Protein AF-A0A939V4V2-F1 (afdb_monomer_lite)

Secondary structure (DSSP, 8-state):
--SSSSSSSSSSSSS-----------SS-EEEETTEEEEEETTEEEEEEE-SS-B-S--SSTTEEEEEEEEE-SEEEEEEEEEEEPTT---EEEEEEEETTTTEEEEEEEEE--S--S-EEES-TTSS-EEESSSEEEEEEEE-TTGGGEEEEEEEEEEESSSSPPB--S-TT---EEEEEEE---TTSPPSS-EEEEEEEEE--GGG--TTEEEEEEEETTEEEEEEEEEEETTTEEEEEEEEEEE-SS-TTT-TT--TTTS-EEEEE-TTSEEEEE-SSS-EEEEEEEEETTSS-TTSPEEEEEEEEEEEEEEEEE-TTS-EEEEEEEEEEEEEEEE-TT-SS-EEEEEEEETT--PPB--EEEEEEE-STTGGGSEEEEEEEEEEEEETTT--EEE--EEE----S--TTT---EEEEE-SSSTTEEEEEEETTS---B--SB-------HHHHT--HHHHHHHHHHHHHHHHHHHHHHHHHTTEEEPPGGGEEEEE-S-B--SSSB-GGGGGS--TT--EEBPS-SPEEEEEEEEEEEEEEEEEEEESS-GGG-EEEEEEEEESSSSS-EEEEEEEE--SSSEEEEEEEEEEEEEEEEEEEEEESSSS--EEEEEEEEEEEPHHHHHHHHHHHHHTTTSTTS--GGGGHHHHHHHGGGT---HHHHHHHHHHHHHH-----EEE--SGGG--TTSEEEEEETTSS-EEEE-TTS-EEEES--TT--HHHHTTS--TT-GGG-EEEEEETTTTEEEEEETTTTEEE-TTSGGGEESS---BEEEEETTEEEEEETTEEEEE-TT-TT-SEEEESS-GGG-EEEEEEGGGPPPHHHHHHHHHHHHHHHHHHHHHHHHHHHHHSPTTSBTSBSSHHHHHHHHHHHTTTTT-HHHHHHHHHT--BBPP-SSS-EEEEEES-GGGTT--EEEE-TTSBEEEE-TTSS----EEEEEETTEEEEEETTEEEPPP-SSS----BEES-GGG---EEEEEEETTEEEEEETT-TTEE--SSS-S-EE--S-SSS-EEEEEE--EEEEE--TTSEEEE--SSEEEPPTT-EEEEEEEE-TTSEEEEEEE-SEEPTT--EEEE-STT-EEEEEEE---HHHHHHHHHH-----EEESS-B--PPTTSEEEEEEETTEEEEE--SSS-B-TTEEEEE--TTS---SEEEEESS----SS-------------PPEE-TTS-EESS--TT-EEEETTEEEE--

Foldseek 3Di:
DDDPPPPVVPPPPDDDPPPPPPQQWDPDKDKAFCQAWWKAAPNHGDGGRHDGWKFQDFDPAQRIKTKFKKQDAAFKKWKKWKFFWDAPDKWKKWKWKADLQVRDTQATDMDIDPDRDGMDIGTRPRVDITRHHHRFIMMMMIGISCRVRTRITGIMIMIGNDPDHIGGFPFLLWAKFKWADLAFPPPLDDFFLFFQKWKKWKAWAQQQDDAQKWWWFWAFPFWTWGKHFHADDPDRFGFMKTKIKGAFLDFCVVVVPPPPLRAKFFLDFDPQWFWFFDHDVGTITMIMNGGHRPPADHPFIKMKMKGKDKFKDWDWDQDPVRDTDIDIFIWIWIWIWMDTPPDPDTHTGTIMTHHRDGGHGRITMIMMDRNDSNNAQGKTKMKMAPTWTQGQQERDIWHSFFTDRDGDGDDCVSPQAWEWAADPVDARMIMIMIHNRYHYYYDHRGHDTDPDCVVPVPDPVVVVVVVVVVSQLSSQLVVLLQLQLVLFDWDQLVQKDWDDFDFFDPDPAAPPNLQRPPDLVGKHWGFFDDWGKTKIFGPDKFKFWWKKFAFNDGQQQAFFWKWKWADPPSPDTDTPDTGFGWDRDNMTITGDLAIDIHRMMMIITGDGSHRGHHMTRYMITTGDGDQVSLLVVLCVLQQQALFEPHHHNVLCVLLCVQCVVVPHDDSRSNSNSSSCSSNPGGGFTKHWDQDPSNAYLQFKKWWAQPQRQATWFADPVGAIAGPPGDPDDDPVVRSRPDNPLDQRRIWGWRAQSVQQWIWIARRNSRFTQAQPDDRRTHNQTATWHWDRDDRWIWTDRVQWTWFADPVDPVGGIHIDRDDSRRTITIMTTPSDGDDPVVSVVVCVNCNLLSVLVVCLVACVLQLVDDAQFALHAVDPVLSVQLVVLSVCCNPCSPSNNVSVVPRRGHHDDQAWFKWWKFFPDCVVQQWTTWDAALQQFIATHGPPDDDRWIWGWDDDDPATFIDTLCWTFFADDDADDDGGGTHNDPVRTAGWHWDDPTRQKTWIHHPPDPQFTDFHDGDDTHRDPPDDHGRIITTRTDFKDKWWAAQLQKTKFAAQFKWADDPQKWKWAWADADQVQETEIAIDHTMDGHRHIIMMGHDHRDIDITGTGGDDPVRNVVVPVVDHHQKHAGQAKDQQADQQFKFFWDDDPSATKTFRDPGSIDHHRHIMGTRDDPHHSDRIGGYDPPDHPDPDDDDDDDDDDDDDDWFKAAPVGHTDPDDDAQHWIDTPRDTDHHD

Structure (mmCIF, N/CA/C/O backbone):
data_AF-A0A939V4V2-F1
#
_entry.id   AF-A0A939V4V2-F1
#
loop_
_atom_site.group_PDB
_atom_site.id
_atom_site.type_symbol
_atom_site.label_atom_id
_atom_site.label_alt_id
_atom_site.label_comp_id
_atom_site.label_asym_id
_atom_site.label_entity_id
_atom_site.label_seq_id
_atom_site.pdbx_PDB_ins_code
_atom_site.Cartn_x
_atom_site.Cartn_y
_atom_site.Cartn_z
_atom_site.occupancy
_atom_site.B_iso_or_equiv
_atom_site.auth_seq_id
_atom_site.auth_comp_id
_atom_site.auth_asym_id
_atom_site.auth_atom_id
_atom_site.pdbx_PDB_model_num
ATOM 1 N N . MET A 1 1 ? 98.650 40.574 -12.206 1.00 37.34 1 MET A N 1
ATOM 2 C CA . MET A 1 1 ? 98.434 42.041 -12.269 1.00 37.34 1 MET A CA 1
ATOM 3 C C . MET A 1 1 ? 97.197 42.287 -13.120 1.00 37.34 1 MET A C 1
ATOM 5 O O . MET A 1 1 ? 97.212 41.979 -14.296 1.00 37.34 1 MET A O 1
ATOM 9 N N . LYS A 1 2 ? 96.027 42.507 -12.513 1.00 49.09 2 LYS A N 1
ATOM 10 C CA . LYS A 1 2 ? 95.490 43.836 -12.151 1.00 49.09 2 LYS A CA 1
ATOM 11 C C . LYS A 1 2 ? 95.428 44.807 -13.343 1.00 49.09 2 LYS A C 1
ATOM 13 O O . LYS A 1 2 ? 96.290 45.669 -13.444 1.00 49.09 2 LYS A O 1
ATOM 18 N N . LYS A 1 3 ? 94.398 44.639 -14.191 1.00 42.41 3 LYS A N 1
ATOM 19 C CA . LYS A 1 3 ? 93.563 45.698 -14.828 1.00 42.41 3 LYS A CA 1
ATOM 20 C C . LYS A 1 3 ? 92.650 45.210 -15.982 1.00 42.41 3 LYS A C 1
ATOM 22 O O . LYS A 1 3 ? 92.195 46.026 -16.766 1.00 42.41 3 LYS A O 1
ATOM 27 N N . PHE A 1 4 ? 92.299 43.919 -16.048 1.00 40.72 4 PHE A N 1
ATOM 28 C CA . PHE A 1 4 ? 91.312 43.398 -17.021 1.00 40.72 4 PHE A CA 1
ATOM 29 C C . PHE A 1 4 ? 90.171 42.564 -16.402 1.00 40.72 4 PHE A C 1
ATOM 31 O O . PHE A 1 4 ? 89.470 41.847 -17.098 1.00 40.72 4 PHE A O 1
ATOM 38 N N . LEU A 1 5 ? 89.959 42.683 -15.085 1.00 42.94 5 LEU A N 1
ATOM 39 C CA . LEU A 1 5 ? 88.916 41.956 -14.338 1.00 42.94 5 LEU A CA 1
ATOM 40 C C . LEU A 1 5 ? 87.770 42.858 -13.840 1.00 42.94 5 LEU A C 1
ATOM 42 O O . LEU A 1 5 ? 86.945 42.414 -13.055 1.00 42.94 5 LEU A O 1
ATOM 46 N N . LEU A 1 6 ? 87.702 44.116 -14.299 1.00 43.75 6 LEU A N 1
ATOM 47 C CA . LEU A 1 6 ? 86.669 45.076 -13.875 1.00 43.75 6 LEU A CA 1
ATOM 48 C C . LEU A 1 6 ? 85.718 45.524 -15.004 1.00 43.75 6 LEU A C 1
ATOM 50 O O . LEU A 1 6 ? 84.778 46.256 -14.732 1.00 43.75 6 LEU A O 1
ATOM 54 N N . PHE A 1 7 ? 85.909 45.060 -16.247 1.00 37.81 7 PHE A N 1
ATOM 55 C CA . PHE A 1 7 ? 85.010 45.374 -17.376 1.00 37.81 7 PHE A CA 1
ATOM 56 C C . PHE A 1 7 ? 84.154 44.188 -17.858 1.00 37.81 7 PHE A C 1
ATOM 58 O O . PHE A 1 7 ? 83.265 44.375 -18.680 1.00 37.81 7 PHE A O 1
ATOM 65 N N . SER A 1 8 ? 84.339 42.991 -17.287 1.00 40.78 8 SER A N 1
ATOM 66 C CA . SER A 1 8 ? 83.485 41.814 -17.541 1.00 40.78 8 SER A CA 1
ATOM 67 C C . SER A 1 8 ? 82.499 41.509 -16.403 1.00 40.78 8 SER A C 1
ATOM 69 O O . SER A 1 8 ? 81.762 40.535 -16.492 1.00 40.78 8 SER A O 1
ATOM 71 N N . LEU A 1 9 ? 82.441 42.345 -15.355 1.00 38.34 9 LEU A N 1
ATOM 72 C CA . LEU A 1 9 ? 81.507 42.187 -14.227 1.00 38.34 9 LEU A CA 1
ATOM 73 C C . LEU A 1 9 ? 80.277 43.122 -14.307 1.00 38.34 9 LEU A C 1
ATOM 75 O O . LEU A 1 9 ? 79.452 43.122 -13.404 1.00 38.34 9 LEU A O 1
ATOM 79 N N . ILE A 1 10 ? 80.136 43.914 -15.381 1.00 43.56 10 ILE A N 1
ATOM 80 C CA . ILE A 1 10 ? 79.037 44.894 -15.557 1.00 43.56 10 ILE A CA 1
ATOM 81 C C . ILE A 1 10 ? 78.095 44.535 -16.735 1.00 43.56 10 ILE A C 1
ATOM 83 O O . ILE A 1 10 ? 77.090 45.199 -16.952 1.00 43.56 10 ILE A O 1
ATOM 87 N N . LEU A 1 11 ? 78.328 43.421 -17.445 1.00 36.06 11 LEU A N 1
ATOM 88 C CA . LEU A 1 11 ? 77.464 42.943 -18.547 1.00 36.06 11 LEU A CA 1
ATOM 89 C C . LEU A 1 11 ? 76.731 41.612 -18.268 1.00 36.06 11 LEU A C 1
ATOM 91 O O . LEU A 1 11 ? 76.158 41.028 -19.179 1.00 36.06 11 LEU A O 1
ATOM 95 N N . MET A 1 12 ? 76.681 41.157 -17.009 1.00 36.94 12 MET A N 1
ATOM 96 C CA . MET A 1 12 ? 75.802 40.054 -16.558 1.00 36.94 12 MET A CA 1
ATOM 97 C C . MET A 1 12 ? 74.786 40.503 -15.493 1.00 36.94 12 MET A C 1
ATOM 99 O O . MET A 1 12 ? 74.320 39.711 -14.682 1.00 36.94 12 MET A O 1
ATOM 103 N N . VAL A 1 13 ? 74.428 41.788 -15.496 1.00 44.66 13 VAL A N 1
ATOM 104 C CA . VAL A 1 13 ? 73.327 42.341 -14.698 1.00 44.66 13 VAL A CA 1
ATOM 105 C C . VAL A 1 13 ? 72.321 42.930 -15.676 1.00 44.66 13 VAL A C 1
ATOM 107 O O . VAL A 1 13 ? 72.342 44.125 -15.923 1.00 44.66 13 VAL A O 1
ATOM 110 N N . ASN A 1 14 ? 71.543 42.065 -16.328 1.00 41.44 14 ASN A N 1
ATOM 111 C CA . ASN A 1 14 ? 70.258 42.366 -16.974 1.00 41.44 14 ASN A CA 1
ATOM 112 C C . ASN A 1 14 ? 69.748 41.081 -17.631 1.00 41.44 14 ASN A C 1
ATOM 114 O O . ASN A 1 14 ? 70.070 40.793 -18.781 1.00 41.44 14 ASN A O 1
ATOM 118 N N . GLY A 1 15 ? 68.986 40.280 -16.885 1.00 40.31 15 GLY A N 1
ATOM 119 C CA . GLY A 1 15 ? 68.392 39.082 -17.471 1.00 40.31 15 GLY A CA 1
ATOM 120 C C . GLY A 1 15 ? 67.808 38.037 -16.532 1.00 40.31 15 GLY A C 1
ATOM 121 O O . GLY A 1 15 ? 67.658 36.919 -16.988 1.00 40.31 15 GLY A O 1
ATOM 122 N N . GLN A 1 16 ? 67.477 38.343 -15.274 1.00 35.09 16 GLN A N 1
ATOM 123 C CA . GLN A 1 16 ? 66.569 37.513 -14.466 1.00 35.09 16 GLN A CA 1
ATOM 124 C C . GLN A 1 16 ? 65.809 38.393 -13.463 1.00 35.09 16 GLN A C 1
ATOM 126 O O . GLN A 1 16 ? 66.052 38.356 -12.263 1.00 35.09 16 GLN A O 1
ATOM 131 N N . TRP A 1 17 ? 64.866 39.193 -13.961 1.00 34.00 17 TRP A N 1
ATOM 132 C CA . TRP A 1 17 ? 63.638 39.398 -13.197 1.00 34.00 17 TRP A CA 1
ATOM 133 C C . TRP A 1 17 ? 62.757 38.196 -13.527 1.00 34.00 17 TRP A C 1
ATOM 135 O O . TRP A 1 17 ? 61.998 38.225 -14.494 1.00 34.00 17 TRP A O 1
ATOM 145 N N . SER A 1 18 ? 62.889 37.103 -12.773 1.00 32.84 18 SER A N 1
ATOM 146 C CA . SER A 1 18 ? 61.736 36.225 -12.626 1.00 32.84 18 SER A CA 1
ATOM 147 C C . SER A 1 18 ? 60.675 37.085 -11.950 1.00 32.84 18 SER A C 1
ATOM 149 O O . SER A 1 18 ? 60.799 37.453 -10.783 1.00 32.84 18 SER A O 1
ATOM 151 N N . MET A 1 19 ? 59.661 37.486 -12.716 1.00 34.41 19 MET A N 1
ATOM 152 C CA . MET A 1 19 ? 58.392 37.874 -12.124 1.00 34.41 19 MET A CA 1
ATOM 153 C C . MET A 1 19 ? 58.007 36.711 -11.212 1.00 34.41 19 MET A C 1
ATOM 155 O O . MET A 1 19 ? 57.672 35.625 -11.683 1.00 34.41 19 MET A O 1
ATOM 159 N N . VAL A 1 20 ? 58.136 36.909 -9.900 1.00 36.84 20 VAL A N 1
ATOM 160 C CA . VAL A 1 20 ? 57.359 36.140 -8.940 1.00 36.84 20 VAL A CA 1
ATOM 161 C C . VAL A 1 20 ? 55.931 36.414 -9.378 1.00 36.84 20 VAL A C 1
ATOM 163 O O . VAL A 1 20 ? 55.464 37.541 -9.230 1.00 36.84 20 VAL A O 1
ATOM 166 N N . ASN A 1 21 ? 55.290 35.449 -10.042 1.00 37.72 21 ASN A N 1
ATOM 167 C CA . ASN A 1 21 ? 53.859 35.525 -10.289 1.00 37.72 21 ASN A CA 1
ATOM 168 C C . ASN A 1 21 ? 53.242 35.770 -8.914 1.00 37.72 21 ASN A C 1
ATOM 170 O O . ASN A 1 21 ? 53.286 34.882 -8.060 1.00 37.72 21 ASN A O 1
ATOM 174 N N . ALA A 1 22 ? 52.769 36.993 -8.667 1.00 46.62 22 ALA A N 1
ATOM 175 C CA . ALA A 1 22 ? 51.966 37.275 -7.498 1.00 46.62 22 ALA A CA 1
ATOM 176 C C . ALA A 1 22 ? 50.816 36.270 -7.561 1.00 46.62 22 ALA A C 1
ATOM 178 O O . ALA A 1 22 ? 50.081 36.235 -8.548 1.00 46.62 22 ALA A O 1
ATOM 179 N N . GLN A 1 23 ? 50.743 35.367 -6.584 1.00 63.03 23 GLN A N 1
ATOM 180 C CA . GLN A 1 23 ? 49.605 34.465 -6.487 1.00 63.03 23 GLN A CA 1
ATOM 181 C C . GLN A 1 23 ? 48.361 35.348 -6.381 1.00 63.03 23 GLN A C 1
ATOM 183 O O . GLN A 1 23 ? 48.278 36.202 -5.494 1.00 63.03 23 GLN A O 1
ATOM 188 N N . ASN A 1 24 ? 47.442 35.193 -7.333 1.00 79.12 24 ASN A N 1
ATOM 189 C CA . ASN A 1 24 ? 46.227 35.994 -7.430 1.00 79.12 24 ASN A CA 1
ATOM 190 C C . ASN A 1 24 ? 45.207 35.472 -6.410 1.00 79.12 24 ASN A C 1
ATOM 192 O O . ASN A 1 24 ? 44.216 34.840 -6.766 1.00 79.12 24 ASN A O 1
ATOM 196 N N . TRP A 1 25 ? 45.489 35.693 -5.128 1.00 89.50 25 TRP A N 1
ATOM 197 C CA . TRP A 1 25 ? 44.573 35.380 -4.040 1.00 89.50 25 TRP A CA 1
ATOM 198 C C . TRP A 1 25 ? 43.373 36.330 -4.057 1.00 89.50 25 TRP A C 1
ATOM 200 O O . TRP A 1 25 ? 43.517 37.525 -4.326 1.00 89.50 25 TRP A O 1
ATOM 210 N N . GLN A 1 26 ? 42.197 35.821 -3.696 1.00 91.69 26 GLN A N 1
ATOM 211 C CA . GLN A 1 26 ? 41.045 36.672 -3.407 1.00 91.69 26 GLN A CA 1
ATOM 212 C C . GLN A 1 26 ? 41.346 37.614 -2.229 1.00 91.69 26 GLN A C 1
ATOM 214 O O . GLN A 1 26 ? 42.053 37.256 -1.286 1.00 91.69 26 GLN A O 1
ATOM 219 N N . SER A 1 27 ? 40.779 38.825 -2.256 1.00 84.25 27 SER A N 1
ATOM 220 C CA . SER A 1 27 ? 40.998 39.836 -1.207 1.00 84.25 27 SER A CA 1
ATOM 221 C C . SER A 1 27 ? 40.433 39.436 0.160 1.00 84.25 27 SER A C 1
ATOM 223 O O . SER A 1 27 ? 40.864 39.962 1.186 1.00 84.25 27 SER A O 1
ATOM 225 N N . THR A 1 28 ? 39.453 38.530 0.175 1.00 86.75 28 THR A N 1
ATOM 226 C CA . THR A 1 28 ? 38.764 38.062 1.380 1.00 86.75 28 THR A CA 1
ATOM 227 C C . THR A 1 28 ? 39.228 36.651 1.720 1.00 86.75 28 THR A C 1
ATOM 229 O O . THR A 1 28 ? 39.234 35.778 0.856 1.00 86.75 28 THR A O 1
ATOM 232 N N . THR A 1 29 ? 39.596 36.426 2.983 1.00 91.00 29 THR A N 1
ATOM 233 C CA . THR A 1 29 ? 39.914 35.094 3.510 1.00 91.00 29 THR A CA 1
ATOM 234 C C . THR A 1 29 ? 38.679 34.433 4.105 1.00 91.00 29 THR A C 1
ATOM 236 O O . THR A 1 29 ? 37.921 35.071 4.840 1.00 91.00 29 THR A O 1
ATOM 239 N N . ASP A 1 30 ? 38.498 33.142 3.833 1.00 94.75 30 ASP A N 1
ATOM 240 C CA . ASP A 1 30 ? 37.413 32.365 4.438 1.00 94.75 30 ASP A CA 1
ATOM 241 C C . ASP A 1 30 ? 37.868 31.826 5.801 1.00 94.75 30 ASP A C 1
ATOM 243 O O . ASP A 1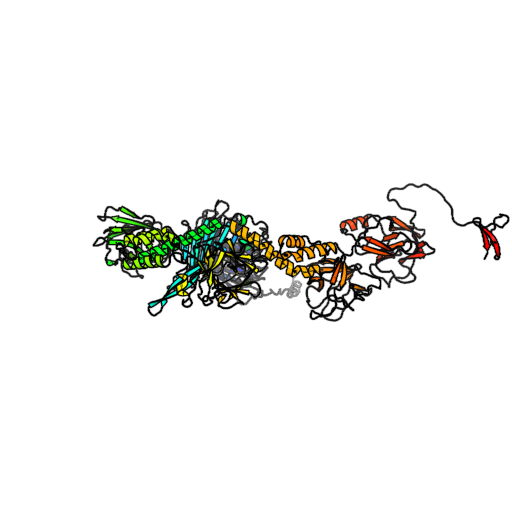 30 ? 39.041 31.487 5.981 1.00 94.75 30 ASP A O 1
ATOM 247 N N . LYS A 1 31 ? 36.962 31.752 6.783 1.00 93.00 31 LYS A N 1
ATOM 248 C CA . LYS A 1 31 ? 37.278 31.314 8.154 1.00 93.00 31 LYS A CA 1
ATOM 249 C C . LYS A 1 31 ? 36.416 30.135 8.583 1.00 93.00 31 LYS A C 1
ATOM 251 O O . LYS A 1 31 ? 35.196 30.221 8.487 1.00 93.00 31 LYS A O 1
ATOM 256 N N . MET A 1 32 ? 37.048 29.103 9.147 1.00 92.75 32 MET A N 1
ATOM 257 C CA . MET A 1 32 ? 36.379 27.918 9.704 1.00 92.75 32 MET A CA 1
ATOM 258 C C . MET A 1 32 ? 36.703 27.731 11.181 1.00 92.75 32 MET A C 1
ATOM 260 O O . MET A 1 32 ? 37.809 28.018 11.624 1.00 92.75 32 MET A O 1
ATOM 264 N N . TRP A 1 33 ? 35.742 27.257 11.964 1.00 91.88 33 TRP A N 1
ATOM 265 C CA . TRP A 1 33 ? 35.838 27.226 13.423 1.00 91.88 33 TRP A CA 1
ATOM 266 C C . TRP A 1 33 ? 36.448 25.927 13.958 1.00 91.88 33 TRP A C 1
ATOM 268 O O . TRP A 1 33 ? 36.181 24.849 13.433 1.00 91.88 33 TRP A O 1
ATOM 278 N N . GLY A 1 34 ? 37.227 26.018 15.042 1.00 89.94 34 GLY A N 1
ATOM 279 C CA . GLY A 1 34 ? 37.822 24.839 15.685 1.00 89.94 34 GLY A CA 1
ATOM 280 C C . GLY A 1 34 ? 36.798 23.905 16.344 1.00 89.94 34 GLY A C 1
ATOM 281 O O . GLY A 1 34 ? 37.015 22.701 16.401 1.00 89.94 34 GLY A O 1
ATOM 282 N N . ASN A 1 35 ? 35.667 24.430 16.826 1.00 90.94 35 ASN A N 1
ATOM 283 C CA . ASN A 1 35 ? 34.636 23.651 17.526 1.00 90.94 35 ASN A CA 1
ATOM 284 C C . ASN A 1 35 ? 33.553 23.075 16.590 1.00 90.94 35 ASN A C 1
ATOM 286 O O . ASN A 1 35 ? 32.413 22.887 17.015 1.00 90.94 35 ASN A O 1
ATOM 290 N N . TYR A 1 36 ? 33.911 22.841 15.321 1.00 89.62 36 TYR A N 1
ATOM 291 C CA . TYR A 1 36 ? 33.035 22.326 14.266 1.00 89.62 36 TYR A CA 1
ATOM 292 C C . TYR A 1 36 ? 33.671 21.094 13.586 1.00 89.62 36 TYR A C 1
ATOM 294 O O . TYR A 1 36 ? 34.188 21.182 12.471 1.00 89.62 36 TYR A O 1
ATOM 302 N N . CYS A 1 37 ? 33.732 19.966 14.304 1.00 90.88 37 CYS A N 1
ATOM 303 C CA . CYS A 1 37 ? 34.422 18.737 13.882 1.00 90.88 37 CYS A CA 1
ATOM 304 C C . CYS A 1 37 ? 33.837 17.460 14.503 1.00 90.88 37 CYS A C 1
ATOM 306 O O . CYS A 1 37 ? 33.144 17.498 15.519 1.00 90.88 37 CYS A O 1
ATOM 308 N N . TYR A 1 38 ? 34.181 16.314 13.919 1.00 88.94 38 TYR A N 1
ATOM 309 C CA . TYR A 1 38 ? 33.970 14.992 14.509 1.00 88.94 38 TYR A CA 1
ATOM 310 C C . TYR A 1 38 ? 35.139 14.609 15.415 1.00 88.94 38 TYR A C 1
ATOM 312 O O . TYR A 1 38 ? 36.293 14.913 15.102 1.00 88.94 38 TYR A O 1
ATOM 320 N N . ARG A 1 39 ? 34.862 13.890 16.507 1.00 88.12 39 ARG A N 1
ATOM 321 C CA . ARG A 1 39 ? 35.893 13.264 17.341 1.00 88.12 39 ARG A CA 1
ATOM 322 C C . ARG A 1 39 ? 35.875 11.759 17.148 1.00 88.12 39 ARG A C 1
ATOM 324 O O . ARG A 1 39 ? 34.837 11.113 17.270 1.00 88.12 39 ARG A O 1
ATOM 331 N N . GLU A 1 40 ? 37.045 11.198 16.885 1.00 87.06 40 GLU A N 1
ATOM 332 C CA . GLU A 1 40 ? 37.242 9.768 16.658 1.00 87.06 40 GLU A CA 1
ATOM 333 C C . GLU A 1 40 ? 38.296 9.222 17.626 1.00 87.06 40 GLU A C 1
ATOM 335 O O . GLU A 1 40 ? 39.331 9.848 17.845 1.00 87.06 40 GLU A O 1
ATOM 340 N N . LYS A 1 41 ? 38.064 8.041 18.201 1.00 84.38 41 LYS A N 1
ATOM 341 C CA . LYS A 1 41 ? 38.998 7.323 19.072 1.00 84.38 41 LYS A CA 1
ATOM 342 C C . LYS A 1 41 ? 39.353 5.984 18.433 1.00 84.38 41 LYS A C 1
ATOM 344 O O . LYS A 1 41 ? 38.473 5.168 18.184 1.00 84.38 41 LYS A O 1
ATOM 349 N N . ASN A 1 42 ? 40.643 5.738 18.191 1.00 78.25 42 ASN A N 1
ATOM 350 C CA . ASN A 1 42 ? 41.134 4.517 17.525 1.00 78.25 42 ASN A CA 1
ATOM 351 C C . ASN A 1 42 ? 40.431 4.227 16.176 1.00 78.25 42 ASN A C 1
ATOM 353 O O . ASN A 1 42 ? 40.091 3.083 15.885 1.00 78.25 42 ASN A O 1
ATOM 357 N N . GLY A 1 43 ? 40.148 5.267 15.382 1.00 69.50 43 GLY A N 1
ATOM 358 C CA . GLY A 1 43 ? 39.435 5.140 14.101 1.00 69.50 43 GLY A CA 1
ATOM 359 C C . GLY A 1 43 ? 37.934 4.841 14.222 1.00 69.50 43 GLY A C 1
ATOM 360 O O . GLY A 1 43 ? 37.266 4.640 13.213 1.00 69.50 43 GLY A O 1
ATOM 361 N N . ARG A 1 44 ? 37.382 4.812 15.442 1.00 70.50 44 ARG A N 1
ATOM 362 C CA . ARG A 1 44 ? 35.941 4.712 15.696 1.00 70.50 44 ARG A CA 1
ATOM 363 C C . ARG A 1 44 ? 35.391 6.067 16.108 1.00 70.50 44 ARG A C 1
ATOM 365 O O . ARG A 1 44 ? 36.062 6.834 16.789 1.00 70.50 44 ARG A O 1
ATOM 372 N N . TRP A 1 45 ? 34.159 6.350 15.717 1.00 75.88 45 TRP A N 1
ATOM 373 C CA . TRP A 1 45 ? 33.469 7.574 16.105 1.00 75.88 45 TRP A CA 1
ATOM 374 C C . TRP A 1 45 ? 33.251 7.647 17.629 1.00 75.88 45 TRP A C 1
ATOM 376 O O . TRP A 1 45 ? 33.020 6.621 18.271 1.00 75.88 45 TRP A O 1
ATOM 386 N N . LEU A 1 46 ? 33.343 8.857 18.191 1.00 78.25 46 LEU A N 1
ATOM 387 C CA . LEU A 1 46 ? 33.061 9.154 19.596 1.00 78.25 46 LEU A CA 1
ATOM 388 C C . LEU A 1 46 ? 31.869 10.111 19.741 1.00 78.25 46 LEU A C 1
ATOM 390 O O . LEU A 1 46 ? 30.917 9.774 20.434 1.00 78.25 46 LEU A O 1
ATOM 394 N N . ASP A 1 47 ? 31.947 11.298 19.128 1.00 80.00 47 ASP A N 1
ATOM 395 C CA . ASP A 1 47 ? 30.890 12.323 19.085 1.00 80.00 47 ASP A CA 1
ATOM 396 C C . ASP A 1 47 ? 31.196 13.416 18.030 1.00 80.00 47 ASP A C 1
ATOM 398 O O . ASP A 1 47 ? 32.140 13.289 17.242 1.00 80.00 47 ASP A O 1
ATOM 402 N N . ALA A 1 48 ? 30.380 14.476 17.979 1.00 85.25 48 ALA A N 1
ATOM 403 C CA . ALA A 1 48 ? 30.585 15.643 17.121 1.00 85.25 48 ALA A CA 1
ATOM 404 C C . ALA A 1 48 ? 30.424 16.959 17.899 1.00 85.25 48 ALA A C 1
ATOM 406 O O . ALA A 1 48 ? 29.607 17.073 18.814 1.00 85.25 48 ALA A O 1
ATOM 407 N N . LEU A 1 49 ? 31.194 17.969 17.500 1.00 87.50 49 LEU A N 1
ATOM 408 C CA . LEU A 1 49 ? 31.131 19.344 17.985 1.00 87.50 49 LEU A CA 1
ATOM 409 C C . LEU A 1 49 ? 30.562 20.202 16.851 1.00 87.50 49 LEU A C 1
ATOM 411 O O . LEU A 1 49 ? 31.130 20.216 15.764 1.00 87.50 49 LEU A O 1
ATOM 415 N N . THR A 1 50 ? 29.436 20.882 17.082 1.00 85.00 50 THR A N 1
ATOM 416 C CA . THR A 1 50 ? 28.647 21.544 16.018 1.00 85.00 50 THR A CA 1
ATOM 417 C C . THR A 1 50 ? 28.452 23.046 16.231 1.00 85.00 50 THR A C 1
ATOM 419 O O . THR A 1 50 ? 27.683 23.694 15.524 1.00 85.00 50 THR A O 1
ATOM 422 N N . THR A 1 51 ? 29.148 23.647 17.194 1.00 85.31 51 THR A N 1
ATOM 423 C CA . THR A 1 51 ? 29.023 25.085 17.476 1.00 85.31 51 THR A CA 1
ATOM 424 C C . THR A 1 51 ? 30.063 25.890 16.707 1.00 85.31 51 THR A C 1
ATOM 426 O O . THR A 1 51 ? 31.252 25.577 16.742 1.00 85.31 51 THR A O 1
ATOM 429 N N . GLN A 1 52 ? 29.644 26.984 16.080 1.00 83.88 52 GLN A N 1
ATOM 430 C CA . GLN A 1 52 ? 30.552 27.912 15.408 1.00 83.88 52 GLN A CA 1
ATOM 431 C C . GLN A 1 52 ? 31.338 28.743 16.436 1.00 83.88 52 GLN A C 1
ATOM 433 O O . GLN A 1 52 ? 30.873 29.774 16.916 1.00 83.88 52 GLN A O 1
ATOM 438 N N . GLY A 1 53 ? 32.528 28.271 16.809 1.00 89.06 53 GLY A N 1
ATOM 439 C CA . GLY A 1 53 ? 33.425 28.960 17.734 1.00 89.06 53 GLY A CA 1
ATOM 440 C C . GLY A 1 53 ? 34.767 28.251 17.914 1.00 89.06 53 GLY A C 1
ATOM 441 O O . GLY A 1 53 ? 35.000 27.168 17.380 1.00 89.06 53 GLY A O 1
ATOM 442 N N . GLY A 1 54 ? 35.672 28.863 18.675 1.00 90.12 54 GLY A N 1
ATOM 443 C CA . GLY A 1 54 ? 36.929 28.214 19.044 1.00 90.12 54 GLY A CA 1
ATOM 444 C C . GLY A 1 54 ? 36.694 27.026 19.974 1.00 90.12 54 GLY A C 1
ATOM 445 O O . GLY A 1 54 ? 35.913 27.116 20.920 1.00 90.12 54 GLY A O 1
ATOM 446 N N . MET A 1 55 ? 37.391 25.920 19.736 1.00 92.06 55 MET A N 1
ATOM 447 C CA . MET A 1 55 ? 37.371 24.769 20.632 1.00 92.06 55 MET A CA 1
ATOM 448 C C . MET A 1 55 ? 38.241 25.092 21.849 1.00 92.06 55 MET A C 1
ATOM 450 O O . MET A 1 55 ? 39.443 25.301 21.709 1.00 92.06 55 MET A O 1
ATOM 454 N N . THR A 1 56 ? 37.645 25.152 23.039 1.00 88.50 56 THR A N 1
ATOM 455 C CA . THR A 1 56 ? 38.330 25.495 24.305 1.00 88.50 56 THR A CA 1
ATOM 456 C C . THR A 1 56 ? 38.490 24.307 25.253 1.00 88.50 56 THR A C 1
ATOM 458 O O . THR A 1 56 ? 39.210 24.405 26.244 1.00 88.50 56 THR A O 1
ATOM 461 N N . SER A 1 57 ? 37.847 23.178 24.943 1.00 87.19 57 SER A N 1
ATOM 462 C CA . SER A 1 57 ? 37.978 21.914 25.668 1.00 87.19 57 SER A CA 1
ATOM 463 C C . SER A 1 57 ? 38.663 20.892 24.763 1.00 87.19 57 SER A C 1
ATOM 465 O O . SER A 1 57 ? 38.039 20.328 23.865 1.00 87.19 57 SER A O 1
ATOM 467 N N . MET A 1 58 ? 39.972 20.711 24.949 1.00 90.69 58 MET A N 1
ATOM 468 C CA . MET A 1 58 ? 40.741 19.738 24.168 1.00 90.69 58 MET A CA 1
ATOM 469 C C . MET A 1 58 ? 40.410 18.298 24.586 1.00 90.69 58 MET A C 1
ATOM 471 O O . MET A 1 58 ? 40.012 18.070 25.732 1.00 90.69 58 MET A O 1
ATOM 475 N N . PRO A 1 59 ? 40.612 17.307 23.699 1.00 89.25 59 PRO A N 1
ATOM 476 C CA . PRO A 1 59 ? 40.436 15.902 24.048 1.00 89.25 59 PRO A CA 1
ATOM 477 C C . PRO A 1 59 ? 41.248 15.477 25.285 1.00 89.25 59 PRO A C 1
ATOM 479 O O . PRO A 1 59 ? 42.415 15.830 25.433 1.00 89.25 59 PRO A O 1
ATOM 482 N N . ALA A 1 60 ? 40.641 14.676 26.165 1.00 76.81 60 ALA A N 1
ATOM 483 C CA . ALA A 1 60 ? 41.269 14.242 27.419 1.00 76.81 60 ALA A CA 1
ATOM 484 C C . ALA A 1 60 ? 42.298 13.104 27.250 1.00 76.81 60 ALA A C 1
ATOM 486 O O . ALA A 1 60 ? 43.085 12.847 28.158 1.00 76.81 60 ALA A O 1
ATOM 487 N N . THR A 1 61 ? 42.290 12.406 26.109 1.00 77.00 61 THR A N 1
ATOM 488 C CA . THR A 1 61 ? 43.147 11.239 25.838 1.00 77.00 61 THR A CA 1
ATOM 489 C C . THR A 1 61 ? 43.897 11.392 24.521 1.00 77.00 61 THR A C 1
ATOM 491 O O . THR A 1 61 ? 43.324 11.878 23.548 1.00 77.00 61 THR A O 1
ATOM 494 N N . GLU A 1 62 ? 45.138 10.906 24.466 1.00 75.75 62 GLU A N 1
ATOM 495 C CA . GLU A 1 62 ? 46.069 11.078 23.334 1.00 75.75 62 GLU A CA 1
ATOM 496 C C . GLU A 1 62 ? 45.611 10.378 22.035 1.00 75.75 62 GLU A C 1
ATOM 498 O O . GLU A 1 62 ? 45.958 10.813 20.944 1.00 75.75 62 GLU A O 1
ATOM 503 N N . ASN A 1 63 ? 44.742 9.363 22.121 1.00 83.12 63 ASN A N 1
ATOM 504 C CA . ASN A 1 63 ? 44.272 8.596 20.955 1.00 83.12 63 ASN A CA 1
ATOM 505 C C . ASN A 1 63 ? 43.024 9.183 20.265 1.00 83.12 63 ASN A C 1
ATOM 507 O O . ASN A 1 63 ? 42.356 8.474 19.505 1.00 83.12 63 ASN A O 1
ATOM 511 N N . ILE A 1 64 ? 42.664 10.436 20.563 1.00 90.44 64 ILE A N 1
ATOM 512 C CA . ILE A 1 64 ? 41.547 11.121 19.900 1.00 90.44 64 ILE A CA 1
ATOM 513 C C . ILE A 1 64 ? 42.059 11.912 18.694 1.00 90.44 64 ILE A C 1
ATOM 515 O O . ILE A 1 64 ? 43.052 12.635 18.779 1.00 90.44 64 ILE A O 1
ATOM 519 N N . ARG A 1 65 ? 41.339 11.793 17.583 1.00 92.38 65 ARG A N 1
ATOM 520 C CA . ARG A 1 65 ? 41.523 12.528 16.335 1.00 92.38 65 ARG A CA 1
ATOM 521 C C . ARG A 1 65 ? 40.329 13.455 16.117 1.00 92.38 65 ARG A C 1
ATOM 523 O O . ARG A 1 65 ? 39.196 13.071 16.393 1.00 92.38 65 ARG A O 1
ATOM 530 N N . LEU A 1 66 ? 40.594 14.663 15.633 1.00 94.06 66 LEU A N 1
ATOM 531 C CA . LEU A 1 66 ? 39.578 15.617 15.196 1.00 94.06 66 LEU A CA 1
ATOM 532 C C . LEU A 1 66 ? 39.483 15.548 13.673 1.00 94.06 66 LEU A C 1
ATOM 534 O O . LEU A 1 66 ? 40.502 15.728 13.011 1.00 94.06 66 LEU A O 1
ATOM 538 N N . ALA A 1 67 ? 38.301 15.294 13.123 1.00 92.56 67 ALA A N 1
ATOM 539 C CA . ALA A 1 67 ? 38.073 15.247 11.682 1.00 92.56 67 ALA A CA 1
ATOM 540 C C . ALA A 1 67 ? 37.149 16.394 11.253 1.00 92.56 67 ALA A C 1
ATOM 542 O O . ALA A 1 67 ? 36.015 16.508 11.720 1.00 92.56 67 ALA A O 1
ATOM 543 N N . TYR A 1 68 ? 37.649 17.245 10.364 1.00 93.00 68 TYR A N 1
ATOM 544 C CA . TYR A 1 68 ? 36.926 18.368 9.775 1.00 93.00 68 TYR A CA 1
ATOM 545 C C . TYR A 1 68 ? 36.572 18.040 8.326 1.00 93.00 68 TYR A C 1
ATOM 547 O O . TYR A 1 68 ? 37.400 17.479 7.610 1.00 93.00 68 TYR A O 1
ATOM 555 N N . TYR A 1 69 ? 35.372 18.430 7.900 1.00 91.81 69 TYR A N 1
ATOM 556 C CA . TYR A 1 69 ? 34.947 18.372 6.503 1.00 91.81 69 TYR A CA 1
ATOM 557 C C . TYR A 1 69 ? 34.648 19.783 6.016 1.00 91.81 69 TYR A C 1
ATOM 559 O O . TYR A 1 69 ? 33.805 20.478 6.589 1.00 91.81 69 TYR A O 1
ATOM 567 N N . TRP A 1 70 ? 35.349 20.202 4.968 1.00 92.19 70 TRP A N 1
ATOM 568 C CA . TRP A 1 70 ? 35.181 21.515 4.349 1.00 92.19 70 TRP A CA 1
ATOM 569 C C . TRP A 1 70 ? 35.035 21.350 2.849 1.00 92.19 70 TRP A C 1
ATOM 571 O O . TRP A 1 70 ? 35.837 20.646 2.240 1.00 92.19 70 TRP A O 1
ATOM 581 N N . ARG A 1 71 ? 34.036 22.011 2.261 1.00 91.69 71 ARG A N 1
ATOM 582 C CA . ARG A 1 71 ? 33.924 22.122 0.811 1.00 91.69 71 ARG A CA 1
ATOM 583 C C . ARG A 1 71 ? 34.918 23.168 0.337 1.00 91.69 71 ARG A C 1
ATOM 585 O O . ARG A 1 71 ? 34.794 24.333 0.712 1.00 91.69 71 ARG A O 1
ATOM 592 N N . ILE A 1 72 ? 35.925 22.743 -0.411 1.00 93.81 72 ILE A N 1
ATOM 593 C CA . ILE A 1 72 ? 37.005 23.587 -0.917 1.00 93.81 72 ILE A CA 1
ATOM 594 C C . ILE A 1 72 ? 36.869 23.628 -2.442 1.00 93.81 72 ILE A C 1
ATOM 596 O O . ILE A 1 72 ? 36.817 22.566 -3.059 1.00 93.81 72 ILE A O 1
ATOM 600 N N . PRO A 1 73 ? 36.818 24.820 -3.062 1.00 93.62 73 PRO A N 1
ATOM 601 C CA . PRO A 1 73 ? 36.681 24.946 -4.506 1.00 93.62 73 PRO A CA 1
ATOM 602 C C . PRO A 1 73 ? 37.921 24.418 -5.234 1.00 93.62 73 PRO A C 1
ATOM 604 O O . PRO A 1 73 ? 39.036 24.457 -4.707 1.00 93.62 73 PRO A O 1
ATOM 607 N N . LYS A 1 74 ? 37.741 24.022 -6.496 1.00 94.94 74 LYS A N 1
ATOM 608 C CA . LYS A 1 74 ? 38.849 23.661 -7.385 1.00 94.94 74 LYS A CA 1
ATOM 609 C C . LYS A 1 74 ? 39.877 24.796 -7.494 1.00 94.94 74 LYS A C 1
ATOM 611 O O . LYS A 1 74 ? 39.511 25.960 -7.675 1.00 94.94 74 LYS A O 1
ATOM 616 N N . GLY A 1 75 ? 41.158 24.436 -7.495 1.00 94.06 75 GLY A N 1
ATOM 617 C CA . GLY A 1 75 ? 42.284 25.348 -7.690 1.00 94.06 75 GLY A CA 1
ATOM 618 C C . GLY A 1 75 ? 43.161 25.502 -6.450 1.00 94.06 75 GLY A C 1
ATOM 619 O O . GLY A 1 75 ? 43.024 24.784 -5.458 1.00 94.06 75 GLY A O 1
ATOM 620 N N . LYS A 1 76 ? 44.099 26.453 -6.499 1.00 94.50 76 LYS A N 1
ATOM 621 C CA . LYS A 1 76 ? 45.091 26.617 -5.433 1.00 94.50 76 LYS A CA 1
ATOM 622 C C . LYS A 1 76 ? 44.497 27.261 -4.192 1.00 94.50 76 LYS A C 1
ATOM 624 O O . LYS A 1 76 ? 43.880 28.328 -4.262 1.00 94.50 76 LYS A O 1
ATOM 629 N N . VAL A 1 77 ? 44.761 26.639 -3.046 1.00 94.94 77 VAL A N 1
ATOM 630 C CA . VAL A 1 77 ? 44.349 27.109 -1.725 1.00 94.94 77 VAL A CA 1
ATOM 631 C C . VAL A 1 77 ? 45.484 26.925 -0.715 1.00 94.94 77 VAL A C 1
ATOM 633 O O . VAL A 1 77 ? 46.163 25.894 -0.667 1.00 94.94 77 VAL A O 1
ATOM 636 N N . ARG A 1 78 ? 45.680 27.946 0.118 1.00 93.62 78 ARG A N 1
ATOM 637 C CA . ARG A 1 78 ? 46.533 27.935 1.307 1.00 93.62 78 ARG A CA 1
ATOM 638 C C . ARG A 1 78 ? 45.648 27.977 2.546 1.00 93.62 78 ARG A C 1
ATOM 640 O O . ARG A 1 78 ? 44.738 28.801 2.615 1.00 93.62 78 ARG A O 1
ATOM 647 N N . ALA A 1 79 ? 45.922 27.113 3.516 1.00 95.19 79 ALA A N 1
ATOM 648 C CA . ALA A 1 79 ? 45.214 27.080 4.791 1.00 95.19 79 ALA A CA 1
ATOM 649 C C . ALA A 1 79 ? 46.179 27.388 5.936 1.00 95.19 79 ALA A C 1
ATOM 651 O O . ALA A 1 79 ? 47.268 26.826 5.974 1.00 95.19 79 ALA A O 1
ATOM 652 N N . ASP A 1 80 ? 45.749 28.209 6.887 1.00 94.00 80 ASP A N 1
ATOM 653 C CA . ASP A 1 80 ? 46.479 28.529 8.116 1.00 94.00 80 ASP A CA 1
ATOM 654 C C . ASP A 1 80 ? 45.623 28.156 9.337 1.00 94.00 80 ASP A C 1
ATOM 656 O O . ASP A 1 80 ? 44.392 28.110 9.253 1.00 94.00 80 ASP A O 1
ATOM 660 N N . ILE A 1 81 ? 46.254 27.933 10.492 1.00 93.19 81 ILE A N 1
ATOM 661 C CA . ILE A 1 81 ? 45.574 27.633 11.764 1.00 93.19 81 ILE A CA 1
ATOM 662 C C . ILE A 1 81 ? 45.967 28.633 12.855 1.00 93.19 81 ILE A C 1
ATOM 664 O O . ILE A 1 81 ? 47.134 28.998 13.003 1.00 93.19 81 ILE A O 1
ATOM 668 N N . VAL A 1 82 ? 44.990 29.048 13.664 1.00 91.75 82 VAL A N 1
ATOM 669 C CA . VAL A 1 82 ? 45.202 29.871 14.861 1.00 91.75 82 VAL A CA 1
ATOM 670 C C . VAL A 1 82 ? 44.846 29.066 16.104 1.00 91.75 82 VAL A C 1
ATOM 672 O O . VAL A 1 82 ? 43.695 28.674 16.308 1.00 91.75 82 VAL A O 1
ATOM 675 N N . TRP A 1 83 ? 45.838 28.833 16.958 1.00 89.75 83 TRP A N 1
ATOM 676 C CA . TRP A 1 83 ? 45.722 27.974 18.133 1.00 89.75 83 TRP A CA 1
ATOM 677 C C . TRP A 1 83 ? 46.585 28.493 19.288 1.00 89.75 83 TRP A C 1
ATOM 679 O O . TRP A 1 83 ? 47.529 29.259 19.092 1.00 89.75 83 TRP A O 1
ATOM 689 N N . THR A 1 84 ? 46.238 28.119 20.517 1.00 86.62 84 THR A N 1
ATOM 690 C CA . THR A 1 84 ? 46.956 28.543 21.726 1.00 86.62 84 THR A CA 1
ATOM 691 C C . THR A 1 84 ? 47.502 27.335 22.466 1.00 86.62 84 THR A C 1
ATOM 693 O O . THR A 1 84 ? 46.754 26.418 22.803 1.00 86.62 84 THR A O 1
ATOM 696 N N . ASN A 1 85 ? 48.782 27.391 22.823 1.00 80.69 85 ASN A N 1
ATOM 697 C CA . ASN A 1 85 ? 49.415 26.411 23.698 1.00 80.69 85 ASN A CA 1
ATOM 698 C C . ASN A 1 85 ? 49.098 26.674 25.173 1.00 80.69 85 ASN A C 1
ATOM 700 O O . ASN A 1 85 ? 48.880 27.812 25.603 1.00 80.69 85 ASN A O 1
ATOM 704 N N . ALA A 1 86 ? 49.106 25.614 25.974 1.00 78.75 86 ALA A N 1
ATOM 705 C CA . ALA A 1 86 ? 49.163 25.738 27.421 1.00 78.75 86 ALA A CA 1
ATOM 706 C C . ALA A 1 86 ? 50.481 26.426 27.825 1.00 78.75 86 ALA A C 1
ATOM 708 O O . ALA A 1 86 ? 51.524 26.234 27.197 1.00 78.75 86 ALA A O 1
ATOM 709 N N . PHE A 1 87 ? 50.434 27.252 28.872 1.00 74.75 87 PHE A N 1
ATOM 710 C CA . PHE A 1 87 ? 51.577 28.064 29.296 1.00 74.75 87 PHE A CA 1
ATOM 711 C C . PHE A 1 87 ? 52.835 27.203 29.528 1.00 74.75 87 PHE A C 1
ATOM 713 O O . PHE A 1 87 ? 52.772 26.191 30.226 1.00 74.75 87 PHE A O 1
ATOM 720 N N . ALA A 1 88 ? 53.969 27.621 28.946 1.00 73.00 88 ALA A N 1
ATOM 721 C CA . ALA A 1 88 ? 55.271 26.945 29.035 1.00 73.00 88 ALA A CA 1
ATOM 722 C C . ALA A 1 88 ? 55.305 25.482 28.529 1.00 73.00 88 ALA A C 1
ATOM 724 O O . ALA A 1 88 ? 56.091 24.671 29.022 1.00 73.00 88 ALA A O 1
ATOM 725 N N . ARG A 1 89 ? 54.473 25.125 27.540 1.00 78.25 89 ARG A N 1
ATOM 726 C CA . ARG A 1 89 ? 54.481 23.805 26.886 1.00 78.25 89 ARG A CA 1
ATOM 727 C C . ARG A 1 89 ? 54.729 23.924 25.376 1.00 78.25 89 ARG A C 1
ATOM 729 O O . ARG A 1 89 ? 54.273 24.871 24.739 1.00 78.25 89 ARG A O 1
ATOM 736 N N . PHE A 1 90 ? 55.426 22.935 24.817 1.00 80.31 90 PHE A N 1
ATOM 737 C CA . PHE A 1 90 ? 55.562 22.735 23.372 1.00 80.31 90 PHE A CA 1
ATOM 738 C C . PHE A 1 90 ? 54.606 21.630 22.936 1.00 80.31 90 PHE A C 1
ATOM 740 O O . PHE A 1 90 ? 54.688 20.517 23.459 1.00 80.31 90 PHE A O 1
ATOM 747 N N . ALA A 1 91 ? 53.697 21.938 22.023 1.00 83.56 91 ALA A N 1
ATOM 748 C CA . ALA A 1 91 ? 52.735 21.004 21.469 1.00 83.56 91 ALA A CA 1
ATOM 749 C C . ALA A 1 91 ? 53.001 20.801 19.977 1.00 83.56 91 ALA A C 1
ATOM 751 O O . ALA A 1 91 ? 53.566 21.658 19.297 1.00 83.56 91 ALA A O 1
ATOM 752 N N . SER A 1 92 ? 52.562 19.655 19.472 1.00 88.44 92 SER A N 1
ATOM 753 C CA . SER A 1 92 ? 52.540 19.375 18.045 1.00 88.44 92 SER A CA 1
ATOM 754 C C . SER A 1 92 ? 51.155 18.926 17.608 1.00 88.44 92 SER A C 1
ATOM 756 O O . SER A 1 92 ? 50.411 18.296 18.371 1.00 88.44 92 SER A O 1
ATOM 758 N N . LEU A 1 93 ? 50.823 19.266 16.370 1.00 91.19 93 LEU A N 1
ATOM 759 C CA . LEU A 1 93 ? 49.645 18.804 15.658 1.00 91.19 93 LEU A CA 1
ATOM 760 C C . LEU A 1 93 ? 50.109 18.024 14.432 1.00 91.19 93 LEU A C 1
ATOM 762 O O . LEU A 1 93 ? 50.913 18.521 13.649 1.00 91.19 93 LEU A O 1
ATOM 766 N N . ASN A 1 94 ? 49.584 16.819 14.256 1.00 94.44 94 ASN A N 1
ATOM 767 C CA . ASN A 1 94 ? 49.743 16.031 13.041 1.00 94.44 94 ASN A CA 1
ATOM 768 C C . ASN A 1 94 ? 48.498 16.220 12.182 1.00 94.44 94 ASN A C 1
ATOM 770 O O . ASN A 1 94 ? 47.387 16.052 12.690 1.00 94.44 94 ASN A O 1
ATOM 774 N N . ILE A 1 95 ? 48.702 16.542 10.908 1.00 96.56 95 ILE A N 1
ATOM 775 C CA . ILE A 1 95 ? 47.660 16.856 9.937 1.00 96.56 95 ILE A CA 1
ATOM 776 C C . ILE A 1 95 ? 47.694 15.842 8.802 1.00 96.56 95 ILE A C 1
ATOM 778 O O . ILE A 1 95 ? 48.753 15.591 8.225 1.00 96.56 95 ILE A O 1
ATOM 782 N N . VAL A 1 96 ? 46.525 15.312 8.452 1.00 97.25 96 VAL A N 1
ATOM 783 C CA . VAL A 1 96 ? 46.313 14.519 7.238 1.00 97.25 96 VAL A CA 1
ATOM 784 C C . VAL A 1 96 ? 45.150 15.133 6.463 1.00 97.25 96 VAL A C 1
ATOM 786 O O . VAL A 1 96 ? 44.059 15.291 7.005 1.00 97.25 96 VAL A O 1
ATOM 789 N N . LEU A 1 97 ? 45.387 15.502 5.205 1.00 97.38 97 LEU A N 1
ATOM 790 C CA . LEU A 1 97 ? 44.367 15.978 4.270 1.00 97.38 97 LEU A CA 1
ATOM 791 C C . LEU A 1 97 ? 44.084 14.870 3.256 1.00 97.38 97 LEU A C 1
ATOM 793 O O . LEU A 1 97 ? 44.983 14.471 2.513 1.00 97.38 97 LEU A O 1
ATOM 797 N N . THR A 1 98 ? 42.835 14.419 3.207 1.00 96.88 98 THR A N 1
ATOM 798 C CA . THR A 1 98 ? 42.362 13.373 2.290 1.00 96.88 98 THR A CA 1
ATOM 799 C C . THR A 1 98 ? 41.232 13.911 1.422 1.00 96.88 98 THR A C 1
ATOM 801 O O . THR A 1 98 ? 40.416 14.704 1.898 1.00 96.88 98 THR A O 1
ATOM 804 N N . TYR A 1 99 ? 41.170 13.467 0.169 1.00 95.88 99 TYR A N 1
ATOM 805 C CA . TYR A 1 99 ? 40.016 13.644 -0.705 1.00 95.88 99 TYR A CA 1
ATOM 806 C C . TYR A 1 99 ? 39.105 12.407 -0.597 1.00 95.88 99 TYR A C 1
ATOM 808 O O . TYR A 1 99 ? 39.484 11.352 -1.101 1.00 95.88 99 TYR A O 1
ATOM 816 N N . PRO A 1 100 ? 37.951 12.480 0.098 1.00 92.50 100 PRO A N 1
ATOM 817 C CA . PRO A 1 100 ? 37.083 11.325 0.341 1.00 92.50 100 PRO A CA 1
ATOM 818 C C . PRO A 1 100 ? 36.597 10.630 -0.933 1.00 92.50 100 PRO A C 1
ATOM 820 O O . PRO A 1 100 ? 36.499 9.409 -0.936 1.00 92.50 100 PRO A O 1
ATOM 823 N N . GLU A 1 101 ? 36.353 11.392 -2.002 1.00 91.69 101 GLU A N 1
ATOM 824 C CA . GLU A 1 101 ? 35.864 10.882 -3.291 1.00 91.69 101 GLU A CA 1
ATOM 825 C C . GLU A 1 101 ? 36.787 9.806 -3.888 1.00 91.69 101 GLU A C 1
ATOM 827 O O . GLU A 1 101 ? 36.319 8.787 -4.385 1.00 91.69 101 GLU A O 1
ATOM 832 N N . THR A 1 102 ? 38.108 10.009 -3.818 1.00 93.50 102 THR A N 1
ATOM 833 C CA . THR A 1 102 ? 39.103 9.080 -4.386 1.00 93.50 102 THR A CA 1
ATOM 834 C C . THR A 1 102 ? 39.862 8.279 -3.329 1.00 93.50 102 THR A C 1
ATOM 836 O O . THR A 1 102 ? 40.509 7.285 -3.649 1.00 93.50 102 THR A O 1
ATOM 839 N N . GLY A 1 103 ? 39.810 8.710 -2.066 1.00 92.44 103 GLY A N 1
ATOM 840 C CA . GLY A 1 103 ? 40.643 8.195 -0.980 1.00 92.44 103 GLY A CA 1
ATOM 841 C C . GLY A 1 103 ? 42.081 8.733 -0.982 1.00 92.44 103 GLY A C 1
ATOM 842 O O . GLY A 1 103 ? 42.884 8.326 -0.140 1.00 92.44 103 GLY A O 1
ATOM 843 N N . ASP A 1 104 ? 42.427 9.653 -1.889 1.00 95.88 104 ASP A N 1
ATOM 844 C CA . ASP A 1 104 ? 43.795 10.153 -2.027 1.00 95.88 104 ASP A CA 1
ATOM 845 C C . ASP A 1 104 ? 44.215 11.028 -0.845 1.00 95.88 104 ASP A C 1
ATOM 847 O O . ASP A 1 104 ? 43.535 11.982 -0.458 1.00 95.88 104 ASP A O 1
ATOM 851 N N . THR A 1 105 ? 45.407 10.764 -0.309 1.00 96.94 105 THR A N 1
ATOM 852 C CA . THR A 1 105 ? 46.050 11.656 0.661 1.00 96.94 105 THR A CA 1
ATOM 853 C C . THR A 1 105 ? 46.773 12.783 -0.075 1.00 96.94 105 THR A C 1
ATOM 855 O O . THR A 1 105 ? 47.821 12.571 -0.685 1.00 96.94 105 THR A O 1
ATOM 858 N N . LEU A 1 106 ? 46.240 14.003 0.005 1.00 96.50 106 LEU A N 1
ATOM 859 C CA . LEU A 1 106 ? 46.788 15.177 -0.687 1.00 96.50 106 LEU A CA 1
ATOM 860 C C . LEU A 1 106 ? 47.953 15.824 0.079 1.00 96.50 106 LEU A C 1
ATOM 862 O O . LEU A 1 106 ? 48.868 16.401 -0.523 1.00 96.50 106 LEU A O 1
ATOM 866 N N . ALA A 1 107 ? 47.929 15.736 1.413 1.00 96.38 107 ALA A N 1
ATOM 867 C CA . ALA A 1 107 ? 49.000 16.233 2.267 1.00 96.38 107 ALA A CA 1
ATOM 868 C C . ALA A 1 107 ? 49.074 15.492 3.605 1.00 96.38 107 ALA A C 1
ATOM 870 O O . ALA A 1 107 ? 48.058 15.158 4.212 1.00 96.38 107 ALA A O 1
ATOM 871 N N . VAL A 1 108 ? 50.301 15.319 4.093 1.00 96.94 108 VAL A N 1
ATOM 872 C CA . VAL A 1 108 ? 50.606 14.932 5.472 1.00 96.94 108 VAL A CA 1
ATOM 873 C C . VAL A 1 108 ? 51.602 15.950 5.996 1.00 96.94 108 VAL A C 1
ATOM 875 O O . VAL A 1 108 ? 52.619 16.199 5.349 1.00 96.94 108 VAL A O 1
ATOM 878 N N . ASN A 1 109 ? 51.308 16.551 7.142 1.00 95.88 109 ASN A N 1
ATOM 879 C CA . ASN A 1 109 ? 52.172 17.552 7.750 1.00 95.88 109 ASN A CA 1
ATOM 880 C C . ASN A 1 109 ? 52.201 17.400 9.274 1.00 95.88 109 ASN A C 1
ATOM 882 O O . ASN A 1 109 ? 51.295 16.822 9.875 1.00 95.88 109 ASN A O 1
ATOM 886 N N . SER A 1 110 ? 53.233 17.938 9.911 1.00 92.50 110 SER A N 1
ATOM 887 C CA . SER A 1 110 ? 53.294 18.074 11.362 1.00 92.50 110 SER A CA 1
ATOM 888 C C . SER A 1 110 ? 53.758 19.480 11.694 1.00 92.50 110 SER A C 1
ATOM 890 O O . SER A 1 110 ? 54.768 19.942 11.167 1.00 92.50 110 SER A O 1
ATOM 892 N N . VAL A 1 111 ? 53.005 20.169 12.545 1.00 88.19 111 VAL A N 1
ATOM 893 C CA . VAL A 1 111 ? 53.325 21.531 12.969 1.00 88.19 111 VAL A CA 1
ATOM 894 C C . VAL A 1 111 ? 53.592 21.554 14.464 1.00 88.19 111 VAL A C 1
ATOM 896 O O . VAL A 1 111 ? 52.837 20.985 15.254 1.00 88.19 111 VAL A O 1
ATOM 899 N N . SER A 1 112 ? 54.673 22.219 14.853 1.00 84.50 112 SER A N 1
ATOM 900 C CA . SER A 1 112 ? 55.043 22.485 16.241 1.00 84.50 112 SER A CA 1
ATOM 901 C C . SER A 1 112 ? 55.072 23.984 16.495 1.00 84.50 112 SER A C 1
ATOM 903 O O . SER A 1 112 ? 55.233 24.787 15.577 1.00 84.50 112 SER A O 1
ATOM 905 N N . ASN A 1 113 ? 54.908 24.380 17.753 1.00 73.94 113 ASN A N 1
ATOM 906 C CA . ASN A 1 113 ? 55.237 25.736 18.163 1.00 73.94 113 ASN A CA 1
ATOM 907 C C . ASN A 1 113 ? 56.710 25.820 18.579 1.00 73.94 113 ASN A C 1
ATOM 909 O O . ASN A 1 113 ? 57.172 25.015 19.380 1.00 73.94 113 ASN A O 1
ATOM 913 N N . ASP A 1 114 ? 57.402 26.862 18.124 1.00 65.81 114 ASP A N 1
ATOM 914 C CA . ASP A 1 114 ? 58.808 27.104 18.484 1.00 65.81 114 ASP A CA 1
ATOM 915 C C . ASP A 1 114 ? 58.956 28.243 19.513 1.00 65.81 114 ASP A C 1
ATOM 917 O O . ASP A 1 114 ? 60.059 28.611 19.916 1.00 65.81 114 ASP A O 1
ATOM 921 N N . VAL A 1 115 ? 57.830 28.816 19.964 1.00 62.97 115 VAL A N 1
ATOM 922 C CA . VAL A 1 115 ? 57.786 29.987 20.850 1.00 62.97 115 VAL A CA 1
ATOM 923 C C . VAL A 1 115 ? 56.806 29.764 22.008 1.00 62.97 115 VAL A C 1
ATOM 925 O O . VAL A 1 115 ? 55.686 29.281 21.825 1.00 62.97 115 VAL A O 1
ATOM 928 N N . ILE A 1 116 ? 57.219 30.163 23.216 1.00 61.75 116 ILE A N 1
ATOM 929 C CA . ILE A 1 116 ? 56.421 30.144 24.453 1.00 61.75 116 ILE A CA 1
ATOM 930 C C . ILE A 1 116 ? 55.491 31.378 24.474 1.00 61.75 116 ILE A C 1
ATOM 932 O O . ILE A 1 116 ? 55.651 32.281 25.291 1.00 61.75 116 ILE A O 1
ATOM 936 N N . GLN A 1 117 ? 54.558 31.482 23.524 1.00 55.53 117 GLN A N 1
ATOM 937 C CA . GLN A 1 117 ? 53.569 32.574 23.457 1.00 55.53 117 GLN A CA 1
ATOM 938 C C . GLN A 1 117 ? 52.122 32.067 23.562 1.00 55.53 117 GLN A C 1
ATOM 940 O O . GLN A 1 117 ? 51.838 30.883 23.394 1.00 55.53 117 GLN A O 1
ATOM 945 N N . SER A 1 118 ? 51.204 32.988 23.882 1.00 61.47 118 SER A N 1
ATOM 946 C CA . SER A 1 118 ? 49.795 32.732 24.214 1.00 61.47 118 SER A CA 1
ATOM 947 C C . SER A 1 118 ? 48.847 32.604 23.013 1.00 61.47 118 SER A C 1
ATOM 949 O O . SER A 1 118 ? 47.703 32.208 23.206 1.00 61.47 118 SER A O 1
ATOM 951 N N . VAL A 1 119 ? 49.269 32.910 21.786 1.00 68.75 119 VAL A N 1
ATOM 952 C CA . VAL A 1 119 ? 48.534 32.613 20.541 1.00 68.75 119 VAL A CA 1
ATOM 953 C C . VAL A 1 119 ? 49.568 32.390 19.441 1.00 68.75 119 VAL A C 1
ATOM 955 O O . VAL A 1 119 ? 50.453 33.221 19.256 1.00 68.75 119 VAL A O 1
ATOM 958 N N . THR A 1 120 ? 49.461 31.283 18.714 1.00 71.62 120 THR A N 1
ATOM 959 C CA . THR A 1 120 ? 50.318 30.947 17.577 1.00 71.62 120 THR A CA 1
ATOM 960 C C . THR A 1 120 ? 49.452 30.895 16.322 1.00 71.62 120 THR A C 1
ATOM 962 O O . THR A 1 120 ? 48.462 30.163 16.271 1.00 71.62 120 THR A O 1
ATOM 965 N N . ARG A 1 121 ? 49.812 31.689 15.308 1.00 82.94 121 ARG A N 1
ATOM 966 C CA . ARG A 1 121 ? 49.345 31.477 13.936 1.00 82.94 121 ARG A CA 1
ATOM 967 C C . ARG A 1 121 ? 50.389 30.618 13.243 1.00 82.94 121 ARG A C 1
ATOM 969 O O . ARG A 1 121 ? 51.548 31.017 13.170 1.00 82.94 121 ARG A O 1
ATOM 976 N N . THR A 1 122 ? 49.974 29.449 12.784 1.00 83.12 122 THR A N 1
ATOM 977 C CA . THR A 1 122 ? 50.803 28.591 11.948 1.00 83.12 122 THR A CA 1
ATOM 978 C C . THR A 1 122 ? 50.314 28.730 10.521 1.00 83.12 122 THR A C 1
ATOM 980 O O . THR A 1 122 ? 49.188 28.351 10.193 1.00 83.12 122 THR A O 1
ATOM 983 N N . ASP A 1 123 ? 51.182 29.312 9.714 1.00 85.31 123 ASP A N 1
ATOM 984 C CA . ASP A 1 123 ? 51.019 29.470 8.282 1.00 85.31 123 ASP A CA 1
ATOM 985 C C . ASP A 1 123 ? 51.297 28.136 7.566 1.00 85.31 123 ASP A C 1
ATOM 987 O O . ASP A 1 123 ? 52.117 27.348 8.038 1.00 85.31 123 ASP A O 1
ATOM 991 N N . ASP A 1 124 ? 50.623 27.881 6.441 1.00 88.19 124 ASP A N 1
ATOM 992 C CA . ASP A 1 124 ? 50.782 26.651 5.643 1.00 88.19 124 ASP A CA 1
ATOM 993 C C . ASP A 1 124 ? 50.500 25.361 6.438 1.00 88.19 124 ASP A C 1
ATOM 995 O O . ASP A 1 124 ? 51.335 24.464 6.557 1.00 88.19 124 ASP A O 1
ATOM 999 N N . LEU A 1 125 ? 49.276 25.225 6.951 1.00 92.56 125 LEU A N 1
ATOM 1000 C CA . LEU A 1 125 ? 48.787 24.060 7.698 1.00 92.56 125 LEU A CA 1
ATOM 1001 C C . LEU A 1 125 ? 49.116 22.723 7.012 1.00 92.56 125 LEU A C 1
ATOM 1003 O O . LEU A 1 125 ? 49.500 21.759 7.673 1.00 92.56 125 LEU A O 1
ATOM 1007 N N . PHE A 1 126 ? 49.004 22.670 5.684 1.00 93.44 126 PHE A N 1
ATOM 1008 C CA . PHE A 1 126 ? 49.281 21.476 4.877 1.00 93.44 126 PHE A CA 1
ATOM 1009 C C . PHE A 1 126 ? 50.756 21.339 4.449 1.00 93.44 126 PHE A C 1
ATOM 1011 O O . PHE A 1 126 ? 51.092 20.438 3.684 1.00 93.44 126 PHE A O 1
ATOM 1018 N N . GLY A 1 127 ? 51.637 22.233 4.909 1.00 90.69 127 GLY A N 1
ATOM 1019 C CA . GLY A 1 127 ? 53.072 22.284 4.594 1.00 90.69 127 GLY A CA 1
ATOM 1020 C C . GLY A 1 127 ? 53.396 22.882 3.222 1.00 90.69 127 GLY A C 1
ATOM 1021 O O . GLY A 1 127 ? 54.562 23.090 2.893 1.00 90.69 127 GLY A O 1
ATOM 1022 N N . LYS A 1 128 ? 52.369 23.141 2.408 1.00 91.19 128 LYS A N 1
ATOM 1023 C CA . LYS A 1 128 ? 52.442 23.729 1.068 1.00 91.19 128 LYS A CA 1
ATOM 1024 C C . LYS A 1 128 ? 51.070 24.266 0.654 1.00 91.19 128 LYS A C 1
ATOM 1026 O O . LYS A 1 128 ? 50.047 23.879 1.221 1.00 91.19 128 LYS A O 1
ATOM 1031 N N . VAL A 1 129 ? 51.052 25.087 -0.394 1.00 93.00 129 VAL A N 1
ATOM 1032 C CA . VAL A 1 129 ? 49.827 25.385 -1.153 1.00 93.00 129 VAL A CA 1
ATOM 1033 C C . VAL A 1 129 ? 49.352 24.104 -1.843 1.00 93.00 129 VAL A C 1
ATOM 1035 O O . VAL A 1 129 ? 50.152 23.414 -2.479 1.00 93.00 129 VAL A O 1
ATOM 1038 N N . ILE A 1 130 ? 48.063 23.792 -1.719 1.00 95.75 130 ILE A N 1
ATOM 1039 C CA . ILE A 1 130 ? 47.437 22.622 -2.344 1.00 95.75 130 ILE A CA 1
ATOM 1040 C C . ILE A 1 130 ? 46.646 23.085 -3.560 1.00 95.75 130 ILE A C 1
ATOM 1042 O O . ILE A 1 130 ? 45.923 24.073 -3.480 1.00 95.75 130 ILE A O 1
ATOM 1046 N N . ASP A 1 131 ? 46.801 22.382 -4.678 1.00 94.81 131 ASP A N 1
ATOM 1047 C CA . ASP A 1 131 ? 45.947 22.540 -5.854 1.00 94.81 131 ASP A CA 1
ATOM 1048 C C . ASP A 1 131 ? 44.823 21.504 -5.762 1.00 94.81 131 ASP A C 1
ATOM 1050 O O . ASP A 1 131 ? 45.061 20.306 -5.934 1.00 94.81 131 ASP A O 1
ATOM 1054 N N . PHE A 1 132 ? 43.632 21.950 -5.369 1.00 95.81 132 PHE A N 1
ATOM 1055 C CA . PHE A 1 132 ? 42.489 21.076 -5.136 1.00 95.81 132 PHE A CA 1
ATOM 1056 C C . PHE A 1 132 ? 41.865 20.657 -6.478 1.00 95.81 132 PHE A C 1
ATOM 1058 O O . PHE A 1 132 ? 41.549 21.527 -7.297 1.00 95.81 132 PHE A O 1
ATOM 1065 N N . PRO A 1 133 ? 41.691 19.347 -6.739 1.00 94.56 133 PRO A N 1
ATOM 1066 C CA . PRO A 1 133 ? 41.330 18.842 -8.068 1.00 94.56 133 PRO A CA 1
ATOM 1067 C C . PRO A 1 133 ? 39.891 19.176 -8.495 1.00 94.56 133 PRO A C 1
ATOM 1069 O O . PRO A 1 133 ? 39.627 19.319 -9.695 1.00 94.56 133 PRO A O 1
ATOM 1072 N N . ALA A 1 134 ? 38.982 19.336 -7.530 1.00 93.81 134 ALA A N 1
ATOM 1073 C CA . ALA A 1 134 ? 37.558 19.594 -7.729 1.00 93.81 134 ALA A CA 1
ATOM 1074 C C . ALA A 1 134 ? 36.988 20.504 -6.624 1.00 93.81 134 ALA A C 1
ATOM 1076 O O . ALA A 1 134 ? 37.607 20.662 -5.570 1.00 93.81 134 ALA A O 1
ATOM 1077 N N . ASP A 1 135 ? 35.829 21.118 -6.881 1.00 91.88 135 ASP A N 1
ATOM 1078 C CA . ASP A 1 135 ? 35.042 21.795 -5.844 1.00 91.88 135 ASP A CA 1
ATOM 1079 C C . ASP A 1 135 ? 34.274 20.745 -5.045 1.00 91.88 135 ASP A C 1
ATOM 1081 O O . ASP A 1 135 ? 33.247 20.259 -5.508 1.00 91.88 135 ASP A O 1
ATOM 1085 N N . ASP A 1 136 ? 34.820 20.374 -3.888 1.00 92.25 136 ASP A N 1
ATOM 1086 C CA . ASP A 1 136 ? 34.376 19.202 -3.141 1.00 92.25 136 ASP A CA 1
ATOM 1087 C C . ASP A 1 136 ? 34.660 19.266 -1.643 1.00 92.25 136 ASP A C 1
ATOM 1089 O O . ASP A 1 136 ? 35.442 20.095 -1.181 1.00 92.25 136 ASP A O 1
ATOM 1093 N N . PHE A 1 137 ? 34.042 18.374 -0.867 1.00 91.88 137 PHE A N 1
ATOM 1094 C CA . PHE A 1 137 ? 34.379 18.145 0.528 1.00 91.88 137 PHE A CA 1
ATOM 1095 C C . PHE A 1 137 ? 35.720 17.428 0.656 1.00 91.88 137 PHE A C 1
ATOM 1097 O O . PHE A 1 137 ? 35.948 16.367 0.084 1.00 91.88 137 PHE A O 1
ATOM 1104 N N . TYR A 1 138 ? 36.592 17.983 1.491 1.00 94.38 138 TYR A N 1
ATOM 1105 C CA . TYR A 1 138 ? 37.865 17.380 1.861 1.00 94.38 138 TYR A CA 1
ATOM 1106 C C . TYR A 1 138 ? 37.912 17.126 3.361 1.00 94.38 138 TYR A C 1
ATOM 1108 O O . TYR A 1 138 ? 37.407 17.922 4.159 1.00 94.38 138 TYR A O 1
ATOM 1116 N N . ARG A 1 139 ? 38.549 16.017 3.741 1.00 94.38 139 ARG A N 1
ATOM 1117 C CA . ARG A 1 139 ? 38.678 15.583 5.131 1.00 94.38 139 ARG A CA 1
ATOM 1118 C C . ARG A 1 139 ? 40.032 16.006 5.683 1.00 94.38 139 ARG A C 1
ATOM 1120 O O . ARG A 1 139 ? 41.068 15.555 5.195 1.00 94.38 139 ARG A O 1
ATOM 1127 N N . VAL A 1 140 ? 40.022 16.844 6.716 1.00 95.81 140 VAL A N 1
ATOM 1128 C CA . VAL A 1 140 ? 41.220 17.277 7.445 1.00 95.81 140 VAL A CA 1
ATOM 1129 C C . VAL A 1 140 ? 41.224 16.643 8.821 1.00 95.81 140 VAL A C 1
ATOM 1131 O O . VAL A 1 140 ? 40.391 16.944 9.673 1.00 95.81 140 VAL A O 1
ATOM 1134 N N . GLU A 1 141 ? 42.183 15.762 9.045 1.00 95.44 141 GLU A N 1
ATOM 1135 C CA . GLU A 1 141 ? 42.379 15.078 10.310 1.00 95.44 141 GLU A CA 1
ATOM 1136 C C . GLU A 1 141 ? 43.485 15.751 11.109 1.00 95.44 141 GLU A C 1
ATOM 1138 O O . GLU A 1 141 ? 44.591 15.937 10.607 1.00 95.44 141 GLU A O 1
ATOM 1143 N N . ILE A 1 142 ? 43.205 16.069 12.370 1.00 94.50 142 ILE A N 1
ATOM 1144 C CA . ILE A 1 142 ? 44.168 16.639 13.308 1.00 94.50 142 ILE A CA 1
ATOM 1145 C C . ILE A 1 142 ? 44.284 15.719 14.519 1.00 94.50 142 ILE A C 1
ATOM 1147 O O . ILE A 1 142 ? 43.296 15.409 15.184 1.00 94.50 142 ILE A O 1
ATOM 1151 N N . SER A 1 143 ? 45.505 15.297 14.833 1.00 93.81 143 SER A N 1
ATOM 1152 C CA . SER A 1 143 ? 45.817 14.565 16.065 1.00 93.81 143 SER A CA 1
ATOM 1153 C C . SER A 1 143 ? 46.970 15.220 16.810 1.00 93.81 143 SER A C 1
ATOM 1155 O O . SER A 1 143 ? 47.828 15.854 16.200 1.00 93.81 143 SER A O 1
ATOM 1157 N N . SER A 1 144 ? 47.009 15.067 18.130 1.00 91.00 144 SER A N 1
ATOM 1158 C CA . SER A 1 144 ? 48.134 15.519 18.942 1.00 91.00 144 SER A CA 1
ATOM 1159 C C . SER A 1 144 ? 48.563 14.407 19.885 1.00 91.00 144 SER A C 1
ATOM 1161 O O . SER A 1 144 ? 47.704 13.832 20.556 1.00 91.00 144 SER A O 1
ATOM 1163 N N . PRO A 1 145 ? 49.874 14.139 20.021 1.00 87.94 145 PRO A N 1
ATOM 1164 C CA . PRO A 1 145 ? 50.351 13.222 21.044 1.00 87.94 145 PRO A CA 1
ATOM 1165 C C . PRO A 1 145 ? 50.096 13.760 22.458 1.00 87.94 145 PRO A C 1
ATOM 1167 O O . PRO A 1 145 ? 50.152 12.988 23.399 1.00 87.94 145 PRO A O 1
ATOM 1170 N N . LYS A 1 146 ? 49.846 15.069 22.640 1.00 88.25 146 LYS A N 1
ATOM 1171 C CA . LYS A 1 146 ? 49.605 15.690 23.954 1.00 88.25 146 LYS A CA 1
ATOM 1172 C C . LYS A 1 146 ? 48.550 16.787 23.870 1.00 88.25 146 LYS A C 1
ATOM 1174 O O . LYS A 1 146 ? 48.856 17.969 24.017 1.00 88.25 146 LYS A O 1
ATOM 1179 N N . TRP A 1 147 ? 47.287 16.398 23.705 1.00 90.38 147 TRP A N 1
ATOM 1180 C CA . TRP A 1 147 ? 46.155 17.335 23.703 1.00 90.38 147 TRP A CA 1
ATOM 1181 C C . TRP A 1 147 ? 46.107 18.255 24.932 1.00 90.38 147 TRP A C 1
ATOM 1183 O O . TRP A 1 147 ? 45.725 19.416 24.813 1.00 90.38 147 TRP A O 1
ATOM 1193 N N . SER A 1 148 ? 46.575 17.783 26.093 1.00 87.00 148 SER A N 1
ATOM 1194 C CA . SER A 1 148 ? 46.672 18.571 27.332 1.00 87.00 148 SER A CA 1
ATOM 1195 C C . SER A 1 148 ? 47.624 19.772 27.247 1.00 87.00 148 SER A C 1
ATOM 1197 O O . SER A 1 148 ? 47.582 20.652 28.107 1.00 87.00 148 SER A O 1
ATOM 1199 N N . TYR A 1 149 ? 48.499 19.825 26.240 1.00 88.69 149 TYR A N 1
ATOM 1200 C CA . TYR A 1 149 ? 49.426 20.939 26.021 1.00 88.69 149 TYR A CA 1
ATOM 1201 C C . TYR A 1 149 ? 48.835 22.018 25.111 1.00 88.69 149 TYR A C 1
ATOM 1203 O O . TYR A 1 149 ? 49.465 23.053 24.898 1.00 88.69 149 TYR A O 1
ATOM 1211 N N . ILE A 1 150 ? 47.616 21.810 24.619 1.00 88.81 150 ILE A N 1
ATOM 1212 C CA . ILE A 1 150 ? 46.877 22.742 23.779 1.00 88.81 150 ILE A CA 1
ATOM 1213 C C . ILE A 1 150 ? 45.752 23.334 24.627 1.00 88.81 150 ILE A C 1
ATOM 1215 O O . ILE A 1 150 ? 45.034 22.625 25.325 1.00 88.81 150 ILE A O 1
ATOM 1219 N N . LYS A 1 151 ? 45.614 24.659 24.615 1.00 88.25 151 LYS A N 1
ATOM 1220 C CA . LYS A 1 151 ? 44.550 25.366 25.337 1.00 88.25 151 LYS A CA 1
ATOM 1221 C C . LYS A 1 151 ? 43.311 25.534 24.466 1.00 88.25 151 LYS A C 1
ATOM 1223 O O . LYS A 1 151 ? 42.198 25.395 24.960 1.00 88.25 151 LYS A O 1
ATOM 1228 N N . ASN A 1 152 ? 43.498 25.897 23.198 1.00 90.50 152 ASN A N 1
ATOM 1229 C CA . ASN A 1 152 ? 42.405 26.024 22.242 1.00 90.50 152 ASN A CA 1
ATOM 1230 C C . ASN A 1 152 ? 42.872 25.884 20.789 1.00 90.50 152 ASN A C 1
ATOM 1232 O O . ASN A 1 152 ? 44.038 26.126 20.474 1.00 90.50 152 ASN A O 1
ATOM 1236 N N . ILE A 1 153 ? 41.920 25.552 19.918 1.00 92.62 153 ILE A N 1
ATOM 1237 C CA . ILE A 1 153 ? 42.001 25.754 18.467 1.00 92.62 153 ILE A CA 1
ATOM 1238 C C . ILE A 1 153 ? 40.919 26.777 18.126 1.00 92.62 153 ILE A C 1
ATOM 1240 O O . ILE A 1 153 ? 39.734 26.500 18.303 1.00 92.62 153 ILE A O 1
ATOM 1244 N N . GLN A 1 154 ? 41.309 27.981 17.708 1.00 91.50 154 GLN A N 1
ATOM 1245 C CA . GLN A 1 154 ? 40.368 29.089 17.529 1.00 91.50 154 GLN A CA 1
ATOM 1246 C C . GLN A 1 154 ? 39.652 28.980 16.182 1.00 91.50 154 GLN A C 1
ATOM 1248 O O . GLN A 1 154 ? 38.434 28.813 16.135 1.00 91.50 154 GLN A O 1
ATOM 1253 N N . TYR A 1 155 ? 40.411 29.063 15.093 1.00 93.94 155 TYR A N 1
ATOM 1254 C CA . TYR A 1 155 ? 39.889 28.988 13.734 1.00 93.94 155 TYR A CA 1
ATOM 1255 C C . TYR A 1 155 ? 40.996 28.638 12.736 1.00 93.94 155 TYR A C 1
ATOM 1257 O O . TYR A 1 155 ? 42.189 28.754 13.025 1.00 93.94 155 TYR A O 1
ATOM 1265 N N . PHE A 1 156 ? 40.562 28.251 11.547 1.00 95.38 156 PHE A N 1
ATOM 1266 C CA . PHE A 1 156 ? 41.352 28.067 10.342 1.00 95.38 156 PHE A CA 1
ATOM 1267 C C . PHE A 1 156 ? 41.045 29.212 9.380 1.00 95.38 156 PHE A C 1
ATOM 1269 O O . PHE A 1 156 ? 39.912 29.701 9.357 1.00 95.38 156 PHE A O 1
ATOM 1276 N N . SER A 1 157 ? 42.025 29.650 8.595 1.00 94.88 157 SER A N 1
ATOM 1277 C CA . SER A 1 157 ? 41.816 30.654 7.548 1.00 94.88 157 SER A CA 1
ATOM 1278 C C . SER A 1 157 ? 42.319 30.174 6.198 1.00 94.88 157 SER A C 1
ATOM 1280 O O . SER A 1 157 ? 43.424 29.646 6.123 1.00 94.88 157 SER A O 1
ATOM 1282 N N . PHE A 1 158 ? 41.541 30.414 5.145 1.00 95.88 158 PHE A N 1
ATOM 1283 C CA . PHE A 1 158 ? 41.835 29.974 3.785 1.00 95.88 158 PHE A CA 1
ATOM 1284 C C . PHE A 1 158 ? 42.061 31.167 2.858 1.00 95.88 158 PHE A C 1
ATOM 1286 O O . PHE A 1 158 ? 41.265 32.108 2.824 1.00 95.88 158 PHE A O 1
ATOM 1293 N N . GLN A 1 159 ? 43.150 31.110 2.098 1.00 94.69 159 GLN A N 1
ATOM 1294 C CA . GLN A 1 159 ? 43.421 31.959 0.939 1.00 94.69 159 GLN A CA 1
ATOM 1295 C C . GLN A 1 159 ? 43.250 31.099 -0.311 1.00 94.69 159 GLN A C 1
ATOM 1297 O O . GLN A 1 159 ? 43.789 29.998 -0.368 1.00 94.69 159 GLN A O 1
ATOM 1302 N N . ARG A 1 160 ? 42.501 31.582 -1.301 1.00 94.00 160 ARG A N 1
ATOM 1303 C CA . ARG A 1 160 ? 42.125 30.822 -2.504 1.00 94.00 160 ARG A CA 1
ATOM 1304 C C . ARG A 1 160 ? 42.258 31.664 -3.763 1.00 94.00 160 ARG A C 1
ATOM 1306 O O . ARG A 1 160 ? 42.094 32.883 -3.701 1.00 94.00 160 ARG A O 1
ATOM 1313 N N . GLU A 1 161 ? 42.561 31.018 -4.884 1.00 93.44 161 GLU A N 1
ATOM 1314 C CA . GLU A 1 161 ? 42.510 31.660 -6.206 1.00 93.44 161 GLU A CA 1
ATOM 1315 C C . GLU A 1 161 ? 41.067 31.714 -6.745 1.00 93.44 161 GLU A C 1
ATOM 1317 O O . GLU A 1 161 ? 40.671 32.716 -7.340 1.00 93.44 161 GLU A O 1
ATOM 1322 N N . SER A 1 162 ? 40.258 30.675 -6.484 1.00 91.75 162 SER A N 1
ATOM 1323 C CA . SER A 1 162 ? 38.850 30.607 -6.912 1.00 91.75 162 SER A CA 1
ATOM 1324 C C . SER A 1 162 ? 38.009 31.739 -6.319 1.00 91.75 162 SER A C 1
ATOM 1326 O O . SER A 1 162 ? 38.233 32.144 -5.179 1.00 91.75 162 SER A O 1
ATOM 1328 N N . THR A 1 163 ? 37.013 32.218 -7.070 1.00 91.56 163 THR A N 1
ATOM 1329 C CA . THR A 1 163 ? 35.987 33.172 -6.613 1.00 91.56 163 THR A CA 1
ATOM 1330 C C . THR A 1 163 ? 34.956 32.546 -5.672 1.00 91.56 163 THR A C 1
ATOM 1332 O O . THR A 1 163 ? 34.372 33.275 -4.866 1.00 91.56 163 THR A O 1
ATOM 1335 N N . ASP A 1 164 ? 34.805 31.221 -5.682 1.00 91.25 164 ASP A N 1
ATOM 1336 C CA . ASP A 1 164 ? 33.893 30.486 -4.797 1.00 91.25 164 ASP A CA 1
ATOM 1337 C C . ASP A 1 164 ? 34.509 30.285 -3.404 1.00 91.25 164 ASP A C 1
ATOM 1339 O O . ASP A 1 164 ? 35.709 30.037 -3.313 1.00 91.25 164 ASP A O 1
ATOM 1343 N N . PRO A 1 165 ? 33.749 30.432 -2.305 1.00 92.50 165 PRO A N 1
ATOM 1344 C CA . PRO A 1 165 ? 34.273 30.313 -0.947 1.00 92.50 165 PRO A CA 1
ATOM 1345 C C . PRO A 1 165 ? 34.533 28.871 -0.519 1.00 92.50 165 PRO A C 1
ATOM 1347 O O . PRO A 1 165 ? 33.851 27.945 -0.948 1.00 92.50 165 PRO A O 1
ATOM 1350 N N . VAL A 1 166 ? 35.464 28.697 0.421 1.00 92.81 166 VAL A N 1
ATOM 1351 C CA . VAL A 1 166 ? 35.496 27.496 1.261 1.00 92.81 166 VAL A CA 1
ATOM 1352 C C . VAL A 1 166 ? 34.264 27.516 2.165 1.00 92.81 166 VAL A C 1
ATOM 1354 O O . VAL A 1 166 ? 33.949 28.548 2.763 1.00 92.81 166 VAL A O 1
ATOM 1357 N N . MET A 1 167 ? 33.563 26.390 2.289 1.00 89.12 167 MET A N 1
ATOM 1358 C CA . MET A 1 167 ? 32.316 26.278 3.053 1.00 89.12 167 MET A CA 1
ATOM 1359 C C . MET A 1 167 ? 32.351 25.117 4.052 1.00 89.12 167 MET A C 1
ATOM 1361 O O . MET A 1 167 ? 33.041 24.118 3.859 1.00 89.12 167 MET A O 1
ATOM 1365 N N . ILE A 1 168 ? 31.576 25.240 5.130 1.00 84.19 168 ILE A N 1
ATOM 1366 C CA . ILE A 1 168 ? 31.245 24.122 6.026 1.00 84.19 168 ILE A CA 1
ATOM 1367 C C . ILE A 1 168 ? 29.943 23.454 5.571 1.00 84.19 168 ILE A C 1
ATOM 1369 O O . ILE A 1 168 ? 29.094 24.133 4.982 1.00 84.19 168 ILE A O 1
ATOM 1373 N N . PRO A 1 169 ? 29.744 22.158 5.865 1.00 78.19 169 PRO A N 1
ATOM 1374 C CA . PRO A 1 169 ? 28.451 21.523 5.640 1.00 78.19 169 PRO A CA 1
ATOM 1375 C C . PRO A 1 169 ? 27.371 22.224 6.474 1.00 78.19 169 PRO A C 1
ATOM 1377 O O . PRO A 1 169 ? 27.596 22.534 7.644 1.00 78.19 169 PRO A O 1
ATOM 1380 N N . ARG A 1 170 ? 26.199 22.499 5.880 1.00 70.88 170 ARG A N 1
ATOM 1381 C CA . ARG A 1 170 ? 25.073 23.117 6.610 1.00 70.88 170 ARG A CA 1
ATOM 1382 C C . ARG A 1 170 ? 24.426 22.137 7.582 1.00 70.88 170 ARG A C 1
ATOM 1384 O O . ARG A 1 170 ? 24.025 22.560 8.664 1.00 70.88 170 ARG A O 1
ATOM 1391 N N . ASN A 1 171 ? 24.346 20.858 7.207 1.00 75.69 171 ASN A N 1
ATOM 1392 C CA . ASN A 1 171 ? 23.878 19.793 8.079 1.00 75.69 171 ASN A CA 1
ATOM 1393 C C . ASN A 1 171 ? 25.011 18.799 8.361 1.00 75.69 171 ASN A C 1
ATOM 1395 O O . ASN A 1 171 ? 25.472 18.076 7.480 1.00 75.69 171 ASN A O 1
ATOM 1399 N N . PHE A 1 172 ? 25.458 18.760 9.614 1.00 77.56 172 PHE A N 1
ATOM 1400 C CA . PHE A 1 172 ? 26.496 17.832 10.063 1.00 77.56 172 PHE A CA 1
ATOM 1401 C C . PHE A 1 172 ? 25.970 16.385 10.145 1.00 77.56 172 PHE A C 1
ATOM 1403 O O . PHE A 1 172 ? 26.730 15.446 9.971 1.00 77.56 172 PHE A O 1
ATOM 1410 N N . GLY A 1 173 ? 24.660 16.179 10.324 1.00 75.75 173 GLY A N 1
ATOM 1411 C CA . GLY A 1 173 ? 24.057 14.841 10.352 1.00 75.75 173 GLY A CA 1
ATOM 1412 C C . GLY A 1 173 ? 24.020 14.129 8.995 1.00 75.75 173 GLY A C 1
ATOM 1413 O O . GLY A 1 173 ? 23.864 12.915 8.968 1.00 75.75 173 GLY A O 1
ATOM 1414 N N . GLY A 1 174 ? 24.219 14.849 7.886 1.00 78.38 174 GLY A N 1
ATOM 1415 C CA . GLY A 1 174 ? 23.939 14.359 6.532 1.00 78.38 174 GLY A CA 1
ATOM 1416 C C . GLY A 1 174 ? 22.520 14.717 6.078 1.00 78.38 174 GLY A C 1
ATOM 1417 O O . GLY A 1 174 ? 21.721 15.226 6.859 1.00 78.38 174 GLY A O 1
ATOM 1418 N N . THR A 1 175 ? 22.212 14.503 4.801 1.00 82.94 175 THR A N 1
ATOM 1419 C CA . THR A 1 175 ? 20.892 14.818 4.225 1.00 82.94 175 THR A CA 1
ATOM 1420 C C . THR A 1 175 ? 20.074 13.545 4.053 1.00 82.94 175 THR A C 1
ATOM 1422 O O . THR A 1 175 ? 20.577 12.584 3.475 1.00 82.94 175 THR A O 1
ATOM 1425 N N . SER A 1 176 ? 18.824 13.550 4.524 1.00 87.81 176 SER A N 1
ATOM 1426 C CA . SER A 1 176 ? 17.887 12.445 4.309 1.00 87.81 176 SER A CA 1
ATOM 1427 C C . SER A 1 176 ? 17.684 12.188 2.814 1.00 87.81 176 SER A C 1
ATOM 1429 O O . SER A 1 176 ? 17.617 13.124 2.012 1.00 87.81 176 SER A O 1
ATOM 1431 N N . ALA A 1 177 ? 17.571 10.919 2.430 1.00 90.00 177 ALA A N 1
ATOM 1432 C CA . ALA A 1 177 ? 17.304 10.522 1.052 1.00 90.00 177 ALA A CA 1
ATOM 1433 C C . ALA A 1 177 ? 15.950 9.820 0.962 1.00 90.00 177 ALA A C 1
ATOM 1435 O O . ALA A 1 177 ? 15.658 8.926 1.753 1.00 90.00 177 ALA A O 1
ATOM 1436 N N . HIS A 1 178 ? 15.145 10.206 -0.028 1.00 91.31 178 HIS A N 1
ATOM 1437 C CA . HIS A 1 178 ? 13.752 9.781 -0.149 1.00 91.31 178 HIS A CA 1
ATOM 1438 C C . HIS A 1 178 ? 13.461 9.112 -1.493 1.00 91.31 178 HIS A C 1
ATOM 1440 O O . HIS A 1 178 ? 13.911 9.581 -2.542 1.00 91.31 178 HIS A O 1
ATOM 1446 N N . MET A 1 179 ? 12.640 8.063 -1.459 1.00 92.94 179 MET A N 1
ATOM 1447 C CA . MET A 1 179 ? 11.921 7.530 -2.615 1.00 92.94 179 MET A CA 1
ATOM 1448 C C . MET A 1 179 ? 10.428 7.672 -2.360 1.00 92.94 179 MET A C 1
ATOM 1450 O O . MET A 1 179 ? 9.875 7.026 -1.469 1.00 92.94 179 MET A O 1
ATOM 1454 N N . PHE A 1 180 ? 9.771 8.504 -3.158 1.00 91.25 180 PHE A N 1
ATOM 1455 C CA . PHE A 1 180 ? 8.328 8.697 -3.088 1.00 91.25 180 PHE A CA 1
ATOM 1456 C C . PHE A 1 180 ? 7.618 7.807 -4.106 1.00 91.25 180 PHE A C 1
ATOM 1458 O O . PHE A 1 180 ? 8.241 7.229 -4.993 1.00 91.25 180 PHE A O 1
ATOM 1465 N N . GLY A 1 181 ? 6.292 7.718 -4.017 1.00 87.75 181 GLY A N 1
ATOM 1466 C CA . GLY A 1 181 ? 5.495 7.289 -5.163 1.00 87.75 181 GLY A CA 1
ATOM 1467 C C . GLY A 1 181 ? 5.735 5.847 -5.624 1.00 87.75 181 GLY A C 1
ATOM 1468 O O . GLY A 1 181 ? 5.785 5.629 -6.833 1.00 87.75 181 GLY A O 1
ATOM 1469 N N . PHE A 1 182 ? 5.872 4.879 -4.705 1.00 92.94 182 PHE A N 1
ATOM 1470 C CA . PHE A 1 182 ? 5.854 3.445 -5.028 1.00 92.94 182 PHE A CA 1
ATOM 1471 C C . PHE A 1 182 ? 4.606 3.057 -5.842 1.00 92.94 182 PHE A C 1
ATOM 1473 O O . PHE A 1 182 ? 3.511 2.865 -5.304 1.00 92.94 182 PHE A O 1
ATOM 1480 N N . ARG A 1 183 ? 4.784 2.911 -7.158 1.00 92.50 183 ARG A N 1
ATOM 1481 C CA . ARG A 1 183 ? 3.780 2.639 -8.200 1.00 92.50 183 ARG A CA 1
ATOM 1482 C C . ARG A 1 183 ? 4.089 1.347 -8.943 1.00 92.50 183 ARG A C 1
ATOM 1484 O O . ARG A 1 183 ? 5.200 0.833 -8.875 1.00 92.50 183 ARG A O 1
ATOM 1491 N N . SER A 1 184 ? 3.103 0.851 -9.681 1.00 93.81 184 SER A N 1
ATOM 1492 C CA . SER A 1 184 ? 3.286 -0.272 -10.595 1.00 93.81 184 SER A CA 1
ATOM 1493 C C . SER A 1 184 ? 3.476 0.201 -12.033 1.00 93.81 184 SER A C 1
ATOM 1495 O O . SER A 1 184 ? 2.890 1.204 -12.439 1.00 93.81 184 SER A O 1
ATOM 1497 N N . THR A 1 185 ? 4.285 -0.533 -12.789 1.00 93.88 185 THR A N 1
ATOM 1498 C CA . THR A 1 185 ? 4.310 -0.489 -14.263 1.00 93.88 185 THR A CA 1
ATOM 1499 C C . THR A 1 185 ? 3.486 -1.616 -14.891 1.00 93.88 185 THR A C 1
ATOM 1501 O O . THR A 1 185 ? 3.379 -1.670 -16.112 1.00 93.88 185 THR A O 1
ATOM 1504 N N . ASP A 1 186 ? 2.907 -2.500 -14.071 1.00 91.19 186 ASP A N 1
ATOM 1505 C CA . ASP A 1 186 ? 1.958 -3.516 -14.519 1.00 91.19 186 ASP A CA 1
ATOM 1506 C C . ASP A 1 186 ? 0.694 -2.812 -15.050 1.00 91.19 186 ASP A C 1
ATOM 1508 O O . ASP A 1 186 ? 0.075 -2.049 -14.297 1.00 91.19 186 ASP A O 1
ATOM 1512 N N . PRO A 1 187 ? 0.313 -3.016 -16.325 1.00 82.69 187 PRO A N 1
ATOM 1513 C CA . PRO A 1 187 ? -0.858 -2.367 -16.909 1.00 82.69 187 PRO A CA 1
ATOM 1514 C C . PRO A 1 187 ? -2.177 -2.782 -16.241 1.00 82.69 187 PRO A C 1
ATOM 1516 O O . PRO A 1 187 ? -3.150 -2.038 -16.344 1.00 82.69 187 PRO A O 1
ATOM 1519 N N . ASP A 1 188 ? -2.216 -3.924 -15.545 1.00 81.56 188 ASP A N 1
ATOM 1520 C CA . ASP A 1 188 ? -3.410 -4.405 -14.845 1.00 81.56 188 ASP A CA 1
ATOM 1521 C C . ASP A 1 188 ? -3.512 -3.868 -13.399 1.00 81.56 188 ASP A C 1
ATOM 1523 O O . ASP A 1 188 ? -4.535 -4.055 -12.737 1.00 81.56 188 ASP A O 1
ATOM 1527 N N . ALA A 1 189 ? -2.484 -3.182 -12.881 1.00 87.25 189 ALA A N 1
ATOM 1528 C CA . ALA A 1 189 ? -2.496 -2.667 -11.513 1.00 87.25 189 ALA A CA 1
ATOM 1529 C C . ALA A 1 189 ? -3.395 -1.419 -11.359 1.00 87.25 189 ALA A C 1
ATOM 1531 O O . ALA A 1 189 ? -3.240 -0.441 -12.099 1.00 87.25 189 ALA A O 1
ATOM 1532 N N . PRO A 1 190 ? -4.281 -1.361 -10.343 1.00 84.38 190 PRO A N 1
ATOM 1533 C CA . PRO A 1 190 ? -5.155 -0.209 -10.148 1.00 84.38 190 PRO A CA 1
ATOM 1534 C C . PRO A 1 190 ? -4.391 1.052 -9.712 1.00 84.38 190 PRO A C 1
ATOM 1536 O O . PRO A 1 190 ? -3.362 1.004 -9.029 1.00 84.38 190 PRO A O 1
ATOM 1539 N N . SER A 1 191 ? -4.925 2.216 -10.074 1.00 83.44 191 SER A N 1
ATOM 1540 C CA . SER A 1 191 ? -4.381 3.525 -9.685 1.00 83.44 191 SER A CA 1
ATOM 1541 C C . SER A 1 191 ? -5.105 4.130 -8.470 1.00 83.44 191 SER A C 1
ATOM 1543 O O . SER A 1 191 ? -6.249 3.781 -8.175 1.00 83.44 191 SER A O 1
ATOM 1545 N N . GLY A 1 192 ? -4.462 5.080 -7.780 1.00 85.19 192 GLY A N 1
ATOM 1546 C CA . GLY A 1 192 ? -5.066 5.797 -6.647 1.00 85.19 192 GLY A CA 1
ATOM 1547 C C . GLY A 1 192 ? -5.270 4.925 -5.404 1.00 85.19 192 GLY A C 1
ATOM 1548 O O . GLY A 1 192 ? -4.668 3.861 -5.298 1.00 85.19 192 GLY A O 1
ATOM 1549 N N . GLY A 1 193 ? -6.078 5.401 -4.446 1.00 86.69 193 GLY A N 1
ATOM 1550 C CA . GLY A 1 193 ? -6.358 4.732 -3.165 1.00 86.69 193 GLY A CA 1
ATOM 1551 C C . GLY A 1 193 ? -7.201 3.469 -3.329 1.00 86.69 193 GLY A C 1
ATOM 1552 O O . GLY A 1 193 ? -8.399 3.486 -3.058 1.00 86.69 193 GLY A O 1
ATOM 1553 N N . ALA A 1 194 ? -6.593 2.406 -3.846 1.00 87.69 194 ALA A N 1
ATOM 1554 C CA . ALA A 1 194 ? -7.251 1.152 -4.205 1.00 87.69 194 ALA A CA 1
ATOM 1555 C C . ALA A 1 194 ? -6.680 -0.063 -3.456 1.00 87.69 194 ALA A C 1
ATOM 1557 O O . ALA A 1 194 ? -7.158 -1.177 -3.659 1.00 87.69 194 ALA A O 1
ATOM 1558 N N . TYR A 1 195 ? -5.664 0.129 -2.610 1.00 91.56 195 TYR A N 1
ATOM 1559 C CA . TYR A 1 195 ? -4.932 -0.962 -1.977 1.00 91.56 195 TYR A CA 1
ATOM 1560 C C . TYR A 1 195 ? -5.267 -1.073 -0.487 1.00 91.56 195 TYR A C 1
ATOM 1562 O O . TYR A 1 195 ? -5.097 -0.118 0.265 1.00 91.56 195 TYR A O 1
ATOM 1570 N N . ASP A 1 196 ? -5.739 -2.237 -0.042 1.00 90.75 196 ASP A N 1
ATOM 1571 C CA . ASP A 1 196 ? -6.044 -2.495 1.372 1.00 90.75 196 ASP A CA 1
ATOM 1572 C C . ASP A 1 196 ? -4.839 -3.047 2.145 1.00 90.75 196 ASP A C 1
ATOM 1574 O O . ASP A 1 196 ? -4.789 -2.917 3.369 1.00 90.75 196 ASP A O 1
ATOM 1578 N N . TRP A 1 197 ? -3.836 -3.584 1.443 1.00 94.69 197 TRP A N 1
ATOM 1579 C CA . TRP A 1 197 ? -2.559 -3.993 2.026 1.00 94.69 197 TRP A CA 1
ATOM 1580 C C . TRP A 1 197 ? -1.360 -3.447 1.254 1.00 94.69 197 TRP A C 1
ATOM 1582 O O . TRP A 1 197 ? -1.382 -3.357 0.026 1.00 94.69 197 TRP A O 1
ATOM 1592 N N . GLY A 1 198 ? -0.285 -3.151 1.981 1.00 96.06 198 GLY A N 1
ATOM 1593 C CA . GLY A 1 198 ? 1.037 -2.868 1.433 1.00 96.06 198 GLY A CA 1
ATOM 1594 C C . GLY A 1 198 ? 2.091 -3.747 2.099 1.00 96.06 198 GLY A C 1
ATOM 1595 O O . GLY A 1 198 ? 2.012 -4.009 3.298 1.00 96.06 198 GLY A O 1
ATOM 1596 N N . TYR A 1 199 ? 3.065 -4.192 1.317 1.00 97.50 199 TYR A N 1
ATOM 1597 C CA . TYR A 1 199 ? 4.155 -5.059 1.745 1.00 97.50 199 TYR A CA 1
ATOM 1598 C C . TYR A 1 199 ? 5.475 -4.581 1.137 1.00 97.50 199 TYR A C 1
ATOM 1600 O O . TYR A 1 199 ? 5.506 -4.165 -0.024 1.00 97.50 199 TYR A O 1
ATOM 1608 N N . VAL A 1 200 ? 6.562 -4.652 1.906 1.00 96.81 200 VAL A N 1
ATOM 1609 C CA . VAL A 1 200 ? 7.926 -4.403 1.419 1.00 96.81 200 VAL A CA 1
ATOM 1610 C C . VAL A 1 200 ? 8.948 -5.134 2.287 1.00 96.81 200 VAL A C 1
ATOM 1612 O O . VAL A 1 200 ? 8.754 -5.305 3.493 1.00 96.81 200 VAL A O 1
ATOM 1615 N N . GLU A 1 201 ? 10.061 -5.537 1.683 1.00 96.62 201 GLU A N 1
ATOM 1616 C CA . GLU A 1 201 ? 11.228 -6.043 2.401 1.00 96.62 201 GLU A CA 1
ATOM 1617 C C . GLU A 1 201 ? 12.320 -4.977 2.456 1.00 96.62 201 GLU A C 1
ATOM 1619 O O . GLU A 1 201 ? 12.598 -4.329 1.447 1.00 96.62 201 GLU A O 1
ATOM 1624 N N . CYS A 1 202 ? 12.963 -4.826 3.612 1.00 97.00 202 CYS A N 1
ATOM 1625 C CA . CYS A 1 202 ? 14.033 -3.862 3.841 1.00 97.00 202 CYS A CA 1
ATOM 1626 C C . CYS A 1 202 ? 15.266 -4.541 4.450 1.00 97.00 202 CYS A C 1
ATOM 1628 O O . CYS A 1 202 ? 15.127 -5.342 5.374 1.00 97.00 202 CYS A O 1
ATOM 1630 N N . MET A 1 203 ? 16.465 -4.212 3.968 1.00 96.81 203 MET A N 1
ATOM 1631 C CA . MET A 1 203 ? 17.731 -4.714 4.510 1.00 96.81 203 MET A CA 1
ATOM 1632 C C . MET A 1 203 ? 18.736 -3.573 4.680 1.00 96.81 203 MET A C 1
ATOM 1634 O O . MET A 1 203 ? 19.020 -2.841 3.732 1.00 96.81 203 MET A O 1
ATOM 1638 N N . ALA A 1 204 ? 19.315 -3.468 5.877 1.00 95.00 204 ALA A N 1
ATOM 1639 C CA . ALA A 1 204 ? 20.421 -2.561 6.177 1.00 95.00 204 ALA A CA 1
ATOM 1640 C C . ALA A 1 204 ? 21.725 -3.370 6.364 1.00 95.00 204 ALA A C 1
ATOM 1642 O O . ALA A 1 204 ? 21.781 -4.200 7.284 1.00 95.00 204 ALA A O 1
ATOM 1643 N N . PRO A 1 205 ? 22.752 -3.176 5.512 1.00 93.56 205 PRO A N 1
ATOM 1644 C CA . PRO A 1 205 ? 24.025 -3.883 5.636 1.00 93.56 205 PRO A CA 1
ATOM 1645 C C . PRO A 1 205 ? 24.843 -3.396 6.833 1.00 93.56 205 PRO A C 1
ATOM 1647 O O . PRO A 1 205 ? 24.930 -2.194 7.089 1.00 93.56 205 PRO A O 1
ATOM 1650 N N . SER A 1 206 ? 25.489 -4.319 7.539 1.00 89.94 206 SER A N 1
ATOM 1651 C CA . SER A 1 206 ? 26.258 -4.039 8.758 1.00 89.94 206 SER A CA 1
ATOM 1652 C C . SER A 1 206 ? 27.408 -3.051 8.567 1.00 89.94 206 SER A C 1
ATOM 1654 O O . SER A 1 206 ? 27.681 -2.248 9.459 1.00 89.94 206 SER A O 1
ATOM 1656 N N . GLU A 1 207 ? 28.052 -3.069 7.403 1.00 87.88 207 GLU A N 1
ATOM 1657 C CA . GLU A 1 207 ? 29.166 -2.182 7.047 1.00 87.88 207 GLU A CA 1
ATOM 1658 C C . GLU A 1 207 ? 28.779 -0.698 6.931 1.00 87.88 207 GLU A C 1
ATOM 1660 O O . GLU A 1 207 ? 29.627 0.169 7.149 1.00 87.88 207 GLU A O 1
ATOM 1665 N N . TYR A 1 208 ? 27.499 -0.407 6.676 1.00 88.88 208 TYR A N 1
ATOM 1666 C CA . TYR A 1 208 ? 26.959 0.951 6.551 1.00 88.88 208 TYR A CA 1
ATOM 1667 C C . TYR A 1 208 ? 26.132 1.387 7.767 1.00 88.88 208 TYR A C 1
ATOM 1669 O O . TYR A 1 208 ? 25.558 2.477 7.776 1.00 88.88 208 TYR A O 1
ATOM 1677 N N . LEU A 1 209 ? 26.051 0.558 8.814 1.00 85.06 209 LEU A N 1
ATOM 1678 C CA . LEU A 1 209 ? 25.291 0.907 10.007 1.00 85.06 209 LEU A CA 1
ATOM 1679 C C . LEU A 1 209 ? 26.006 1.944 10.867 1.00 85.06 209 LEU A C 1
ATOM 1681 O O . LEU A 1 209 ? 27.168 1.798 11.261 1.00 85.06 209 LEU A O 1
ATOM 1685 N N . CYS A 1 210 ? 25.240 2.960 11.247 1.00 80.44 210 CYS A N 1
ATOM 1686 C CA . CYS A 1 210 ? 25.668 4.019 12.143 1.00 80.44 210 CYS A CA 1
ATOM 1687 C C . CYS A 1 210 ? 24.608 4.280 13.219 1.00 80.44 210 CYS A C 1
ATOM 1689 O O . CYS A 1 210 ? 23.413 4.107 12.963 1.00 80.44 210 CYS A O 1
ATOM 1691 N N . PRO A 1 211 ? 25.013 4.732 14.417 1.00 80.06 211 PRO A N 1
ATOM 1692 C CA . PRO A 1 211 ? 24.068 5.166 15.432 1.00 80.06 211 PRO A CA 1
ATOM 1693 C C . PRO A 1 211 ? 23.330 6.425 14.961 1.00 80.06 211 PRO A C 1
ATOM 1695 O O . PRO A 1 211 ? 23.931 7.303 14.344 1.00 80.06 211 PRO A O 1
ATOM 1698 N N . GLY A 1 212 ? 22.044 6.532 15.282 1.00 85.94 212 GLY A N 1
ATOM 1699 C CA . GLY A 1 212 ? 21.236 7.696 14.934 1.00 85.94 212 GLY A CA 1
ATOM 1700 C C . GLY A 1 212 ? 20.609 7.666 13.543 1.00 85.94 212 GLY A C 1
ATOM 1701 O O . GLY A 1 212 ? 20.400 8.736 12.978 1.00 85.94 212 GLY A O 1
ATOM 1702 N N . THR A 1 213 ? 20.342 6.481 12.989 1.00 90.69 213 THR A N 1
ATOM 1703 C CA . THR A 1 213 ? 19.854 6.328 11.609 1.00 90.69 213 THR A CA 1
ATOM 1704 C C . THR A 1 213 ? 18.473 5.697 11.592 1.00 90.69 213 THR A C 1
ATOM 1706 O O . THR A 1 213 ? 18.243 4.670 12.242 1.00 90.69 213 THR A O 1
ATOM 1709 N N . TYR A 1 214 ? 17.546 6.303 10.854 1.00 94.44 214 TYR A N 1
ATOM 1710 C CA . TYR A 1 214 ? 16.219 5.761 10.614 1.00 94.44 214 TYR A CA 1
ATOM 1711 C C . TYR A 1 214 ? 16.103 5.232 9.184 1.00 94.44 214 TYR A C 1
ATOM 1713 O O . TYR A 1 214 ? 16.264 5.975 8.222 1.00 94.44 214 TYR A O 1
ATOM 1721 N N . PHE A 1 215 ? 15.804 3.941 9.060 1.00 96.12 215 PHE A N 1
ATOM 1722 C CA . PHE A 1 215 ? 15.494 3.253 7.813 1.00 96.12 215 PHE A CA 1
ATOM 1723 C C . PHE A 1 215 ? 13.970 3.101 7.712 1.00 96.12 215 PHE A C 1
ATOM 1725 O O . PHE A 1 215 ? 13.391 2.118 8.194 1.00 96.12 215 PHE A O 1
ATOM 1732 N N . MET A 1 216 ? 13.305 4.114 7.158 1.00 95.94 216 MET A N 1
ATOM 1733 C CA . MET A 1 216 ? 11.852 4.148 7.035 1.00 95.94 216 MET A CA 1
ATOM 1734 C C . MET A 1 216 ? 11.406 3.331 5.823 1.00 95.94 216 MET A C 1
ATOM 1736 O O . MET A 1 216 ? 11.802 3.599 4.689 1.00 95.94 216 MET A O 1
ATOM 1740 N N . THR A 1 217 ? 10.578 2.320 6.074 1.00 94.44 217 THR A N 1
ATOM 1741 C CA . THR A 1 217 ? 10.218 1.293 5.093 1.00 94.44 217 THR A CA 1
ATOM 1742 C C . THR A 1 217 ? 8.867 1.521 4.447 1.00 94.44 217 THR A C 1
ATOM 1744 O O . THR A 1 217 ? 8.695 1.183 3.280 1.00 94.44 217 THR A O 1
ATOM 1747 N N . MET A 1 218 ? 7.900 2.072 5.177 1.00 92.69 218 MET A N 1
ATOM 1748 C CA . MET A 1 218 ? 6.569 2.349 4.650 1.00 92.69 218 MET A CA 1
ATOM 1749 C C . MET A 1 218 ? 5.977 3.606 5.278 1.00 92.69 218 MET A C 1
ATOM 1751 O O . MET A 1 218 ? 5.578 3.596 6.441 1.00 92.69 218 MET A O 1
ATOM 1755 N N . GLY A 1 219 ? 5.858 4.666 4.482 1.00 87.69 219 GLY A N 1
ATOM 1756 C CA . GLY A 1 219 ? 5.124 5.880 4.827 1.00 87.69 219 GLY A CA 1
ATOM 1757 C C . GLY A 1 219 ? 3.778 5.956 4.109 1.00 87.69 219 GLY A C 1
ATOM 1758 O O . GLY A 1 219 ? 3.730 6.439 2.974 1.00 87.69 219 GLY A O 1
ATOM 1759 N N . PRO A 1 220 ? 2.679 5.436 4.682 1.00 77.50 220 PRO A N 1
ATOM 1760 C CA . PRO A 1 220 ? 1.344 5.634 4.123 1.00 77.50 220 PRO A CA 1
ATOM 1761 C C . PRO A 1 220 ? 0.834 7.046 4.444 1.00 77.50 220 PRO A C 1
ATOM 1763 O O . PRO A 1 220 ? 0.945 7.450 5.588 1.00 77.50 220 PRO A O 1
ATOM 1766 N N . LEU A 1 221 ? 0.247 7.754 3.465 1.00 66.19 221 LEU A N 1
ATOM 1767 C CA . LEU A 1 221 ? -0.521 9.025 3.541 1.00 66.19 221 LEU A CA 1
ATOM 1768 C C . LEU A 1 221 ? -0.148 10.045 4.653 1.00 66.19 221 LEU A C 1
ATOM 1770 O O . LEU A 1 221 ? 0.301 11.138 4.326 1.00 66.19 221 LEU A O 1
ATOM 1774 N N . ASN A 1 222 ? -0.358 9.718 5.934 1.00 83.44 222 ASN A N 1
ATOM 1775 C CA . ASN A 1 222 ? -0.099 10.540 7.121 1.00 83.44 222 ASN A CA 1
ATOM 1776 C C . ASN A 1 222 ? 0.634 9.803 8.270 1.00 83.44 222 ASN A C 1
ATOM 1778 O O . ASN A 1 222 ? 0.408 10.094 9.443 1.00 83.44 222 ASN A O 1
ATOM 1782 N N . GLY A 1 223 ? 1.489 8.830 7.966 1.00 90.06 223 GLY A N 1
ATOM 1783 C CA . GLY A 1 223 ? 2.249 8.080 8.962 1.00 90.06 223 GLY A CA 1
ATOM 1784 C C . GLY A 1 223 ? 3.521 7.458 8.398 1.00 90.06 223 GLY A C 1
ATOM 1785 O O . GLY A 1 223 ? 3.838 7.606 7.220 1.00 90.06 223 GLY A O 1
ATOM 1786 N N . TYR A 1 224 ? 4.255 6.747 9.251 1.00 93.44 224 TYR A N 1
ATOM 1787 C CA . TYR A 1 224 ? 5.509 6.084 8.898 1.00 93.44 224 TYR A CA 1
ATOM 1788 C C . TYR A 1 224 ? 5.762 4.844 9.750 1.00 93.44 224 TYR A C 1
ATOM 1790 O O . TYR A 1 224 ? 5.440 4.797 10.936 1.00 93.44 224 TYR A O 1
ATOM 1798 N N . MET A 1 225 ? 6.384 3.844 9.133 1.00 95.62 225 MET A N 1
ATOM 1799 C CA . MET A 1 225 ? 6.838 2.608 9.755 1.00 95.62 225 MET A CA 1
ATOM 1800 C C . MET A 1 225 ? 8.262 2.300 9.298 1.00 95.62 225 MET A C 1
ATOM 1802 O O . MET A 1 225 ? 8.597 2.481 8.127 1.00 95.62 225 MET A O 1
ATOM 1806 N N . GLY A 1 226 ? 9.098 1.799 10.201 1.00 96.44 226 GLY A N 1
ATOM 1807 C CA . GLY A 1 226 ? 10.443 1.376 9.838 1.00 96.44 226 GLY A CA 1
ATOM 1808 C C . GLY A 1 226 ? 11.275 0.906 11.016 1.00 96.44 226 GLY A C 1
ATOM 1809 O O . GLY A 1 226 ? 10.755 0.595 12.090 1.00 96.44 226 GLY A O 1
ATOM 1810 N N . MET A 1 227 ? 12.588 0.872 10.809 1.00 96.38 227 MET A N 1
ATOM 1811 C CA . MET A 1 227 ? 13.551 0.397 11.797 1.00 96.38 227 MET A CA 1
ATOM 1812 C C . MET A 1 227 ? 14.702 1.378 12.007 1.00 96.38 227 MET A C 1
ATOM 1814 O O . MET A 1 227 ? 15.137 2.048 11.079 1.00 96.38 227 MET A O 1
ATOM 1818 N N . GLN A 1 228 ? 15.194 1.470 13.239 1.00 94.81 228 GLN A N 1
ATOM 1819 C CA . GLN A 1 228 ? 16.202 2.450 13.650 1.00 94.81 228 GLN A CA 1
ATOM 1820 C C . GLN A 1 228 ? 17.409 1.776 14.293 1.00 94.81 228 GLN A C 1
ATOM 1822 O O . GLN A 1 228 ? 17.263 0.756 14.976 1.00 94.81 228 GLN A O 1
ATOM 1827 N N . THR A 1 229 ? 18.570 2.409 14.146 1.00 91.44 229 THR A N 1
ATOM 1828 C CA . THR A 1 229 ? 19.745 2.239 15.008 1.00 91.44 229 THR A CA 1
ATOM 1829 C C . THR A 1 229 ? 19.900 3.479 15.885 1.00 91.44 229 THR A C 1
ATOM 1831 O O . THR A 1 229 ? 20.005 4.592 15.379 1.00 91.44 229 THR A O 1
ATOM 1834 N N . SER A 1 230 ? 19.921 3.318 17.210 1.00 83.12 230 SER A N 1
ATOM 1835 C CA . SER A 1 230 ? 20.038 4.439 18.153 1.00 83.12 230 SER A CA 1
ATOM 1836 C C . SER A 1 230 ? 21.469 4.600 18.670 1.00 83.12 230 SER A C 1
ATOM 1838 O O . SER A 1 230 ? 22.252 5.325 18.069 1.00 83.12 230 SER A O 1
ATOM 1840 N N . SER A 1 231 ? 21.842 3.938 19.764 1.00 76.94 231 SER A N 1
ATOM 1841 C CA . SER A 1 231 ? 23.172 4.034 20.390 1.00 76.94 231 SER A CA 1
ATOM 1842 C C . SER A 1 231 ? 24.009 2.765 20.209 1.00 76.94 231 SER A C 1
ATOM 1844 O O . SER A 1 231 ? 23.480 1.703 19.896 1.00 76.94 231 SER A O 1
ATOM 1846 N N . VAL A 1 232 ? 25.328 2.865 20.403 1.00 74.94 232 VAL A N 1
ATOM 1847 C CA . VAL A 1 232 ? 26.246 1.711 20.345 1.00 74.94 232 VAL A CA 1
ATOM 1848 C C . VAL A 1 232 ? 25.906 0.705 21.454 1.00 74.94 232 VAL A C 1
ATOM 1850 O O . VAL A 1 232 ? 25.752 1.082 22.616 1.00 74.94 232 VAL A O 1
ATOM 1853 N N . TYR A 1 233 ? 25.817 -0.576 21.097 1.00 73.62 233 TYR A N 1
ATOM 1854 C CA . TYR A 1 233 ? 25.608 -1.703 22.001 1.00 73.62 233 TYR A CA 1
ATOM 1855 C C . TYR A 1 233 ? 26.797 -2.671 21.919 1.00 73.62 233 TYR A C 1
ATOM 1857 O O . TYR A 1 233 ? 27.012 -3.346 20.912 1.00 73.62 233 TYR A O 1
ATOM 1865 N N . GLY A 1 234 ? 27.574 -2.759 23.002 1.00 72.38 234 GLY A N 1
ATOM 1866 C CA . GLY A 1 234 ? 28.805 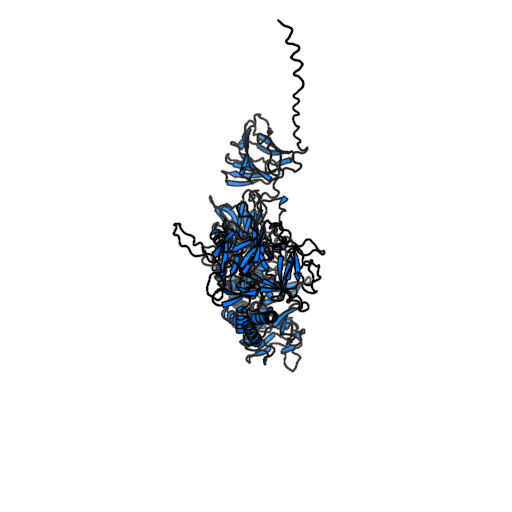-3.555 23.022 1.00 72.38 234 GLY A CA 1
ATOM 1867 C C . GLY A 1 234 ? 29.860 -3.032 22.041 1.00 72.38 234 GLY A C 1
ATOM 1868 O O . GLY A 1 234 ? 29.886 -1.846 21.721 1.00 72.38 234 GLY A O 1
ATOM 1869 N N . ASP A 1 235 ? 30.747 -3.914 21.576 1.00 65.31 235 ASP A N 1
ATOM 1870 C CA . ASP A 1 235 ? 31.878 -3.502 20.739 1.00 65.31 235 ASP A CA 1
ATOM 1871 C C . ASP A 1 235 ? 31.536 -3.367 19.246 1.00 65.31 235 ASP A C 1
ATOM 1873 O O . ASP A 1 235 ? 32.256 -2.647 18.555 1.00 65.31 235 ASP A O 1
ATOM 1877 N N . ASN A 1 236 ? 30.483 -4.025 18.735 1.00 66.44 236 ASN A N 1
ATOM 1878 C CA . ASN A 1 236 ? 30.208 -4.139 17.289 1.00 66.44 236 ASN A CA 1
ATOM 1879 C C . ASN A 1 236 ? 28.701 -4.173 16.914 1.00 66.44 236 ASN A C 1
ATOM 1881 O O . ASN A 1 236 ? 28.362 -4.708 15.861 1.00 66.44 236 ASN A O 1
ATOM 1885 N N . ASP A 1 237 ? 27.786 -3.667 17.748 1.00 76.81 237 ASP A N 1
ATOM 1886 C CA . ASP A 1 237 ? 26.343 -3.640 17.433 1.00 76.81 237 ASP A CA 1
ATOM 1887 C C . ASP A 1 237 ? 25.687 -2.331 17.914 1.00 76.81 237 ASP A C 1
ATOM 1889 O O . ASP A 1 237 ? 26.338 -1.465 18.507 1.00 76.81 237 ASP A O 1
ATOM 1893 N N . PHE A 1 238 ? 24.390 -2.176 17.655 1.00 84.75 238 PHE A N 1
ATOM 1894 C CA . PHE A 1 238 ? 23.591 -1.016 18.030 1.00 84.75 238 PHE A CA 1
ATOM 1895 C C . PHE A 1 238 ? 22.322 -1.430 18.772 1.00 84.75 238 PHE A C 1
ATOM 1897 O O . PHE A 1 238 ? 21.741 -2.492 18.536 1.00 84.75 238 PHE A O 1
ATOM 1904 N N . ASN A 1 239 ? 21.848 -0.549 19.647 1.00 89.12 239 ASN A N 1
ATOM 1905 C CA . ASN A 1 239 ? 20.466 -0.588 20.086 1.00 89.12 239 ASN A CA 1
ATOM 1906 C C . 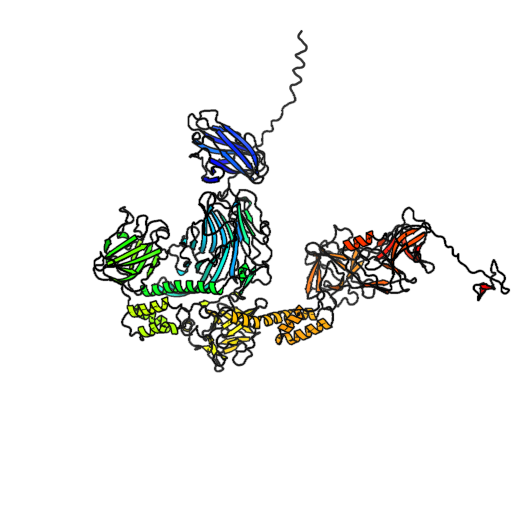ASN A 1 239 ? 19.570 -0.338 18.874 1.00 89.12 239 ASN A C 1
ATOM 1908 O O . ASN A 1 239 ? 19.800 0.577 18.080 1.00 89.12 239 ASN A O 1
ATOM 1912 N N . LYS A 1 240 ? 18.568 -1.197 18.729 1.00 92.00 240 LYS A N 1
ATOM 1913 C CA . LYS A 1 240 ? 17.686 -1.243 17.574 1.00 92.00 240 LYS A CA 1
ATOM 1914 C C . LYS A 1 240 ? 16.267 -0.956 18.019 1.00 92.00 240 LYS A C 1
ATOM 1916 O O . LYS A 1 240 ? 15.883 -1.348 19.123 1.00 92.00 240 LYS A O 1
ATOM 1921 N N . SER A 1 241 ? 15.505 -0.301 17.151 1.00 93.94 241 SER A N 1
ATOM 1922 C CA . SER A 1 241 ? 14.080 -0.054 17.362 1.00 93.94 241 SER A CA 1
ATOM 1923 C C . SER A 1 241 ? 13.267 -0.353 16.108 1.00 93.94 241 SER A C 1
ATOM 1925 O O . SER A 1 241 ? 13.795 -0.293 14.999 1.00 93.94 241 SER A O 1
ATOM 1927 N N . VAL A 1 242 ? 11.984 -0.665 16.289 1.00 95.81 242 VAL A N 1
ATOM 1928 C CA . VAL A 1 242 ? 10.982 -0.721 15.211 1.00 95.81 242 VAL A CA 1
ATOM 1929 C C . VAL A 1 242 ? 9.848 0.220 15.597 1.00 95.81 242 VAL A C 1
ATOM 1931 O O . VAL A 1 242 ? 9.286 0.077 16.686 1.00 95.81 242 VAL A O 1
ATOM 1934 N N . LEU A 1 243 ? 9.554 1.190 14.736 1.00 94.75 243 LEU A N 1
ATOM 1935 C CA . LEU A 1 243 ? 8.658 2.318 14.994 1.00 94.75 243 LEU A CA 1
ATOM 1936 C C . LEU A 1 243 ? 7.480 2.287 14.024 1.00 94.75 243 LEU A C 1
ATOM 1938 O O . LEU A 1 243 ? 7.656 1.968 12.850 1.00 94.75 243 LEU A O 1
ATOM 1942 N N . PHE A 1 244 ? 6.298 2.635 14.522 1.00 95.50 244 PHE A N 1
ATOM 1943 C CA . PHE A 1 244 ? 5.128 2.958 13.718 1.00 95.50 244 PHE A CA 1
ATOM 1944 C C . PHE A 1 244 ? 4.400 4.166 14.319 1.00 95.50 244 PHE A C 1
ATOM 1946 O O . PHE A 1 244 ? 4.106 4.170 15.516 1.00 95.50 244 PHE A O 1
ATOM 1953 N N . SER A 1 245 ? 4.101 5.162 13.491 1.00 93.94 245 SER A N 1
ATOM 1954 C CA . SER A 1 245 ? 3.503 6.433 13.904 1.00 93.94 245 SER A CA 1
ATOM 1955 C C . SER A 1 245 ? 2.499 6.938 12.873 1.00 93.94 245 SER A C 1
ATOM 1957 O O . SER A 1 245 ? 2.679 6.722 11.675 1.00 93.94 245 SER A O 1
ATOM 1959 N N . VAL A 1 246 ? 1.460 7.631 13.339 1.00 93.75 246 VAL A N 1
ATOM 1960 C CA . VAL A 1 246 ? 0.421 8.251 12.503 1.00 93.75 246 VAL A CA 1
ATOM 1961 C C . VAL A 1 246 ? 0.076 9.631 13.058 1.00 93.75 246 VAL A C 1
ATOM 1963 O O . VAL A 1 246 ?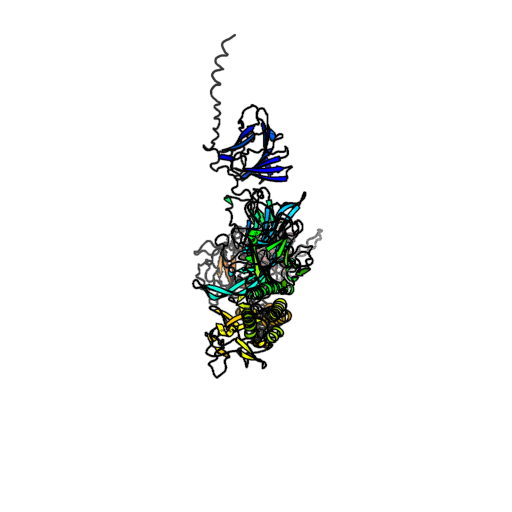 -0.264 9.749 14.238 1.00 93.75 246 VAL A O 1
ATOM 1966 N N . TRP A 1 247 ? 0.151 10.655 12.207 1.00 92.94 247 TRP A N 1
ATOM 1967 C CA . TRP A 1 247 ? -0.138 12.046 12.554 1.00 92.94 247 TRP A CA 1
ATOM 1968 C C . TRP A 1 247 ? -1.615 12.278 12.885 1.00 92.94 247 TRP A C 1
ATOM 1970 O O . TRP A 1 247 ? -2.506 11.588 12.381 1.00 92.94 247 TRP A O 1
ATOM 1980 N N . ASP A 1 248 ? -1.870 13.275 13.724 1.00 91.69 248 ASP A N 1
ATOM 1981 C CA . ASP A 1 248 ? -3.206 13.785 14.020 1.00 91.69 248 ASP A CA 1
ATOM 1982 C C . ASP A 1 248 ? -3.795 14.552 12.820 1.00 91.69 248 ASP A C 1
ATOM 1984 O O . ASP A 1 248 ? -3.079 15.044 11.947 1.00 91.69 248 ASP A O 1
ATOM 1988 N N . ASN A 1 249 ? -5.122 14.701 12.784 1.00 92.75 249 ASN A N 1
ATOM 1989 C CA . ASN A 1 249 ? -5.802 15.639 11.888 1.00 92.75 249 ASN A CA 1
ATOM 1990 C C . ASN A 1 249 ? -5.821 17.044 12.513 1.00 92.75 249 ASN A C 1
ATOM 1992 O O . ASN A 1 249 ? -6.865 17.578 12.890 1.00 92.75 249 ASN A O 1
ATOM 1996 N N . GLY A 1 250 ? -4.629 17.601 12.694 1.00 89.12 250 GLY A N 1
ATOM 1997 C CA . GLY A 1 250 ? -4.369 18.817 13.452 1.00 89.12 250 GLY A CA 1
ATOM 1998 C C . GLY A 1 250 ? -2.964 18.767 14.044 1.00 89.12 250 GLY A C 1
ATOM 1999 O O . GLY A 1 250 ? -2.150 17.940 13.643 1.00 89.12 250 GLY A O 1
ATOM 2000 N N . ASN A 1 251 ? -2.675 19.652 14.995 1.00 86.94 251 ASN A N 1
ATOM 2001 C CA . ASN A 1 251 ? -1.380 19.683 15.664 1.00 86.94 251 ASN A CA 1
ATOM 2002 C C . ASN A 1 251 ? -1.548 20.083 17.135 1.00 86.94 251 ASN A C 1
ATOM 2004 O O . ASN A 1 251 ? -1.874 21.235 17.417 1.00 86.94 251 ASN A O 1
ATOM 2008 N N . THR A 1 252 ? -1.303 19.163 18.073 1.00 79.94 252 THR A N 1
ATOM 2009 C CA . THR A 1 252 ? -1.381 19.459 19.513 1.00 79.94 252 THR A CA 1
ATOM 2010 C C . THR A 1 252 ? -0.225 20.319 20.018 1.00 79.94 252 THR A C 1
ATOM 2012 O O . THR A 1 252 ? -0.332 20.889 21.101 1.00 79.94 252 THR A O 1
ATOM 2015 N N . ASP A 1 253 ? 0.873 20.437 19.260 1.00 78.25 253 ASP A N 1
ATOM 2016 C CA . ASP A 1 253 ? 1.944 21.387 19.585 1.00 78.25 253 ASP A CA 1
ATOM 2017 C C . ASP A 1 253 ? 1.469 22.840 19.393 1.00 78.25 253 ASP A C 1
ATOM 2019 O O . ASP A 1 253 ? 1.900 23.736 20.119 1.00 78.25 253 ASP A O 1
ATOM 2023 N N . GLU A 1 254 ? 0.570 23.072 18.428 1.00 85.38 254 GLU A N 1
ATOM 2024 C CA . GLU A 1 254 ? -0.026 24.383 18.133 1.00 85.38 254 GLU A CA 1
ATOM 2025 C C . GLU A 1 254 ? -1.342 24.617 18.887 1.00 85.38 254 GLU A C 1
ATOM 2027 O O . GLU A 1 254 ? -1.576 25.719 19.388 1.00 85.38 254 GLU A O 1
ATOM 2032 N N . ASP A 1 255 ? -2.188 23.588 18.995 1.00 81.62 255 ASP A N 1
ATOM 2033 C CA . ASP A 1 255 ? -3.443 23.596 19.749 1.00 81.62 255 ASP A CA 1
ATOM 2034 C C . ASP A 1 255 ? -3.459 22.481 20.809 1.00 81.62 255 ASP A C 1
ATOM 2036 O O . ASP A 1 255 ? -3.937 21.372 20.547 1.00 81.62 255 ASP A O 1
ATOM 2040 N N . PRO A 1 256 ? -3.010 22.766 22.045 1.00 77.06 256 PRO A N 1
ATOM 2041 C CA . PRO A 1 256 ? -3.049 21.797 23.141 1.00 77.06 256 PRO A CA 1
ATOM 2042 C C . PRO A 1 256 ? -4.457 21.280 23.481 1.00 77.06 256 PRO A C 1
ATOM 2044 O O . PRO A 1 256 ? -4.582 20.272 24.171 1.00 77.06 256 PRO A O 1
ATOM 2047 N N . ASN A 1 257 ? -5.518 21.956 23.020 1.00 76.62 257 ASN A N 1
ATOM 2048 C CA . ASN A 1 257 ? -6.914 21.580 23.248 1.00 76.62 257 ASN A CA 1
ATOM 2049 C C . ASN A 1 257 ? -7.565 20.942 22.010 1.00 76.62 257 ASN A C 1
ATOM 2051 O O . ASN A 1 257 ? -8.799 20.877 21.938 1.00 76.62 257 ASN A O 1
ATOM 2055 N N . LEU A 1 258 ? -6.762 20.465 21.048 1.00 82.38 258 LEU A N 1
ATOM 2056 C CA . LEU A 1 258 ? -7.249 19.797 19.846 1.00 82.38 258 LEU A CA 1
ATOM 2057 C C . LEU A 1 258 ? -8.280 18.729 20.225 1.00 82.38 258 LEU A C 1
ATOM 2059 O O . LEU A 1 258 ? -8.030 17.862 21.064 1.00 82.38 258 LEU A O 1
ATOM 2063 N N . SER A 1 259 ? -9.458 18.784 19.607 1.00 84.06 259 SER A N 1
ATOM 2064 C CA . SER A 1 259 ? -10.551 17.873 19.951 1.00 84.06 259 SER A CA 1
ATOM 2065 C C . SER A 1 259 ? -10.141 16.408 19.767 1.00 84.06 259 SER A C 1
ATOM 2067 O O . SER A 1 259 ? -9.554 16.054 18.751 1.00 84.06 259 SER A O 1
ATOM 2069 N N . LEU A 1 260 ? -10.523 15.528 20.700 1.00 81.12 260 LEU A N 1
ATOM 2070 C CA . LEU A 1 260 ? -10.099 14.117 20.703 1.00 81.12 260 LEU A CA 1
ATOM 2071 C C . LEU A 1 260 ? -10.425 13.348 19.412 1.00 81.12 260 LEU A C 1
ATOM 2073 O O . LEU A 1 260 ? -9.708 12.418 19.072 1.00 81.12 260 LEU A O 1
ATOM 2077 N N . TYR A 1 261 ? -11.488 13.713 18.685 1.00 85.94 261 TYR A N 1
ATOM 2078 C CA . TYR A 1 261 ? -11.824 13.059 17.412 1.00 85.94 261 TYR A CA 1
ATOM 2079 C C . TYR A 1 261 ? -10.874 13.449 16.267 1.00 85.94 261 TYR A C 1
ATOM 2081 O O . TYR A 1 261 ? -10.807 12.725 15.278 1.00 85.94 261 TYR A O 1
ATOM 2089 N N . LEU A 1 262 ? -10.136 14.559 16.398 1.00 90.75 262 LEU A N 1
ATOM 2090 C CA . LEU A 1 262 ? -9.086 15.007 15.477 1.00 90.75 262 LEU A CA 1
ATOM 2091 C C . LEU A 1 262 ? -7.720 14.388 15.812 1.00 90.75 262 LEU A C 1
ATOM 2093 O O . LEU A 1 262 ? -6.832 14.381 14.969 1.00 90.75 262 LEU A O 1
ATOM 2097 N N . GLN A 1 263 ? -7.553 13.840 17.015 1.00 89.06 263 GLN A N 1
ATOM 2098 C CA . GLN A 1 263 ? -6.330 13.152 17.418 1.00 89.06 263 GLN A CA 1
ATOM 2099 C C . GLN A 1 263 ? -6.343 11.704 16.910 1.00 89.06 263 GLN A C 1
ATOM 2101 O O . GLN A 1 263 ? -7.325 10.973 17.077 1.00 89.06 263 GLN A O 1
ATOM 2106 N N . SER A 1 264 ? -5.248 11.275 16.292 1.00 91.12 264 SER A N 1
ATOM 2107 C CA . SER A 1 264 ? -5.010 9.871 15.979 1.00 91.12 264 SER A CA 1
ATOM 2108 C C . SER A 1 264 ? -4.762 9.100 17.278 1.00 91.12 264 SER A C 1
ATOM 2110 O O . SER A 1 264 ? -4.227 9.632 18.249 1.00 91.12 264 SER A O 1
ATOM 2112 N N . ARG A 1 265 ? -5.180 7.830 17.333 1.00 85.31 265 ARG A N 1
ATOM 2113 C CA . ARG A 1 265 ? -5.179 7.054 18.589 1.00 85.31 265 ARG A CA 1
ATOM 2114 C C . ARG A 1 265 ? -4.716 5.621 18.391 1.00 85.31 265 ARG A C 1
ATOM 2116 O O . ARG A 1 265 ? -5.231 4.910 17.528 1.00 85.31 265 ARG A O 1
ATOM 2123 N N . VAL A 1 266 ? -3.814 5.152 19.256 1.00 86.81 266 VAL A N 1
ATOM 2124 C CA . VAL A 1 266 ? -3.477 3.723 19.354 1.00 86.81 266 VAL A CA 1
ATOM 2125 C C . VAL A 1 266 ? -4.662 2.970 19.964 1.00 86.81 266 VAL A C 1
ATOM 2127 O O . VAL A 1 266 ? -4.905 3.055 21.168 1.00 86.81 266 VAL A O 1
ATOM 2130 N N . MET A 1 267 ? -5.401 2.231 19.137 1.00 85.75 267 MET A N 1
ATOM 2131 C CA . MET A 1 267 ? -6.560 1.446 19.579 1.00 85.75 267 MET A CA 1
ATOM 2132 C C . MET A 1 267 ? -6.128 0.219 20.381 1.00 85.75 267 MET A C 1
ATOM 2134 O O . MET A 1 267 ? -6.696 -0.103 21.422 1.00 85.75 267 MET A O 1
ATOM 2138 N N . ASP A 1 268 ? -5.093 -0.461 19.894 1.00 87.56 268 ASP A N 1
ATOM 2139 C CA . ASP A 1 268 ? -4.503 -1.636 20.520 1.00 87.56 268 ASP A CA 1
ATOM 2140 C C . ASP A 1 268 ? -3.074 -1.811 19.998 1.00 87.56 268 ASP A C 1
ATOM 2142 O O . ASP A 1 268 ? -2.786 -1.517 18.837 1.00 87.56 268 ASP A O 1
ATOM 2146 N N . GLY A 1 269 ? -2.177 -2.304 20.846 1.00 87.50 269 GLY A N 1
ATOM 2147 C CA . GLY A 1 269 ? -0.763 -2.444 20.515 1.00 87.50 269 GLY A CA 1
ATOM 2148 C C . GLY A 1 269 ? -0.103 -3.592 21.261 1.00 87.50 269 GLY A C 1
ATOM 2149 O O . GLY A 1 269 ? -0.668 -4.173 22.191 1.00 87.50 269 GLY A O 1
ATOM 2150 N N . ASN A 1 270 ? 1.081 -3.969 20.800 1.00 88.44 270 ASN A N 1
ATOM 2151 C CA . ASN A 1 270 ? 1.854 -5.055 21.375 1.00 88.44 270 ASN A CA 1
ATOM 2152 C C . ASN A 1 270 ? 2.313 -4.713 22.800 1.00 88.44 270 ASN A C 1
ATOM 2154 O O . ASN A 1 270 ? 2.828 -3.628 23.060 1.00 88.44 270 ASN A O 1
ATOM 2158 N N . SER A 1 271 ? 2.183 -5.665 23.724 1.00 79.06 271 SER A N 1
ATOM 2159 C CA . SER A 1 271 ? 2.562 -5.478 25.126 1.00 79.06 271 SER A CA 1
ATOM 2160 C C . SER A 1 271 ? 4.056 -5.237 25.348 1.00 79.06 271 SER A C 1
ATOM 2162 O O . SER A 1 271 ? 4.408 -4.667 26.381 1.00 79.06 271 SER A O 1
ATOM 2164 N N . ASP A 1 272 ? 4.918 -5.644 24.418 1.00 83.25 272 ASP A N 1
ATOM 2165 C CA . ASP A 1 272 ? 6.371 -5.453 24.511 1.00 83.25 272 ASP A CA 1
ATOM 2166 C C . ASP A 1 272 ? 6.827 -4.086 23.974 1.00 83.25 272 ASP A C 1
ATOM 2168 O O . ASP A 1 272 ? 7.995 -3.720 24.116 1.00 83.25 272 ASP A O 1
ATOM 2172 N N . ALA A 1 273 ? 5.920 -3.333 23.348 1.00 84.06 273 ALA A N 1
ATOM 2173 C CA . ALA A 1 273 ? 6.197 -2.020 22.795 1.00 84.06 273 ALA A CA 1
ATOM 2174 C C . ALA A 1 273 ? 5.733 -0.892 23.732 1.00 84.06 273 ALA A C 1
ATOM 2176 O O . ALA A 1 273 ? 4.897 -1.069 24.625 1.00 84.06 273 ALA A O 1
ATOM 2177 N N . VAL A 1 274 ? 6.302 0.291 23.519 1.00 78.62 274 VAL A N 1
ATOM 2178 C CA . VAL A 1 274 ? 5.948 1.529 24.218 1.00 78.62 274 VAL A CA 1
ATOM 2179 C C . VAL A 1 274 ? 5.001 2.328 23.332 1.00 78.62 274 VAL A C 1
ATOM 2181 O O . VAL A 1 274 ? 5.275 2.494 22.146 1.00 78.62 274 VAL A O 1
ATOM 2184 N N . HIS A 1 275 ? 3.890 2.801 23.898 1.00 75.94 275 HIS A N 1
ATOM 2185 C CA . HIS A 1 275 ? 2.912 3.644 23.207 1.00 75.94 275 HIS A CA 1
ATOM 2186 C C . HIS A 1 275 ? 3.107 5.089 23.660 1.00 75.94 275 HIS A C 1
ATOM 2188 O O . HIS A 1 275 ? 3.250 5.333 24.859 1.00 75.94 275 HIS A O 1
ATOM 2194 N N . THR A 1 276 ? 3.087 6.041 22.735 1.00 71.50 276 THR A N 1
ATOM 2195 C CA . THR A 1 276 ? 3.251 7.464 23.050 1.00 71.50 276 THR A CA 1
ATOM 2196 C C . THR A 1 276 ? 2.370 8.325 22.162 1.00 71.50 276 THR A C 1
ATOM 2198 O O . THR A 1 276 ? 2.170 7.983 20.997 1.00 71.50 276 THR A O 1
ATOM 2201 N N . HIS A 1 277 ? 1.936 9.475 22.679 1.00 73.88 277 HIS A N 1
ATOM 2202 C CA . HIS A 1 277 ? 1.564 10.607 21.832 1.00 73.88 277 HIS A CA 1
ATOM 2203 C C . HIS A 1 277 ? 2.826 11.448 21.596 1.00 73.88 277 HIS A C 1
ATOM 2205 O O . HIS A 1 277 ? 3.366 12.012 22.551 1.00 73.88 277 HIS A O 1
ATOM 2211 N N . ALA A 1 278 ? 3.392 11.410 20.388 1.00 67.12 278 ALA A N 1
ATOM 2212 C CA . ALA A 1 278 ? 4.618 12.148 20.064 1.00 67.12 278 ALA A CA 1
ATOM 2213 C C . ALA A 1 278 ? 4.290 13.594 19.655 1.00 67.12 278 ALA A C 1
ATOM 2215 O O . ALA A 1 278 ? 3.186 13.847 19.188 1.00 67.12 278 ALA A O 1
ATOM 2216 N N . GLY A 1 279 ? 5.249 14.506 19.839 1.00 67.44 279 GLY A N 1
ATOM 2217 C CA . GLY A 1 279 ? 5.158 15.943 19.543 1.00 67.44 279 GLY A CA 1
ATOM 2218 C C . GLY A 1 279 ? 6.541 16.522 19.208 1.00 67.44 279 GLY A C 1
ATOM 2219 O O . GLY A 1 279 ? 7.553 15.848 19.433 1.00 67.44 279 GLY A O 1
ATOM 2220 N N . GLY A 1 280 ? 6.605 17.765 18.734 1.00 69.94 280 GLY A N 1
ATOM 2221 C CA . GLY A 1 280 ? 7.824 18.504 18.370 1.00 69.94 280 GLY A CA 1
ATOM 2222 C C . GLY A 1 280 ? 8.015 18.731 16.865 1.00 69.94 280 GLY A C 1
ATOM 2223 O O . GLY A 1 280 ? 8.776 19.619 16.487 1.00 69.94 280 GLY A O 1
ATOM 2224 N N . GLU A 1 281 ? 7.308 17.972 16.029 1.00 75.81 281 GLU A N 1
ATOM 2225 C CA . GLU A 1 281 ? 7.294 18.071 14.557 1.00 75.81 281 GLU A CA 1
ATOM 2226 C C . GLU A 1 281 ? 5.847 17.989 14.027 1.00 75.81 281 GLU A C 1
ATOM 2228 O O . GLU A 1 281 ? 5.597 17.574 12.897 1.00 75.81 281 GLU A O 1
ATOM 2233 N N . GLY A 1 282 ? 4.878 18.357 14.873 1.00 80.19 282 GLY A N 1
ATOM 2234 C CA . GLY A 1 282 ? 3.497 17.897 14.774 1.00 80.19 282 GLY A CA 1
ATOM 2235 C C . GLY A 1 282 ? 3.215 16.789 15.790 1.00 80.19 282 GLY A C 1
ATOM 2236 O O . GLY A 1 282 ? 4.132 16.270 16.434 1.00 80.19 282 GLY A O 1
ATOM 2237 N N . SER A 1 283 ? 1.942 16.416 15.934 1.00 83.38 283 SER A N 1
ATOM 2238 C CA . SER A 1 283 ? 1.483 15.474 16.958 1.00 83.38 283 SER A CA 1
ATOM 2239 C C . SER A 1 283 ? 0.994 14.139 16.393 1.00 83.38 283 SER A C 1
ATOM 2241 O O . SER A 1 283 ? 0.376 14.097 15.327 1.00 83.38 283 SER A O 1
ATOM 2243 N N . SER A 1 284 ? 1.297 13.025 17.077 1.00 87.06 284 SER A N 1
ATOM 2244 C CA . SER A 1 284 ? 0.996 11.666 16.584 1.00 87.06 284 SER A CA 1
ATOM 2245 C C . SER A 1 284 ? 0.667 10.650 17.647 1.00 87.06 284 SER A C 1
ATOM 2247 O O . SER A 1 284 ? 1.274 10.646 18.714 1.00 87.06 284 SER A O 1
ATOM 2249 N N . ALA A 1 285 ? -0.113 9.647 17.258 1.00 88.88 285 ALA A N 1
ATOM 2250 C CA . ALA A 1 285 ? -0.103 8.354 17.921 1.00 88.88 285 ALA A CA 1
ATOM 2251 C C . ALA A 1 285 ? 1.075 7.508 17.420 1.00 88.88 285 ALA A C 1
ATOM 2253 O O . ALA A 1 285 ? 1.231 7.287 16.219 1.00 88.88 285 ALA A O 1
ATOM 2254 N N . SER A 1 286 ? 1.883 6.990 18.344 1.00 89.25 286 SER A N 1
ATOM 2255 C CA . SER A 1 286 ? 3.093 6.223 18.037 1.00 89.25 286 SER A CA 1
ATOM 2256 C C . SER A 1 286 ? 3.227 4.962 18.890 1.00 89.25 286 SER A C 1
ATOM 2258 O O . SER A 1 286 ? 2.854 4.936 20.065 1.00 89.25 286 SER A O 1
ATOM 2260 N N . ILE A 1 287 ? 3.831 3.926 18.308 1.00 90.12 287 ILE A N 1
ATOM 2261 C CA . ILE A 1 287 ? 4.255 2.706 18.994 1.00 90.12 287 ILE A CA 1
ATOM 2262 C C . ILE A 1 287 ? 5.686 2.322 18.605 1.00 90.12 287 ILE A C 1
ATOM 2264 O O . ILE A 1 287 ? 6.057 2.360 17.433 1.00 90.12 287 ILE A O 1
ATOM 2268 N N . MET A 1 288 ? 6.493 1.911 19.586 1.00 89.75 288 MET A N 1
ATOM 2269 C CA . MET A 1 288 ? 7.893 1.554 19.358 1.00 89.75 288 MET A CA 1
ATOM 2270 C C . MET A 1 288 ? 8.327 0.323 20.161 1.00 89.75 288 MET A C 1
ATOM 2272 O O . MET A 1 288 ? 8.221 0.297 21.389 1.00 89.75 288 MET A O 1
ATOM 2276 N N . PHE A 1 289 ? 8.909 -0.670 19.485 1.00 91.25 289 PHE A N 1
ATOM 2277 C CA . PHE A 1 289 ? 9.792 -1.643 20.136 1.00 91.25 289 PHE A CA 1
ATOM 2278 C C . PHE A 1 289 ? 11.138 -0.963 20.328 1.00 91.25 289 PHE A C 1
ATOM 2280 O O . PHE A 1 289 ? 11.855 -0.759 19.355 1.00 91.25 289 PHE A O 1
ATOM 2287 N N . LYS A 1 290 ? 11.439 -0.533 21.552 1.00 86.62 290 LYS A N 1
ATOM 2288 C CA . LYS A 1 290 ? 12.480 0.468 21.806 1.00 86.62 290 LYS A CA 1
ATOM 2289 C C . LYS A 1 290 ? 13.789 -0.144 22.310 1.00 86.62 290 LYS A C 1
ATOM 2291 O O . LYS A 1 290 ? 13.767 -0.978 23.214 1.00 86.62 290 LYS A O 1
ATOM 2296 N N . ASP A 1 291 ? 14.906 0.314 21.746 1.00 82.38 291 ASP A N 1
ATOM 2297 C CA . ASP A 1 291 ? 16.282 0.221 22.258 1.00 82.38 291 ASP A CA 1
ATOM 2298 C C . ASP A 1 291 ? 16.701 -1.163 22.790 1.00 82.38 291 ASP A C 1
ATOM 2300 O O . ASP A 1 291 ? 17.200 -1.300 23.913 1.00 82.38 291 ASP A O 1
ATOM 2304 N N . LYS A 1 292 ? 16.508 -2.213 21.980 1.00 84.00 292 LYS A N 1
ATOM 2305 C CA . LYS A 1 292 ? 17.079 -3.547 22.242 1.00 84.00 292 LYS A CA 1
ATOM 2306 C C . LYS A 1 292 ? 17.811 -4.066 21.007 1.00 84.00 292 LYS A C 1
ATOM 2308 O O . LYS A 1 292 ? 17.304 -3.901 19.905 1.00 84.00 292 LYS A O 1
ATOM 2313 N N . PRO A 1 293 ? 18.940 -4.778 21.153 1.00 83.38 293 PRO A N 1
ATOM 2314 C CA . PRO A 1 293 ? 19.744 -5.238 20.012 1.00 83.38 293 PRO A CA 1
ATOM 2315 C C . PRO A 1 293 ? 19.073 -6.339 19.169 1.00 83.38 293 PRO A C 1
ATOM 2317 O O . PRO A 1 293 ? 19.551 -6.658 18.085 1.00 83.38 293 PRO A O 1
ATOM 2320 N N . HIS A 1 294 ? 17.984 -6.946 19.657 1.00 86.25 294 HIS A N 1
ATOM 2321 C CA . HIS A 1 294 ? 17.380 -8.150 19.074 1.00 86.25 294 HIS A CA 1
ATOM 2322 C C . HIS A 1 294 ? 16.069 -7.910 18.309 1.00 86.25 294 HIS A C 1
ATOM 2324 O O . HIS A 1 294 ? 15.485 -8.881 17.830 1.00 86.25 294 HIS A O 1
ATOM 2330 N N . TRP A 1 295 ? 15.579 -6.666 18.206 1.00 91.50 295 TRP A N 1
ATOM 2331 C CA . TRP A 1 295 ? 14.313 -6.400 17.507 1.00 91.50 295 TRP A CA 1
ATOM 2332 C C . TRP A 1 295 ? 14.398 -6.661 16.002 1.00 91.50 295 TRP A C 1
ATOM 2334 O O . TRP A 1 295 ? 13.449 -7.182 15.422 1.00 91.50 295 TRP A O 1
ATOM 2344 N N . TRP A 1 296 ? 15.545 -6.379 15.387 1.00 92.56 296 TRP A N 1
ATOM 2345 C CA . TRP A 1 296 ? 15.835 -6.717 13.995 1.00 92.56 296 TRP A CA 1
ATOM 2346 C C . TRP A 1 296 ? 17.328 -7.019 13.807 1.00 92.56 296 TRP A C 1
ATOM 2348 O O . TRP A 1 296 ? 18.132 -6.824 14.724 1.00 92.56 296 TRP A O 1
ATOM 2358 N N . ARG A 1 297 ? 17.703 -7.560 12.642 1.00 88.31 297 ARG A N 1
ATOM 2359 C CA . ARG A 1 297 ? 19.078 -7.978 12.333 1.00 88.31 297 ARG A CA 1
ATOM 2360 C C . ARG A 1 297 ? 19.570 -7.302 11.060 1.00 88.31 297 ARG A C 1
ATOM 2362 O O . ARG A 1 297 ? 18.856 -7.275 10.067 1.00 88.31 297 ARG A O 1
ATOM 2369 N N . GLN A 1 298 ? 20.786 -6.776 11.122 1.00 90.56 298 GLN A N 1
ATOM 2370 C CA . GLN A 1 298 ? 21.543 -6.323 9.956 1.00 90.56 298 GLN A CA 1
ATOM 2371 C C . GLN A 1 298 ? 21.835 -7.491 9.012 1.00 90.56 298 GLN A C 1
ATOM 2373 O O . GLN A 1 298 ? 21.827 -8.634 9.465 1.00 90.56 298 GLN A O 1
ATOM 2378 N N . ASP A 1 299 ? 22.087 -7.209 7.735 1.00 92.75 299 ASP A N 1
ATOM 2379 C CA . ASP A 1 299 ? 22.380 -8.216 6.696 1.00 92.75 299 ASP A CA 1
ATOM 2380 C C . ASP A 1 299 ? 21.243 -9.234 6.441 1.00 92.75 299 ASP A C 1
ATOM 2382 O O . ASP A 1 299 ? 21.432 -10.242 5.762 1.00 92.75 299 ASP A O 1
ATOM 2386 N N . HIS A 1 300 ? 20.044 -8.972 6.970 1.00 93.62 300 HIS A N 1
ATOM 2387 C CA . HIS A 1 300 ? 18.844 -9.786 6.784 1.00 93.62 300 HIS A CA 1
ATOM 2388 C C . HIS A 1 300 ? 17.704 -8.948 6.207 1.00 93.62 300 HIS A C 1
ATOM 2390 O O . HIS A 1 300 ? 17.533 -7.779 6.561 1.00 93.62 300 HIS A O 1
ATOM 2396 N N . TRP A 1 301 ? 16.893 -9.566 5.349 1.00 95.06 301 TRP A N 1
ATOM 2397 C CA . TRP A 1 301 ? 15.684 -8.943 4.822 1.00 95.06 301 TRP A CA 1
ATOM 2398 C C . TRP A 1 301 ? 14.583 -8.986 5.873 1.00 95.06 301 TRP A C 1
ATOM 2400 O O . TRP A 1 301 ? 14.161 -10.043 6.331 1.00 95.06 301 TRP A O 1
ATOM 2410 N N . ILE A 1 302 ? 14.117 -7.810 6.265 1.00 96.31 302 ILE A N 1
ATOM 2411 C CA . ILE A 1 302 ? 13.053 -7.638 7.242 1.00 96.31 302 ILE A CA 1
ATOM 2412 C C . ILE A 1 302 ? 11.774 -7.305 6.488 1.00 96.31 302 ILE A C 1
ATOM 2414 O O . ILE A 1 302 ? 11.749 -6.389 5.669 1.00 96.31 302 ILE A O 1
ATOM 2418 N N . GLN A 1 303 ? 10.711 -8.051 6.760 1.00 96.56 303 GLN A N 1
ATOM 2419 C CA . GLN A 1 303 ? 9.436 -7.917 6.067 1.00 96.56 303 GLN A CA 1
ATOM 2420 C C . GLN A 1 303 ? 8.518 -6.975 6.845 1.00 96.56 303 GLN A C 1
ATOM 2422 O O . GLN A 1 303 ? 8.336 -7.147 8.053 1.00 96.56 303 GLN A O 1
ATOM 2427 N N . PHE A 1 304 ? 7.915 -6.012 6.155 1.00 97.38 304 PHE A N 1
ATOM 2428 C CA . PHE A 1 304 ? 6.974 -5.042 6.709 1.00 97.38 304 PHE A CA 1
ATOM 2429 C C . PHE A 1 304 ? 5.627 -5.185 6.007 1.00 97.38 304 PHE A C 1
ATOM 2431 O O . PHE A 1 304 ? 5.567 -5.350 4.789 1.00 97.38 304 PHE A O 1
ATOM 2438 N N . LEU A 1 305 ? 4.550 -5.144 6.789 1.00 97.50 305 LEU A N 1
ATOM 2439 C CA . LEU A 1 305 ? 3.189 -5.325 6.308 1.00 97.50 305 LEU A CA 1
ATOM 2440 C C . LEU A 1 305 ? 2.265 -4.300 6.961 1.00 97.50 305 LEU A C 1
ATOM 2442 O O . LEU A 1 305 ? 2.225 -4.173 8.187 1.00 97.50 305 LEU A O 1
ATOM 2446 N N . LEU A 1 306 ? 1.489 -3.616 6.129 1.00 96.19 306 LEU A N 1
ATOM 2447 C CA . LEU A 1 306 ? 0.484 -2.637 6.520 1.00 96.19 306 LEU A CA 1
ATOM 2448 C C . LEU A 1 306 ? -0.877 -3.062 5.973 1.00 96.19 306 LEU A C 1
ATOM 2450 O O . LEU A 1 306 ? -0.996 -3.375 4.790 1.00 96.19 306 LEU A O 1
ATOM 2454 N N . ASN A 1 307 ? -1.904 -2.993 6.812 1.00 94.81 307 ASN A N 1
ATOM 2455 C CA . ASN A 1 307 ? -3.304 -3.014 6.410 1.00 94.81 307 ASN A CA 1
ATOM 2456 C C . ASN A 1 307 ? -3.931 -1.633 6.607 1.00 94.81 307 ASN A C 1
ATOM 2458 O O . ASN A 1 307 ? -3.639 -0.950 7.590 1.00 94.81 307 ASN A O 1
ATOM 2462 N N . THR A 1 308 ? -4.831 -1.262 5.697 1.00 91.50 308 THR A N 1
ATOM 2463 C CA . THR A 1 308 ? -5.700 -0.095 5.838 1.00 91.50 308 THR A CA 1
ATOM 2464 C C . THR A 1 308 ? -7.171 -0.512 5.770 1.00 91.50 308 THR A C 1
ATOM 2466 O O . THR A 1 308 ? -7.594 -1.206 4.841 1.00 91.50 308 THR A O 1
ATOM 2469 N N . ARG A 1 309 ? -7.967 -0.097 6.763 1.00 87.94 309 ARG A N 1
ATOM 2470 C CA . ARG A 1 309 ? -9.406 -0.393 6.856 1.00 87.94 309 ARG A CA 1
ATOM 2471 C C . ARG A 1 309 ? -10.200 0.881 7.163 1.00 87.94 309 ARG A C 1
ATOM 2473 O O . ARG A 1 309 ? -10.036 1.423 8.252 1.00 87.94 309 ARG A O 1
ATOM 2480 N N . PRO A 1 310 ? -11.076 1.350 6.261 1.00 86.62 310 PRO A N 1
ATOM 2481 C CA . PRO A 1 310 ? -11.941 2.498 6.523 1.00 86.62 310 PRO A CA 1
ATOM 2482 C C . PRO A 1 310 ? -12.862 2.270 7.729 1.00 86.62 310 PRO A C 1
ATOM 2484 O O . PRO A 1 310 ? -13.341 1.160 7.961 1.00 86.62 310 PRO A O 1
ATOM 2487 N N . GLU A 1 311 ? -13.158 3.318 8.483 1.00 86.06 311 GLU A N 1
ATOM 2488 C CA . GLU A 1 311 ? -14.059 3.283 9.634 1.00 86.06 311 GLU A CA 1
ATOM 2489 C C . GLU A 1 311 ? -14.891 4.565 9.658 1.00 86.06 311 GLU A C 1
ATOM 2491 O O . GLU A 1 311 ? -14.363 5.651 9.444 1.00 86.06 311 GLU A O 1
ATOM 2496 N N . THR A 1 312 ? -16.186 4.451 9.942 1.00 83.56 312 THR A N 1
ATOM 2497 C CA . THR A 1 312 ? -17.031 5.617 10.219 1.00 83.56 312 THR A CA 1
ATOM 2498 C C . THR A 1 312 ? -17.466 5.566 11.678 1.00 83.56 312 THR A C 1
ATOM 2500 O O . THR A 1 312 ? -18.032 4.569 12.127 1.00 83.56 312 THR A O 1
ATOM 2503 N N . VAL A 1 313 ? -17.227 6.648 12.419 1.00 79.62 313 VAL A N 1
ATOM 2504 C CA . VAL A 1 313 ? -17.659 6.795 13.814 1.00 79.62 313 VAL A CA 1
ATOM 2505 C C . VAL A 1 313 ? -18.658 7.936 13.958 1.00 79.62 313 VAL A C 1
ATOM 2507 O O . VAL A 1 313 ? -18.682 8.881 13.170 1.00 79.62 313 VAL A O 1
ATOM 2510 N N . THR A 1 314 ? -19.487 7.858 14.991 1.00 79.69 314 THR A N 1
ATOM 2511 C CA . THR A 1 314 ? -20.395 8.941 15.372 1.00 79.69 314 THR A CA 1
ATOM 2512 C C . THR A 1 314 ? -19.703 9.827 16.402 1.00 79.69 314 THR A C 1
ATOM 2514 O O . THR A 1 314 ? -19.316 9.350 17.467 1.00 79.69 314 THR A O 1
ATOM 2517 N N . VAL A 1 315 ? -19.559 11.115 16.095 1.00 81.31 315 VAL A N 1
ATOM 2518 C CA . VAL A 1 315 ? -18.954 12.116 16.979 1.00 81.31 315 VAL A CA 1
ATOM 2519 C C . VAL A 1 315 ? -20.042 13.050 17.486 1.00 81.31 315 VAL A C 1
ATOM 2521 O O . VAL A 1 315 ? -20.829 13.570 16.698 1.00 81.31 315 VAL A O 1
ATOM 2524 N N . THR A 1 316 ? -20.057 13.290 18.796 1.00 78.88 316 THR A N 1
ATOM 2525 C CA . THR A 1 316 ? -20.910 14.301 19.429 1.00 78.88 316 THR A CA 1
ATOM 2526 C C . THR A 1 316 ? -20.028 15.387 20.026 1.00 78.88 316 THR A C 1
ATOM 2528 O O . THR A 1 316 ? -19.177 15.105 20.870 1.00 78.88 316 THR A O 1
ATOM 2531 N N . VAL A 1 317 ? -20.236 16.627 19.593 1.00 79.50 317 VAL A N 1
ATOM 2532 C CA . VAL A 1 317 ? -19.551 17.818 20.111 1.00 79.50 317 VAL A CA 1
ATOM 2533 C C . VAL A 1 317 ? -20.563 18.772 20.725 1.00 79.50 317 VAL A C 1
ATOM 2535 O O . VAL A 1 317 ? -21.703 18.842 20.272 1.00 79.50 317 VAL A O 1
ATOM 2538 N N . LYS A 1 318 ? -20.148 19.531 21.741 1.00 77.00 318 LYS A N 1
ATOM 2539 C CA . LYS A 1 318 ? -20.949 20.642 22.260 1.00 77.00 318 LYS A CA 1
ATOM 2540 C C . LYS A 1 318 ? -20.694 21.891 21.428 1.00 77.00 318 LYS A C 1
ATOM 2542 O O . LYS A 1 318 ? -19.542 22.247 21.196 1.00 77.00 318 LYS A O 1
ATOM 2547 N N . ASP A 1 319 ? -21.756 22.552 20.987 1.00 74.38 319 ASP A N 1
ATOM 2548 C CA . ASP A 1 319 ? -21.653 23.860 20.348 1.00 74.38 319 ASP A CA 1
ATOM 2549 C C . ASP A 1 319 ? -21.317 24.964 21.373 1.00 74.38 319 ASP A C 1
ATOM 2551 O O . ASP A 1 319 ? -21.267 24.741 22.586 1.00 74.38 319 ASP A O 1
ATOM 2555 N N . SER A 1 320 ? -21.117 26.195 20.896 1.00 69.88 320 SER A N 1
ATOM 2556 C CA . SER A 1 320 ? -20.819 27.359 21.746 1.00 69.88 320 SER A CA 1
ATOM 2557 C C . SER A 1 320 ? -21.942 27.741 22.726 1.00 69.88 320 SER A C 1
ATOM 2559 O O . SER A 1 320 ? -21.749 28.624 23.560 1.00 69.88 320 SER A O 1
ATOM 2561 N N . LYS A 1 321 ? -23.108 27.087 22.649 1.00 73.25 321 LYS A N 1
ATOM 2562 C CA . LYS A 1 321 ? -24.256 27.242 23.555 1.00 73.25 321 LYS A CA 1
ATOM 2563 C C . LYS A 1 321 ? -24.439 26.026 24.475 1.00 73.25 321 LYS A C 1
ATOM 2565 O O . LYS A 1 321 ? -25.411 25.985 25.228 1.00 73.25 321 LYS A O 1
ATOM 2570 N N . GLY A 1 322 ? -23.528 25.051 24.426 1.00 73.44 322 GLY A N 1
ATOM 2571 C CA . GLY A 1 322 ? -23.558 23.829 25.227 1.00 73.44 322 GLY A CA 1
ATOM 2572 C C . GLY A 1 322 ? -24.507 22.739 24.714 1.00 73.44 322 GLY A C 1
ATOM 2573 O O . GLY A 1 322 ? -24.704 21.749 25.427 1.00 73.44 322 GLY A O 1
ATOM 2574 N N . GLN A 1 323 ? -25.087 22.899 23.518 1.00 77.25 323 GLN A N 1
ATOM 2575 C CA . GLN A 1 323 ? -25.966 21.905 22.896 1.00 77.25 323 GLN A CA 1
ATOM 2576 C C . GLN A 1 323 ? -25.159 20.840 22.158 1.00 77.25 323 GLN A C 1
ATOM 2578 O O . GLN A 1 323 ? -24.173 21.142 21.490 1.00 77.25 323 GLN A O 1
ATOM 2583 N N . ASP A 1 324 ? -25.606 19.592 22.254 1.00 77.00 324 ASP A N 1
ATOM 2584 C CA . ASP A 1 324 ? -24.964 18.469 21.580 1.00 77.00 324 ASP A CA 1
ATOM 2585 C C . ASP A 1 324 ? -25.299 18.489 20.080 1.00 77.00 324 ASP A C 1
ATOM 2587 O O . ASP A 1 324 ? -26.460 18.556 19.678 1.00 77.00 324 ASP A O 1
ATOM 2591 N N . SER A 1 325 ? -24.266 18.423 19.245 1.00 77.25 325 SER A N 1
ATOM 2592 C CA . SER A 1 325 ? -24.352 18.243 17.798 1.00 77.25 325 SER A CA 1
ATOM 2593 C C . SER A 1 325 ? -23.655 16.944 17.418 1.00 77.25 325 SER A C 1
ATOM 2595 O O . SER A 1 325 ? -22.481 16.755 17.736 1.00 77.25 325 SER A O 1
ATOM 2597 N N . THR A 1 326 ? -24.370 16.057 16.725 1.00 77.12 326 THR A N 1
ATOM 2598 C CA . THR A 1 326 ? -23.868 14.735 16.332 1.00 77.12 326 THR A CA 1
ATOM 2599 C C . THR A 1 326 ? -23.663 14.654 14.822 1.00 77.12 326 THR A C 1
ATOM 2601 O O . THR A 1 326 ? -24.550 15.021 14.051 1.00 77.12 326 THR A O 1
ATOM 2604 N N . PHE A 1 327 ? -22.509 14.150 14.386 1.00 77.69 327 PHE A N 1
ATOM 2605 C CA . PHE A 1 327 ? -22.185 13.940 12.974 1.00 77.69 327 PHE A CA 1
ATOM 2606 C C . PHE A 1 327 ? -21.342 12.673 12.768 1.00 77.69 327 PHE A C 1
ATOM 2608 O O . PHE A 1 327 ? -20.748 12.144 13.706 1.00 77.69 327 PHE A O 1
ATOM 2615 N N . PHE A 1 328 ? -21.305 12.170 11.532 1.00 79.00 328 PHE A N 1
ATOM 2616 C CA . PHE A 1 328 ? -20.433 11.058 11.146 1.00 79.00 328 PHE A CA 1
ATOM 2617 C C . PHE A 1 328 ? -19.045 11.574 10.787 1.00 79.00 328 PHE A C 1
ATOM 2619 O O . PHE A 1 328 ? -18.927 12.558 10.053 1.00 79.00 328 PHE A O 1
ATOM 2626 N N . TYR A 1 329 ? -18.019 10.891 11.275 1.00 85.19 329 TYR A N 1
ATOM 2627 C CA . TYR A 1 329 ? -16.624 11.218 11.036 1.00 85.19 329 TYR A CA 1
ATOM 2628 C C . TYR A 1 329 ? -15.897 9.984 10.505 1.00 85.19 329 TYR A C 1
ATOM 2630 O O . TYR A 1 329 ? -15.983 8.904 11.095 1.00 85.19 329 TYR A O 1
ATOM 2638 N N . ASP A 1 330 ? -15.229 10.146 9.368 1.00 86.44 330 ASP A N 1
ATOM 2639 C CA . ASP A 1 330 ? -14.547 9.059 8.675 1.00 86.44 330 ASP A CA 1
ATOM 2640 C C . ASP A 1 330 ? -13.069 9.015 9.081 1.00 86.44 330 ASP A C 1
ATOM 2642 O O . ASP A 1 330 ? -12.389 10.041 9.139 1.00 86.44 330 ASP A O 1
ATOM 2646 N N . ASN A 1 331 ? -12.596 7.807 9.364 1.00 89.75 331 ASN A N 1
ATOM 2647 C CA . ASN A 1 331 ? -11.231 7.480 9.751 1.00 89.75 331 ASN A CA 1
ATOM 2648 C C . ASN A 1 331 ? -10.708 6.322 8.896 1.00 89.75 331 ASN A C 1
ATOM 2650 O O . ASN A 1 331 ? -11.473 5.586 8.262 1.00 89.75 331 ASN A O 1
ATOM 2654 N N . ILE A 1 332 ? -9.398 6.091 8.963 1.00 90.19 332 ILE A N 1
ATOM 2655 C CA . ILE A 1 332 ? -8.806 4.841 8.496 1.00 90.19 332 ILE A CA 1
ATOM 2656 C C . ILE A 1 332 ? -8.040 4.171 9.628 1.00 90.19 332 ILE A C 1
ATOM 2658 O O . ILE A 1 332 ? -7.258 4.795 10.340 1.00 90.19 332 ILE A O 1
ATOM 2662 N N . LEU A 1 333 ? -8.279 2.884 9.829 1.00 92.38 333 LEU A N 1
ATOM 2663 C CA . LEU A 1 333 ? -7.496 2.074 10.745 1.00 92.38 333 LEU A CA 1
ATOM 2664 C C . LEU A 1 333 ? -6.256 1.588 10.008 1.00 92.38 333 LEU A C 1
ATOM 2666 O O . LEU A 1 333 ? -6.365 1.012 8.926 1.00 92.38 333 LEU A O 1
ATOM 2670 N N . MET A 1 334 ? -5.091 1.821 10.600 1.00 94.56 334 MET A N 1
ATOM 2671 C CA . MET A 1 334 ? -3.805 1.367 10.093 1.00 94.56 334 MET A CA 1
ATOM 2672 C C . MET A 1 334 ? -3.245 0.311 11.037 1.00 94.56 334 MET A C 1
ATOM 2674 O O . MET A 1 334 ? -2.893 0.617 12.179 1.00 94.56 334 MET A O 1
ATOM 2678 N N . SER A 1 335 ? -3.170 -0.930 10.562 1.00 95.69 335 SER A N 1
ATOM 2679 C CA . SER A 1 335 ? -2.635 -2.053 11.332 1.00 95.69 335 SER A CA 1
ATOM 2680 C C . SER A 1 335 ? -1.315 -2.520 10.742 1.00 95.69 335 SER A C 1
ATOM 2682 O O . SER A 1 335 ? -1.217 -2.713 9.531 1.00 95.69 335 SER A O 1
ATOM 2684 N N . THR A 1 336 ? -0.299 -2.701 11.584 1.00 96.44 336 THR A N 1
ATOM 2685 C CA . THR A 1 336 ? 1.063 -3.000 11.128 1.00 96.44 336 THR A CA 1
ATOM 2686 C C . THR A 1 336 ? 1.653 -4.245 11.771 1.00 96.44 336 THR A C 1
ATOM 2688 O O . THR A 1 336 ? 1.447 -4.544 12.953 1.00 96.44 336 THR A O 1
ATOM 2691 N N . TRP A 1 337 ? 2.433 -4.968 10.971 1.00 97.25 337 TRP A N 1
ATOM 2692 C CA . TRP A 1 337 ? 3.211 -6.125 11.384 1.00 97.25 337 TRP A CA 1
ATOM 2693 C C . TRP A 1 337 ? 4.602 -6.060 10.774 1.00 97.25 337 TRP A C 1
ATOM 2695 O O . TRP A 1 337 ? 4.792 -5.537 9.677 1.00 97.25 337 TRP A O 1
ATOM 2705 N N . TYR A 1 338 ? 5.564 -6.669 11.457 1.00 96.12 338 TYR A N 1
ATOM 2706 C CA . TYR A 1 338 ? 6.855 -6.971 10.857 1.00 96.12 338 TYR A CA 1
ATOM 2707 C C . TYR A 1 338 ? 7.259 -8.413 11.140 1.00 96.12 338 TYR A C 1
ATOM 2709 O O . TYR A 1 338 ? 6.758 -9.056 12.071 1.00 96.12 338 TYR A O 1
ATOM 2717 N N . LYS A 1 339 ? 8.163 -8.931 10.317 1.00 94.31 339 LYS A N 1
ATOM 2718 C CA . LYS A 1 339 ? 8.719 -10.270 10.467 1.00 94.31 339 LYS A CA 1
ATOM 2719 C C . LYS A 1 339 ? 10.203 -10.247 10.132 1.00 94.31 339 LYS A C 1
ATOM 2721 O O . LYS A 1 339 ? 10.624 -9.637 9.156 1.00 94.31 339 LYS A O 1
ATOM 2726 N N . VAL A 1 340 ? 10.984 -10.919 10.966 1.00 90.50 340 VAL A N 1
ATOM 2727 C CA . VAL A 1 340 ? 12.399 -11.218 10.710 1.00 90.50 340 VAL A CA 1
ATOM 2728 C C . VAL A 1 340 ? 12.517 -12.725 10.483 1.00 90.50 340 VAL A C 1
ATOM 2730 O O . VAL A 1 340 ? 11.714 -13.471 11.045 1.00 90.50 340 VAL A O 1
ATOM 2733 N N . ASP A 1 341 ? 13.510 -13.190 9.726 1.00 78.56 341 ASP A N 1
ATOM 2734 C CA . ASP A 1 341 ? 13.641 -14.600 9.302 1.00 78.56 341 ASP A CA 1
ATOM 2735 C C . ASP A 1 341 ? 13.526 -15.633 10.439 1.00 78.56 341 ASP A C 1
ATOM 2737 O O . ASP A 1 341 ? 13.060 -16.751 10.241 1.00 78.56 341 ASP A O 1
ATOM 2741 N N . THR A 1 342 ? 13.923 -15.268 11.661 1.00 73.44 342 THR A N 1
ATOM 2742 C CA . THR A 1 342 ? 13.848 -16.157 12.830 1.00 73.44 342 THR A CA 1
ATOM 2743 C C . THR A 1 342 ? 12.468 -16.236 13.486 1.00 73.44 342 THR A C 1
ATOM 2745 O O . THR A 1 342 ? 12.308 -16.966 14.463 1.00 73.44 342 THR A O 1
ATOM 2748 N N . MET A 1 343 ? 11.484 -15.458 13.033 1.00 84.56 343 MET A N 1
ATOM 2749 C CA . MET A 1 343 ? 10.133 -15.465 13.593 1.00 84.56 343 MET A CA 1
ATOM 2750 C C . MET A 1 343 ? 9.234 -16.440 12.819 1.00 84.56 343 MET A C 1
ATOM 2752 O O . MET A 1 343 ? 9.092 -16.301 11.604 1.00 84.56 343 MET A O 1
ATOM 2756 N N . PRO A 1 344 ? 8.566 -17.393 13.498 1.00 82.75 344 PRO A N 1
ATOM 2757 C CA . PRO A 1 344 ? 7.641 -18.312 12.832 1.00 82.75 344 PRO A CA 1
ATOM 2758 C C . PRO A 1 344 ? 6.366 -17.604 12.350 1.00 82.75 344 PRO A C 1
ATOM 2760 O O . PRO A 1 344 ? 5.742 -18.039 11.387 1.00 82.75 344 PRO A O 1
ATOM 2763 N N . GLU A 1 345 ? 5.998 -16.487 12.982 1.00 89.81 345 GLU A N 1
ATOM 2764 C CA . GLU A 1 345 ? 4.759 -15.754 12.723 1.00 89.81 345 GLU A CA 1
ATOM 2765 C C . GLU A 1 345 ? 5.009 -14.245 12.605 1.00 89.81 345 GLU A C 1
ATOM 2767 O O . GLU A 1 345 ? 6.007 -13.724 13.105 1.00 89.81 345 GLU A O 1
ATOM 2772 N N . TRP A 1 346 ? 4.080 -13.542 11.954 1.00 95.56 346 TRP A N 1
ATOM 2773 C CA . TRP A 1 346 ? 4.063 -12.081 11.899 1.00 95.56 346 TRP A CA 1
ATOM 2774 C C . TRP A 1 346 ? 3.926 -11.481 13.298 1.00 95.56 346 TRP A C 1
ATOM 2776 O O . TRP A 1 346 ? 2.997 -11.811 14.040 1.00 95.56 346 TRP A O 1
ATOM 2786 N N . ARG A 1 347 ? 4.808 -10.544 13.653 1.00 94.75 347 ARG A N 1
ATOM 2787 C CA . ARG A 1 347 ? 4.706 -9.811 14.913 1.00 94.75 347 ARG A CA 1
ATOM 2788 C C . ARG A 1 347 ? 3.832 -8.580 14.718 1.00 94.75 347 ARG A C 1
ATOM 2790 O O . ARG A 1 347 ? 4.223 -7.638 14.038 1.00 94.75 347 ARG A O 1
ATOM 2797 N N . TYR A 1 348 ? 2.662 -8.585 15.349 1.00 96.12 348 TYR A N 1
ATOM 2798 C CA . TYR A 1 348 ? 1.782 -7.418 15.419 1.00 96.12 348 TYR A CA 1
ATOM 2799 C C . TYR A 1 348 ? 2.463 -6.273 16.167 1.00 96.12 348 TYR A C 1
ATOM 2801 O O . TYR A 1 348 ? 2.997 -6.496 17.259 1.00 96.12 348 TYR A O 1
ATOM 2809 N N . MET A 1 349 ? 2.420 -5.069 15.596 1.00 95.00 349 MET A N 1
ATOM 2810 C CA . MET A 1 349 ? 2.827 -3.840 16.270 1.00 95.00 349 MET A CA 1
ATOM 2811 C C . MET A 1 349 ? 1.608 -3.176 16.904 1.00 95.00 349 MET A C 1
ATOM 2813 O O . MET A 1 349 ? 1.446 -3.259 18.118 1.00 95.00 349 MET A O 1
ATOM 2817 N N . ALA A 1 350 ? 0.738 -2.563 16.100 1.00 93.75 350 ALA A N 1
ATOM 2818 C CA . ALA A 1 350 ? -0.466 -1.889 16.569 1.00 93.75 350 ALA A CA 1
ATOM 2819 C C . ALA A 1 350 ? -1.532 -1.776 15.487 1.00 93.75 350 ALA A C 1
ATOM 2821 O O . ALA A 1 350 ? -1.271 -1.996 14.307 1.00 93.75 350 ALA A O 1
ATOM 2822 N N . THR A 1 351 ? -2.716 -1.368 15.932 1.00 94.75 351 THR A N 1
ATOM 2823 C CA . THR A 1 351 ? -3.778 -0.779 15.127 1.00 94.75 351 THR A CA 1
ATOM 2824 C C . THR A 1 351 ? -3.961 0.645 15.624 1.00 94.75 351 THR A C 1
ATOM 2826 O O . THR A 1 351 ? -4.291 0.862 16.794 1.00 94.75 351 THR A O 1
ATOM 2829 N N . ILE A 1 352 ? -3.711 1.613 14.748 1.00 93.50 352 ILE A N 1
ATOM 2830 C CA . ILE A 1 352 ? -3.863 3.039 15.031 1.00 93.50 352 ILE A CA 1
ATOM 2831 C C . ILE A 1 352 ? -5.027 3.570 14.198 1.00 93.50 352 ILE A C 1
ATOM 2833 O O . ILE A 1 352 ? -5.083 3.352 12.989 1.00 93.50 352 ILE A O 1
ATOM 2837 N N . ARG A 1 353 ? -5.963 4.262 14.848 1.00 92.19 353 ARG A N 1
ATOM 2838 C CA . ARG A 1 353 ? -7.013 5.028 14.177 1.00 92.19 353 ARG A CA 1
ATOM 2839 C C . ARG A 1 353 ? -6.397 6.331 13.683 1.00 92.19 353 ARG A C 1
ATOM 2841 O O . ARG A 1 353 ? -6.050 7.181 14.499 1.00 92.19 353 ARG A O 1
ATOM 2848 N N . SER A 1 354 ? -6.259 6.449 12.369 1.00 93.06 354 SER A N 1
ATOM 2849 C CA . SER A 1 354 ? -5.832 7.655 11.667 1.00 93.06 354 SER A CA 1
ATOM 2850 C C . SER A 1 354 ? -7.040 8.571 11.474 1.00 93.06 354 SER A C 1
ATOM 2852 O O . SER A 1 354 ? -7.994 8.211 10.774 1.00 93.06 354 SER A O 1
ATOM 2854 N N . SER A 1 355 ? -7.031 9.716 12.157 1.00 91.12 355 SER A N 1
ATOM 2855 C CA . SER A 1 355 ? -8.172 10.634 12.191 1.00 91.12 355 SER A CA 1
ATOM 2856 C C . SER A 1 355 ? -8.400 11.334 10.845 1.00 91.12 355 SER A C 1
ATOM 2858 O O . SER A 1 355 ? -7.457 11.811 10.218 1.00 91.12 355 SER A O 1
ATOM 2860 N N . GLY A 1 356 ? -9.663 11.440 10.412 1.00 88.38 356 GLY A N 1
ATOM 2861 C CA . GLY A 1 356 ? -10.075 12.325 9.310 1.00 88.38 356 GLY A CA 1
ATOM 2862 C C . GLY A 1 356 ? -9.653 11.878 7.910 1.00 88.38 356 GLY A C 1
ATOM 2863 O O . GLY A 1 356 ? -9.676 12.674 6.972 1.00 88.38 356 GLY A O 1
ATOM 2864 N N . GLN A 1 357 ? -9.258 10.616 7.762 1.00 81.56 357 GLN A N 1
ATOM 2865 C CA . GLN A 1 357 ? -8.835 10.010 6.503 1.00 81.56 357 GLN A CA 1
ATOM 2866 C C . GLN A 1 357 ? -9.861 8.975 6.048 1.00 81.56 357 GLN A C 1
ATOM 2868 O O . GLN A 1 357 ? -10.404 8.242 6.863 1.00 81.56 357 GLN A O 1
ATOM 2873 N N . SER A 1 358 ? -10.116 8.877 4.743 1.00 76.44 358 SER A N 1
ATOM 2874 C CA . SER A 1 358 ? -11.075 7.898 4.197 1.00 76.44 358 SER A CA 1
ATOM 2875 C C . SER A 1 358 ? -10.558 7.114 2.991 1.00 76.44 358 SER A C 1
ATOM 2877 O O . SER A 1 358 ? -11.229 6.187 2.536 1.00 76.44 358 SER A O 1
ATOM 2879 N N . ASP A 1 359 ? -9.371 7.453 2.482 1.00 80.81 359 ASP A N 1
ATOM 2880 C CA . ASP A 1 359 ? -8.775 6.814 1.312 1.00 80.81 359 ASP A CA 1
ATOM 2881 C C . ASP A 1 359 ? -7.888 5.629 1.701 1.00 80.81 359 ASP A C 1
ATOM 2883 O O . ASP A 1 359 ? -7.047 5.727 2.594 1.00 80.81 359 ASP A O 1
ATOM 2887 N N . LEU A 1 360 ? -8.050 4.516 0.980 1.00 88.25 360 LEU A N 1
ATOM 2888 C CA . LEU A 1 360 ? -7.132 3.377 1.044 1.00 88.25 360 LEU A CA 1
ATOM 2889 C C . LEU A 1 360 ? -5.723 3.757 0.552 1.00 88.25 360 LEU A C 1
ATOM 2891 O O . LEU A 1 360 ? -5.503 4.819 -0.040 1.00 88.25 360 LEU A O 1
ATOM 2895 N N . LEU A 1 361 ? -4.762 2.848 0.731 1.00 90.88 361 LEU A N 1
ATOM 2896 C CA . LEU A 1 361 ? -3.393 3.041 0.261 1.00 90.88 361 LEU A CA 1
ATOM 2897 C C . LEU A 1 361 ? -3.375 3.259 -1.260 1.00 90.88 361 LEU A C 1
ATOM 2899 O O . LEU A 1 361 ? -3.965 2.497 -2.025 1.00 90.88 361 LEU A O 1
ATOM 2903 N N . SER A 1 362 ? -2.690 4.314 -1.702 1.00 88.81 362 SER A N 1
ATOM 2904 C CA . SER A 1 362 ? -2.469 4.606 -3.125 1.00 88.81 362 SER A CA 1
ATOM 2905 C C . SER A 1 362 ? -1.036 4.345 -3.567 1.00 88.81 362 SER A C 1
ATOM 2907 O O . SER A 1 362 ? -0.769 3.889 -4.681 1.00 88.81 362 SER A O 1
ATOM 2909 N N . SER A 1 363 ? -0.125 4.651 -2.657 1.00 90.81 363 SER A N 1
ATOM 2910 C CA . SER A 1 363 ? 1.318 4.547 -2.728 1.00 90.81 363 SER A CA 1
ATOM 2911 C C . SER A 1 363 ? 1.847 4.756 -1.308 1.00 90.81 363 SER A C 1
ATOM 2913 O O . SER A 1 363 ? 1.118 5.218 -0.430 1.00 90.81 363 SER A O 1
ATOM 2915 N N . TRP A 1 364 ? 3.126 4.482 -1.100 1.00 93.00 364 TRP A N 1
ATOM 2916 C CA . TRP A 1 364 ? 3.874 4.920 0.074 1.00 93.00 364 TRP A CA 1
ATOM 2917 C C . TRP A 1 364 ? 5.195 5.552 -0.361 1.00 93.00 364 TRP A C 1
ATOM 2919 O O . TRP A 1 364 ? 5.511 5.593 -1.558 1.00 93.00 364 TRP A O 1
ATOM 2929 N N . TYR A 1 365 ? 5.933 6.069 0.612 1.00 92.88 365 TYR A N 1
ATOM 2930 C CA . TYR A 1 365 ? 7.310 6.519 0.459 1.00 92.88 365 TYR A CA 1
ATOM 2931 C C . TYR A 1 365 ? 8.233 5.743 1.404 1.00 92.88 365 TYR A C 1
ATOM 2933 O O . TYR A 1 365 ? 7.762 5.121 2.358 1.00 92.88 365 TYR A O 1
ATOM 2941 N N . CYS A 1 366 ? 9.529 5.775 1.113 1.00 94.25 366 CYS A N 1
ATOM 2942 C CA . CYS A 1 366 ? 10.604 5.266 1.962 1.00 94.25 366 CYS A CA 1
ATOM 2943 C C . CYS A 1 366 ? 11.665 6.354 2.107 1.00 94.25 366 CYS A C 1
ATOM 2945 O O . CYS A 1 366 ? 11.862 7.149 1.180 1.00 94.25 366 CYS A O 1
ATOM 2947 N N . PHE A 1 367 ? 12.387 6.355 3.223 1.00 93.88 367 PHE A N 1
ATOM 2948 C CA . PHE A 1 367 ? 13.542 7.230 3.387 1.00 93.88 367 PHE A CA 1
ATOM 2949 C C . PHE A 1 367 ? 14.620 6.624 4.275 1.00 93.88 367 PHE A C 1
ATOM 2951 O O . PHE A 1 367 ? 14.370 5.714 5.065 1.00 93.88 367 PHE A O 1
ATOM 2958 N N . ILE A 1 368 ? 15.828 7.155 4.134 1.00 93.44 368 ILE A N 1
ATOM 2959 C CA . ILE A 1 368 ? 16.909 7.000 5.098 1.00 93.44 368 ILE A CA 1
ATOM 2960 C C . ILE A 1 368 ? 17.217 8.378 5.672 1.00 93.44 368 ILE A C 1
ATOM 2962 O O . ILE A 1 368 ? 17.363 9.339 4.918 1.00 93.44 368 ILE A O 1
ATOM 2966 N N . GLU A 1 369 ? 17.257 8.481 6.995 1.00 90.69 369 GLU A N 1
ATOM 2967 C CA . GLU A 1 369 ? 17.401 9.760 7.685 1.00 90.69 369 GLU A CA 1
ATOM 2968 C C . GLU A 1 369 ? 18.377 9.667 8.858 1.00 90.69 369 GLU A C 1
ATOM 2970 O O . GLU A 1 369 ? 18.288 8.735 9.667 1.00 90.69 369 GLU A O 1
ATOM 2975 N N . PRO A 1 370 ? 19.258 10.666 9.018 1.00 87.50 370 PRO A N 1
ATOM 2976 C CA . PRO A 1 370 ? 19.985 10.863 10.253 1.00 87.50 370 PRO A CA 1
ATOM 2977 C C . PRO A 1 370 ? 19.132 11.660 11.248 1.00 87.50 370 PRO A C 1
ATOM 2979 O O . PRO A 1 370 ? 18.878 12.844 11.049 1.00 87.50 370 PRO A O 1
ATOM 2982 N N . PHE A 1 371 ? 18.773 11.064 12.384 1.00 86.75 371 PHE A N 1
ATOM 2983 C CA . PHE A 1 371 ? 18.126 11.798 13.486 1.00 86.75 371 PHE A CA 1
ATOM 2984 C C . PHE A 1 371 ? 19.136 12.311 14.524 1.00 86.75 371 PHE A C 1
ATOM 2986 O O . PHE A 1 371 ? 18.786 12.689 15.645 1.00 86.75 371 PHE A O 1
ATOM 2993 N N . THR A 1 372 ? 20.424 12.308 14.173 1.00 79.00 372 THR A N 1
ATOM 2994 C CA . THR A 1 372 ? 21.507 12.816 15.013 1.00 79.00 372 THR A CA 1
ATOM 2995 C C . THR A 1 372 ? 22.466 13.680 14.207 1.00 79.00 372 THR A C 1
ATOM 2997 O O . THR A 1 372 ? 22.677 13.492 13.011 1.00 79.00 372 THR A O 1
ATOM 3000 N N . SER A 1 373 ? 23.113 14.627 14.883 1.00 72.38 373 SER A N 1
ATOM 3001 C CA . SER A 1 373 ? 24.053 15.567 14.263 1.00 72.38 373 SER A CA 1
ATOM 3002 C C . SER A 1 373 ? 25.390 14.948 13.840 1.00 72.38 373 SER A C 1
ATOM 3004 O O . SER A 1 373 ? 26.291 15.677 13.438 1.00 72.38 373 SER A O 1
ATOM 3006 N N . TYR A 1 374 ? 25.563 13.633 13.971 1.00 73.44 374 TYR A N 1
ATOM 3007 C CA . TYR A 1 374 ? 26.860 12.978 13.819 1.00 73.44 374 TYR A CA 1
ATOM 3008 C C . TYR A 1 374 ? 26.880 11.819 12.823 1.00 73.44 374 TYR A C 1
ATOM 3010 O O . TYR A 1 374 ? 27.934 11.223 12.621 1.00 73.44 374 TYR A O 1
ATOM 3018 N N . ALA A 1 375 ? 25.750 11.502 12.199 1.00 77.31 375 ALA A N 1
ATOM 3019 C CA . ALA A 1 375 ? 25.663 10.445 11.204 1.00 77.31 375 ALA A CA 1
ATOM 3020 C C . ALA A 1 375 ? 26.417 10.786 9.898 1.00 77.31 375 ALA A C 1
ATOM 3022 O O . ALA A 1 375 ? 26.877 9.881 9.212 1.00 77.31 375 ALA A O 1
ATOM 3023 N N . GLY A 1 376 ? 26.638 12.061 9.562 1.00 82.12 376 GLY A N 1
ATOM 3024 C CA . GLY A 1 376 ? 27.085 12.461 8.221 1.00 82.12 376 GLY A CA 1
ATOM 3025 C C . GLY A 1 376 ? 28.490 12.003 7.807 1.00 82.12 376 GLY A C 1
ATOM 3026 O O . GLY A 1 376 ? 28.782 11.943 6.617 1.00 82.12 376 GLY A O 1
ATOM 3027 N N . ASN A 1 377 ? 29.375 11.641 8.744 1.00 81.75 377 ASN A N 1
ATOM 3028 C CA . ASN A 1 377 ? 30.769 11.290 8.429 1.00 81.75 377 ASN A CA 1
ATOM 3029 C C . ASN A 1 377 ? 30.969 9.908 7.790 1.00 81.75 377 ASN A C 1
ATOM 3031 O O . ASN A 1 377 ? 32.108 9.567 7.462 1.00 81.75 377 ASN A O 1
ATOM 3035 N N . LYS A 1 378 ? 29.910 9.110 7.652 1.00 85.00 378 LYS A N 1
ATOM 3036 C CA . LYS A 1 378 ? 29.937 7.765 7.072 1.00 85.00 378 LYS A CA 1
ATOM 3037 C C . LYS A 1 378 ? 28.834 7.606 6.041 1.00 85.00 378 LYS A C 1
ATOM 3039 O O . LYS A 1 378 ? 27.835 8.312 6.105 1.00 85.00 378 LYS A O 1
ATOM 3044 N N . LEU A 1 379 ? 29.035 6.667 5.121 1.00 88.69 379 LEU A N 1
ATOM 3045 C CA . LEU A 1 379 ? 28.015 6.269 4.166 1.00 88.69 379 LEU A CA 1
ATOM 3046 C C . LEU A 1 379 ? 27.028 5.357 4.888 1.00 88.69 379 LEU A C 1
ATOM 3048 O O . LEU A 1 379 ? 27.433 4.393 5.540 1.00 88.69 379 LEU A O 1
ATOM 3052 N N . HIS A 1 380 ? 25.749 5.666 4.746 1.00 91.31 380 HIS A N 1
ATOM 3053 C CA . HIS A 1 380 ? 24.642 4.834 5.186 1.00 91.31 380 HIS A CA 1
ATOM 3054 C C . HIS A 1 380 ? 23.931 4.332 3.954 1.00 91.31 380 HIS A C 1
ATOM 3056 O O . HIS A 1 380 ? 23.772 5.087 2.996 1.00 91.31 380 HIS A O 1
ATOM 3062 N N . ARG A 1 381 ? 23.480 3.084 4.007 1.00 93.81 381 ARG A N 1
ATOM 3063 C CA . ARG A 1 381 ? 22.828 2.425 2.886 1.00 93.81 381 ARG A CA 1
ATOM 3064 C C . ARG A 1 381 ? 21.742 1.491 3.369 1.00 93.81 381 ARG A C 1
ATOM 3066 O O . ARG A 1 381 ? 21.890 0.810 4.385 1.00 93.81 381 ARG A O 1
ATOM 3073 N N . VAL A 1 382 ? 20.663 1.437 2.607 1.00 97.31 382 VAL A N 1
ATOM 3074 C CA . VAL A 1 382 ? 19.553 0.515 2.827 1.00 97.31 382 VAL A CA 1
ATOM 3075 C C . VAL A 1 382 ? 18.949 0.095 1.499 1.00 97.31 382 VAL A C 1
ATOM 3077 O O . VAL A 1 382 ? 18.903 0.881 0.552 1.00 97.31 382 VAL A O 1
ATOM 3080 N N . PHE A 1 383 ? 18.466 -1.143 1.438 1.00 98.25 383 PHE A N 1
ATOM 3081 C CA . PHE A 1 383 ? 17.843 -1.711 0.252 1.00 98.25 383 PHE A CA 1
ATOM 3082 C C . PHE A 1 383 ? 16.389 -2.089 0.491 1.00 98.25 383 PHE A C 1
ATOM 3084 O O . PHE A 1 383 ? 16.034 -2.552 1.574 1.00 98.25 383 PHE A O 1
ATOM 3091 N N . TYR A 1 384 ? 15.576 -1.958 -0.557 1.00 97.88 384 TYR A N 1
ATOM 3092 C CA . TYR A 1 384 ? 14.154 -2.291 -0.556 1.00 97.88 384 TYR A CA 1
ATOM 3093 C C . TYR A 1 384 ? 13.820 -3.203 -1.727 1.00 97.88 384 TYR A C 1
ATOM 3095 O O . TYR A 1 384 ? 14.148 -2.878 -2.865 1.00 97.88 384 TYR A O 1
ATOM 3103 N N . ARG A 1 385 ? 13.125 -4.313 -1.493 1.00 96.06 385 ARG A N 1
ATOM 3104 C CA . ARG A 1 385 ? 12.671 -5.205 -2.572 1.00 96.06 385 ARG A CA 1
ATOM 3105 C C . ARG A 1 385 ? 11.268 -5.718 -2.312 1.00 96.06 385 ARG A C 1
ATOM 3107 O O . ARG A 1 385 ? 10.708 -5.501 -1.239 1.00 96.06 385 ARG A O 1
ATOM 3114 N N . ASN A 1 386 ? 10.719 -6.412 -3.307 1.00 95.75 386 ASN A N 1
ATOM 3115 C CA . ASN A 1 386 ? 9.412 -7.057 -3.214 1.00 95.75 386 ASN A CA 1
ATOM 3116 C C . ASN A 1 386 ? 8.318 -6.100 -2.721 1.00 95.75 386 ASN A C 1
ATOM 3118 O O . ASN A 1 386 ? 7.451 -6.490 -1.953 1.00 95.75 386 ASN A O 1
ATOM 3122 N N . ALA A 1 387 ? 8.359 -4.833 -3.138 1.00 96.31 387 ALA A N 1
ATOM 3123 C CA . ALA A 1 387 ? 7.296 -3.892 -2.830 1.00 96.31 387 ALA A CA 1
ATOM 3124 C C . ALA A 1 387 ? 6.010 -4.350 -3.541 1.00 96.31 387 ALA A C 1
ATOM 3126 O O . ALA A 1 387 ? 5.990 -4.462 -4.768 1.00 96.31 387 ALA A O 1
ATOM 3127 N N . MET A 1 388 ? 4.950 -4.641 -2.785 1.00 96.69 388 MET A N 1
ATOM 3128 C CA . MET A 1 388 ? 3.695 -5.211 -3.289 1.00 96.69 388 MET A CA 1
ATOM 3129 C C . MET A 1 388 ? 2.493 -4.509 -2.650 1.00 96.69 388 MET A C 1
ATOM 3131 O O . MET A 1 388 ? 2.497 -4.223 -1.456 1.00 96.69 388 MET A O 1
ATOM 3135 N N . GLY A 1 389 ? 1.447 -4.240 -3.430 1.00 95.38 389 GLY A N 1
ATOM 3136 C CA . GLY A 1 389 ? 0.163 -3.738 -2.932 1.00 95.38 389 GLY A CA 1
ATOM 3137 C C . GLY A 1 389 ? -0.963 -4.713 -3.256 1.00 95.38 389 GLY A C 1
ATOM 3138 O O . GLY A 1 389 ? -1.059 -5.158 -4.400 1.00 95.38 389 GLY A O 1
ATOM 3139 N N . ARG A 1 390 ? -1.830 -5.029 -2.287 1.00 93.25 390 ARG A N 1
ATOM 3140 C CA . ARG A 1 390 ? -3.036 -5.838 -2.526 1.00 93.25 390 ARG A CA 1
ATOM 3141 C C . ARG A 1 390 ? -4.200 -4.934 -2.889 1.00 93.25 390 ARG A C 1
ATOM 3143 O O . ARG A 1 390 ? -4.536 -4.045 -2.114 1.00 93.25 390 ARG A O 1
ATOM 3150 N N . ALA A 1 391 ? -4.782 -5.123 -4.065 1.00 88.88 391 ALA A N 1
ATOM 3151 C CA . ALA A 1 391 ? -5.949 -4.368 -4.494 1.00 88.88 391 ALA A CA 1
ATOM 3152 C C . ALA A 1 391 ? -7.185 -4.821 -3.705 1.00 88.88 391 ALA A C 1
ATOM 3154 O O . ALA A 1 391 ? -7.467 -6.017 -3.624 1.00 88.88 391 ALA A O 1
ATOM 3155 N N . ALA A 1 392 ? -7.933 -3.879 -3.131 1.00 85.25 392 ALA A N 1
ATOM 3156 C CA . ALA A 1 392 ? -9.077 -4.183 -2.271 1.00 85.25 392 ALA A CA 1
ATOM 3157 C C . ALA A 1 392 ? -10.219 -4.880 -3.032 1.00 85.25 392 ALA A C 1
ATOM 3159 O O . ALA A 1 392 ? -10.891 -5.766 -2.501 1.00 85.25 392 ALA A O 1
ATOM 3160 N N . ASN A 1 393 ? -10.413 -4.496 -4.288 1.00 77.81 393 ASN A N 1
ATOM 3161 C CA . ASN A 1 393 ? -11.487 -4.929 -5.178 1.00 77.81 393 ASN A CA 1
ATOM 3162 C C . ASN A 1 393 ? -11.284 -6.302 -5.819 1.00 77.81 393 ASN A C 1
ATOM 3164 O O . ASN A 1 393 ? -12.277 -6.979 -6.056 1.00 77.81 393 ASN A O 1
ATOM 3168 N N . SER A 1 394 ? -10.055 -6.758 -6.056 1.00 75.31 394 SER A N 1
ATOM 3169 C CA . SER A 1 394 ? -9.808 -8.136 -6.519 1.00 75.31 394 SER A CA 1
ATOM 3170 C C . SER A 1 394 ? -9.192 -9.042 -5.455 1.00 75.31 394 SER A C 1
ATOM 3172 O O . SER A 1 394 ? -9.279 -10.263 -5.553 1.00 75.31 394 SER A O 1
ATOM 3174 N N . GLY A 1 395 ? -8.554 -8.473 -4.432 1.00 80.94 395 GLY A N 1
ATOM 3175 C CA . GLY A 1 395 ? -7.709 -9.217 -3.500 1.00 80.94 395 GLY A CA 1
ATOM 3176 C C . GLY A 1 395 ? -6.366 -9.655 -4.098 1.00 80.94 395 GLY A C 1
ATOM 3177 O O . GLY A 1 395 ? -5.638 -10.390 -3.433 1.00 80.94 395 GLY A O 1
ATOM 3178 N N . ARG A 1 396 ? -6.021 -9.222 -5.322 1.00 85.44 396 ARG A N 1
ATOM 3179 C CA . ARG A 1 396 ? -4.760 -9.570 -5.999 1.00 85.44 396 ARG A CA 1
ATOM 3180 C C . ARG A 1 396 ? -3.609 -8.678 -5.546 1.00 85.44 396 ARG A C 1
ATOM 3182 O O . ARG A 1 396 ? -3.793 -7.485 -5.312 1.00 85.44 396 ARG A O 1
ATOM 3189 N N . TRP A 1 397 ? -2.409 -9.250 -5.479 1.00 93.31 397 TRP A N 1
ATOM 3190 C CA . TRP A 1 397 ? -1.172 -8.521 -5.197 1.00 93.31 397 TRP A CA 1
ATOM 3191 C C . TRP A 1 397 ? -0.469 -8.062 -6.480 1.00 93.31 397 TRP A C 1
ATOM 3193 O O . TRP A 1 397 ? -0.193 -8.870 -7.376 1.00 93.31 397 TRP A O 1
ATOM 3203 N N . TYR A 1 398 ? -0.113 -6.780 -6.519 1.00 93.94 398 TYR A N 1
ATOM 3204 C CA . TYR A 1 398 ? 0.578 -6.122 -7.625 1.00 93.94 398 TYR A CA 1
ATOM 3205 C C . TYR A 1 398 ? 1.935 -5.584 -7.196 1.00 93.94 398 TYR A C 1
ATOM 3207 O O . TYR A 1 398 ? 2.059 -4.957 -6.142 1.00 93.94 398 TYR A O 1
ATOM 3215 N N . SER A 1 399 ? 2.938 -5.776 -8.051 1.00 95.56 399 SER A N 1
ATOM 3216 C CA . SER A 1 399 ? 4.283 -5.248 -7.830 1.00 95.56 399 SER A CA 1
ATOM 3217 C C . SER A 1 399 ? 4.294 -3.723 -7.883 1.00 95.56 399 SER A C 1
ATOM 3219 O O . SER A 1 399 ? 3.646 -3.114 -8.731 1.00 95.56 399 SER A O 1
ATOM 3221 N N . ARG A 1 400 ? 5.038 -3.095 -6.974 1.00 95.44 400 ARG A N 1
ATOM 3222 C CA . ARG A 1 400 ? 5.234 -1.646 -6.875 1.00 95.44 400 ARG A CA 1
ATOM 3223 C C . ARG A 1 400 ? 6.675 -1.313 -7.256 1.00 95.44 400 ARG A C 1
ATOM 3225 O O . ARG A 1 400 ? 7.503 -0.976 -6.416 1.00 95.44 400 ARG A O 1
ATOM 3232 N N . ASN A 1 401 ? 6.976 -1.495 -8.538 1.00 96.19 401 ASN A N 1
ATOM 3233 C CA . ASN A 1 401 ? 8.323 -1.514 -9.104 1.00 96.19 401 ASN A CA 1
ATOM 3234 C C . ASN A 1 401 ? 8.809 -0.169 -9.674 1.00 96.19 401 ASN A C 1
ATOM 3236 O O . ASN A 1 401 ? 9.836 -0.136 -10.350 1.00 96.19 401 ASN A O 1
ATOM 3240 N N . ARG A 1 402 ? 8.085 0.930 -9.444 1.00 95.19 402 ARG A N 1
ATOM 3241 C CA . ARG A 1 402 ? 8.459 2.287 -9.868 1.00 95.19 402 ARG A CA 1
ATOM 3242 C C . ARG A 1 402 ? 8.399 3.245 -8.687 1.00 95.19 402 ARG A C 1
ATOM 3244 O O . ARG A 1 402 ? 7.439 3.198 -7.930 1.00 95.19 402 ARG A O 1
ATOM 3251 N N . VAL A 1 403 ? 9.365 4.148 -8.590 1.00 95.19 403 VAL A N 1
ATOM 3252 C CA . VAL A 1 403 ? 9.426 5.214 -7.577 1.00 95.19 403 VAL A CA 1
ATOM 3253 C C . VAL A 1 403 ? 9.593 6.584 -8.236 1.00 95.19 403 VAL A C 1
ATOM 3255 O O . VAL A 1 403 ? 9.909 6.686 -9.420 1.00 95.19 403 VAL A O 1
ATOM 3258 N N . ASP A 1 404 ? 9.384 7.644 -7.467 1.00 91.81 404 ASP A N 1
ATOM 3259 C CA . ASP A 1 404 ? 9.664 9.027 -7.832 1.00 91.81 404 ASP A CA 1
ATOM 3260 C C . ASP A 1 404 ? 10.894 9.500 -7.016 1.00 91.81 404 ASP A C 1
ATOM 3262 O O . ASP A 1 404 ? 10.897 9.466 -5.782 1.00 91.81 404 ASP A O 1
ATOM 3266 N N . LEU A 1 405 ? 11.966 9.916 -7.705 1.00 89.62 405 LEU A N 1
ATOM 3267 C CA . LEU A 1 405 ? 13.266 10.275 -7.106 1.00 89.62 405 LEU A CA 1
ATOM 3268 C C . LEU A 1 405 ? 13.346 11.776 -6.776 1.00 89.62 405 LEU A C 1
ATOM 3270 O O . LEU A 1 405 ? 14.139 12.525 -7.346 1.00 89.62 405 LEU A O 1
ATOM 3274 N N . VAL A 1 406 ? 12.493 12.237 -5.864 1.00 77.94 406 VAL A N 1
ATOM 3275 C CA . VAL A 1 406 ? 12.421 13.649 -5.443 1.00 77.94 406 VAL A CA 1
ATOM 3276 C C . VAL A 1 406 ? 13.095 13.817 -4.084 1.00 77.94 406 VAL A C 1
ATOM 3278 O O . VAL A 1 406 ? 12.911 12.977 -3.212 1.00 77.94 406 VAL A O 1
ATOM 3281 N N . ASN A 1 407 ? 13.936 14.845 -3.912 1.00 71.19 407 ASN A N 1
ATOM 3282 C CA . ASN A 1 407 ? 14.452 15.225 -2.591 1.00 71.19 407 ASN A CA 1
ATOM 3283 C C . ASN A 1 407 ? 13.775 16.521 -2.138 1.00 71.19 407 ASN A C 1
ATOM 3285 O O . ASN A 1 407 ? 13.752 17.486 -2.900 1.00 71.19 407 ASN A O 1
ATOM 3289 N N . ASP A 1 408 ? 13.232 16.536 -0.928 1.00 63.06 408 ASP A N 1
ATOM 3290 C CA . ASP A 1 408 ? 12.494 17.663 -0.349 1.00 63.06 408 ASP A CA 1
ATOM 3291 C C . ASP A 1 408 ? 13.318 18.463 0.674 1.00 63.06 408 ASP A C 1
ATOM 3293 O O . ASP A 1 408 ? 12.950 19.587 1.009 1.00 63.06 408 ASP A O 1
ATOM 3297 N N . THR A 1 409 ? 14.451 17.920 1.135 1.00 64.56 409 THR A N 1
ATOM 3298 C CA . THR A 1 409 ? 15.189 18.486 2.270 1.00 64.56 409 THR A CA 1
ATOM 3299 C C . THR A 1 409 ? 16.215 19.542 1.840 1.00 64.56 409 THR A C 1
ATOM 3301 O O . THR A 1 409 ? 16.178 20.674 2.322 1.00 64.56 409 THR A O 1
ATOM 3304 N N . TYR A 1 410 ? 17.119 19.215 0.905 1.00 65.75 410 TYR A N 1
ATOM 3305 C CA . TYR A 1 410 ? 18.125 20.152 0.385 1.00 65.75 410 TYR A CA 1
ATOM 3306 C C . TYR A 1 410 ? 18.413 19.922 -1.111 1.00 65.75 410 TYR A C 1
ATOM 3308 O O . TYR A 1 410 ? 18.488 18.771 -1.553 1.00 65.75 410 TYR A O 1
ATOM 3316 N N . PRO A 1 411 ? 18.627 20.993 -1.905 1.00 66.38 411 PRO A N 1
ATOM 3317 C CA . PRO A 1 411 ? 19.155 20.869 -3.261 1.00 66.38 411 PRO A CA 1
ATOM 3318 C C . PRO A 1 411 ? 20.509 20.151 -3.270 1.00 66.38 411 PRO A C 1
ATOM 3320 O O . PRO A 1 411 ? 21.325 20.346 -2.366 1.00 66.38 411 PRO A O 1
ATOM 3323 N N . ARG A 1 412 ? 20.773 19.385 -4.335 1.00 72.50 412 ARG A N 1
ATOM 3324 C CA . ARG A 1 412 ? 22.022 18.623 -4.535 1.00 72.50 412 ARG A CA 1
ATOM 3325 C C . ARG A 1 412 ? 23.285 19.498 -4.466 1.00 72.50 412 ARG A C 1
ATOM 3327 O O . ARG A 1 412 ? 24.346 19.017 -4.095 1.00 72.50 412 ARG A O 1
ATOM 3334 N N . ASP A 1 413 ? 23.146 20.795 -4.742 1.00 65.56 413 ASP A N 1
ATOM 3335 C CA . ASP A 1 413 ? 24.223 21.790 -4.661 1.00 65.56 413 ASP A CA 1
ATOM 3336 C C . ASP A 1 413 ? 24.711 22.061 -3.224 1.00 65.56 413 ASP A C 1
ATOM 3338 O O . ASP A 1 413 ? 25.800 22.608 -3.042 1.00 65.56 413 ASP A O 1
ATOM 3342 N N . PHE A 1 414 ? 23.921 21.707 -2.200 1.00 64.75 414 PHE A N 1
ATOM 3343 C CA . PHE A 1 414 ? 24.282 21.871 -0.784 1.00 64.75 414 PHE A CA 1
ATOM 3344 C C . PHE A 1 414 ? 24.857 20.599 -0.159 1.00 64.75 414 PHE A C 1
ATOM 3346 O O . PHE A 1 414 ? 25.715 20.696 0.716 1.00 64.75 414 PHE A O 1
ATOM 3353 N N . HIS A 1 415 ? 24.373 19.442 -0.603 1.00 71.81 415 HIS A N 1
ATOM 3354 C CA . HIS A 1 415 ? 24.778 18.106 -0.184 1.00 71.81 415 HIS A CA 1
ATOM 3355 C C . HIS A 1 415 ? 24.564 17.174 -1.381 1.00 71.81 415 HIS A C 1
ATOM 3357 O O . HIS A 1 415 ? 23.429 16.969 -1.804 1.00 71.81 415 HIS A O 1
ATOM 3363 N N . TYR A 1 416 ? 25.642 16.655 -1.963 1.00 81.94 416 TYR A N 1
ATOM 3364 C CA . TYR A 1 416 ? 25.599 15.708 -3.089 1.00 81.94 416 TYR A CA 1
ATOM 3365 C C . TYR A 1 416 ? 25.780 14.251 -2.643 1.00 81.94 416 TYR A C 1
ATOM 3367 O O . TYR A 1 416 ? 25.809 13.337 -3.469 1.00 81.94 416 TYR A O 1
ATOM 3375 N N . ASP A 1 417 ? 25.879 14.043 -1.335 1.00 86.12 417 ASP A N 1
ATOM 3376 C CA . ASP A 1 417 ? 26.176 12.790 -0.662 1.00 86.12 417 ASP A CA 1
ATOM 3377 C C . ASP A 1 417 ? 24.929 11.955 -0.379 1.00 86.12 417 ASP A C 1
ATOM 3379 O O . ASP A 1 417 ? 24.808 11.360 0.682 1.00 86.12 417 ASP A O 1
ATOM 3383 N N . PHE A 1 418 ? 23.998 11.904 -1.337 1.00 89.38 418 PHE A N 1
ATOM 3384 C CA . PHE A 1 418 ? 22.847 11.001 -1.309 1.00 89.38 418 PHE A CA 1
ATOM 3385 C C . PHE A 1 418 ? 22.547 10.384 -2.685 1.00 89.38 418 PHE A C 1
ATOM 3387 O O . PHE A 1 418 ? 22.707 11.022 -3.733 1.00 89.38 418 PHE A O 1
ATOM 3394 N N . GLY A 1 419 ? 22.124 9.120 -2.689 1.00 91.00 419 GLY A N 1
ATOM 3395 C CA . GLY A 1 419 ? 21.931 8.297 -3.892 1.00 91.00 419 GLY A CA 1
ATOM 3396 C C . GLY A 1 419 ? 20.718 7.393 -3.755 1.00 91.00 419 GLY A C 1
ATOM 3397 O O . GLY A 1 419 ? 20.315 7.063 -2.641 1.00 91.00 419 GLY A O 1
ATOM 3398 N N . ARG A 1 420 ? 20.043 7.098 -4.870 1.00 93.25 420 ARG A N 1
ATOM 3399 C CA . ARG A 1 420 ? 18.700 6.496 -4.849 1.00 93.25 420 ARG A CA 1
ATOM 3400 C C . ARG A 1 420 ? 18.393 5.724 -6.128 1.00 93.25 420 ARG A C 1
ATOM 3402 O O . ARG A 1 420 ? 18.974 5.989 -7.178 1.00 93.25 420 ARG A O 1
ATOM 3409 N N . GLY A 1 421 ? 17.397 4.847 -6.087 1.00 95.75 421 GLY A N 1
ATOM 3410 C CA . GLY A 1 421 ? 16.863 4.167 -7.275 1.00 95.75 421 GLY A CA 1
ATOM 3411 C C . GLY A 1 421 ? 17.267 2.697 -7.345 1.00 95.75 421 GLY A C 1
ATOM 3412 O O . GLY A 1 421 ? 17.475 2.072 -6.313 1.00 95.75 421 GLY A O 1
ATOM 3413 N N . ALA A 1 422 ? 17.274 2.106 -8.537 1.00 96.56 422 ALA A N 1
ATOM 3414 C CA . ALA A 1 422 ? 17.573 0.696 -8.761 1.00 96.56 422 ALA A CA 1
ATOM 3415 C C . ALA A 1 422 ? 18.992 0.302 -8.304 1.00 96.56 422 ALA A C 1
ATOM 3417 O O . ALA A 1 422 ? 19.995 0.873 -8.730 1.00 96.56 422 ALA A O 1
ATOM 3418 N N . SER A 1 423 ? 19.070 -0.727 -7.463 1.00 96.25 423 SER A N 1
ATOM 3419 C CA . SER A 1 423 ? 20.319 -1.271 -6.938 1.00 96.25 423 SER A CA 1
ATOM 3420 C C . SER A 1 423 ? 21.051 -2.115 -7.979 1.00 96.25 423 SER A C 1
ATOM 3422 O O . SER A 1 423 ? 20.449 -2.930 -8.680 1.00 96.25 423 SER A O 1
ATOM 3424 N N . GLN A 1 424 ? 22.374 -1.950 -8.039 1.00 90.12 424 GLN A N 1
ATOM 3425 C CA . GLN A 1 424 ? 23.272 -2.854 -8.766 1.00 90.12 424 GLN A CA 1
ATOM 3426 C C . GLN A 1 424 ? 23.753 -4.022 -7.888 1.00 90.12 424 GLN A C 1
ATOM 3428 O O . GLN A 1 424 ? 24.118 -5.070 -8.412 1.00 90.12 424 GLN A O 1
ATOM 3433 N N . GLU A 1 425 ? 23.731 -3.858 -6.563 1.00 93.31 425 GLU A N 1
ATOM 3434 C CA . GLU A 1 425 ? 24.187 -4.861 -5.587 1.00 93.31 425 GLU A CA 1
ATOM 3435 C C . GLU A 1 425 ? 23.141 -5.953 -5.349 1.00 93.31 425 GLU A C 1
ATOM 3437 O O . GLU A 1 425 ? 23.472 -7.121 -5.150 1.00 93.31 425 GLU A O 1
ATOM 3442 N N . HIS A 1 426 ? 21.861 -5.584 -5.426 1.00 93.38 426 HIS A N 1
ATOM 3443 C CA . HIS A 1 426 ? 20.738 -6.497 -5.271 1.00 93.38 426 HIS A CA 1
ATOM 3444 C C . HIS A 1 426 ? 19.784 -6.351 -6.457 1.00 93.38 426 HIS A C 1
ATOM 3446 O O . HIS A 1 426 ? 18.992 -5.411 -6.529 1.00 93.38 426 HIS A O 1
ATOM 3452 N N . ALA A 1 427 ? 19.853 -7.302 -7.393 1.00 90.50 427 ALA A N 1
ATOM 3453 C CA . ALA A 1 427 ? 18.970 -7.333 -8.554 1.00 90.50 427 ALA A CA 1
ATOM 3454 C C . ALA A 1 427 ? 17.491 -7.324 -8.124 1.00 90.50 427 ALA A C 1
ATOM 3456 O O . ALA A 1 427 ? 17.084 -8.092 -7.253 1.00 90.50 427 ALA A O 1
ATOM 3457 N N . GLY A 1 428 ? 16.689 -6.449 -8.739 1.00 93.38 428 GLY A N 1
ATOM 3458 C CA . GLY A 1 428 ? 15.275 -6.290 -8.385 1.00 93.38 428 GLY A CA 1
ATOM 3459 C C . GLY A 1 428 ? 15.029 -5.565 -7.055 1.00 93.38 428 GLY A C 1
ATOM 3460 O O . GLY A 1 428 ? 13.938 -5.679 -6.502 1.00 93.38 428 GLY A O 1
ATOM 3461 N N . ALA A 1 429 ? 16.014 -4.829 -6.533 1.00 97.69 429 ALA A N 1
ATOM 3462 C CA . ALA A 1 429 ? 15.859 -3.976 -5.359 1.00 97.69 429 ALA A CA 1
ATOM 3463 C C . ALA A 1 429 ? 16.097 -2.500 -5.699 1.00 97.69 429 ALA A C 1
ATOM 3465 O O . ALA A 1 429 ? 16.819 -2.165 -6.637 1.00 97.69 429 ALA A O 1
ATOM 3466 N N . PHE A 1 430 ? 15.522 -1.615 -4.897 1.00 98.31 430 PHE A N 1
ATOM 3467 C CA . PHE A 1 430 ? 15.904 -0.214 -4.799 1.00 98.31 430 PHE A CA 1
ATOM 3468 C C . PHE A 1 430 ? 16.929 -0.007 -3.676 1.00 98.31 430 PHE A C 1
ATOM 3470 O O . PHE A 1 430 ? 17.010 -0.828 -2.762 1.00 98.31 430 PHE A O 1
ATOM 3477 N N . PHE A 1 431 ? 17.669 1.099 -3.708 1.00 97.56 431 PHE A N 1
ATOM 3478 C CA . PHE A 1 431 ? 18.553 1.542 -2.631 1.00 97.56 431 PHE A CA 1
ATOM 3479 C C . PHE A 1 431 ? 18.310 3.008 -2.254 1.00 97.56 431 PHE A C 1
ATOM 3481 O O . PHE A 1 431 ? 17.775 3.791 -3.045 1.00 97.56 431 PHE A O 1
ATOM 3488 N N . LEU A 1 432 ? 18.724 3.359 -1.038 1.00 95.88 432 LEU A N 1
ATOM 3489 C CA . LEU A 1 432 ? 18.895 4.728 -0.567 1.00 95.88 432 LEU A CA 1
ATOM 3490 C C . LEU A 1 432 ? 20.243 4.852 0.138 1.00 95.88 432 LEU A C 1
ATOM 3492 O O . LEU A 1 432 ? 20.536 4.051 1.027 1.00 95.88 432 LEU A O 1
ATOM 3496 N N . ASP A 1 433 ? 20.979 5.898 -0.217 1.00 93.00 433 ASP A N 1
ATOM 3497 C CA . ASP A 1 433 ? 22.274 6.260 0.339 1.00 93.00 433 ASP A CA 1
ATOM 3498 C C . ASP A 1 433 ? 22.257 7.668 0.912 1.00 93.00 433 ASP A C 1
ATOM 3500 O O . ASP A 1 433 ? 21.618 8.562 0.350 1.00 93.00 433 ASP A O 1
ATOM 3504 N N . MET A 1 434 ? 23.030 7.876 1.975 1.00 89.75 434 MET A N 1
ATOM 3505 C CA . MET A 1 434 ? 23.347 9.204 2.499 1.00 89.75 434 MET A CA 1
ATOM 3506 C C . MET A 1 434 ? 24.718 9.240 3.194 1.00 89.75 434 MET A C 1
ATOM 3508 O O . MET A 1 434 ? 25.164 8.236 3.748 1.00 89.75 434 MET A O 1
ATOM 3512 N N . GLY A 1 435 ? 25.346 10.413 3.251 1.00 88.12 435 GLY A N 1
ATOM 3513 C CA . GLY A 1 435 ? 26.535 10.688 4.060 1.00 88.12 435 GLY A CA 1
ATOM 3514 C C . GLY A 1 435 ? 27.872 10.311 3.410 1.00 88.12 435 GLY A C 1
ATOM 3515 O O . GLY A 1 435 ? 27.968 10.042 2.216 1.00 88.12 435 GLY A O 1
ATOM 3516 N N . ALA A 1 436 ? 28.931 10.326 4.225 1.00 88.38 436 ALA A N 1
ATOM 3517 C CA . ALA A 1 436 ? 30.353 10.216 3.863 1.00 88.38 436 ALA A CA 1
ATOM 3518 C C . ALA A 1 436 ? 30.947 11.398 3.086 1.00 88.38 436 ALA A C 1
ATOM 3520 O O . ALA A 1 436 ? 32.160 11.402 2.870 1.00 88.38 436 ALA A O 1
ATOM 3521 N N . TYR A 1 437 ? 30.159 12.421 2.738 1.00 88.38 437 TYR A N 1
ATOM 3522 C CA . TYR A 1 437 ? 30.636 13.580 1.976 1.00 88.38 437 TYR A CA 1
ATOM 3523 C C . TYR A 1 437 ? 31.292 13.204 0.631 1.00 88.38 437 TYR A C 1
ATOM 3525 O O . TYR A 1 437 ? 32.235 13.860 0.192 1.00 88.38 437 TYR A O 1
ATOM 3533 N N . ILE A 1 438 ? 30.799 12.138 -0.003 1.00 89.12 438 ILE A N 1
ATOM 3534 C CA . ILE A 1 438 ? 31.204 11.659 -1.335 1.00 89.12 438 ILE A CA 1
ATOM 3535 C C . ILE A 1 438 ? 30.030 11.781 -2.295 1.00 89.12 438 ILE A C 1
ATOM 3537 O O . ILE A 1 438 ? 28.883 11.742 -1.854 1.00 89.12 438 ILE A O 1
ATOM 3541 N N . HIS A 1 439 ? 30.274 11.901 -3.595 1.00 88.50 439 HIS A N 1
ATOM 3542 C CA . HIS A 1 439 ? 29.186 11.931 -4.561 1.00 88.50 439 HIS A CA 1
ATOM 3543 C C . HIS A 1 439 ? 28.444 10.602 -4.604 1.00 88.50 439 HIS A C 1
ATOM 3545 O O . HIS A 1 439 ? 29.014 9.530 -4.785 1.00 88.50 439 HIS A O 1
ATOM 3551 N N . GLN A 1 440 ? 27.129 10.700 -4.478 1.00 88.50 440 GLN A N 1
ATOM 3552 C CA . GLN A 1 440 ? 26.218 9.591 -4.699 1.00 88.50 440 GLN A CA 1
ATOM 3553 C C . GLN A 1 440 ? 25.274 9.959 -5.831 1.00 88.50 440 GLN A C 1
ATOM 3555 O O . GLN A 1 440 ? 24.945 11.130 -6.014 1.00 88.50 440 GLN A O 1
ATOM 3560 N N . HIS A 1 441 ? 24.827 8.986 -6.616 1.00 86.38 441 HIS A N 1
ATOM 3561 C CA . HIS A 1 441 ? 24.024 9.257 -7.805 1.00 86.38 441 HIS A CA 1
ATOM 3562 C C . HIS A 1 441 ? 22.667 8.574 -7.739 1.00 86.38 441 HIS A C 1
ATOM 3564 O O . HIS A 1 441 ? 22.508 7.484 -7.190 1.00 86.38 441 HIS A O 1
ATOM 3570 N N . ASP A 1 442 ? 21.680 9.241 -8.328 1.00 91.62 442 ASP A N 1
ATOM 3571 C CA . ASP A 1 442 ? 20.406 8.608 -8.619 1.00 91.62 442 ASP A CA 1
ATOM 3572 C C . ASP A 1 442 ? 20.592 7.650 -9.808 1.00 91.62 442 ASP A C 1
ATOM 3574 O O . ASP A 1 442 ? 21.323 7.932 -10.759 1.00 91.62 442 ASP A O 1
ATOM 3578 N N . SER A 1 443 ? 19.922 6.510 -9.747 1.00 92.94 443 SER A N 1
ATOM 3579 C CA . SER A 1 443 ? 19.895 5.478 -10.783 1.00 92.94 443 SER A CA 1
ATOM 3580 C C . SER A 1 443 ? 18.482 5.360 -11.371 1.00 92.94 443 SER A C 1
ATOM 3582 O O . SER A 1 443 ? 17.665 6.276 -11.252 1.00 92.94 443 SER A O 1
ATOM 3584 N N . ALA A 1 444 ? 18.168 4.252 -12.049 1.00 93.75 444 ALA A N 1
ATOM 3585 C CA . ALA A 1 444 ? 16.851 4.067 -12.649 1.00 93.75 444 ALA A CA 1
ATOM 3586 C C . ALA A 1 444 ? 15.738 4.088 -11.586 1.00 93.75 444 ALA A C 1
ATOM 3588 O O . ALA A 1 444 ? 15.828 3.446 -10.544 1.00 93.75 444 ALA A O 1
ATOM 3589 N N . ALA A 1 445 ? 14.642 4.783 -11.885 1.00 95.44 445 ALA A N 1
ATOM 3590 C CA . ALA A 1 445 ? 13.472 4.869 -11.011 1.00 95.44 445 ALA A CA 1
ATOM 3591 C C . ALA A 1 445 ? 12.526 3.654 -11.126 1.00 95.44 445 ALA A C 1
ATOM 3593 O O . ALA A 1 445 ? 11.439 3.652 -10.551 1.00 95.44 445 ALA A O 1
ATOM 3594 N N . VAL A 1 446 ? 12.909 2.641 -11.909 1.00 96.12 446 VAL A N 1
ATOM 3595 C CA . VAL A 1 446 ? 12.116 1.441 -12.198 1.00 96.12 446 VAL A CA 1
ATOM 3596 C C . VAL A 1 446 ? 13.012 0.212 -12.073 1.00 96.12 446 VAL A C 1
ATOM 3598 O O . VAL A 1 446 ? 14.117 0.197 -12.614 1.00 96.12 446 VAL A O 1
ATOM 3601 N N . ILE A 1 447 ? 12.515 -0.817 -11.393 1.00 95.38 447 ILE A N 1
ATOM 3602 C CA . ILE A 1 447 ? 13.098 -2.168 -11.330 1.00 95.38 447 ILE A CA 1
ATOM 3603 C C . ILE A 1 447 ? 12.171 -3.161 -12.051 1.00 95.38 447 ILE A C 1
ATOM 3605 O O . ILE A 1 447 ? 11.023 -2.812 -12.319 1.00 95.38 447 ILE A O 1
ATOM 3609 N N . PRO A 1 448 ? 12.605 -4.387 -12.393 1.00 94.00 448 PRO A N 1
ATOM 3610 C CA . PRO A 1 448 ? 11.708 -5.391 -12.967 1.00 94.00 448 PRO A CA 1
ATOM 3611 C C . PRO A 1 448 ? 10.485 -5.674 -12.079 1.00 94.00 448 PRO A C 1
ATOM 3613 O O . PRO A 1 448 ? 10.557 -5.562 -10.855 1.00 94.00 448 PRO A O 1
ATOM 3616 N N . LEU A 1 449 ? 9.362 -6.049 -12.697 1.00 93.81 449 LEU A N 1
ATOM 3617 C CA . LEU A 1 449 ? 8.188 -6.524 -11.961 1.00 93.81 449 LEU A CA 1
ATOM 3618 C C . LEU A 1 449 ? 8.542 -7.782 -11.159 1.00 93.81 449 LEU A C 1
ATOM 3620 O O . LEU A 1 449 ? 9.245 -8.667 -11.646 1.00 93.81 449 LEU A O 1
ATOM 3624 N N . VAL A 1 450 ? 8.016 -7.870 -9.939 1.00 90.56 450 VAL A N 1
ATOM 3625 C CA . VAL A 1 450 ? 8.155 -9.056 -9.084 1.00 90.56 450 VAL A CA 1
ATOM 3626 C C . VAL A 1 450 ? 7.338 -10.199 -9.690 1.00 90.56 450 VAL A C 1
ATOM 3628 O O . VAL A 1 450 ? 6.105 -10.155 -9.691 1.00 90.56 450 VAL A O 1
ATOM 3631 N N . THR A 1 451 ? 8.025 -11.208 -10.224 1.00 84.25 451 THR A N 1
ATOM 3632 C CA . THR A 1 451 ? 7.406 -12.407 -10.813 1.00 84.25 451 THR A CA 1
ATOM 3633 C C . THR A 1 451 ? 7.194 -13.518 -9.787 1.00 84.25 451 THR A C 1
ATOM 3635 O O . THR A 1 451 ? 6.187 -14.219 -9.853 1.00 84.25 451 THR A O 1
ATOM 3638 N N . ASP A 1 452 ? 8.098 -13.652 -8.815 1.00 88.56 452 ASP A N 1
ATOM 3639 C CA . ASP A 1 452 ? 7.952 -14.550 -7.670 1.00 88.56 452 ASP A CA 1
ATOM 3640 C C . ASP A 1 452 ? 7.147 -13.863 -6.556 1.00 88.56 452 ASP A C 1
ATOM 3642 O O . ASP A 1 452 ? 7.640 -12.968 -5.870 1.00 88.56 452 ASP A O 1
ATOM 3646 N N . LYS A 1 453 ? 5.890 -14.284 -6.385 1.00 89.94 453 LYS A N 1
ATOM 3647 C CA . LYS A 1 453 ? 4.961 -13.732 -5.388 1.00 89.94 453 LYS A CA 1
ATOM 3648 C C . LYS A 1 453 ? 4.917 -14.533 -4.080 1.00 89.94 453 LYS A C 1
ATOM 3650 O O . LYS A 1 453 ? 4.108 -14.217 -3.209 1.00 89.94 453 LYS A O 1
ATOM 3655 N N . THR A 1 454 ? 5.815 -15.500 -3.869 1.00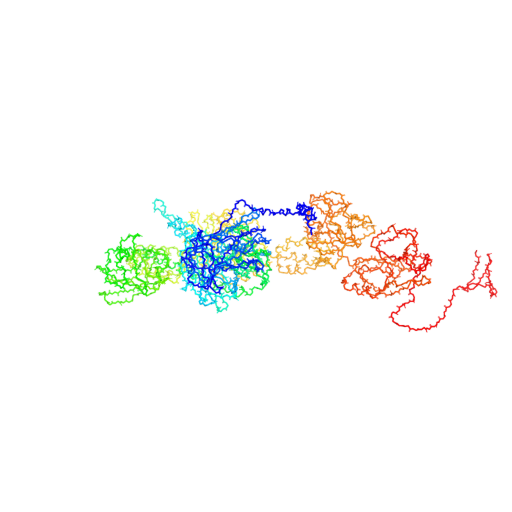 90.00 454 THR A N 1
ATOM 3656 C CA . THR A 1 454 ? 5.833 -16.350 -2.657 1.00 90.00 454 THR A CA 1
ATOM 3657 C C . THR A 1 454 ? 5.890 -15.558 -1.343 1.00 90.00 454 THR A C 1
ATOM 3659 O O . THR A 1 454 ? 5.327 -15.985 -0.328 1.00 90.00 454 THR A O 1
ATOM 3662 N N . CYS A 1 455 ? 6.510 -14.374 -1.360 1.00 88.56 455 CYS A N 1
ATOM 3663 C CA . CYS A 1 455 ? 6.595 -13.462 -0.218 1.00 88.56 455 CYS A CA 1
ATOM 3664 C C . CYS A 1 455 ? 5.227 -12.954 0.275 1.00 88.56 455 CYS A C 1
ATOM 3666 O O . CYS A 1 455 ? 5.074 -12.691 1.468 1.00 88.56 455 CYS A O 1
ATOM 3668 N N . VAL A 1 456 ? 4.231 -12.867 -0.614 1.00 93.88 456 VAL A N 1
ATOM 3669 C CA . VAL A 1 456 ? 2.863 -12.426 -0.300 1.00 93.88 456 VAL A CA 1
ATOM 3670 C C . VAL A 1 456 ? 1.833 -13.553 -0.374 1.00 93.88 456 VAL A C 1
ATOM 3672 O O . VAL A 1 456 ? 0.861 -13.522 0.377 1.00 93.88 456 VAL A O 1
ATOM 3675 N N . ASP A 1 457 ? 2.067 -14.589 -1.185 1.00 88.56 457 ASP A N 1
ATOM 3676 C CA . ASP A 1 457 ? 1.163 -15.745 -1.317 1.00 88.56 457 ASP A CA 1
ATOM 3677 C C . ASP A 1 457 ? 1.075 -16.580 -0.027 1.00 88.56 457 ASP A C 1
ATOM 3679 O O . ASP A 1 457 ? 0.101 -17.293 0.206 1.00 88.56 457 ASP A O 1
ATOM 3683 N N . THR A 1 458 ? 2.083 -16.477 0.843 1.00 86.69 458 THR A N 1
ATOM 3684 C CA . THR A 1 458 ? 2.124 -17.161 2.146 1.00 86.69 458 THR A CA 1
ATOM 3685 C C . THR A 1 458 ? 1.478 -16.362 3.283 1.00 86.69 458 THR A C 1
ATOM 3687 O O . THR A 1 458 ? 1.419 -16.838 4.421 1.00 86.69 458 THR A O 1
ATOM 3690 N N . ILE A 1 459 ? 0.990 -15.146 3.013 1.00 91.94 459 ILE A N 1
ATOM 3691 C CA . ILE A 1 459 ? 0.357 -14.296 4.024 1.00 91.94 459 ILE A CA 1
ATOM 3692 C C . ILE A 1 459 ? -1.108 -14.709 4.200 1.00 91.94 459 ILE A C 1
ATOM 3694 O O . ILE A 1 459 ? -1.951 -14.465 3.340 1.00 91.94 459 ILE A O 1
ATOM 3698 N N . ASP A 1 460 ? -1.436 -15.261 5.370 1.00 90.31 460 ASP A N 1
ATOM 3699 C CA . ASP A 1 460 ? -2.822 -15.505 5.791 1.00 90.31 460 ASP A CA 1
ATOM 3700 C C . ASP A 1 460 ? -3.501 -14.180 6.184 1.00 90.31 460 ASP A C 1
ATOM 3702 O O . ASP A 1 460 ? -3.548 -13.789 7.357 1.00 90.31 460 ASP A O 1
ATOM 3706 N N . THR A 1 461 ? -4.008 -13.454 5.185 1.00 87.81 461 THR A N 1
ATOM 3707 C CA . THR A 1 461 ? -4.667 -12.160 5.404 1.00 87.81 461 THR A CA 1
ATOM 3708 C C . THR A 1 461 ? -5.936 -12.278 6.241 1.00 87.81 461 THR A C 1
ATOM 3710 O O . THR A 1 461 ? -6.272 -11.330 6.943 1.00 87.81 461 THR A O 1
ATOM 3713 N N . ASP A 1 462 ? -6.614 -13.428 6.239 1.00 82.81 462 ASP A N 1
ATOM 3714 C CA . ASP A 1 462 ? -7.830 -13.629 7.033 1.00 82.81 462 ASP A CA 1
ATOM 3715 C C . ASP A 1 462 ? -7.498 -13.693 8.525 1.00 82.81 462 ASP A C 1
ATOM 3717 O O . ASP A 1 462 ? -8.177 -13.078 9.354 1.00 82.81 462 ASP A O 1
ATOM 3721 N N . ARG A 1 463 ? -6.423 -14.405 8.890 1.00 88.69 463 ARG A N 1
ATOM 3722 C CA . ARG A 1 463 ? -5.909 -14.415 10.266 1.00 88.69 463 ARG A CA 1
ATOM 3723 C C . ARG A 1 463 ? -5.494 -13.025 10.718 1.00 88.69 463 ARG A C 1
ATOM 3725 O O . ARG A 1 463 ? -5.802 -12.647 11.849 1.00 88.69 463 ARG A O 1
ATOM 3732 N N . LEU A 1 464 ? -4.815 -12.270 9.861 1.00 92.81 464 LEU A N 1
ATOM 3733 C CA . LEU A 1 464 ? -4.387 -10.919 10.208 1.00 92.81 464 LEU A CA 1
ATOM 3734 C C . LEU A 1 464 ? -5.576 -9.953 10.318 1.00 92.81 464 LEU A C 1
ATOM 3736 O O . LEU A 1 464 ? -5.617 -9.175 11.267 1.00 92.81 464 LEU A O 1
ATOM 3740 N N . MET A 1 465 ? -6.595 -10.062 9.459 1.00 87.44 465 MET A N 1
ATOM 3741 C CA . MET A 1 465 ? -7.836 -9.288 9.597 1.00 87.44 465 MET A CA 1
ATOM 3742 C C . MET A 1 465 ? -8.588 -9.613 10.890 1.00 87.44 465 MET A C 1
ATOM 3744 O O . MET A 1 465 ? -9.059 -8.693 11.555 1.00 87.44 465 MET A O 1
ATOM 3748 N N . ARG A 1 466 ? -8.646 -10.882 11.325 1.00 87.00 466 ARG A N 1
ATOM 3749 C CA . ARG A 1 466 ? -9.210 -11.224 12.648 1.00 87.00 466 ARG A CA 1
ATOM 3750 C C . ARG A 1 466 ? -8.489 -10.488 13.779 1.00 87.00 466 ARG A C 1
ATOM 3752 O O . ARG A 1 466 ? -9.138 -10.015 14.707 1.00 87.00 466 ARG A O 1
ATOM 3759 N N . ARG A 1 467 ? -7.168 -10.311 13.673 1.00 91.94 467 ARG A N 1
ATOM 3760 C CA . ARG A 1 467 ? -6.387 -9.539 14.649 1.00 91.94 467 ARG A CA 1
ATOM 3761 C C . ARG A 1 467 ? -6.724 -8.041 14.643 1.00 91.94 467 ARG A C 1
ATOM 3763 O O . ARG A 1 467 ? -6.655 -7.417 15.707 1.00 91.94 467 ARG A O 1
ATOM 3770 N N . VAL A 1 468 ? -7.093 -7.479 13.488 1.00 91.06 468 VAL A N 1
ATOM 3771 C CA . VAL A 1 468 ? -7.625 -6.106 13.373 1.00 91.06 468 VAL A CA 1
ATOM 3772 C C . VAL A 1 468 ? -8.989 -6.006 14.058 1.00 91.06 468 VAL A C 1
ATOM 3774 O O . VAL A 1 468 ? -9.202 -5.104 14.864 1.00 91.06 468 VAL A O 1
ATOM 3777 N N . GLU A 1 469 ? -9.893 -6.960 13.828 1.00 86.56 469 GLU A N 1
ATOM 3778 C CA . GLU A 1 469 ? -11.207 -6.958 14.490 1.00 86.56 469 GLU A CA 1
ATOM 3779 C C . GLU A 1 469 ? -11.096 -7.120 16.015 1.00 86.56 469 GLU A C 1
ATOM 3781 O O . GLU A 1 469 ? -11.812 -6.455 16.765 1.00 86.56 469 GLU A O 1
ATOM 3786 N N . GLU A 1 470 ? -10.138 -7.913 16.504 1.00 88.19 470 GLU A N 1
ATOM 3787 C CA . GLU A 1 470 ? -9.816 -7.984 17.935 1.00 88.19 470 GLU A CA 1
ATOM 3788 C C . GLU A 1 470 ? -9.369 -6.628 18.504 1.00 88.19 470 GLU A C 1
ATOM 3790 O O . GLU A 1 470 ? -9.770 -6.267 19.612 1.00 88.19 470 GLU A O 1
ATOM 3795 N N . ALA A 1 471 ? -8.558 -5.862 17.764 1.00 89.75 471 ALA A N 1
ATOM 3796 C CA . ALA A 1 471 ? -8.134 -4.522 18.175 1.00 89.75 471 ALA A CA 1
ATOM 3797 C C . ALA A 1 471 ? -9.331 -3.562 18.287 1.00 89.75 471 ALA A C 1
ATOM 3799 O O . ALA A 1 471 ? -9.475 -2.860 19.289 1.00 89.75 471 ALA A O 1
ATOM 3800 N N . VAL A 1 472 ? -10.231 -3.594 17.301 1.00 87.56 472 VAL A N 1
ATOM 3801 C CA . VAL A 1 472 ? -11.470 -2.800 17.287 1.00 87.56 472 VAL A CA 1
ATOM 3802 C C . VAL A 1 472 ? -12.379 -3.174 18.455 1.00 87.56 472 VAL A C 1
ATOM 3804 O O . VAL A 1 472 ? -12.904 -2.299 19.145 1.00 87.56 472 VAL A O 1
ATOM 3807 N N . MET A 1 473 ? -12.537 -4.472 18.720 1.00 85.38 473 MET A N 1
ATOM 3808 C CA . MET A 1 473 ? -13.322 -4.971 19.847 1.00 85.38 473 MET A CA 1
ATOM 3809 C C . MET A 1 473 ? -12.754 -4.492 21.189 1.00 85.38 473 MET A C 1
ATOM 3811 O O . MET A 1 473 ? -13.517 -4.049 22.048 1.00 85.38 473 MET A O 1
ATOM 3815 N N . ARG A 1 474 ? -11.428 -4.545 21.378 1.00 84.38 474 ARG A N 1
ATOM 3816 C CA . ARG A 1 474 ? -10.773 -4.090 22.616 1.00 84.38 474 ARG A CA 1
ATOM 3817 C C . ARG A 1 474 ? -10.956 -2.595 22.858 1.00 84.38 474 ARG A C 1
ATOM 3819 O O . ARG A 1 474 ? -11.290 -2.220 23.981 1.00 84.38 474 ARG A O 1
ATOM 3826 N N . ASP A 1 475 ? -10.787 -1.763 21.833 1.00 84.38 475 ASP A N 1
ATOM 3827 C CA . ASP A 1 475 ? -10.993 -0.315 21.961 1.00 84.38 475 ASP A CA 1
ATOM 3828 C C . ASP A 1 475 ? -12.463 0.009 22.268 1.00 84.38 475 ASP A C 1
ATOM 3830 O O . ASP A 1 475 ? -12.761 0.698 23.245 1.00 84.38 475 ASP A O 1
ATOM 3834 N N . SER A 1 476 ? -13.395 -0.605 21.527 1.00 83.81 476 SER A N 1
ATOM 3835 C CA . SER A 1 476 ? -14.837 -0.432 21.741 1.00 83.81 476 SER A CA 1
ATOM 3836 C C . SER A 1 476 ? -15.278 -0.850 23.147 1.00 83.81 476 SER A C 1
ATOM 3838 O O . SER A 1 476 ? -16.039 -0.137 23.808 1.00 83.81 476 SER A O 1
ATOM 3840 N N . LYS A 1 477 ? -14.758 -1.981 23.645 1.00 85.81 477 LYS A N 1
ATOM 3841 C CA . LYS A 1 477 ? -14.972 -2.448 25.018 1.00 85.81 477 LYS A CA 1
ATOM 3842 C C . LYS A 1 477 ? -14.554 -1.385 26.027 1.00 85.81 477 LYS A C 1
ATOM 3844 O O . LYS A 1 477 ? -15.290 -1.136 26.982 1.00 85.81 477 LYS A O 1
ATOM 3849 N N . LEU A 1 478 ? -13.368 -0.802 25.868 1.00 79.88 478 LEU A N 1
ATOM 3850 C CA . LEU A 1 478 ? -12.852 0.186 26.811 1.00 79.88 478 LEU A CA 1
ATOM 3851 C C . LEU A 1 478 ? -13.706 1.458 26.799 1.00 79.88 478 LEU A C 1
ATOM 3853 O O . LEU A 1 478 ? -14.100 1.924 27.866 1.00 79.88 478 LEU A O 1
ATOM 3857 N N . ASP A 1 479 ? -14.056 1.966 25.619 1.00 81.44 479 ASP A N 1
ATOM 3858 C CA . ASP A 1 479 ? -14.840 3.195 25.482 1.00 81.44 479 ASP A CA 1
ATOM 3859 C C . ASP A 1 479 ? -16.281 3.027 26.002 1.00 81.44 479 ASP A C 1
ATOM 3861 O O . ASP A 1 479 ? -16.786 3.890 26.724 1.00 81.44 479 ASP A O 1
ATOM 3865 N N . LYS A 1 480 ? -16.937 1.887 25.739 1.00 86.88 480 LYS A N 1
ATOM 3866 C CA . LYS A 1 480 ? -18.290 1.609 26.261 1.00 86.88 480 LYS A CA 1
ATOM 3867 C C . LYS A 1 480 ? -18.306 1.346 27.769 1.00 86.88 480 LYS A C 1
ATOM 3869 O O . LYS A 1 480 ? -19.199 1.834 28.463 1.00 86.88 480 LYS A O 1
ATOM 3874 N N . ASN A 1 481 ? -17.321 0.615 28.303 1.00 86.94 481 ASN A N 1
ATOM 3875 C CA . ASN A 1 481 ? -17.174 0.459 29.756 1.00 86.94 481 ASN A CA 1
ATOM 3876 C C . ASN A 1 481 ? -16.909 1.808 30.434 1.00 86.94 481 ASN A C 1
ATOM 3878 O O . ASN A 1 481 ? -17.425 2.062 31.519 1.00 86.94 481 ASN A O 1
ATOM 3882 N N . TRP A 1 482 ? -16.148 2.687 29.785 1.00 83.25 482 TRP A N 1
ATOM 3883 C CA . TRP A 1 482 ? -15.921 4.033 30.283 1.00 83.25 482 TRP A CA 1
ATOM 3884 C C . TRP A 1 482 ? -17.202 4.878 30.293 1.00 83.25 482 TRP A C 1
ATOM 3886 O O . TRP A 1 482 ? -17.526 5.478 31.316 1.00 83.25 482 TRP A O 1
ATOM 3896 N N . ALA A 1 483 ? -17.975 4.876 29.203 1.00 84.81 483 ALA A N 1
ATOM 3897 C CA . ALA A 1 483 ? -19.273 5.553 29.153 1.00 84.81 483 ALA A CA 1
ATOM 3898 C C . ALA A 1 483 ? -20.225 5.060 30.258 1.00 84.81 483 ALA A C 1
ATOM 3900 O O . ALA A 1 483 ? -20.949 5.851 30.860 1.00 84.81 483 ALA A O 1
ATOM 3901 N N . LEU A 1 484 ? -20.170 3.765 30.590 1.00 89.69 484 LEU A N 1
ATOM 3902 C CA . LEU A 1 484 ? -20.903 3.209 31.723 1.00 89.69 484 LEU A CA 1
ATOM 3903 C C . LEU A 1 484 ? -20.386 3.738 33.073 1.00 89.69 484 LEU A C 1
ATOM 3905 O O . LEU A 1 484 ? -21.199 4.069 33.932 1.00 89.69 484 LEU A O 1
ATOM 3909 N N . ASN A 1 485 ? -19.074 3.884 33.275 1.00 86.88 485 ASN A N 1
ATOM 3910 C CA . ASN A 1 485 ? -18.523 4.468 34.510 1.00 86.88 485 ASN A CA 1
ATOM 3911 C C . ASN A 1 485 ? -18.911 5.930 34.705 1.00 86.88 485 ASN A C 1
ATOM 3913 O O . ASN A 1 485 ? -19.086 6.360 35.838 1.00 86.88 485 ASN A O 1
ATOM 3917 N N . LEU A 1 486 ? -19.082 6.689 33.622 1.00 87.06 486 LEU A N 1
ATOM 3918 C CA . LEU A 1 486 ? -19.546 8.077 33.687 1.00 87.06 486 LEU A CA 1
ATOM 3919 C C . LEU A 1 486 ? -20.976 8.215 34.234 1.00 87.06 486 LEU A C 1
ATOM 3921 O O . LEU A 1 486 ? -21.405 9.320 34.568 1.00 87.06 486 LEU A O 1
ATOM 3925 N N . THR A 1 487 ? -21.719 7.111 34.361 1.00 91.88 487 THR A N 1
ATOM 3926 C CA . THR A 1 487 ? -22.995 7.111 35.089 1.00 91.88 487 THR A CA 1
ATOM 3927 C C . THR A 1 487 ? -22.813 7.218 36.605 1.00 91.88 487 THR A C 1
ATOM 3929 O O . THR A 1 487 ? -23.774 7.554 37.296 1.00 91.88 487 THR A O 1
ATOM 3932 N N . ALA A 1 488 ? -21.607 6.961 37.118 1.00 92.12 488 ALA A N 1
ATOM 3933 C CA . ALA A 1 488 ? -21.219 7.236 38.492 1.00 92.12 488 ALA A CA 1
ATOM 3934 C C . ALA A 1 488 ? -20.600 8.635 38.605 1.00 92.12 488 ALA A C 1
ATOM 3936 O O . ALA A 1 488 ? -19.711 9.021 37.831 1.00 92.12 488 ALA A O 1
ATOM 3937 N N . ASP A 1 489 ? -21.067 9.390 39.594 1.00 91.00 489 ASP A N 1
ATOM 3938 C CA . ASP A 1 489 ? -20.550 10.725 39.866 1.00 91.00 489 ASP A CA 1
ATOM 3939 C C . ASP A 1 489 ? -19.158 10.632 40.542 1.00 91.00 489 ASP A C 1
ATOM 3941 O O . ASP A 1 489 ? -18.879 9.653 41.252 1.00 91.00 489 ASP A O 1
ATOM 3945 N N . PRO A 1 490 ? -18.247 11.598 40.302 1.00 90.94 490 PRO A N 1
ATOM 3946 C CA . PRO A 1 490 ? -16.954 11.650 40.981 1.00 90.94 490 PRO A CA 1
ATOM 3947 C C . PRO A 1 490 ? -17.112 11.707 42.504 1.00 90.94 490 PRO A C 1
ATOM 3949 O O . PRO A 1 490 ? -17.963 12.432 43.019 1.00 90.94 490 PRO A O 1
ATOM 3952 N N . ILE A 1 491 ? -16.272 10.967 43.224 1.00 91.12 491 ILE A N 1
ATOM 3953 C CA . ILE A 1 491 ? -16.133 11.092 44.676 1.00 91.12 491 ILE A CA 1
ATOM 3954 C C . ILE A 1 491 ? -15.269 12.334 44.932 1.00 91.12 491 ILE A C 1
ATOM 3956 O O . ILE A 1 491 ? -14.163 12.392 44.388 1.00 91.12 491 ILE A O 1
ATOM 3960 N N . PRO A 1 492 ? -15.728 13.312 45.736 1.00 89.19 492 PRO A N 1
ATOM 3961 C CA . PRO A 1 492 ? -14.940 14.500 46.047 1.00 89.19 492 PRO A CA 1
ATOM 3962 C C . PRO A 1 492 ? -13.560 14.135 46.598 1.00 89.19 492 PRO A C 1
ATOM 3964 O O . PRO A 1 492 ? -13.456 13.287 47.486 1.00 89.19 492 PRO A O 1
ATOM 3967 N N . SER A 1 493 ? -12.521 14.805 46.103 1.00 82.88 493 SER A N 1
ATOM 3968 C CA . SER A 1 493 ? -11.123 14.664 46.533 1.00 82.88 493 SER A CA 1
ATOM 3969 C C . SER A 1 493 ? -10.971 14.763 48.060 1.00 82.88 493 SER A C 1
ATOM 3971 O O . SER A 1 493 ? -10.295 13.939 48.674 1.00 82.88 493 SER A O 1
ATOM 3973 N N . SER A 1 494 ? -11.728 15.669 48.688 1.00 85.31 494 SER A N 1
ATOM 3974 C CA . SER A 1 494 ? -11.822 15.860 50.144 1.00 85.31 494 SER A CA 1
ATOM 3975 C C . SER A 1 494 ? -12.313 14.648 50.947 1.00 85.31 494 SER A C 1
ATOM 3977 O O . SER A 1 494 ? -12.171 14.639 52.166 1.00 85.31 494 SER A O 1
ATOM 3979 N N . THR A 1 495 ? -12.875 13.627 50.294 1.00 89.75 495 THR A N 1
ATOM 3980 C CA . THR A 1 495 ? -13.326 12.385 50.949 1.00 89.75 495 THR A CA 1
ATOM 3981 C C . THR A 1 495 ? -12.150 11.507 51.374 1.00 89.75 495 THR A C 1
ATOM 3983 O O . THR A 1 495 ? -12.287 10.698 52.289 1.00 89.75 495 THR A O 1
ATOM 3986 N N . TRP A 1 496 ? -10.997 11.628 50.709 1.00 88.19 496 TRP A N 1
ATOM 3987 C CA . TRP A 1 496 ? -9.864 10.728 50.899 1.00 88.19 496 TRP A CA 1
ATOM 3988 C C . TRP A 1 496 ? -8.768 11.362 51.756 1.00 88.19 496 TRP A C 1
ATOM 3990 O O . TRP A 1 496 ? -8.215 12.406 51.430 1.00 88.19 496 TRP A O 1
ATOM 4000 N N . THR A 1 497 ? -8.388 10.667 52.827 1.00 88.81 497 THR A N 1
ATOM 4001 C CA . THR A 1 497 ? -7.188 10.950 53.619 1.00 88.81 497 THR A CA 1
ATOM 4002 C C . THR A 1 497 ? -6.111 9.919 53.308 1.00 88.81 497 THR A C 1
ATOM 4004 O O . THR A 1 497 ? -6.364 8.716 53.299 1.00 88.81 497 THR A O 1
ATOM 4007 N N . ILE A 1 498 ? -4.882 10.371 53.086 1.00 85.75 498 ILE A N 1
ATOM 4008 C CA . ILE A 1 498 ? -3.744 9.497 52.792 1.00 85.75 498 ILE A CA 1
ATOM 4009 C C . ILE A 1 498 ? -3.167 8.958 54.106 1.00 85.75 498 ILE A C 1
ATOM 4011 O O . ILE A 1 498 ? -2.849 9.740 55.000 1.00 85.75 498 ILE A O 1
ATOM 4015 N N . ILE A 1 499 ? -3.044 7.632 54.241 1.00 83.81 499 ILE A N 1
ATOM 4016 C CA . ILE A 1 499 ? -2.707 6.971 55.521 1.00 83.81 499 ILE A CA 1
ATOM 4017 C C . ILE A 1 499 ? -1.400 6.165 55.521 1.00 83.81 499 ILE A C 1
ATOM 4019 O O . ILE A 1 499 ? -0.916 5.818 56.597 1.00 83.81 499 ILE A O 1
ATOM 4023 N N . ALA A 1 500 ? -0.806 5.873 54.360 1.00 69.00 500 ALA A N 1
ATOM 4024 C CA . ALA A 1 500 ? 0.532 5.279 54.271 1.00 69.00 500 ALA A CA 1
ATOM 4025 C C . ALA A 1 500 ? 1.201 5.584 52.920 1.00 69.00 500 ALA A C 1
ATOM 4027 O O . ALA A 1 500 ? 0.540 5.562 51.880 1.00 69.00 500 ALA A O 1
ATOM 4028 N N . ASP A 1 501 ? 2.516 5.820 52.961 1.00 62.59 501 ASP A N 1
ATOM 4029 C CA . ASP A 1 501 ? 3.401 6.073 51.818 1.00 62.59 501 ASP A CA 1
ATOM 4030 C C . ASP A 1 501 ? 4.802 5.485 52.095 1.00 62.59 501 ASP A C 1
ATOM 4032 O O . ASP A 1 501 ? 5.242 5.439 53.244 1.00 62.59 501 ASP A O 1
ATOM 4036 N N . GLN A 1 502 ? 5.507 5.033 51.055 1.00 57.38 502 GLN A N 1
ATOM 4037 C CA . GLN A 1 502 ? 6.898 4.578 51.151 1.00 57.38 502 GLN A CA 1
ATOM 4038 C C . GLN A 1 502 ? 7.892 5.276 50.201 1.00 57.38 502 GLN A C 1
ATOM 4040 O O . GLN A 1 502 ? 9.016 4.790 50.094 1.00 57.38 502 GLN A O 1
ATOM 4045 N N . SER A 1 503 ? 7.572 6.390 49.519 1.00 55.50 503 SER A N 1
ATOM 4046 C CA . SER A 1 503 ? 8.495 6.868 48.462 1.00 55.50 503 SER A CA 1
ATOM 4047 C C . SER A 1 503 ? 8.346 8.311 47.927 1.00 55.50 503 SER A C 1
ATOM 4049 O O . SER A 1 503 ? 8.717 8.549 46.772 1.00 55.50 503 SER A O 1
ATOM 4051 N N . TYR A 1 504 ? 7.848 9.291 48.697 1.00 58.44 504 TYR A N 1
ATOM 4052 C CA . TYR A 1 504 ? 7.824 10.692 48.228 1.00 58.44 504 TYR A CA 1
ATOM 4053 C C . TYR A 1 504 ? 9.068 11.519 48.543 1.00 58.44 504 TYR A C 1
ATOM 4055 O O . TYR A 1 504 ? 9.637 11.470 49.636 1.00 58.44 504 TYR A O 1
ATOM 4063 N N . LYS A 1 505 ? 9.418 12.392 47.591 1.00 54.38 505 LYS A N 1
ATOM 4064 C CA . LYS A 1 505 ? 10.381 13.467 47.818 1.00 54.38 505 LYS A CA 1
ATOM 4065 C C . LYS A 1 505 ? 9.761 14.534 48.725 1.00 54.38 505 LYS A C 1
ATOM 4067 O O . LYS A 1 505 ? 8.656 15.010 48.495 1.00 54.38 505 LYS A O 1
ATOM 4072 N N . THR A 1 506 ? 10.495 14.938 49.757 1.00 52.38 506 THR A N 1
ATOM 4073 C CA . THR A 1 506 ? 10.089 15.947 50.756 1.00 52.38 506 THR A CA 1
ATOM 4074 C C . THR A 1 506 ? 10.373 17.394 50.324 1.00 52.38 506 THR A C 1
ATOM 4076 O O . THR A 1 506 ? 10.390 18.307 51.149 1.00 52.38 506 THR A O 1
ATOM 4079 N N . ASN A 1 507 ? 10.640 17.631 49.038 1.00 50.78 507 ASN A N 1
ATOM 4080 C CA . ASN A 1 507 ? 10.972 18.946 48.494 1.00 50.78 507 ASN A CA 1
ATOM 4081 C C . ASN A 1 507 ? 9.720 19.814 48.241 1.00 50.78 507 ASN A C 1
ATOM 4083 O O . ASN A 1 507 ? 8.584 19.357 48.263 1.00 50.78 507 ASN A O 1
ATOM 4087 N N . VAL A 1 508 ? 9.940 21.118 48.035 1.00 52.88 508 VAL A N 1
ATOM 4088 C CA . VAL A 1 508 ? 8.891 22.158 47.925 1.00 52.88 508 VAL A CA 1
ATOM 4089 C C . VAL A 1 508 ? 7.906 21.924 46.758 1.00 52.88 508 VAL A C 1
ATOM 4091 O O . VAL A 1 508 ? 6.810 22.476 46.791 1.00 52.88 508 VAL A O 1
ATOM 4094 N N . TYR A 1 509 ? 8.259 21.069 45.791 1.00 53.94 509 TYR A N 1
ATOM 4095 C CA . TYR A 1 509 ? 7.479 20.713 44.599 1.00 53.94 509 TYR A CA 1
ATOM 4096 C C . TYR A 1 509 ? 7.333 19.188 44.500 1.00 53.94 509 TYR A C 1
ATOM 4098 O O . TYR A 1 509 ? 8.335 18.498 44.700 1.00 53.94 509 TYR A O 1
ATOM 4106 N N . GLY A 1 510 ? 6.148 18.674 44.145 1.00 60.38 510 GLY A N 1
ATOM 4107 C CA . GLY A 1 510 ? 5.939 17.234 43.946 1.00 60.38 510 GLY A CA 1
ATOM 4108 C C . GLY A 1 510 ? 5.169 16.519 45.065 1.00 60.38 510 GLY A C 1
ATOM 4109 O O . GLY A 1 510 ? 5.431 15.332 45.274 1.00 60.38 510 GLY A O 1
ATOM 4110 N N . LYS A 1 511 ? 4.316 17.203 45.846 1.00 73.44 511 LYS A N 1
ATOM 4111 C CA . LYS A 1 511 ? 3.818 16.675 47.131 1.00 73.44 511 LYS A CA 1
ATOM 4112 C C . LYS A 1 511 ? 2.685 15.672 46.944 1.00 73.44 511 LYS A C 1
ATOM 4114 O O . LYS A 1 511 ? 1.910 15.725 45.999 1.00 73.44 511 LYS A O 1
ATOM 4119 N N . LEU A 1 512 ? 2.539 14.779 47.919 1.00 72.88 512 LEU A N 1
ATOM 4120 C CA . LEU A 1 512 ? 1.472 13.779 47.937 1.00 72.88 512 LEU A CA 1
ATOM 4121 C C . LEU A 1 512 ? 0.064 14.381 48.094 1.00 72.88 512 LEU A C 1
ATOM 4123 O O . LEU A 1 512 ? -0.904 13.839 47.572 1.00 72.88 512 LEU A O 1
ATOM 4127 N N . THR A 1 513 ? -0.043 15.537 48.748 1.00 75.12 513 THR A N 1
ATOM 4128 C CA . THR A 1 513 ? -1.297 16.297 48.866 1.00 75.12 513 THR A CA 1
ATOM 4129 C C . THR A 1 513 ? -1.769 16.899 47.548 1.00 75.12 513 THR A C 1
ATOM 4131 O O . THR A 1 513 ? -2.964 17.123 47.396 1.00 75.12 513 THR A O 1
ATOM 4134 N N . ASP A 1 514 ? -0.853 17.129 46.606 1.00 80.56 514 ASP A N 1
ATOM 4135 C CA . ASP A 1 514 ? -1.164 17.757 45.318 1.00 80.56 514 ASP A CA 1
ATOM 4136 C C . ASP A 1 514 ? -2.025 16.818 44.448 1.00 80.56 514 ASP A C 1
ATOM 4138 O O . ASP A 1 514 ? -2.729 17.260 43.561 1.00 80.56 514 ASP A O 1
ATOM 4142 N N . LEU A 1 515 ? -2.064 15.515 44.761 1.00 80.56 515 LEU A N 1
ATOM 4143 C CA . LEU A 1 515 ? -2.877 14.520 44.054 1.00 80.56 515 LEU A CA 1
ATOM 4144 C C . LEU A 1 515 ? -4.399 14.779 44.129 1.00 80.56 515 LEU A C 1
ATOM 4146 O O . LEU A 1 515 ? -5.158 14.284 43.291 1.00 80.56 515 LEU A O 1
ATOM 4150 N N . PHE A 1 516 ? -4.835 15.497 45.167 1.00 80.88 516 PHE A N 1
ATOM 4151 C CA . PHE A 1 516 ? -6.237 15.715 45.534 1.00 80.88 516 PHE A CA 1
ATOM 4152 C C . PHE A 1 516 ? -6.572 17.207 45.702 1.00 80.88 516 PHE A C 1
ATOM 4154 O O . PHE A 1 516 ? -7.543 17.540 46.377 1.00 80.88 516 PHE A O 1
ATOM 4161 N N . ASP A 1 517 ? -5.765 18.112 45.141 1.00 77.31 517 ASP A N 1
ATOM 4162 C CA . ASP A 1 517 ? -5.992 19.563 45.236 1.00 77.31 517 ASP A CA 1
ATOM 4163 C C . ASP A 1 517 ? -6.827 20.140 44.074 1.00 77.31 517 ASP A C 1
ATOM 4165 O O . ASP A 1 517 ? -7.122 21.337 44.065 1.00 77.31 517 ASP A O 1
ATOM 4169 N N . ASP A 1 518 ? -7.218 19.283 43.123 1.00 71.44 518 ASP A N 1
ATOM 4170 C CA . ASP A 1 518 ? -7.965 19.615 41.907 1.00 71.44 518 ASP A CA 1
ATOM 4171 C C . ASP A 1 518 ? -7.293 20.717 41.052 1.00 71.44 518 ASP A C 1
ATOM 4173 O O . ASP A 1 518 ? -7.971 21.487 40.364 1.00 71.44 518 ASP A O 1
ATOM 4177 N N . ASN A 1 519 ? -5.955 20.805 41.083 1.00 77.06 519 ASN A N 1
ATOM 4178 C CA . ASN A 1 519 ? -5.167 21.803 40.363 1.00 77.06 519 ASN A CA 1
ATOM 4179 C C . ASN A 1 519 ? -4.214 21.171 39.334 1.00 77.06 519 ASN A C 1
ATOM 4181 O O . ASN A 1 519 ? -3.170 20.616 39.654 1.00 77.06 519 ASN A O 1
ATOM 4185 N N . ASP A 1 520 ? -4.496 21.386 38.051 1.00 71.88 520 ASP A N 1
ATOM 4186 C CA . ASP A 1 520 ? -3.677 20.867 36.948 1.00 71.88 520 ASP A CA 1
ATOM 4187 C C . ASP A 1 520 ? -2.285 21.531 36.821 1.00 71.88 520 ASP A C 1
ATOM 4189 O O . ASP A 1 520 ? -1.490 21.156 35.959 1.00 71.88 520 ASP A O 1
ATOM 4193 N N . GLY A 1 521 ? -1.970 22.538 37.640 1.00 75.19 521 GLY A N 1
ATOM 4194 C CA . GLY A 1 521 ? -0.647 23.165 37.706 1.00 75.19 521 GLY A CA 1
ATOM 4195 C C . GLY A 1 521 ? 0.294 22.553 38.750 1.00 75.19 521 GLY A C 1
ATOM 4196 O O . GLY A 1 521 ? 1.491 22.859 38.745 1.00 75.19 521 GLY A O 1
ATOM 4197 N N . THR A 1 522 ? -0.222 21.722 39.655 1.00 83.38 522 THR A N 1
ATOM 4198 C CA . THR A 1 522 ? 0.544 21.022 40.694 1.00 83.38 522 THR A CA 1
ATOM 4199 C C . THR A 1 522 ? 0.682 19.549 40.327 1.00 83.38 522 THR A C 1
ATOM 4201 O O . THR A 1 522 ? 0.016 19.036 39.430 1.00 83.38 522 THR A O 1
ATOM 4204 N N . HIS A 1 523 ? 1.651 18.874 40.941 1.00 82.81 523 HIS A N 1
ATOM 4205 C CA . HIS A 1 523 ? 1.865 17.463 40.669 1.00 82.81 523 HIS A CA 1
ATOM 4206 C C . HIS A 1 523 ? 2.517 16.758 41.842 1.00 82.81 523 HIS A C 1
ATOM 4208 O O . HIS A 1 523 ? 3.209 17.344 42.669 1.00 82.81 523 HIS A O 1
ATOM 4214 N N . CYS A 1 524 ? 2.339 15.453 41.831 1.00 82.69 524 CYS A N 1
ATOM 4215 C CA . CYS A 1 524 ? 2.753 14.503 42.824 1.00 82.69 524 CYS A CA 1
ATOM 4216 C C . CYS A 1 524 ? 3.811 13.578 42.208 1.00 82.69 524 CYS A C 1
ATOM 4218 O O . CYS A 1 524 ? 3.496 12.891 41.240 1.00 82.69 524 CYS A O 1
ATOM 4220 N N . SER A 1 525 ? 5.046 13.537 42.731 1.00 81.50 525 SER A N 1
ATOM 4221 C CA . SER A 1 525 ? 6.154 12.762 42.127 1.00 81.50 525 SER A CA 1
ATOM 4222 C C . SER A 1 525 ? 6.837 11.779 43.085 1.00 81.50 525 SER A C 1
ATOM 4224 O O . SER A 1 525 ? 7.271 12.173 44.165 1.00 81.50 525 SER A O 1
ATOM 4226 N N . SER A 1 526 ? 7.029 10.525 42.664 1.00 77.94 526 SER A N 1
ATOM 4227 C CA . SER A 1 526 ? 7.767 9.510 43.436 1.00 77.94 526 SER A CA 1
ATOM 4228 C C . SER A 1 526 ? 9.279 9.513 43.153 1.00 77.94 526 SER A C 1
ATOM 4230 O O . SER A 1 526 ? 9.744 9.999 42.114 1.00 77.94 526 SER A O 1
ATOM 4232 N N . ASP A 1 527 ? 10.068 8.903 44.044 1.00 71.75 527 ASP A N 1
ATOM 4233 C CA . ASP A 1 527 ? 11.450 8.508 43.735 1.00 71.75 527 ASP A CA 1
ATOM 4234 C C . ASP A 1 527 ? 11.517 7.437 42.625 1.00 71.75 527 ASP A C 1
ATOM 4236 O O . ASP A 1 527 ? 10.512 6.818 42.260 1.00 71.75 527 ASP A O 1
ATOM 4240 N N . LYS A 1 528 ? 12.711 7.237 42.041 1.00 68.50 528 LYS A N 1
ATOM 4241 C CA . LYS A 1 528 ? 12.929 6.214 41.004 1.00 68.50 528 LYS A CA 1
ATOM 4242 C C . LYS A 1 528 ? 12.734 4.816 41.598 1.00 68.50 528 LYS A C 1
ATOM 4244 O O . LYS A 1 528 ? 13.478 4.427 42.494 1.00 68.50 528 LYS A O 1
ATOM 4249 N N . GLY A 1 529 ? 11.801 4.049 41.040 1.00 63.06 529 GLY A N 1
ATOM 4250 C CA . GLY A 1 529 ? 11.540 2.665 41.437 1.00 63.06 529 GLY A CA 1
ATOM 4251 C C . GLY A 1 529 ? 10.049 2.340 41.439 1.00 63.06 529 GLY A C 1
ATOM 4252 O O . GLY A 1 529 ? 9.250 3.028 42.058 1.00 63.06 529 GLY A O 1
ATOM 4253 N N . SER A 1 530 ? 9.680 1.276 40.732 1.00 64.19 530 SER A N 1
ATOM 4254 C CA . SER A 1 530 ? 8.344 0.675 40.745 1.00 64.19 530 SER A CA 1
ATOM 4255 C C . SER A 1 530 ? 8.382 -0.570 41.643 1.00 64.19 530 SER A C 1
ATOM 4257 O O . SER A 1 530 ? 9.375 -1.300 41.569 1.00 64.19 530 SER A O 1
ATOM 4259 N N . PRO A 1 531 ? 7.363 -0.866 42.475 1.00 76.69 531 PRO A N 1
ATOM 4260 C CA . PRO A 1 531 ? 5.999 -0.323 42.485 1.00 76.69 531 PRO A CA 1
ATOM 4261 C C . PRO A 1 531 ? 5.788 0.901 43.396 1.00 76.69 531 PRO A C 1
ATOM 4263 O O . PRO A 1 531 ? 6.360 0.976 44.478 1.00 76.69 531 PRO A O 1
ATOM 4266 N N . TYR A 1 532 ? 4.873 1.787 43.001 1.00 81.94 532 TYR A N 1
ATOM 4267 C CA . TYR A 1 532 ? 4.363 2.898 43.806 1.00 81.94 532 TYR A CA 1
ATOM 4268 C C . TYR A 1 532 ? 3.044 2.499 44.491 1.00 81.94 532 TYR A C 1
ATOM 4270 O O . TYR A 1 532 ? 2.195 1.859 43.873 1.00 81.94 532 TYR A O 1
ATOM 4278 N N . LYS A 1 533 ? 2.867 2.840 45.772 1.00 86.44 533 LYS A N 1
ATOM 4279 C CA . LYS A 1 533 ? 1.692 2.463 46.575 1.00 86.44 533 LYS A CA 1
ATOM 4280 C C . LYS A 1 533 ? 1.052 3.699 47.196 1.00 86.44 533 LYS A C 1
ATOM 4282 O O . LYS A 1 533 ? 1.719 4.416 47.933 1.00 86.44 533 LYS A O 1
ATOM 4287 N N . LEU A 1 534 ? -0.243 3.874 46.960 1.00 87.62 534 LEU A N 1
ATOM 4288 C CA . LEU A 1 534 ? -1.071 4.920 47.553 1.00 87.62 534 LEU A CA 1
ATOM 4289 C C . LEU A 1 534 ? -2.153 4.278 48.419 1.00 87.62 534 LEU A C 1
ATOM 4291 O O . LEU A 1 534 ? -3.033 3.616 47.875 1.00 87.62 534 LEU A O 1
ATOM 4295 N N . SER A 1 535 ? -2.098 4.471 49.739 1.00 89.56 535 SER A N 1
ATOM 4296 C CA . SER A 1 535 ? -3.117 3.979 50.676 1.00 89.56 535 SER A CA 1
ATOM 4297 C C . SER A 1 535 ? -3.982 5.122 51.202 1.00 89.56 535 SER A C 1
ATOM 4299 O O . SER A 1 535 ? -3.478 6.085 51.784 1.00 89.56 535 SER A O 1
ATOM 4301 N N . LEU A 1 536 ? -5.291 4.980 51.031 1.00 91.12 536 LEU A N 1
ATOM 4302 C CA . LEU A 1 536 ? -6.312 5.981 51.305 1.00 91.12 536 LEU A CA 1
ATOM 4303 C C . LEU A 1 536 ? -7.323 5.455 52.326 1.00 91.12 536 LEU A C 1
ATOM 4305 O O . LEU A 1 536 ? -7.662 4.269 52.331 1.00 91.12 536 LEU A O 1
ATOM 4309 N N . LYS A 1 537 ? -7.838 6.362 53.150 1.00 93.62 537 LYS A N 1
ATOM 4310 C CA . LYS A 1 537 ? -8.952 6.153 54.071 1.00 93.62 537 LYS A CA 1
ATOM 4311 C C . LYS A 1 537 ? -10.027 7.200 53.805 1.00 93.62 537 LYS A C 1
ATOM 4313 O O . LYS A 1 537 ? -9.709 8.384 53.753 1.00 93.62 537 LYS A O 1
ATOM 4318 N N . ALA A 1 538 ? -11.274 6.767 53.691 1.00 92.81 538 ALA A N 1
ATOM 4319 C CA . ALA A 1 538 ? -12.438 7.643 53.713 1.00 92.81 538 ALA A CA 1
ATOM 4320 C C . ALA A 1 538 ? -13.057 7.724 55.119 1.00 92.81 538 ALA A C 1
ATOM 4322 O O . ALA A 1 538 ? -12.851 6.833 55.950 1.00 92.81 538 ALA A O 1
ATOM 4323 N N . ASP A 1 539 ? -13.831 8.778 55.383 1.00 89.50 539 ASP A N 1
ATOM 4324 C CA . ASP A 1 539 ? -14.549 8.930 56.657 1.00 89.50 539 ASP A CA 1
ATOM 4325 C C . ASP A 1 539 ? -15.595 7.823 56.850 1.00 89.50 539 ASP A C 1
ATOM 4327 O O . ASP A 1 539 ? -15.644 7.206 57.913 1.00 89.50 539 ASP A O 1
ATOM 4331 N N . ASP A 1 540 ? -16.320 7.483 55.783 1.00 92.00 540 ASP A N 1
ATOM 4332 C CA . ASP A 1 540 ? -17.319 6.410 55.728 1.00 92.00 540 ASP A CA 1
ATOM 4333 C C . ASP A 1 540 ? -17.024 5.421 54.588 1.00 92.00 540 ASP A C 1
ATOM 4335 O O . ASP A 1 540 ? -16.267 5.729 53.663 1.00 92.00 540 ASP A O 1
ATOM 4339 N N . GLU A 1 541 ? -17.643 4.234 54.619 1.00 93.88 541 GLU A N 1
ATOM 4340 C CA . GLU A 1 541 ? -17.533 3.241 53.540 1.00 93.88 541 GLU A CA 1
ATOM 4341 C C . GLU A 1 541 ? -17.973 3.833 52.190 1.00 93.88 541 GLU A C 1
ATOM 4343 O O . GLU A 1 541 ? -19.105 4.290 52.029 1.00 93.88 541 GLU A O 1
ATOM 4348 N N . GLN A 1 542 ? -17.081 3.783 51.198 1.00 94.19 542 GLN A N 1
ATOM 4349 C CA . GLN A 1 542 ? -17.334 4.269 49.844 1.00 94.19 542 GLN A CA 1
ATOM 4350 C C . GLN A 1 542 ? -17.547 3.107 48.877 1.00 94.19 542 GLN A C 1
ATOM 4352 O O . GLN A 1 542 ? -16.890 2.070 48.967 1.00 94.19 542 GLN A O 1
ATOM 4357 N N . THR A 1 543 ? -18.432 3.299 47.895 1.00 93.81 543 THR A N 1
ATOM 4358 C CA . THR A 1 543 ? -18.489 2.437 46.705 1.00 93.81 543 THR A CA 1
ATOM 4359 C C . THR A 1 543 ? -17.615 3.048 45.623 1.00 93.81 543 THR A C 1
ATOM 4361 O O . THR A 1 543 ? -17.876 4.170 45.209 1.00 93.81 543 THR A O 1
ATOM 4364 N N . VAL A 1 544 ? -16.617 2.311 45.143 1.00 93.62 544 VAL A N 1
ATOM 4365 C CA . VAL A 1 544 ? -15.685 2.769 44.108 1.00 93.62 544 VAL A CA 1
ATOM 4366 C C . VAL A 1 544 ? -15.819 1.896 42.865 1.00 93.62 544 VAL A C 1
ATOM 4368 O O . VAL A 1 544 ? -15.783 0.666 42.951 1.00 93.62 544 VAL A O 1
ATOM 4371 N N . THR A 1 545 ? -15.988 2.525 41.704 1.00 92.25 545 THR A N 1
ATOM 4372 C CA . THR A 1 545 ? -16.239 1.839 40.421 1.00 92.25 545 THR A CA 1
ATOM 4373 C C . THR A 1 545 ? -15.135 2.034 39.384 1.00 92.25 545 THR A C 1
ATOM 4375 O O . THR A 1 545 ? -14.957 1.186 38.506 1.00 92.25 545 THR A O 1
ATOM 4378 N N . SER A 1 546 ? -14.385 3.130 39.471 1.00 92.81 546 SER A N 1
ATOM 4379 C CA . SER A 1 546 ? -13.276 3.459 38.572 1.00 92.81 546 SER A CA 1
ATOM 4380 C C . SER A 1 546 ? -12.434 4.597 39.146 1.00 92.81 546 SER A C 1
ATOM 4382 O O . SER A 1 546 ? -12.813 5.208 40.152 1.00 92.81 546 SER A O 1
ATOM 4384 N N . PHE A 1 547 ? -11.329 4.917 38.475 1.00 92.31 547 PHE A N 1
ATOM 4385 C CA . PHE A 1 547 ? -10.567 6.135 38.733 1.00 92.31 547 PHE A CA 1
ATOM 4386 C C . PHE A 1 547 ? -9.962 6.739 37.461 1.00 92.31 547 PHE A C 1
ATOM 4388 O O . PHE A 1 547 ? -9.726 6.035 36.475 1.00 92.31 547 PHE A O 1
ATOM 4395 N N . ASP A 1 548 ? -9.691 8.039 37.527 1.00 88.69 548 ASP A N 1
ATOM 4396 C CA . ASP A 1 548 ? -9.193 8.877 36.440 1.00 88.69 548 ASP A CA 1
ATOM 4397 C C . ASP A 1 548 ? -7.844 9.475 36.851 1.00 88.69 548 ASP A C 1
ATOM 4399 O O . ASP A 1 548 ? -7.686 9.885 38.000 1.00 88.69 548 ASP A O 1
ATOM 4403 N N . ILE A 1 549 ? -6.880 9.517 35.932 1.00 87.50 549 ILE A N 1
ATOM 4404 C CA . ILE A 1 549 ? -5.529 10.042 36.161 1.00 87.50 549 ILE A CA 1
ATOM 4405 C C . ILE A 1 549 ? -5.256 11.161 35.161 1.00 87.50 549 ILE A C 1
ATOM 4407 O O . ILE A 1 549 ? -5.383 10.945 33.954 1.00 87.50 549 ILE A O 1
ATOM 4411 N N . TYR A 1 550 ? -4.801 12.311 35.646 1.00 85.81 550 TYR A N 1
ATOM 4412 C CA . TYR A 1 550 ? -4.194 13.349 34.816 1.00 85.81 550 TYR A CA 1
ATOM 4413 C C . TYR A 1 550 ? -2.681 13.389 35.060 1.00 85.81 550 TYR A C 1
ATOM 4415 O O . TYR A 1 550 ? -2.237 13.435 36.208 1.00 85.81 550 TYR A O 1
ATOM 4423 N N . TRP A 1 551 ? -1.870 13.288 34.005 1.00 82.56 551 TRP A N 1
ATOM 4424 C CA . TRP A 1 551 ? -0.417 13.101 34.131 1.00 82.56 551 TRP A CA 1
ATOM 4425 C C . TRP A 1 551 ? 0.367 14.417 34.076 1.00 82.56 551 TRP A C 1
ATOM 4427 O O . TRP A 1 551 ? 0.123 15.251 33.212 1.00 82.56 551 TRP A O 1
ATOM 4437 N N . ALA A 1 552 ? 1.401 14.544 34.914 1.00 77.31 552 ALA A N 1
ATOM 4438 C CA . ALA A 1 552 ? 2.228 15.758 35.001 1.00 77.31 552 ALA A CA 1
ATOM 4439 C C . ALA A 1 552 ? 3.298 15.898 33.926 1.00 77.31 552 ALA A C 1
ATOM 4441 O O . ALA A 1 552 ? 3.752 16.991 33.579 1.00 77.31 552 ALA A O 1
ATOM 4442 N N . HIS A 1 553 ? 3.802 14.759 33.468 1.00 72.50 553 HIS A N 1
ATOM 4443 C CA . HIS A 1 553 ? 5.009 14.677 32.666 1.00 72.50 553 HIS A CA 1
ATOM 4444 C C . HIS A 1 553 ? 4.810 13.738 31.470 1.00 72.50 553 HIS A C 1
ATOM 4446 O O . HIS A 1 553 ? 3.823 12.998 31.359 1.00 72.50 553 HIS A O 1
ATOM 4452 N N . LYS A 1 554 ? 5.786 13.778 30.553 1.00 68.62 554 LYS A N 1
ATOM 4453 C CA . LYS A 1 554 ? 5.856 12.906 29.371 1.00 68.62 554 LYS A CA 1
ATOM 4454 C C . LYS A 1 554 ? 5.879 11.423 29.782 1.00 68.62 554 LYS A C 1
ATOM 4456 O O . LYS A 1 554 ? 6.143 11.099 30.939 1.00 68.62 554 LYS A O 1
ATOM 4461 N N . TYR A 1 555 ? 5.647 10.527 28.818 1.00 71.06 555 TYR A N 1
ATOM 4462 C CA . TYR A 1 555 ? 5.449 9.076 29.011 1.00 71.06 555 TYR A CA 1
ATOM 4463 C C . TYR A 1 555 ? 6.397 8.387 30.009 1.00 71.06 555 TYR A C 1
ATOM 4465 O O . TYR A 1 555 ? 6.008 7.422 30.663 1.00 71.06 555 TYR A O 1
ATOM 4473 N N . SER A 1 556 ? 7.635 8.870 30.146 1.00 73.56 556 SER A N 1
ATOM 4474 C CA . SER A 1 556 ? 8.658 8.236 30.971 1.00 73.56 556 SER A CA 1
ATOM 4475 C C . SER A 1 556 ? 8.346 8.244 32.472 1.00 73.56 556 SER A C 1
ATOM 4477 O O . SER A 1 556 ? 8.944 7.451 33.187 1.00 73.56 556 SER A O 1
ATOM 4479 N N . TRP A 1 557 ? 7.404 9.075 32.936 1.00 78.88 557 TRP A N 1
ATOM 4480 C CA . TRP A 1 557 ? 6.936 9.140 34.333 1.00 78.88 557 TRP A CA 1
ATOM 4481 C C . TRP A 1 557 ? 5.573 8.462 34.572 1.00 78.88 557 TRP A C 1
ATOM 4483 O O . TRP A 1 557 ? 4.938 8.670 35.609 1.00 78.88 557 TRP A O 1
ATOM 4493 N N . ARG A 1 558 ? 5.086 7.684 33.598 1.00 84.19 558 ARG A N 1
ATOM 4494 C CA . ARG A 1 558 ? 3.775 7.018 33.642 1.00 84.19 558 ARG A CA 1
ATOM 4495 C C . ARG A 1 558 ? 3.926 5.524 33.921 1.00 84.19 558 ARG A C 1
ATOM 4497 O O . ARG A 1 558 ? 4.973 4.925 33.668 1.00 84.19 558 ARG A O 1
ATOM 4504 N N . THR A 1 559 ? 2.856 4.901 34.406 1.00 83.38 559 THR A N 1
ATOM 4505 C CA . THR A 1 559 ? 2.817 3.471 34.761 1.00 83.38 559 THR A CA 1
ATOM 4506 C C . THR A 1 559 ? 1.850 2.692 33.880 1.00 83.38 559 THR A C 1
ATOM 4508 O O . THR A 1 559 ? 0.866 3.250 33.402 1.00 83.38 559 THR A O 1
ATOM 4511 N N . LYS A 1 560 ? 2.127 1.403 33.665 1.00 81.94 560 LYS A N 1
ATOM 4512 C CA . LYS A 1 560 ? 1.352 0.545 32.761 1.00 81.94 560 LYS A CA 1
ATOM 4513 C C . LYS A 1 560 ? 0.209 -0.181 33.454 1.00 81.94 560 LYS A C 1
ATOM 4515 O O . LYS A 1 560 ? -0.836 -0.381 32.838 1.00 81.94 560 LYS A O 1
ATOM 4520 N N . TYR A 1 561 ? 0.400 -0.562 34.714 1.00 88.25 561 TYR A N 1
ATOM 4521 C CA . TYR A 1 561 ? -0.594 -1.317 35.464 1.00 88.25 561 TYR A CA 1
ATOM 4522 C C . TYR A 1 561 ? -0.847 -0.733 36.848 1.00 88.25 561 TYR A C 1
ATOM 4524 O O . TYR A 1 561 ? 0.023 -0.084 37.442 1.00 88.25 561 TYR A O 1
ATOM 4532 N N . ALA A 1 562 ? -2.047 -1.002 37.357 1.00 92.50 562 ALA A N 1
ATOM 4533 C CA . ALA A 1 562 ? -2.395 -0.825 38.754 1.00 92.50 562 ALA A CA 1
ATOM 4534 C C . ALA A 1 562 ? -3.098 -2.062 39.320 1.00 92.50 562 ALA A C 1
ATOM 4536 O O . ALA A 1 562 ? -3.960 -2.654 38.672 1.00 92.50 562 ALA A O 1
ATOM 4537 N N . ASP A 1 563 ? -2.764 -2.390 40.563 1.00 95.56 563 ASP A N 1
ATOM 4538 C CA . ASP A 1 563 ? -3.528 -3.306 41.402 1.00 95.56 563 ASP A CA 1
ATOM 4539 C C . ASP A 1 563 ? -4.357 -2.497 42.404 1.00 95.56 563 ASP A C 1
ATOM 4541 O O . ASP A 1 563 ? -3.929 -1.442 42.886 1.00 95.56 563 ASP A O 1
ATOM 4545 N N . ILE A 1 564 ? -5.529 -3.018 42.753 1.00 96.62 564 ILE A N 1
ATOM 4546 C CA . ILE A 1 564 ? -6.443 -2.433 43.731 1.00 96.62 564 ILE A CA 1
ATOM 4547 C C . ILE A 1 564 ? -6.553 -3.369 44.919 1.00 96.62 564 ILE A C 1
ATOM 4549 O O . ILE A 1 564 ? -6.888 -4.542 44.763 1.00 96.62 564 ILE A O 1
ATOM 4553 N N . TYR A 1 565 ? -6.333 -2.827 46.109 1.00 95.75 565 TYR A N 1
ATOM 4554 C CA . TYR A 1 565 ? -6.485 -3.523 47.376 1.00 95.75 565 TYR A CA 1
ATOM 4555 C C . TYR A 1 565 ? -7.523 -2.819 48.248 1.00 95.75 565 TYR A C 1
ATOM 4557 O O . TYR A 1 565 ? -7.663 -1.595 48.216 1.00 95.75 565 TYR A O 1
ATOM 4565 N N . THR A 1 566 ? -8.230 -3.596 49.060 1.00 96.44 566 THR A N 1
ATOM 4566 C CA . THR A 1 566 ? -9.185 -3.104 50.060 1.00 96.44 566 THR A CA 1
ATOM 4567 C C . THR A 1 566 ? -8.812 -3.617 51.444 1.00 96.44 566 THR A C 1
ATOM 4569 O O . THR A 1 566 ? -8.204 -4.683 51.562 1.00 96.44 566 THR A O 1
ATOM 4572 N N . SER A 1 567 ? -9.197 -2.895 52.492 1.00 94.38 567 SER A N 1
ATOM 4573 C CA . SER A 1 567 ? -8.949 -3.293 53.879 1.00 94.38 567 SER A CA 1
ATOM 4574 C C . SER A 1 567 ? -10.128 -2.918 54.783 1.00 94.38 567 SER A C 1
ATOM 4576 O O . SER A 1 567 ? -10.898 -2.010 54.471 1.00 94.38 567 SER A O 1
ATOM 4578 N N . THR A 1 568 ? -10.272 -3.626 55.902 1.00 91.62 568 THR A N 1
ATOM 4579 C CA . THR A 1 568 ? -11.231 -3.291 56.967 1.00 91.62 568 THR A CA 1
ATOM 4580 C C . THR A 1 568 ? -10.606 -2.467 58.092 1.00 91.62 568 THR A C 1
ATOM 4582 O O . THR A 1 568 ? -11.338 -1.865 58.870 1.00 91.62 568 THR A O 1
ATOM 4585 N N . ASP A 1 569 ? -9.275 -2.446 58.203 1.00 90.19 569 ASP A N 1
ATOM 4586 C CA . ASP A 1 569 ? -8.539 -1.812 59.306 1.00 90.19 569 ASP A CA 1
ATOM 4587 C C . ASP A 1 569 ? -7.417 -0.858 58.846 1.00 90.19 569 ASP A C 1
ATOM 4589 O O . ASP A 1 569 ? -6.856 -0.117 59.656 1.00 90.19 569 ASP A O 1
ATOM 4593 N N . GLY A 1 570 ? -7.103 -0.845 57.548 1.00 87.94 570 GLY A N 1
ATOM 4594 C CA . GLY A 1 570 ? -6.013 -0.071 56.954 1.00 87.94 570 GLY A CA 1
ATOM 4595 C C . GLY A 1 570 ? -4.622 -0.681 57.154 1.00 87.94 570 GLY A C 1
ATOM 4596 O O . GLY A 1 570 ? -3.637 -0.057 56.758 1.00 87.94 570 GLY A O 1
ATOM 4597 N N . GLN A 1 571 ? -4.530 -1.875 57.746 1.00 86.88 571 GLN A N 1
ATOM 4598 C CA . GLN A 1 571 ? -3.286 -2.592 58.036 1.00 86.88 571 GLN A CA 1
ATOM 4599 C C . GLN A 1 571 ? -3.177 -3.863 57.187 1.00 86.88 571 GLN A C 1
ATOM 4601 O O . GLN A 1 571 ? -2.180 -4.050 56.490 1.00 86.88 571 GLN A O 1
ATOM 4606 N N . GLU A 1 572 ? -4.219 -4.697 57.187 1.00 91.75 572 GLU A N 1
ATOM 4607 C CA . GLU A 1 572 ? -4.282 -5.941 56.419 1.00 91.75 572 GLU A CA 1
ATOM 4608 C C . GLU A 1 572 ? -4.998 -5.704 55.085 1.00 91.75 572 GLU A C 1
ATOM 4610 O O . GLU A 1 572 ? -6.170 -5.319 55.039 1.00 91.75 572 GLU A O 1
ATOM 4615 N N . TRP A 1 573 ? -4.290 -5.919 53.975 1.00 93.69 573 TRP A N 1
ATOM 4616 C CA . TRP A 1 573 ? -4.757 -5.572 52.630 1.00 93.69 573 TRP A CA 1
ATOM 4617 C C . TRP A 1 573 ? -5.123 -6.816 51.821 1.00 93.69 573 TRP A C 1
ATOM 4619 O O . TRP A 1 573 ? -4.309 -7.717 51.630 1.00 93.69 573 TRP A O 1
ATOM 4629 N N . THR A 1 574 ? -6.341 -6.838 51.277 1.00 96.81 574 THR A N 1
ATOM 4630 C CA . THR A 1 574 ? -6.823 -7.893 50.373 1.00 96.81 574 THR A CA 1
ATOM 4631 C C . THR A 1 574 ? -6.824 -7.388 48.936 1.00 96.81 574 THR A C 1
ATOM 4633 O O . THR A 1 574 ? -7.388 -6.333 48.654 1.00 96.81 574 THR A O 1
ATOM 4636 N N . LEU A 1 575 ? -6.211 -8.141 48.019 1.00 97.12 575 LEU A N 1
ATOM 4637 C CA . LEU A 1 575 ? -6.228 -7.838 46.587 1.00 97.12 575 LEU A CA 1
ATOM 4638 C C . LEU A 1 575 ? -7.661 -7.954 46.049 1.00 97.12 575 LEU A C 1
ATOM 4640 O O . LEU A 1 575 ? -8.263 -9.026 46.098 1.00 97.12 575 LEU A O 1
ATOM 4644 N N . ALA A 1 576 ? -8.200 -6.854 45.530 1.00 95.50 576 ALA A N 1
ATOM 4645 C CA . ALA A 1 576 ? -9.502 -6.821 44.877 1.00 95.50 576 ALA A CA 1
ATOM 4646 C C . ALA A 1 576 ? -9.378 -7.089 43.373 1.00 95.50 576 ALA A C 1
ATOM 4648 O O . ALA A 1 576 ? -10.130 -7.909 42.843 1.00 95.50 576 ALA A O 1
ATOM 4649 N N . PHE A 1 577 ? -8.429 -6.416 42.713 1.00 93.81 577 PHE A N 1
ATOM 4650 C CA . PHE A 1 577 ? -8.136 -6.549 41.283 1.00 93.81 577 PHE A CA 1
ATOM 4651 C C . PHE A 1 577 ? -6.642 -6.408 41.041 1.00 93.81 577 PHE A C 1
ATOM 4653 O O . PHE A 1 577 ? -6.003 -5.574 41.680 1.00 93.81 577 PHE A O 1
ATOM 4660 N N . ASP A 1 578 ? -6.115 -7.152 40.081 1.00 94.38 578 ASP A N 1
ATOM 4661 C CA . ASP A 1 578 ? -4.752 -7.008 39.597 1.00 94.38 578 ASP A CA 1
ATOM 4662 C C . ASP A 1 578 ? -4.708 -6.571 38.131 1.00 94.38 578 ASP A C 1
ATOM 4664 O O . ASP A 1 578 ? -5.689 -6.677 37.390 1.00 94.38 578 ASP A O 1
ATOM 4668 N N . SER A 1 579 ? -3.546 -6.074 37.708 1.00 89.75 579 SER A N 1
ATOM 4669 C CA . SER A 1 579 ? -3.229 -5.831 36.294 1.00 89.75 579 SER A CA 1
ATOM 4670 C C . SER A 1 579 ? -4.236 -4.946 35.547 1.00 89.75 579 SER A C 1
ATOM 4672 O O . SER A 1 579 ? -4.473 -5.132 34.349 1.00 89.75 579 SER A O 1
ATOM 4674 N N . LEU A 1 580 ? -4.813 -3.944 36.220 1.00 88.81 580 LEU A N 1
ATOM 4675 C CA . LEU A 1 580 ? -5.651 -2.952 35.550 1.00 88.81 580 LEU A CA 1
ATOM 4676 C C . LEU A 1 580 ? -4.781 -2.128 34.601 1.00 88.81 580 LEU A C 1
ATOM 4678 O O . LEU A 1 580 ? -3.858 -1.442 35.036 1.00 88.81 580 LEU A O 1
ATOM 4682 N N . LEU A 1 581 ? -5.070 -2.210 33.303 1.00 83.00 581 LEU A N 1
ATOM 4683 C CA . LEU A 1 581 ? -4.311 -1.511 32.271 1.00 83.00 581 LEU A CA 1
ATOM 4684 C C . LEU A 1 581 ? -4.524 0.004 32.363 1.00 83.00 581 LEU A C 1
ATOM 4686 O O . LEU A 1 581 ? -5.653 0.494 32.332 1.00 83.00 581 LEU A O 1
ATOM 4690 N N . ILE A 1 582 ? -3.414 0.733 32.380 1.00 82.25 582 ILE A N 1
ATOM 4691 C CA . ILE A 1 582 ? -3.345 2.190 32.337 1.00 82.25 582 ILE A CA 1
ATOM 4692 C C . ILE A 1 582 ? -2.751 2.577 30.980 1.00 82.25 582 ILE A C 1
ATOM 4694 O O . ILE A 1 582 ? -1.573 2.321 30.706 1.00 82.25 582 ILE A O 1
ATOM 4698 N N . ARG A 1 583 ? -3.574 3.156 30.094 1.00 72.50 583 ARG A N 1
ATOM 4699 C CA . ARG A 1 583 ? -3.106 3.633 28.782 1.00 72.50 583 ARG A CA 1
ATOM 4700 C C . ARG A 1 583 ? -2.136 4.803 28.968 1.00 72.50 583 ARG A C 1
ATOM 4702 O O . ARG A 1 583 ? -2.290 5.599 29.884 1.00 72.50 583 ARG A O 1
ATOM 4709 N N . CYS A 1 584 ? -1.143 4.924 28.094 1.00 70.00 584 CYS A N 1
ATOM 4710 C CA . CYS A 1 584 ? -0.226 6.064 28.098 1.00 70.00 584 CYS A CA 1
ATOM 4711 C C . CYS A 1 584 ? -0.847 7.281 27.380 1.00 70.00 584 CYS A C 1
ATOM 4713 O O . CYS A 1 584 ? -0.302 7.771 26.397 1.00 70.00 584 CYS A O 1
ATOM 4715 N N . GLU A 1 585 ? -2.006 7.739 27.852 1.00 71.25 585 GLU A N 1
ATOM 4716 C CA . GLU A 1 585 ? -2.713 8.942 27.374 1.00 71.25 585 GLU A CA 1
ATOM 4717 C C . GLU A 1 585 ? -2.486 10.082 28.384 1.00 71.25 585 GLU A C 1
ATOM 4719 O O . GLU A 1 585 ? -2.160 9.798 29.535 1.00 71.25 585 GLU A O 1
ATOM 4724 N N . ASP A 1 586 ? -2.602 11.356 27.998 1.00 68.25 586 ASP A N 1
ATOM 4725 C CA . ASP A 1 586 ? -2.390 12.494 28.925 1.00 68.25 586 ASP A CA 1
ATOM 4726 C C . ASP A 1 586 ? -3.442 12.554 30.035 1.00 68.25 586 ASP A C 1
ATOM 4728 O O . ASP A 1 586 ? -3.139 12.867 31.187 1.00 68.25 586 ASP A O 1
ATOM 4732 N N . TYR A 1 587 ? -4.654 12.119 29.704 1.00 76.75 587 TYR A N 1
ATOM 4733 C CA . TYR A 1 587 ? -5.722 11.837 30.645 1.00 76.75 587 TYR A CA 1
ATOM 4734 C C . TYR A 1 587 ? -6.132 10.374 30.505 1.00 76.75 587 TYR A C 1
ATOM 4736 O O . TYR A 1 587 ? -6.624 9.952 29.460 1.00 76.75 587 TYR A O 1
ATOM 4744 N N . THR A 1 588 ? -5.905 9.578 31.547 1.00 78.62 588 THR A N 1
ATOM 4745 C CA . THR A 1 588 ? -6.137 8.131 31.523 1.00 78.62 588 THR A CA 1
ATOM 4746 C C . THR A 1 588 ? -7.314 7.737 32.396 1.00 78.62 588 THR A C 1
ATOM 4748 O O . THR A 1 588 ? -7.471 8.213 33.514 1.00 78.62 588 THR A O 1
ATOM 4751 N N . LYS A 1 589 ? -8.121 6.804 31.896 1.00 85.06 589 LYS A N 1
ATOM 4752 C CA . LYS A 1 589 ? -9.343 6.321 32.543 1.00 85.06 589 LYS A CA 1
ATOM 4753 C C . LYS A 1 589 ? -9.207 4.841 32.874 1.00 85.06 589 LYS A C 1
ATOM 4755 O O . LYS A 1 589 ? -8.954 4.040 31.972 1.00 85.06 589 LYS A O 1
ATOM 4760 N N . VAL A 1 590 ? -9.412 4.459 34.134 1.00 87.88 590 VAL A N 1
ATOM 4761 C CA . VAL A 1 590 ? -9.210 3.082 34.608 1.00 87.88 590 VAL A CA 1
ATOM 4762 C C . VAL A 1 590 ? -10.498 2.529 35.208 1.00 87.88 590 VAL A C 1
ATOM 4764 O O . VAL A 1 590 ? -10.973 2.975 36.247 1.00 87.88 590 VAL A O 1
ATOM 4767 N N . SER A 1 591 ? -11.075 1.527 34.544 1.00 86.69 591 SER A N 1
ATOM 4768 C CA . SER A 1 591 ? -12.331 0.888 34.963 1.00 86.69 591 SER A CA 1
ATOM 4769 C C . SER A 1 591 ? -12.082 -0.291 35.897 1.00 86.69 591 SER A C 1
ATOM 4771 O O . SER A 1 591 ? -11.244 -1.136 35.584 1.00 86.69 591 SER A O 1
ATOM 4773 N N . PHE A 1 592 ? -12.875 -0.438 36.962 1.00 88.81 592 PHE A N 1
ATOM 4774 C CA . PHE A 1 592 ? -12.874 -1.686 37.728 1.00 88.81 592 PHE A CA 1
ATOM 4775 C C . PHE A 1 592 ? -13.751 -2.752 37.057 1.00 88.81 592 PHE A C 1
ATOM 4777 O O . PHE A 1 592 ? -14.782 -2.420 36.462 1.00 88.81 592 PHE A O 1
ATOM 4784 N N . PRO A 1 593 ? -13.395 -4.047 37.171 1.00 82.69 593 PRO A N 1
ATOM 4785 C CA . PRO A 1 593 ? -14.243 -5.142 36.698 1.00 82.69 593 PRO A CA 1
ATOM 4786 C C . PRO A 1 593 ? -15.621 -5.173 37.376 1.00 82.69 593 PRO A C 1
ATOM 4788 O O . PRO A 1 593 ? -16.614 -5.546 36.752 1.00 82.69 593 PRO A O 1
ATOM 4791 N N . ARG A 1 594 ? -15.682 -4.773 38.651 1.00 84.88 594 ARG A N 1
ATOM 4792 C CA . ARG A 1 594 ? -16.902 -4.645 39.459 1.00 84.88 594 ARG A CA 1
ATOM 4793 C C . ARG A 1 594 ? -16.717 -3.556 40.528 1.00 84.88 594 ARG A C 1
ATOM 4795 O O . ARG A 1 594 ? -15.572 -3.277 40.879 1.00 84.88 594 ARG A O 1
ATOM 4802 N N . PRO A 1 595 ? -17.802 -2.974 41.072 1.00 89.62 595 PRO A N 1
ATOM 4803 C CA . PRO A 1 595 ? -17.699 -2.059 42.205 1.00 89.62 595 PRO A CA 1
ATOM 4804 C C . PRO A 1 595 ? -17.040 -2.731 43.418 1.00 89.62 595 PRO A C 1
ATOM 4806 O O . PRO A 1 595 ? -17.266 -3.919 43.681 1.00 89.62 595 PRO A O 1
ATOM 4809 N N . VAL A 1 596 ? -16.261 -1.961 44.174 1.00 92.81 596 VAL A N 1
ATOM 4810 C CA . VAL A 1 596 ? -15.758 -2.345 45.500 1.00 92.81 596 VAL A CA 1
ATOM 4811 C C . VAL A 1 596 ? -16.360 -1.426 46.549 1.00 92.81 596 VAL A C 1
ATOM 4813 O O . VAL A 1 596 ? -16.460 -0.224 46.327 1.00 92.81 596 VAL A O 1
ATOM 4816 N N . LYS A 1 597 ? -16.778 -1.991 47.682 1.00 93.62 597 LYS A N 1
ATOM 4817 C CA . LYS A 1 597 ? -17.214 -1.229 48.854 1.00 93.62 597 LYS A CA 1
ATOM 4818 C C . LYS A 1 597 ? -16.127 -1.311 49.903 1.00 93.62 597 LYS A C 1
ATOM 4820 O O . LYS A 1 597 ? -15.727 -2.417 50.259 1.00 93.62 597 LYS A O 1
ATOM 4825 N N . THR A 1 598 ? -15.592 -0.168 50.308 1.00 94.75 598 THR A N 1
ATOM 4826 C CA . THR A 1 598 ? -14.499 -0.122 51.275 1.00 94.75 598 THR A CA 1
ATOM 4827 C C . THR A 1 598 ? -14.371 1.258 51.908 1.00 94.75 598 THR A C 1
ATOM 4829 O O . THR A 1 598 ? -14.628 2.273 51.263 1.00 94.75 598 THR A O 1
ATOM 4832 N N . GLN A 1 599 ? -13.922 1.303 53.161 1.00 94.75 599 GLN A N 1
ATOM 4833 C CA . GLN A 1 599 ? -13.433 2.530 53.796 1.00 94.75 599 GLN A CA 1
ATOM 4834 C C . GLN A 1 599 ? -11.932 2.747 53.524 1.00 94.75 599 GLN A C 1
ATOM 4836 O O . GLN A 1 599 ? -11.463 3.884 53.508 1.00 94.75 599 GLN A O 1
ATOM 4841 N N . TYR A 1 600 ? -11.181 1.667 53.274 1.00 95.44 600 TYR A N 1
ATOM 4842 C CA . TYR A 1 600 ? -9.738 1.692 53.031 1.00 95.44 600 TYR A CA 1
ATOM 4843 C C . TYR A 1 600 ? -9.419 1.164 51.633 1.00 95.44 600 TYR A C 1
ATOM 4845 O O . TYR A 1 600 ? -9.719 0.010 51.307 1.00 95.44 600 TYR A O 1
ATOM 4853 N N . LEU A 1 601 ? -8.799 1.998 50.804 1.00 94.62 601 LEU A N 1
ATOM 4854 C CA . LEU A 1 601 ? -8.460 1.682 49.419 1.00 94.62 601 LEU A CA 1
ATOM 4855 C C . LEU A 1 601 ? -6.961 1.860 49.213 1.00 94.62 601 LEU A C 1
ATOM 4857 O O . LEU A 1 601 ? -6.399 2.873 49.617 1.00 94.62 601 LEU A O 1
ATOM 4861 N N . GLN A 1 602 ? -6.313 0.903 48.561 1.00 93.31 602 GLN A N 1
ATOM 4862 C CA . GLN A 1 602 ? -4.928 1.051 48.139 1.00 93.31 602 GLN A CA 1
ATOM 4863 C C . GLN A 1 602 ? -4.806 0.816 46.640 1.00 93.31 602 GLN A C 1
ATOM 4865 O O . GLN A 1 602 ? -5.274 -0.194 46.117 1.00 93.31 602 GLN A O 1
ATOM 4870 N N . VAL A 1 603 ? -4.138 1.750 45.965 1.00 92.38 603 VAL A N 1
ATOM 4871 C CA . VAL A 1 603 ? -3.769 1.635 44.556 1.00 92.38 603 VAL A CA 1
ATOM 4872 C C . VAL A 1 603 ? -2.271 1.395 44.481 1.00 92.38 603 VAL A C 1
ATOM 4874 O O . VAL A 1 603 ? -1.470 2.203 44.957 1.00 92.38 603 VAL A O 1
ATOM 4877 N N . ARG A 1 604 ? -1.878 0.266 43.898 1.00 91.25 604 ARG A N 1
ATOM 4878 C CA . ARG A 1 604 ? -0.477 -0.072 43.662 1.00 91.25 604 ARG A CA 1
ATOM 4879 C C . ARG A 1 604 ? -0.185 0.048 42.179 1.00 91.25 604 ARG A C 1
ATOM 4881 O O . ARG A 1 604 ? -0.557 -0.820 41.404 1.00 91.25 604 ARG A O 1
ATOM 4888 N N . PHE A 1 605 ? 0.531 1.089 41.802 1.00 88.81 605 PHE A N 1
ATOM 4889 C CA . PHE A 1 605 ? 0.982 1.315 40.442 1.00 88.81 605 PHE A CA 1
ATOM 4890 C C . PHE A 1 605 ? 2.302 0.590 40.203 1.00 88.81 605 PHE A C 1
ATOM 4892 O O . PHE A 1 605 ? 3.245 0.713 40.990 1.00 88.81 605 PHE A O 1
ATOM 4899 N N . TYR A 1 606 ? 2.394 -0.179 39.125 1.00 86.44 606 TYR A N 1
ATOM 4900 C CA . TYR A 1 606 ? 3.613 -0.908 38.818 1.00 86.44 606 TYR A CA 1
ATOM 4901 C C . TYR A 1 606 ? 3.882 -1.036 37.323 1.00 86.44 606 TYR A C 1
ATOM 4903 O O . TYR A 1 606 ? 2.989 -0.875 36.491 1.00 86.44 606 TYR A O 1
ATOM 4911 N N . GLN A 1 607 ? 5.146 -1.343 37.015 1.00 82.00 607 GLN A N 1
ATOM 4912 C CA . GLN A 1 607 ? 5.676 -1.445 35.661 1.00 82.00 607 GLN A CA 1
ATOM 4913 C C . GLN A 1 607 ? 5.547 -0.111 34.913 1.00 82.00 607 GLN A C 1
ATOM 4915 O O . GLN A 1 607 ? 4.627 0.105 34.128 1.00 82.00 607 GLN A O 1
ATOM 4920 N N . GLY A 1 608 ? 6.493 0.796 35.178 1.00 74.94 608 GLY A N 1
ATOM 4921 C CA . GLY A 1 608 ? 6.639 2.049 34.434 1.00 74.94 608 GLY A CA 1
ATOM 4922 C C . GLY A 1 608 ? 6.799 1.817 32.928 1.00 74.94 608 GLY A C 1
ATOM 4923 O O . GLY A 1 608 ? 7.350 0.795 32.513 1.00 74.94 608 GLY A O 1
ATOM 4924 N N . TYR A 1 609 ? 6.347 2.769 32.106 1.00 71.19 609 TYR A N 1
ATOM 4925 C CA . TYR A 1 609 ? 6.659 2.775 30.667 1.00 71.19 609 TYR A CA 1
ATOM 4926 C C . TYR A 1 609 ? 8.147 3.071 30.393 1.00 71.19 609 TYR A C 1
ATOM 4928 O O . TYR A 1 609 ? 8.648 2.779 29.308 1.00 71.19 609 TYR A O 1
ATOM 4936 N N . ASP A 1 610 ? 8.858 3.615 31.384 1.00 69.62 610 ASP A N 1
ATOM 4937 C CA . ASP A 1 610 ? 10.310 3.792 31.411 1.00 69.62 610 ASP A CA 1
ATOM 4938 C C . ASP A 1 610 ? 10.825 3.619 32.859 1.00 69.62 610 ASP A C 1
ATOM 4940 O O . ASP A 1 610 ? 10.075 3.318 33.788 1.00 69.62 610 ASP A O 1
ATOM 4944 N N . SER A 1 611 ? 12.125 3.803 33.053 1.00 67.56 611 SER A N 1
ATOM 4945 C CA . SER A 1 611 ? 12.875 3.641 34.299 1.00 67.56 611 SER A CA 1
ATOM 4946 C C . SER A 1 611 ? 12.823 4.845 35.261 1.00 67.56 611 SER A C 1
ATOM 4948 O O . SER A 1 611 ? 13.605 4.893 36.218 1.00 67.56 611 SER A O 1
ATOM 4950 N N . ASN A 1 612 ? 11.932 5.824 35.043 1.00 70.12 612 ASN A N 1
ATOM 4951 C CA . ASN A 1 612 ? 11.743 6.939 35.984 1.00 70.12 612 ASN A CA 1
ATOM 4952 C C . ASN A 1 612 ? 10.717 6.604 37.089 1.00 70.12 612 ASN A C 1
ATOM 4954 O O . ASN A 1 612 ? 10.211 5.486 37.177 1.00 70.12 612 ASN A O 1
ATOM 4958 N N . GLY A 1 613 ? 10.481 7.567 37.990 1.00 74.31 613 GLY A N 1
ATOM 4959 C CA . GLY A 1 613 ? 9.417 7.499 38.999 1.00 74.31 613 GLY A CA 1
ATOM 4960 C C . GLY A 1 613 ? 8.028 7.758 38.403 1.00 74.31 613 GLY A C 1
ATOM 4961 O O . GLY A 1 613 ? 7.881 7.908 37.194 1.00 74.31 613 GLY A O 1
ATOM 4962 N N . LEU A 1 614 ? 7.009 7.832 39.254 1.00 83.31 614 LEU A N 1
ATOM 4963 C CA . LEU A 1 614 ? 5.631 8.168 38.892 1.00 83.31 614 LEU A CA 1
ATOM 4964 C C . LEU A 1 614 ? 5.390 9.673 39.055 1.00 83.31 614 LEU A C 1
ATOM 4966 O O . LEU A 1 614 ? 5.868 10.233 40.040 1.00 83.31 614 LEU A O 1
ATOM 4970 N N . SER A 1 615 ? 4.647 10.318 38.146 1.00 84.50 615 SER A N 1
ATOM 4971 C CA . SER A 1 615 ? 4.236 11.720 38.326 1.00 84.50 615 SER A CA 1
ATOM 4972 C C . SER A 1 615 ? 2.799 12.008 37.880 1.00 84.50 615 SER A C 1
ATOM 4974 O O . SER A 1 615 ? 2.496 11.914 36.693 1.00 84.50 615 SER A O 1
ATOM 4976 N N . ILE A 1 616 ? 1.919 12.360 38.820 1.00 86.06 616 ILE A N 1
ATOM 4977 C CA . ILE A 1 616 ? 0.470 12.541 38.607 1.00 86.06 616 ILE A CA 1
ATOM 4978 C C . ILE A 1 616 ? 0.058 13.949 39.050 1.00 86.06 616 ILE A C 1
ATOM 4980 O O . ILE A 1 616 ? 0.457 14.366 40.131 1.00 86.06 616 ILE A O 1
ATOM 4984 N N . ASN A 1 617 ? -0.755 14.650 38.260 1.00 86.38 617 ASN A N 1
ATOM 4985 C CA . ASN A 1 617 ? -1.410 15.893 38.681 1.00 86.38 617 ASN A CA 1
ATOM 4986 C C . ASN A 1 617 ? -2.581 15.571 39.598 1.00 86.38 617 ASN A C 1
ATOM 4988 O O . ASN A 1 617 ? -2.551 15.879 40.779 1.00 86.38 617 ASN A O 1
ATOM 4992 N N . THR A 1 618 ? -3.562 14.847 39.063 1.00 86.19 618 THR A N 1
ATOM 4993 C CA . THR A 1 618 ? -4.850 14.633 39.725 1.00 86.19 618 THR A CA 1
ATOM 4994 C C . THR A 1 618 ? -5.272 13.171 39.625 1.00 86.19 618 THR A C 1
ATOM 4996 O O . THR A 1 618 ? -5.137 12.543 38.568 1.00 86.19 618 THR A O 1
ATOM 4999 N N . LEU A 1 619 ? -5.793 12.625 40.729 1.00 88.62 619 LEU A N 1
ATOM 5000 C CA . LEU A 1 619 ? -6.404 11.294 40.792 1.00 88.62 619 LEU A CA 1
ATOM 5001 C C . LEU A 1 619 ? -7.845 11.399 41.300 1.00 88.62 619 LEU A C 1
ATOM 5003 O O . LEU A 1 619 ? -8.082 11.738 42.458 1.00 88.62 619 LEU A O 1
ATOM 5007 N N . THR A 1 620 ? -8.815 11.043 40.461 1.00 89.88 620 THR A N 1
ATOM 5008 C CA . THR A 1 620 ? -10.243 11.157 40.796 1.00 89.88 620 THR A CA 1
ATOM 5009 C C . THR A 1 620 ? -10.906 9.785 40.834 1.00 89.88 620 THR A C 1
ATOM 5011 O O . THR A 1 620 ? -10.931 9.082 39.828 1.00 89.88 620 THR A O 1
ATOM 5014 N N . PHE A 1 621 ? -11.491 9.397 41.969 1.00 92.44 621 PHE A N 1
ATOM 5015 C CA . PHE A 1 621 ? -12.275 8.159 42.094 1.00 92.44 621 PHE A CA 1
ATOM 5016 C C . PHE A 1 621 ? -13.751 8.392 41.758 1.00 92.44 621 PHE A C 1
ATOM 5018 O O . PHE A 1 621 ? -14.266 9.490 41.952 1.00 92.44 621 PHE A O 1
ATOM 5025 N N . ARG A 1 622 ? -14.461 7.358 41.289 1.00 92.81 622 ARG A N 1
ATOM 5026 C CA . ARG A 1 622 ? -15.904 7.431 40.977 1.00 92.81 622 ARG A CA 1
ATOM 5027 C C . ARG A 1 622 ? -16.751 6.525 41.855 1.00 92.81 622 ARG A C 1
ATOM 5029 O O . ARG A 1 622 ? -16.338 5.411 42.175 1.00 92.81 622 ARG A O 1
ATOM 5036 N N . GLY A 1 623 ? -17.932 7.035 42.210 1.00 93.69 623 GLY A N 1
ATOM 5037 C CA . GLY A 1 623 ? -18.853 6.473 43.193 1.00 93.69 623 GLY A CA 1
ATOM 5038 C C . GLY A 1 623 ? -19.708 5.304 42.695 1.00 93.69 623 GLY A C 1
ATOM 5039 O O . GLY A 1 623 ? -19.359 4.599 41.746 1.00 93.69 623 GLY A O 1
ATOM 5040 N N . ALA A 1 624 ? -20.869 5.121 43.331 1.00 92.12 624 ALA A N 1
ATOM 5041 C CA . ALA A 1 624 ? -21.906 4.189 42.886 1.00 92.12 624 ALA A CA 1
ATOM 5042 C C . ALA A 1 624 ? -22.578 4.656 41.580 1.00 92.12 624 ALA A C 1
ATOM 5044 O O . ALA A 1 624 ? -22.710 5.855 41.330 1.00 92.12 624 ALA A O 1
ATOM 5045 N N . TYR A 1 625 ? -23.050 3.712 40.760 1.00 93.38 625 TYR A N 1
ATOM 5046 C CA . TYR A 1 625 ? -23.761 4.052 39.525 1.00 93.38 625 TYR A CA 1
ATOM 5047 C C . TYR A 1 625 ? -25.125 4.690 39.799 1.00 93.38 625 TYR A C 1
ATOM 5049 O O . TYR A 1 625 ? -25.904 4.208 40.624 1.00 93.38 625 TYR A O 1
ATOM 5057 N N . ASN A 1 626 ? -25.470 5.713 39.018 1.00 94.69 626 ASN A N 1
ATOM 5058 C CA . ASN A 1 626 ? -26.817 6.267 38.996 1.00 94.69 626 ASN A CA 1
ATOM 5059 C C . ASN A 1 626 ? -27.763 5.359 38.184 1.00 94.69 626 ASN A C 1
ATOM 5061 O O . ASN A 1 626 ? -27.581 5.178 36.978 1.00 94.69 626 ASN A O 1
ATOM 5065 N N . LEU A 1 627 ? -28.794 4.808 38.835 1.00 94.38 627 LEU A N 1
ATOM 5066 C CA . LEU A 1 627 ? -29.727 3.855 38.219 1.00 94.38 627 LEU A CA 1
ATOM 5067 C C . LEU A 1 627 ? -30.397 4.398 36.949 1.00 94.38 627 LEU A C 1
ATOM 5069 O O . LEU A 1 627 ? -30.501 3.666 35.966 1.00 94.38 627 LEU A O 1
ATOM 5073 N N . ASP A 1 628 ? -30.835 5.657 36.948 1.00 95.31 628 ASP A N 1
ATOM 5074 C CA . ASP A 1 628 ? -31.553 6.241 35.812 1.00 95.31 628 ASP A CA 1
ATOM 5075 C C . ASP A 1 628 ? -30.624 6.448 34.613 1.00 95.31 628 ASP A C 1
ATOM 5077 O O . ASP A 1 628 ? -30.988 6.113 33.483 1.00 95.31 628 ASP A O 1
ATOM 5081 N N . LYS A 1 629 ? -29.382 6.890 34.858 1.00 95.12 629 LYS A N 1
ATOM 5082 C CA . LYS A 1 629 ? -28.350 6.987 33.814 1.00 95.12 629 LYS A CA 1
ATOM 5083 C C . LYS A 1 629 ? -28.016 5.604 33.228 1.00 95.12 629 LYS A C 1
ATOM 5085 O O . LYS A 1 629 ? -27.925 5.464 32.011 1.00 95.12 629 LYS A O 1
ATOM 5090 N N . VAL A 1 630 ? -27.898 4.558 34.056 1.00 95.38 630 VAL A N 1
ATOM 5091 C CA . VAL A 1 630 ? -27.648 3.181 33.574 1.00 95.38 630 VAL A CA 1
ATOM 5092 C C . VAL A 1 630 ? -28.849 2.626 32.794 1.00 95.38 630 VAL A C 1
ATOM 5094 O O . VAL A 1 630 ? -28.666 1.987 31.756 1.00 95.38 630 VAL A O 1
ATOM 5097 N N . LYS A 1 631 ? -30.084 2.887 33.244 1.00 96.44 631 LYS A N 1
ATOM 5098 C CA . LYS A 1 631 ? -31.310 2.521 32.513 1.00 96.44 631 LYS A CA 1
ATOM 5099 C C . LYS A 1 631 ? -31.383 3.187 31.147 1.00 96.44 631 LYS A C 1
ATOM 5101 O O . LYS A 1 631 ? -31.819 2.530 30.205 1.00 96.44 631 LYS A O 1
ATOM 5106 N N . ALA A 1 632 ? -30.972 4.450 31.040 1.00 95.50 632 ALA A N 1
ATOM 5107 C CA . ALA A 1 632 ? -30.929 5.161 29.768 1.00 95.50 632 ALA A CA 1
ATOM 5108 C C . ALA A 1 632 ? -29.980 4.467 28.778 1.00 95.50 632 ALA A C 1
ATOM 5110 O O . ALA A 1 632 ? -30.402 4.153 27.668 1.00 95.50 632 ALA A O 1
ATOM 5111 N N . ILE A 1 633 ? -28.763 4.112 29.215 1.00 94.62 633 ILE A N 1
ATOM 5112 C CA . ILE A 1 633 ? -27.806 3.350 28.393 1.00 94.62 633 ILE A CA 1
ATOM 5113 C C . ILE A 1 633 ? -28.397 1.995 27.980 1.00 94.62 633 ILE A C 1
ATOM 5115 O O . ILE A 1 633 ? -28.355 1.634 26.807 1.00 94.62 633 ILE A O 1
ATOM 5119 N N . ALA A 1 634 ? -28.970 1.233 28.919 1.00 96.12 634 ALA A N 1
ATOM 5120 C CA . ALA A 1 634 ? -29.550 -0.076 28.612 1.00 96.12 634 ALA A CA 1
ATOM 5121 C C . ALA A 1 634 ? -30.706 0.019 27.608 1.00 96.12 634 ALA A C 1
ATOM 5123 O O . ALA A 1 634 ? -30.762 -0.770 26.665 1.00 96.12 634 ALA A O 1
ATOM 5124 N N . LYS A 1 635 ? -31.600 0.998 27.789 1.00 95.00 635 LYS A N 1
ATOM 5125 C CA . LYS A 1 635 ? -32.699 1.269 26.863 1.00 95.00 635 LYS A CA 1
ATOM 5126 C C . LYS A 1 635 ? -32.176 1.583 25.467 1.00 95.00 635 LYS A C 1
ATOM 5128 O O . LYS A 1 635 ? -32.661 1.003 24.507 1.00 95.00 635 LYS A O 1
ATOM 5133 N N . GLU A 1 636 ? -31.164 2.438 25.367 1.00 92.00 636 GLU A N 1
ATOM 5134 C CA . GLU A 1 636 ? -30.549 2.797 24.092 1.00 92.00 636 GLU A CA 1
ATOM 5135 C C . GLU A 1 636 ? -29.980 1.570 23.362 1.00 92.00 636 GLU A C 1
ATOM 5137 O O . GLU A 1 636 ? -30.207 1.411 22.164 1.00 92.00 636 GLU A O 1
ATOM 5142 N N . GLN A 1 637 ? -29.294 0.665 24.074 1.00 92.31 637 GLN A N 1
ATOM 5143 C CA . GLN A 1 637 ? -28.784 -0.570 23.467 1.00 92.31 637 GLN A CA 1
ATOM 5144 C C . GLN A 1 637 ? -29.914 -1.512 23.017 1.00 92.31 637 GLN A C 1
ATOM 5146 O O . GLN A 1 637 ? -29.784 -2.163 21.985 1.00 92.31 637 GLN A O 1
ATOM 5151 N N . ILE A 1 638 ? -31.006 -1.602 23.783 1.00 93.31 638 ILE A N 1
ATOM 5152 C CA . ILE A 1 638 ? -32.156 -2.468 23.479 1.00 93.31 638 ILE A CA 1
ATOM 5153 C C . ILE A 1 638 ? -32.959 -1.938 22.289 1.00 93.31 638 ILE A C 1
ATOM 5155 O O . ILE A 1 638 ? -33.316 -2.719 21.412 1.00 93.31 638 ILE A O 1
ATOM 5159 N N . ASP A 1 639 ? -33.243 -0.637 22.262 1.00 89.62 639 ASP A N 1
ATOM 5160 C CA . ASP A 1 639 ? -34.072 -0.015 21.227 1.00 89.62 639 ASP A CA 1
ATOM 5161 C C . ASP A 1 639 ? -33.395 -0.051 19.848 1.00 89.62 639 ASP A C 1
ATOM 5163 O O . ASP A 1 639 ? -34.087 -0.114 18.837 1.00 89.62 639 ASP A O 1
ATOM 5167 N N . ASN A 1 640 ? -32.057 -0.043 19.807 1.00 87.44 640 ASN A N 1
ATOM 5168 C CA . ASN A 1 640 ? -31.266 -0.045 18.572 1.00 87.44 640 ASN A CA 1
ATOM 5169 C C . ASN A 1 640 ? -30.619 -1.414 18.275 1.00 87.44 640 ASN A C 1
ATOM 5171 O O . ASN A 1 640 ? -29.640 -1.505 17.529 1.00 87.44 640 ASN A O 1
ATOM 5175 N N . ALA A 1 641 ? -31.123 -2.491 18.878 1.00 89.56 641 ALA A N 1
ATOM 5176 C CA . ALA A 1 641 ? -30.583 -3.834 18.699 1.00 89.56 641 ALA A CA 1
ATOM 5177 C C . ALA A 1 641 ? -30.533 -4.262 17.219 1.00 89.56 641 ALA A C 1
ATOM 5179 O O . ALA A 1 641 ? -31.471 -4.037 16.458 1.00 89.56 641 ALA A O 1
ATOM 5180 N N . GLY A 1 642 ? -29.436 -4.904 16.812 1.00 86.19 642 GLY A N 1
ATOM 5181 C CA . GLY A 1 642 ? -29.220 -5.361 15.436 1.00 86.19 642 GLY A CA 1
ATOM 5182 C C . GLY A 1 642 ? -28.810 -4.264 14.451 1.00 86.19 642 GLY A C 1
ATOM 5183 O O . GLY A 1 642 ? -28.595 -4.566 13.284 1.00 86.19 642 GLY A O 1
ATOM 5184 N N . THR A 1 643 ? -28.664 -3.012 14.886 1.00 84.62 643 THR A N 1
ATOM 5185 C CA . THR A 1 643 ? -28.305 -1.891 14.003 1.00 84.62 643 THR A CA 1
ATOM 5186 C C . THR A 1 643 ? -26.825 -1.525 14.111 1.00 84.62 643 THR A C 1
ATOM 5188 O O . THR A 1 643 ? -26.135 -1.895 15.066 1.00 84.62 643 THR A O 1
ATOM 5191 N N . PHE A 1 644 ? -26.317 -0.786 13.124 1.00 84.06 644 PHE A N 1
ATOM 5192 C CA . PHE A 1 644 ? -24.936 -0.311 13.124 1.00 84.06 644 PHE A CA 1
ATOM 5193 C C . PHE A 1 644 ? -24.605 0.509 14.382 1.00 84.06 644 PHE A C 1
ATOM 5195 O O . PHE A 1 644 ? -25.400 1.336 14.817 1.00 84.06 644 PHE A O 1
ATOM 5202 N N . THR A 1 645 ? -23.394 0.348 14.927 1.00 82.94 645 THR A N 1
ATOM 5203 C CA . THR A 1 645 ? -22.900 0.938 16.200 1.00 82.94 645 THR A CA 1
ATOM 5204 C C . THR A 1 645 ? -23.410 0.242 17.477 1.00 82.94 645 THR A C 1
ATOM 5206 O O . THR A 1 645 ? -22.842 0.435 18.564 1.00 82.94 645 THR A O 1
ATOM 5209 N N . TYR A 1 646 ? -24.430 -0.613 17.358 1.00 88.19 646 TYR A N 1
ATOM 5210 C CA . TYR A 1 646 ? -25.075 -1.335 18.459 1.00 88.19 646 TYR A CA 1
ATOM 5211 C C . TYR A 1 646 ? -24.851 -2.850 18.357 1.00 88.19 646 TYR A C 1
ATOM 5213 O O . TYR A 1 646 ? -24.127 -3.335 17.490 1.00 88.19 646 TYR A O 1
ATOM 5221 N N . PHE A 1 647 ? -25.391 -3.613 19.306 1.00 90.56 647 PHE A N 1
ATOM 5222 C CA . PHE A 1 647 ? -25.148 -5.054 19.413 1.00 90.56 647 PHE A CA 1
ATOM 5223 C C . PHE A 1 647 ? -26.213 -5.872 18.680 1.00 90.56 647 PHE A C 1
ATOM 5225 O O . PHE A 1 647 ? -27.366 -5.439 18.628 1.00 90.56 647 PHE A O 1
ATOM 5232 N N . PRO A 1 648 ? -25.881 -7.083 18.192 1.00 90.69 648 PRO A N 1
ATOM 5233 C CA . PRO A 1 648 ? -26.884 -8.027 17.707 1.00 90.69 648 PRO A CA 1
ATOM 5234 C C . PRO A 1 648 ? -27.968 -8.277 18.760 1.00 90.69 648 PRO A C 1
ATOM 5236 O O . PRO A 1 648 ? -27.659 -8.410 19.948 1.00 90.69 648 PRO A O 1
ATOM 5239 N N . ASP A 1 649 ? -29.225 -8.418 18.337 1.00 90.44 649 ASP A N 1
ATOM 5240 C CA . ASP A 1 649 ? -30.352 -8.609 19.262 1.00 90.44 649 ASP A CA 1
ATOM 5241 C C . ASP A 1 649 ? -30.162 -9.818 20.189 1.00 90.44 649 ASP A C 1
ATOM 5243 O O . ASP A 1 649 ? -30.403 -9.747 21.399 1.00 90.44 649 ASP A O 1
ATOM 5247 N N . ALA A 1 650 ? -29.614 -10.904 19.636 1.00 91.31 650 ALA A N 1
ATOM 5248 C CA . ALA A 1 650 ? -29.309 -12.125 20.370 1.00 91.31 650 ALA A CA 1
ATOM 5249 C C . ALA A 1 650 ? -28.338 -11.901 21.548 1.00 91.31 650 ALA A C 1
ATOM 5251 O O . ALA A 1 650 ? -28.461 -12.567 22.579 1.00 91.31 650 ALA A O 1
ATOM 5252 N N . ALA A 1 651 ? -27.407 -10.948 21.434 1.00 93.06 651 ALA A N 1
ATOM 5253 C CA . ALA A 1 651 ? -26.433 -10.645 22.483 1.00 93.06 651 ALA A CA 1
ATOM 5254 C C . ALA A 1 651 ? -27.058 -9.893 23.673 1.00 93.06 651 ALA A C 1
ATOM 5256 O O . ALA A 1 651 ? -26.559 -9.961 24.796 1.00 93.06 651 ALA A O 1
ATOM 5257 N N . LEU A 1 652 ? -28.195 -9.221 23.466 1.00 94.81 652 LEU A N 1
ATOM 5258 C CA . LEU A 1 652 ? -28.860 -8.396 24.479 1.00 94.81 652 LEU A CA 1
ATOM 5259 C C . LEU A 1 652 ? -29.781 -9.183 25.419 1.00 94.81 652 LEU A C 1
ATOM 5261 O O . LEU A 1 652 ? -30.372 -8.589 26.321 1.00 94.81 652 LEU A O 1
ATOM 5265 N N . LYS A 1 653 ? -29.893 -10.509 25.265 1.00 95.75 653 LYS A N 1
ATOM 5266 C CA . LYS A 1 653 ? -30.798 -11.367 26.055 1.00 95.75 653 LYS A CA 1
ATOM 5267 C C . LYS A 1 653 ? -30.704 -11.115 27.567 1.00 95.75 653 LYS A C 1
ATOM 5269 O O . LYS A 1 653 ? -31.724 -10.908 28.224 1.00 95.75 653 LYS A O 1
ATOM 5274 N N . THR A 1 654 ? -29.488 -11.096 28.116 1.00 96.25 654 THR A N 1
ATOM 5275 C CA . THR A 1 654 ? -29.258 -10.866 29.553 1.00 96.25 654 THR A CA 1
ATOM 5276 C C . THR A 1 654 ? -29.598 -9.433 29.959 1.00 96.25 654 THR A C 1
ATOM 5278 O O . THR A 1 654 ? -30.250 -9.225 30.980 1.00 96.25 654 THR A O 1
ATOM 5281 N N . VAL A 1 655 ? -29.220 -8.442 29.145 1.00 97.00 655 VAL A N 1
ATOM 5282 C CA . VAL A 1 655 ? -29.510 -7.023 29.411 1.00 97.00 655 VAL A CA 1
ATOM 5283 C C . VAL A 1 655 ? -31.018 -6.775 29.428 1.00 97.00 655 VAL A C 1
ATOM 5285 O O . VAL A 1 655 ? -31.513 -6.191 30.388 1.00 97.00 655 VAL A O 1
ATOM 5288 N N . LYS A 1 656 ? -31.767 -7.292 28.443 1.00 97.12 656 LYS A N 1
ATOM 5289 C CA . LYS A 1 656 ? -33.238 -7.212 28.385 1.00 97.12 656 LYS A CA 1
ATOM 5290 C C . LYS A 1 656 ? -33.887 -7.820 29.630 1.00 97.12 656 LYS A C 1
ATOM 5292 O O . LYS A 1 656 ? -34.758 -7.197 30.236 1.00 97.12 656 LYS A O 1
ATOM 5297 N N . SER A 1 657 ? -33.416 -8.998 30.049 1.00 96.94 657 SER A N 1
ATOM 5298 C CA . SER A 1 657 ? -33.926 -9.681 31.243 1.00 96.94 657 SER A CA 1
ATOM 5299 C C . SER A 1 657 ? -33.719 -8.872 32.526 1.00 96.94 657 SER A C 1
ATOM 5301 O O . SER A 1 657 ? -34.609 -8.850 33.371 1.00 96.94 657 SER A O 1
ATOM 5303 N N . VAL A 1 658 ? -32.558 -8.230 32.694 1.00 97.12 658 VAL A N 1
ATOM 5304 C CA . VAL A 1 658 ? -32.252 -7.433 33.895 1.00 97.12 658 VAL A CA 1
ATOM 5305 C C . VAL A 1 658 ? -32.928 -6.060 33.848 1.00 97.12 658 VAL A C 1
ATOM 5307 O O . VAL A 1 658 ? -33.406 -5.578 34.874 1.00 97.12 658 VAL A O 1
ATOM 5310 N N . TYR A 1 659 ? -32.994 -5.436 32.669 1.00 97.06 659 TYR A N 1
ATOM 5311 C CA . TYR A 1 659 ? -33.656 -4.149 32.444 1.00 97.06 659 TYR A CA 1
ATOM 5312 C C . TYR A 1 659 ? -35.161 -4.216 32.747 1.00 97.06 659 TYR A C 1
ATOM 5314 O O . TYR A 1 659 ? -35.696 -3.288 33.363 1.00 97.06 659 TYR A O 1
ATOM 5322 N N . ASN A 1 660 ? -35.812 -5.330 32.380 1.00 95.44 660 ASN A N 1
ATOM 5323 C CA . ASN A 1 660 ? -37.206 -5.654 32.704 1.00 95.44 660 ASN A CA 1
ATOM 5324 C C . ASN A 1 660 ? -38.182 -4.514 32.347 1.00 95.44 660 ASN A C 1
ATOM 5326 O O . ASN A 1 660 ? -38.888 -3.993 33.212 1.00 95.44 660 ASN A O 1
ATOM 5330 N N . ASP A 1 661 ? -38.158 -4.066 31.088 1.00 92.44 661 ASP A N 1
ATOM 5331 C CA . ASP A 1 661 ? -38.952 -2.935 30.576 1.00 92.44 661 ASP A CA 1
ATOM 5332 C C . ASP A 1 661 ? -38.825 -1.652 31.423 1.00 92.44 661 ASP A C 1
ATOM 5334 O O . ASP A 1 661 ? -39.795 -0.932 31.658 1.00 92.44 661 ASP A O 1
ATOM 5338 N N . GLY A 1 662 ? -37.630 -1.391 31.959 1.00 92.44 662 GLY A N 1
ATOM 5339 C CA . GLY A 1 662 ? -37.341 -0.227 32.799 1.00 92.44 662 GLY A CA 1
ATOM 5340 C C . GLY A 1 662 ? -37.695 -0.399 34.280 1.00 92.44 662 GLY A C 1
ATOM 5341 O O . GLY A 1 662 ? -37.426 0.505 35.078 1.00 92.44 662 GLY A O 1
ATOM 5342 N N . ARG A 1 663 ? -38.231 -1.559 34.687 1.00 93.81 663 ARG A N 1
ATOM 5343 C CA . ARG A 1 663 ? -38.601 -1.871 36.082 1.00 93.81 663 ARG A CA 1
ATOM 5344 C C . ARG A 1 663 ? -37.422 -2.315 36.958 1.00 93.81 663 ARG A C 1
ATOM 5346 O O . ARG A 1 663 ? -37.623 -2.584 38.138 1.00 93.81 663 ARG A O 1
ATOM 5353 N N . CYS A 1 664 ? -36.202 -2.398 36.420 1.00 94.12 664 CYS A N 1
ATOM 5354 C CA . CYS A 1 664 ? -34.998 -2.702 37.201 1.00 94.12 664 CYS A CA 1
ATOM 5355 C C . CYS A 1 664 ? -34.826 -1.748 38.404 1.00 94.12 664 CYS A C 1
ATOM 5357 O O . CYS A 1 664 ? -35.034 -0.540 38.273 1.00 94.12 664 CYS A O 1
ATOM 5359 N N . THR A 1 665 ? -34.415 -2.268 39.563 1.00 95.31 665 THR A N 1
ATOM 5360 C CA . THR A 1 665 ? -34.178 -1.484 40.794 1.00 95.31 665 THR A CA 1
ATOM 5361 C C . THR A 1 665 ? -32.722 -1.500 41.263 1.00 95.31 665 THR A C 1
ATOM 5363 O O . THR A 1 665 ? -32.387 -0.813 42.222 1.00 95.31 665 THR A O 1
ATOM 5366 N N . ASN A 1 666 ? -31.845 -2.263 40.601 1.00 93.94 666 ASN A N 1
ATOM 5367 C CA . ASN A 1 666 ? -30.456 -2.452 41.014 1.00 93.94 666 ASN A CA 1
ATOM 5368 C C . ASN A 1 666 ? -29.495 -2.003 39.902 1.00 93.94 666 ASN A C 1
ATOM 5370 O O . ASN A 1 666 ? -29.364 -2.671 38.874 1.00 93.94 666 ASN A O 1
ATOM 5374 N N . ALA A 1 667 ? -28.821 -0.871 40.129 1.00 92.81 667 ALA A N 1
ATOM 5375 C CA . ALA A 1 667 ? -27.898 -0.282 39.163 1.00 92.81 667 ALA A CA 1
ATOM 5376 C C . ALA A 1 667 ? -26.671 -1.173 38.922 1.00 92.81 667 ALA A C 1
ATOM 5378 O O . ALA A 1 667 ? -26.266 -1.337 37.776 1.00 92.81 667 ALA A O 1
ATOM 5379 N N . ASP A 1 668 ? -26.136 -1.809 39.968 1.00 89.44 668 ASP A N 1
ATOM 5380 C CA . ASP A 1 668 ? -24.965 -2.687 39.872 1.00 89.44 668 ASP A CA 1
ATOM 5381 C C . ASP A 1 668 ? -25.266 -3.942 39.049 1.00 89.44 668 ASP A C 1
ATOM 5383 O O . ASP A 1 668 ? -24.447 -4.356 38.231 1.00 89.44 668 ASP A O 1
ATOM 5387 N N . LEU A 1 669 ? -26.457 -4.528 39.219 1.00 93.00 669 LEU A N 1
ATOM 5388 C CA . LEU A 1 669 ? -26.891 -5.700 38.454 1.00 93.00 669 LEU A CA 1
ATOM 5389 C C . LEU A 1 669 ? -27.033 -5.366 36.961 1.00 93.00 669 LEU A C 1
ATOM 5391 O O . LEU A 1 669 ? -26.578 -6.129 36.107 1.00 93.00 669 LEU A O 1
ATOM 5395 N N . LEU A 1 670 ? -27.643 -4.221 36.639 1.00 95.19 670 LEU A N 1
ATOM 5396 C CA . LEU A 1 670 ? -27.806 -3.778 35.254 1.00 95.19 670 LEU A CA 1
ATOM 5397 C C . LEU A 1 670 ? -26.465 -3.373 34.626 1.00 95.19 670 LEU A C 1
ATOM 5399 O O . LEU A 1 670 ? -26.179 -3.756 33.492 1.00 95.19 670 LEU A O 1
ATOM 5403 N N . ALA A 1 671 ? -25.611 -2.675 35.377 1.00 92.62 671 ALA A N 1
ATOM 5404 C CA . ALA A 1 671 ? -24.255 -2.349 34.954 1.00 92.62 671 ALA A CA 1
ATOM 5405 C C . ALA A 1 671 ? -23.426 -3.620 34.715 1.00 92.62 671 ALA A C 1
ATOM 5407 O O . ALA A 1 671 ? -22.733 -3.707 33.707 1.00 92.62 671 ALA A O 1
ATOM 5408 N N . ALA A 1 672 ? -23.535 -4.643 35.570 1.00 92.00 672 ALA A N 1
ATOM 5409 C CA . ALA A 1 672 ? -22.861 -5.926 35.372 1.00 92.00 672 ALA A CA 1
ATOM 5410 C C . ALA A 1 672 ? -23.324 -6.637 34.088 1.00 92.00 672 ALA A C 1
ATOM 5412 O O . ALA A 1 672 ? -22.490 -7.163 33.350 1.00 92.00 672 ALA A O 1
ATOM 5413 N N . ALA A 1 673 ? -24.626 -6.604 33.776 1.00 94.69 673 ALA A N 1
ATOM 5414 C CA . ALA A 1 673 ? -25.153 -7.151 32.524 1.00 94.69 673 ALA A CA 1
ATOM 5415 C C . ALA A 1 673 ? -24.612 -6.406 31.289 1.00 94.69 673 ALA A C 1
ATOM 5417 O O . ALA A 1 673 ? -24.211 -7.045 30.316 1.00 94.69 673 ALA A O 1
ATOM 5418 N N . LEU A 1 674 ? -24.541 -5.069 31.338 1.00 94.69 674 LEU A N 1
ATOM 5419 C CA . LEU A 1 674 ? -23.949 -4.252 30.270 1.00 94.69 674 LEU A CA 1
ATOM 5420 C C . LEU A 1 674 ? -22.444 -4.505 30.117 1.00 94.69 674 LEU A C 1
ATOM 5422 O O . LEU A 1 674 ? -21.962 -4.677 29.003 1.00 94.69 674 LEU A O 1
ATOM 5426 N N . ARG A 1 675 ? -21.696 -4.605 31.220 1.00 91.12 675 ARG A N 1
ATOM 5427 C CA . ARG A 1 675 ? -20.266 -4.956 31.187 1.00 91.12 675 ARG A CA 1
ATOM 5428 C C . ARG A 1 675 ? -20.036 -6.326 30.563 1.00 91.12 675 ARG A C 1
ATOM 5430 O O . ARG A 1 675 ? -19.111 -6.481 29.773 1.00 91.12 675 ARG A O 1
ATOM 5437 N N . ALA A 1 676 ? -20.866 -7.315 30.898 1.00 91.88 676 ALA A N 1
ATOM 5438 C CA . ALA A 1 676 ? -20.781 -8.646 30.305 1.00 91.88 676 ALA A CA 1
ATOM 5439 C C . ALA A 1 676 ? -20.995 -8.599 28.783 1.00 91.88 676 ALA A C 1
ATOM 5441 O O . ALA A 1 676 ? -20.221 -9.211 28.050 1.00 91.88 676 ALA A O 1
ATOM 5442 N N . LEU A 1 677 ? -21.970 -7.811 28.312 1.00 93.50 677 LEU A N 1
ATOM 5443 C CA . LEU A 1 677 ? -22.180 -7.550 26.885 1.00 93.50 677 LEU A CA 1
ATOM 5444 C C . LEU A 1 677 ? -20.942 -6.905 26.243 1.00 93.50 677 LEU A C 1
ATOM 5446 O O . LEU A 1 677 ? -20.406 -7.439 25.277 1.00 93.50 677 LEU A O 1
ATOM 5450 N N . TYR A 1 678 ? -20.452 -5.796 26.807 1.00 91.38 678 TYR A N 1
ATOM 5451 C CA . TYR A 1 678 ? -19.315 -5.041 26.262 1.00 91.38 678 TYR A CA 1
ATOM 5452 C C . TYR A 1 678 ? -18.013 -5.845 26.252 1.00 91.38 678 TYR A C 1
ATOM 5454 O O . TYR A 1 678 ? -17.131 -5.593 25.437 1.00 91.38 678 TYR A O 1
ATOM 5462 N N . ASN A 1 679 ? -17.877 -6.805 27.167 1.00 85.88 679 ASN A N 1
ATOM 5463 C CA . ASN A 1 679 ? -16.697 -7.654 27.269 1.00 85.88 679 ASN A CA 1
ATOM 5464 C C . ASN A 1 679 ? -16.772 -8.911 26.398 1.00 85.88 679 ASN A C 1
ATOM 5466 O O . ASN A 1 679 ? -15.720 -9.472 26.100 1.00 85.88 679 ASN A O 1
ATOM 5470 N N . GLY A 1 680 ? -17.977 -9.377 26.061 1.00 87.19 680 GLY A N 1
ATOM 5471 C CA . GLY A 1 680 ? -18.202 -10.658 25.390 1.00 87.19 680 GLY A CA 1
ATOM 5472 C C . GLY A 1 680 ? -18.661 -10.553 23.938 1.00 87.19 680 GLY A C 1
ATOM 5473 O O . GLY A 1 680 ? -18.744 -11.572 23.258 1.00 87.19 680 GLY A O 1
ATOM 5474 N N . THR A 1 681 ? -19.009 -9.365 23.447 1.00 88.06 681 THR A N 1
ATOM 5475 C CA . THR A 1 681 ? -19.536 -9.187 22.088 1.00 88.06 681 THR A CA 1
ATOM 5476 C C . THR A 1 681 ? -19.051 -7.869 21.496 1.00 88.06 681 THR A C 1
ATOM 5478 O O . THR A 1 681 ? -18.881 -6.887 22.212 1.00 88.06 681 THR A O 1
ATOM 5481 N N . GLN A 1 682 ? -18.814 -7.844 20.185 1.00 84.56 682 GLN A N 1
ATOM 5482 C CA . GLN A 1 682 ? -18.469 -6.627 19.452 1.00 84.56 682 GLN A CA 1
ATOM 5483 C C . GLN A 1 682 ? -19.747 -5.941 18.944 1.00 84.56 682 GLN A C 1
ATOM 5485 O O . GLN A 1 682 ? -20.690 -6.628 18.539 1.00 84.56 682 GLN A O 1
ATOM 5490 N N . PRO A 1 683 ? -19.795 -4.602 18.925 1.00 86.62 683 PRO A N 1
ATOM 5491 C CA . PRO A 1 683 ? -20.829 -3.886 18.191 1.00 86.62 683 PRO A CA 1
ATOM 5492 C C . PRO A 1 683 ? -20.735 -4.144 16.686 1.00 86.62 683 PRO A C 1
ATOM 5494 O O . PRO A 1 683 ? -19.670 -4.454 16.152 1.00 86.62 683 PRO A O 1
ATOM 5497 N N . LEU A 1 684 ? -21.852 -3.956 15.997 1.00 85.69 684 LEU A N 1
ATOM 5498 C CA . LEU A 1 684 ? -21.961 -4.050 14.549 1.00 85.69 684 LEU A CA 1
ATOM 5499 C C . LEU A 1 684 ? -21.309 -2.819 13.916 1.00 85.69 684 LEU A C 1
ATOM 5501 O O . LEU A 1 684 ? -21.923 -1.760 13.791 1.00 85.69 684 LEU A O 1
ATOM 5505 N N . ASN A 1 685 ? -20.030 -2.948 13.572 1.00 82.50 685 ASN A N 1
ATOM 5506 C CA . ASN A 1 685 ? -19.241 -1.869 12.988 1.00 82.50 685 ASN A CA 1
ATOM 5507 C C . ASN A 1 685 ? -19.427 -1.796 11.477 1.00 82.50 685 ASN A C 1
ATOM 5509 O O . ASN A 1 685 ? -19.735 -2.792 10.819 1.00 82.50 685 ASN A O 1
ATOM 5513 N N . TYR A 1 686 ? -19.178 -0.611 10.932 1.00 85.38 686 TYR A N 1
ATOM 5514 C CA . TYR A 1 686 ? -19.323 -0.366 9.511 1.00 85.38 686 TYR A CA 1
ATOM 5515 C C . TYR A 1 686 ? -18.398 0.742 9.023 1.00 85.38 686 TYR A C 1
ATOM 5517 O O . TYR A 1 686 ? -17.816 1.501 9.801 1.00 85.38 686 TYR A O 1
ATOM 5525 N N . SER A 1 687 ? -18.304 0.849 7.707 1.00 83.31 687 SER A N 1
ATOM 5526 C CA . SER A 1 687 ? -17.827 2.056 7.050 1.00 83.31 687 SER A CA 1
ATOM 5527 C C . SER A 1 687 ? -18.793 2.447 5.950 1.00 83.31 687 SER A C 1
ATOM 5529 O O . SER A 1 687 ? -19.423 1.602 5.314 1.00 83.31 687 SER A O 1
ATOM 5531 N N . ARG A 1 688 ? -18.942 3.744 5.722 1.00 84.75 688 ARG A N 1
ATOM 5532 C CA . ARG A 1 688 ? -19.670 4.239 4.565 1.00 84.75 688 ARG A CA 1
ATOM 5533 C C . ARG A 1 688 ? -18.714 4.394 3.391 1.00 84.75 688 ARG A C 1
ATOM 5535 O O . ARG A 1 688 ? -17.717 5.103 3.483 1.00 84.75 688 ARG A O 1
ATOM 5542 N N . LEU A 1 689 ? -19.049 3.786 2.257 1.00 84.81 689 LEU A N 1
ATOM 5543 C CA . LEU A 1 689 ? -18.248 3.957 1.053 1.00 84.81 689 LEU A CA 1
ATOM 5544 C C . LEU A 1 689 ? -18.536 5.301 0.377 1.00 84.81 689 LEU A C 1
ATOM 5546 O O . LEU A 1 689 ? -19.689 5.713 0.242 1.00 84.81 689 LEU A O 1
ATOM 5550 N N . HIS A 1 690 ? -17.470 5.943 -0.104 1.00 80.19 690 HIS A N 1
ATOM 5551 C CA . HIS A 1 690 ? -17.529 7.166 -0.921 1.00 80.19 690 HIS A CA 1
ATOM 5552 C C . HIS A 1 690 ? -17.012 6.947 -2.343 1.00 80.19 690 HIS A C 1
ATOM 5554 O O . HIS A 1 690 ? -17.424 7.641 -3.270 1.00 80.19 690 HIS A O 1
ATOM 5560 N N . TYR A 1 691 ? -16.147 5.947 -2.533 1.00 80.38 691 TYR A N 1
ATOM 5561 C CA . TYR A 1 691 ? -15.522 5.648 -3.814 1.00 80.38 691 TYR A CA 1
ATOM 5562 C C . TYR A 1 691 ? -15.746 4.197 -4.213 1.00 80.38 691 TYR A C 1
ATOM 5564 O O . TYR A 1 691 ? -15.628 3.279 -3.403 1.00 80.38 691 TYR A O 1
ATOM 5572 N N . VAL A 1 692 ? -16.011 3.994 -5.502 1.00 81.75 692 VAL A N 1
ATOM 5573 C CA . VAL A 1 692 ? -16.267 2.673 -6.085 1.00 81.75 692 VAL A CA 1
ATOM 5574 C C . VAL A 1 692 ? -15.065 1.733 -5.900 1.00 81.75 692 VAL A C 1
ATOM 5576 O O . VAL A 1 692 ? -15.231 0.550 -5.628 1.00 81.75 692 VAL A O 1
ATOM 5579 N N . ARG A 1 693 ? -13.843 2.278 -5.943 1.00 77.31 693 ARG A N 1
ATOM 5580 C CA . ARG A 1 693 ? -12.583 1.541 -5.734 1.00 77.31 693 ARG A CA 1
ATOM 5581 C C . ARG A 1 693 ? -12.423 0.913 -4.337 1.00 77.31 693 ARG A C 1
ATOM 5583 O O . ARG A 1 693 ? -11.491 0.148 -4.140 1.00 77.31 693 ARG A O 1
ATOM 5590 N N . HIS A 1 694 ? -13.292 1.237 -3.374 1.00 80.25 694 HIS A N 1
ATOM 5591 C CA . HIS A 1 694 ? -13.292 0.629 -2.034 1.00 80.25 694 HIS A CA 1
ATOM 5592 C C . HIS A 1 694 ? -14.199 -0.609 -1.938 1.00 80.25 694 HIS A C 1
ATOM 5594 O O . HIS A 1 694 ? -14.272 -1.239 -0.882 1.00 80.25 694 HIS A O 1
ATOM 5600 N N . ILE A 1 695 ? -14.906 -0.952 -3.019 1.00 83.56 695 ILE A N 1
ATOM 5601 C CA . ILE A 1 695 ? -15.668 -2.195 -3.102 1.00 83.56 695 ILE A CA 1
ATOM 5602 C C . ILE A 1 695 ? -14.709 -3.378 -3.088 1.00 83.56 695 ILE A C 1
ATOM 5604 O O . ILE A 1 695 ? -13.674 -3.341 -3.739 1.00 83.56 695 ILE A O 1
ATOM 5608 N N . SER A 1 696 ? -15.073 -4.426 -2.360 1.00 82.19 696 SER A N 1
ATOM 5609 C CA . SER A 1 696 ? -14.339 -5.672 -2.243 1.00 82.19 696 SER A CA 1
ATOM 5610 C C . SER A 1 696 ? -15.316 -6.845 -2.221 1.00 82.19 696 SER A C 1
ATOM 5612 O O . SER A 1 696 ? -16.280 -6.819 -1.455 1.00 82.19 696 SER A O 1
ATOM 5614 N N . PRO A 1 697 ? -15.044 -7.926 -2.964 1.00 80.44 697 PRO A N 1
ATOM 5615 C CA . PRO A 1 697 ? -15.882 -9.118 -2.967 1.00 80.44 697 PRO A CA 1
ATOM 5616 C C . PRO A 1 697 ? -15.749 -9.942 -1.674 1.00 80.44 697 PRO A C 1
ATOM 5618 O O . PRO A 1 697 ? -16.452 -10.931 -1.499 1.00 80.44 697 PRO A O 1
ATOM 5621 N N . GLN A 1 698 ? -14.849 -9.554 -0.762 1.00 78.25 698 GLN A N 1
ATOM 5622 C CA . GLN A 1 698 ? -14.694 -10.162 0.569 1.00 78.25 698 GLN A CA 1
ATOM 5623 C C . GLN A 1 698 ? -15.671 -9.579 1.602 1.00 78.25 698 GLN A C 1
ATOM 5625 O O . GLN A 1 698 ? -15.812 -10.112 2.705 1.00 78.25 698 GLN A O 1
ATOM 5630 N N . ARG A 1 699 ? -16.325 -8.468 1.258 1.00 85.75 699 ARG A N 1
ATOM 5631 C CA . ARG A 1 699 ? -17.132 -7.669 2.172 1.00 85.75 699 ARG A CA 1
ATOM 5632 C C . ARG A 1 699 ? -18.616 -7.851 1.883 1.00 85.75 699 ARG A C 1
ATOM 5634 O O . ARG A 1 699 ? -19.019 -8.158 0.760 1.00 85.75 699 ARG A O 1
ATOM 5641 N N . ALA A 1 700 ? -19.420 -7.655 2.919 1.00 90.31 700 ALA A N 1
ATOM 5642 C CA . ALA A 1 700 ? -20.866 -7.584 2.808 1.00 90.31 700 ALA A CA 1
ATOM 5643 C C . ALA A 1 700 ? -21.305 -6.123 2.833 1.00 90.31 700 ALA A C 1
ATOM 5645 O O . ALA A 1 700 ? -20.769 -5.313 3.582 1.00 90.31 700 ALA A O 1
ATOM 5646 N N . TYR A 1 701 ? -22.309 -5.796 2.033 1.00 92.06 701 TYR A N 1
ATOM 5647 C CA . TYR A 1 701 ? -22.789 -4.440 1.852 1.00 92.06 701 TYR A CA 1
ATOM 5648 C C . TYR A 1 701 ? -24.272 -4.331 2.144 1.00 92.06 701 TYR A C 1
ATOM 5650 O O . TYR A 1 701 ? -25.080 -5.125 1.663 1.00 92.06 701 TYR A O 1
ATOM 5658 N N . ASN A 1 702 ? -24.638 -3.289 2.875 1.00 90.75 702 ASN A N 1
ATOM 5659 C CA . ASN A 1 702 ? -26.016 -2.864 3.042 1.00 90.75 702 ASN A CA 1
ATOM 5660 C C . ASN A 1 702 ? -26.291 -1.660 2.124 1.00 90.75 702 ASN A C 1
ATOM 5662 O O . ASN A 1 702 ? -25.477 -0.737 2.046 1.00 90.75 702 ASN A O 1
ATOM 5666 N N . LEU A 1 703 ? -27.414 -1.691 1.400 1.00 90.62 703 LEU A N 1
ATOM 5667 C CA . LEU A 1 703 ? -27.741 -0.725 0.343 1.00 90.62 703 LEU A CA 1
ATOM 5668 C C . LEU A 1 703 ? -28.965 0.108 0.730 1.00 90.62 703 LEU A C 1
ATOM 5670 O O . LEU A 1 703 ? -30.105 -0.271 0.445 1.00 90.62 703 LEU A O 1
ATOM 5674 N N . GLN A 1 704 ? -28.742 1.251 1.374 1.00 85.50 704 GLN A N 1
ATOM 5675 C CA . GLN A 1 704 ? -29.820 2.113 1.860 1.00 85.50 704 GLN A CA 1
ATOM 5676 C C . GLN A 1 704 ? -30.173 3.187 0.835 1.00 85.50 704 GLN A C 1
ATOM 5678 O O . GLN A 1 704 ? -29.307 3.933 0.388 1.00 85.50 704 GLN A O 1
ATOM 5683 N N . ASN A 1 705 ? -31.449 3.322 0.487 1.00 85.44 705 ASN A N 1
ATOM 5684 C CA . ASN A 1 705 ? -31.888 4.352 -0.443 1.00 85.44 705 ASN A CA 1
ATOM 5685 C C . ASN A 1 705 ? -31.694 5.764 0.142 1.00 85.44 705 ASN A C 1
ATOM 5687 O O . ASN A 1 705 ? -32.149 6.068 1.245 1.00 85.44 705 ASN A O 1
ATOM 5691 N N . MET A 1 706 ? -31.076 6.660 -0.630 1.00 82.75 706 MET A N 1
ATOM 5692 C CA . MET A 1 706 ? -30.762 8.023 -0.186 1.00 82.75 706 MET A CA 1
ATOM 5693 C C . MET A 1 706 ? -31.989 8.912 0.014 1.00 82.75 706 MET A C 1
ATOM 5695 O O . MET A 1 706 ? -31.921 9.880 0.768 1.00 82.75 706 MET A O 1
ATOM 5699 N N . SER A 1 707 ? -33.102 8.594 -0.647 1.00 77.06 707 SER A N 1
ATOM 5700 C CA . SER A 1 707 ? -34.357 9.335 -0.505 1.00 77.06 707 SER A CA 1
ATOM 5701 C C . SER A 1 707 ? -35.177 8.877 0.711 1.00 77.06 707 SER A C 1
ATOM 5703 O O . SER A 1 707 ? -36.282 9.367 0.921 1.00 77.06 707 SER A O 1
ATOM 5705 N N . GLY A 1 708 ? -34.648 7.955 1.528 1.00 71.44 708 GLY A N 1
ATOM 5706 C CA . GLY A 1 708 ? -35.282 7.504 2.768 1.00 71.44 708 GLY A CA 1
ATOM 5707 C C . GLY A 1 708 ? -36.313 6.388 2.586 1.00 71.44 708 GLY A C 1
ATOM 5708 O O . GLY A 1 708 ? -37.023 6.057 3.528 1.00 71.44 708 GLY A O 1
ATOM 5709 N N . TYR A 1 709 ? -36.394 5.756 1.410 1.00 73.69 709 TYR A N 1
ATOM 5710 C CA . TYR A 1 709 ? -37.374 4.692 1.136 1.00 73.69 709 TYR A CA 1
ATOM 5711 C C . TYR A 1 709 ? -36.951 3.290 1.609 1.00 73.69 709 TYR A C 1
ATOM 5713 O O . TYR A 1 709 ? -37.437 2.279 1.097 1.00 73.69 709 TYR A O 1
ATOM 5721 N N . GLY A 1 710 ? -36.070 3.228 2.606 1.00 76.00 710 GLY A N 1
ATOM 5722 C CA . GLY A 1 710 ? -35.595 1.987 3.212 1.00 76.00 710 GLY A CA 1
ATOM 5723 C C . GLY A 1 710 ? -34.383 1.374 2.511 1.00 76.00 710 GLY A C 1
ATOM 5724 O O . GLY A 1 710 ? -33.692 2.024 1.724 1.00 76.00 710 GLY A O 1
ATOM 5725 N N . THR A 1 711 ? -34.123 0.108 2.821 1.00 82.38 711 THR A N 1
ATOM 5726 C CA . THR A 1 711 ? -32.930 -0.620 2.368 1.00 82.38 711 THR A CA 1
ATOM 5727 C C . THR A 1 711 ? -33.295 -1.763 1.444 1.00 82.38 711 THR A C 1
ATOM 5729 O O . THR A 1 711 ? -34.269 -2.479 1.693 1.00 82.38 711 THR A O 1
ATOM 5732 N N . LEU A 1 712 ? -32.491 -1.946 0.398 1.00 88.56 712 LEU A N 1
ATOM 5733 C CA . LEU A 1 712 ? -32.675 -2.991 -0.596 1.00 88.56 712 LEU A CA 1
ATOM 5734 C C . LEU A 1 712 ? -32.364 -4.374 -0.003 1.00 88.56 712 LEU A C 1
ATOM 5736 O O . LEU A 1 712 ? -31.262 -4.617 0.488 1.00 88.56 712 LEU A O 1
ATOM 5740 N N . THR A 1 713 ? -33.326 -5.291 -0.058 1.00 89.56 713 THR A N 1
ATOM 5741 C CA . THR A 1 713 ? -33.231 -6.615 0.574 1.00 89.56 713 THR A CA 1
ATOM 5742 C C . THR A 1 713 ? -33.980 -7.661 -0.239 1.00 89.56 713 THR A C 1
ATOM 5744 O O . THR A 1 713 ? -34.860 -7.330 -1.031 1.00 89.56 713 THR A O 1
ATOM 5747 N N . ALA A 1 714 ? -33.643 -8.927 -0.036 1.00 91.81 714 ALA A N 1
ATOM 5748 C CA . ALA A 1 714 ? -34.390 -10.041 -0.581 1.00 91.81 714 ALA A CA 1
ATOM 5749 C C . ALA A 1 714 ? -35.430 -10.583 0.412 1.00 91.81 714 ALA A C 1
ATOM 5751 O O . ALA A 1 714 ? -35.358 -10.394 1.628 1.00 91.81 714 ALA A O 1
ATOM 5752 N N . THR A 1 715 ? -36.411 -11.289 -0.125 1.00 89.88 715 THR A N 1
ATOM 5753 C CA . THR A 1 715 ? -37.398 -12.063 0.626 1.00 89.88 715 THR A CA 1
ATOM 5754 C C . THR A 1 715 ? -37.057 -13.554 0.610 1.00 89.88 715 THR A C 1
ATOM 5756 O O . THR A 1 715 ? -36.247 -14.020 -0.194 1.00 89.88 715 THR A O 1
ATOM 5759 N N . ALA A 1 716 ? -37.707 -14.333 1.479 1.00 87.94 716 ALA A N 1
ATOM 5760 C CA . ALA A 1 716 ? -37.537 -15.788 1.525 1.00 87.94 716 ALA A CA 1
ATOM 5761 C C . ALA A 1 716 ? -37.955 -16.491 0.213 1.00 87.94 716 ALA A C 1
ATOM 5763 O O . ALA A 1 716 ? -37.416 -17.543 -0.119 1.00 87.94 716 ALA A O 1
ATOM 5764 N N . ASP A 1 717 ? -38.870 -15.897 -0.562 1.00 89.94 717 ASP A N 1
ATOM 5765 C CA . ASP A 1 717 ? -39.259 -16.344 -1.907 1.00 89.94 717 ASP A CA 1
ATOM 5766 C C . ASP A 1 717 ? -38.330 -15.823 -3.021 1.00 89.94 717 ASP A C 1
ATOM 5768 O O . ASP A 1 717 ? -38.653 -15.949 -4.200 1.00 89.94 717 ASP A O 1
ATOM 5772 N N . LYS A 1 718 ? -37.151 -15.293 -2.661 1.00 92.50 718 LYS A N 1
ATOM 5773 C CA . LYS A 1 718 ? -36.097 -14.831 -3.579 1.00 92.50 718 LYS A CA 1
ATOM 5774 C C . LYS A 1 718 ? -36.552 -13.706 -4.509 1.00 92.50 718 LYS A C 1
ATOM 5776 O O . LYS A 1 718 ? -36.172 -13.678 -5.675 1.00 92.50 718 LYS A O 1
ATOM 5781 N N . LYS A 1 719 ? -37.324 -12.754 -3.981 1.00 90.62 719 LYS A N 1
ATOM 5782 C CA . LYS A 1 719 ? -37.702 -11.519 -4.676 1.00 90.62 719 LYS A CA 1
ATOM 5783 C C . LYS A 1 719 ? -37.083 -10.306 -4.004 1.00 90.62 719 LYS A C 1
ATOM 5785 O O . LYS A 1 719 ? -36.829 -10.302 -2.801 1.00 90.62 719 LYS A O 1
ATOM 5790 N N . LEU A 1 720 ? -36.836 -9.271 -4.791 1.00 90.69 720 LEU A N 1
ATOM 5791 C CA . LEU A 1 720 ? -36.311 -8.005 -4.305 1.00 90.69 720 LEU A CA 1
ATOM 5792 C C . LEU A 1 720 ? -37.424 -7.156 -3.681 1.00 90.69 720 LEU A C 1
ATOM 5794 O O . LEU A 1 720 ? -38.512 -7.021 -4.238 1.00 90.69 720 LEU A O 1
ATOM 5798 N N . THR A 1 721 ? -37.146 -6.559 -2.527 1.00 86.75 721 THR A N 1
ATOM 5799 C CA . THR A 1 721 ? -38.057 -5.661 -1.811 1.00 86.75 721 THR A CA 1
ATOM 5800 C C . THR A 1 721 ? -37.273 -4.593 -1.042 1.00 86.75 721 THR A C 1
ATOM 5802 O O . THR A 1 721 ? -36.040 -4.547 -1.093 1.00 86.75 721 THR A O 1
ATOM 5805 N N . THR A 1 722 ? -37.977 -3.733 -0.304 1.00 80.25 722 THR A N 1
ATOM 5806 C CA . THR A 1 722 ? -37.373 -2.854 0.700 1.00 80.25 722 THR A CA 1
ATOM 5807 C C . THR A 1 722 ? -37.990 -3.053 2.079 1.00 80.25 722 THR A C 1
ATOM 5809 O O . THR A 1 722 ? -39.193 -3.269 2.221 1.00 80.25 722 THR A O 1
ATOM 5812 N N . ARG A 1 723 ? -37.159 -2.983 3.126 1.00 70.50 723 ARG A N 1
ATOM 5813 C CA . ARG A 1 723 ? -37.625 -2.947 4.524 1.00 70.50 723 ARG A CA 1
ATOM 5814 C C . ARG A 1 723 ? -37.737 -1.501 5.011 1.00 70.50 723 ARG A C 1
ATOM 5816 O O . ARG A 1 723 ? -36.882 -0.676 4.696 1.00 70.50 723 ARG A O 1
ATOM 5823 N N . SER A 1 724 ? -38.789 -1.229 5.790 1.00 60.66 724 SER A N 1
ATOM 5824 C CA . SER A 1 724 ? -39.052 0.045 6.489 1.00 60.66 724 SER A CA 1
ATOM 5825 C C . SER A 1 724 ? -39.449 1.249 5.616 1.00 60.66 724 SER A C 1
ATOM 5827 O O . SER A 1 724 ? -39.287 2.393 6.027 1.00 60.66 724 SER A O 1
ATOM 5829 N N . ALA A 1 725 ? -40.011 1.030 4.426 1.00 52.91 725 ALA A N 1
ATOM 5830 C CA . ALA A 1 725 ? -40.413 2.114 3.534 1.00 52.91 725 ALA A CA 1
ATOM 5831 C C . ALA A 1 725 ? -41.717 2.803 4.002 1.00 52.91 725 ALA A C 1
ATOM 5833 O O . ALA A 1 725 ? -42.806 2.255 3.849 1.00 52.91 725 ALA A O 1
ATOM 5834 N N . THR A 1 726 ? -41.638 4.027 4.534 1.00 50.69 726 THR A N 1
ATOM 5835 C CA . THR A 1 726 ? -42.812 4.909 4.706 1.00 50.69 726 THR A CA 1
ATOM 5836 C C . THR A 1 726 ? -42.526 6.288 4.119 1.00 50.69 726 THR A C 1
ATOM 5838 O O . THR A 1 726 ? -41.380 6.726 4.074 1.00 50.69 726 THR A O 1
ATOM 5841 N N . ALA A 1 727 ? -43.560 6.982 3.639 1.00 51.03 727 ALA A N 1
ATOM 5842 C CA . ALA A 1 727 ? -43.434 8.255 2.922 1.00 51.03 727 ALA A CA 1
ATOM 5843 C C . ALA A 1 727 ? -42.976 9.459 3.788 1.00 51.03 727 ALA A C 1
ATOM 5845 O O . ALA A 1 727 ? -42.966 10.578 3.284 1.00 51.03 727 ALA A O 1
ATOM 5846 N N . ALA A 1 728 ? -42.628 9.265 5.072 1.00 45.44 728 ALA A N 1
ATOM 5847 C CA . ALA A 1 728 ? -42.534 10.350 6.061 1.00 45.44 728 ALA A CA 1
ATOM 5848 C C . ALA A 1 728 ? -41.272 10.378 6.958 1.00 45.44 728 ALA A C 1
ATOM 5850 O O . ALA A 1 728 ? -41.214 11.197 7.873 1.00 45.44 728 ALA A O 1
ATOM 5851 N N . GLY A 1 729 ? -40.257 9.534 6.748 1.00 44.78 729 GLY A N 1
ATOM 5852 C CA . GLY A 1 729 ? -39.065 9.523 7.613 1.00 44.78 729 GLY A CA 1
ATOM 5853 C C . GLY A 1 729 ? -37.905 10.366 7.075 1.00 44.78 729 GLY A C 1
ATOM 5854 O O . GLY A 1 729 ? -37.526 10.259 5.914 1.00 44.78 729 GLY A O 1
ATOM 5855 N N . THR A 1 730 ? -37.297 11.191 7.920 1.00 41.28 730 THR A N 1
ATOM 5856 C CA . THR A 1 730 ? -35.972 11.777 7.681 1.00 41.28 730 THR A CA 1
ATOM 5857 C C . THR A 1 730 ? -34.879 10.707 7.834 1.00 41.28 730 THR A C 1
ATOM 5859 O O . THR A 1 730 ? -35.021 9.769 8.616 1.00 41.28 730 THR A O 1
ATOM 5862 N N . LEU A 1 731 ? -33.762 10.868 7.110 1.00 47.81 731 LEU A N 1
ATOM 5863 C CA . LEU A 1 731 ? -32.572 9.990 7.106 1.00 47.81 731 LEU A CA 1
ATOM 5864 C C . LEU A 1 731 ? -32.111 9.495 8.496 1.00 47.81 731 LEU A C 1
ATOM 5866 O O . LEU A 1 731 ? -31.569 8.400 8.610 1.00 47.81 731 LEU A O 1
ATOM 5870 N N . THR A 1 732 ? -32.340 10.281 9.548 1.00 42.69 732 THR A N 1
ATOM 5871 C CA . THR A 1 732 ? -31.892 10.020 10.923 1.00 42.69 732 THR A CA 1
ATOM 5872 C C . THR A 1 732 ? -32.669 8.909 11.639 1.00 42.69 732 THR A C 1
ATOM 5874 O O . THR A 1 732 ? -32.119 8.275 12.530 1.00 42.69 732 THR A O 1
ATOM 5877 N N . ALA A 1 733 ? -33.924 8.640 11.260 1.00 39.59 733 ALA A N 1
ATOM 5878 C CA . ALA A 1 733 ? -34.755 7.625 11.921 1.00 39.59 733 ALA A CA 1
ATOM 5879 C C . ALA A 1 733 ? -34.509 6.194 11.398 1.00 39.59 733 ALA A C 1
ATOM 5881 O O . ALA A 1 733 ? -34.825 5.220 12.078 1.00 39.59 733 ALA A O 1
ATOM 5882 N N . PHE A 1 734 ? -33.941 6.048 10.196 1.00 48.16 734 PHE A N 1
ATOM 5883 C CA . PHE A 1 734 ? -33.872 4.757 9.499 1.00 48.16 734 PHE A CA 1
ATOM 5884 C C . PHE A 1 734 ? -32.650 3.907 9.837 1.00 48.16 734 PHE A C 1
ATOM 5886 O O . PHE A 1 734 ? -32.724 2.685 9.727 1.00 48.16 734 PHE A O 1
ATOM 5893 N N . ALA A 1 735 ? -31.551 4.522 10.283 1.00 46.84 735 ALA A N 1
ATOM 5894 C CA . ALA A 1 735 ? -30.374 3.786 10.747 1.00 46.84 735 ALA A CA 1
ATOM 5895 C C . ALA A 1 735 ? -30.669 2.916 11.991 1.00 46.84 735 ALA A C 1
ATOM 5897 O O . ALA A 1 735 ? -29.933 1.971 12.246 1.00 46.84 735 ALA A O 1
ATOM 5898 N N . GLY A 1 736 ? -31.755 3.201 12.725 1.00 49.81 736 GLY A N 1
ATOM 5899 C CA . GLY A 1 736 ? -32.105 2.559 13.998 1.00 49.81 736 GLY A CA 1
ATOM 5900 C C . GLY A 1 736 ? -33.133 1.417 13.946 1.00 49.81 736 GLY A C 1
ATOM 5901 O O . GLY A 1 736 ? -33.508 0.931 15.004 1.00 49.81 736 GLY A O 1
ATOM 5902 N N . GLN A 1 737 ? -33.623 0.974 12.777 1.00 55.84 737 GLN A N 1
ATOM 5903 C CA . GLN A 1 737 ? -34.688 -0.057 12.721 1.00 55.84 737 GLN A CA 1
ATOM 5904 C C . GLN A 1 737 ? -34.389 -1.301 11.877 1.00 55.84 737 GLN A C 1
ATOM 5906 O O . GLN A 1 737 ? -35.208 -2.220 11.846 1.00 55.84 737 GLN A O 1
ATOM 5911 N N . GLN A 1 738 ? -33.262 -1.355 11.169 1.00 69.88 738 GLN A N 1
ATOM 5912 C CA . GLN A 1 738 ? -32.933 -2.510 10.339 1.00 69.88 738 GLN A CA 1
ATOM 5913 C C . GLN A 1 738 ? -31.876 -3.383 11.003 1.00 69.88 738 GLN A C 1
ATOM 5915 O O . GLN A 1 738 ? -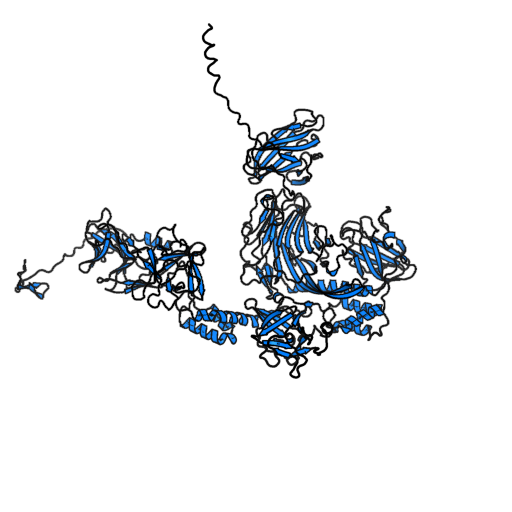30.776 -2.917 11.287 1.00 69.88 738 GLN A O 1
ATOM 5920 N N . ASP A 1 739 ? -32.199 -4.666 11.157 1.00 80.75 739 ASP A N 1
ATOM 5921 C CA . ASP A 1 739 ? -31.222 -5.672 11.548 1.00 80.75 739 ASP A CA 1
ATOM 5922 C C . ASP A 1 739 ? -30.211 -5.886 10.411 1.00 80.75 739 ASP A C 1
ATOM 5924 O O . ASP A 1 739 ? -30.523 -6.485 9.376 1.00 80.75 739 ASP A O 1
ATOM 5928 N N . VAL A 1 740 ? -29.002 -5.355 10.585 1.00 84.12 740 VAL A N 1
ATOM 5929 C CA . VAL A 1 740 ? -27.912 -5.477 9.612 1.00 84.12 740 VAL A CA 1
ATOM 5930 C C . VAL A 1 740 ? -27.262 -6.859 9.654 1.00 84.12 740 VAL A C 1
ATOM 5932 O O . VAL A 1 740 ? -26.444 -7.164 8.790 1.00 84.12 740 VAL A O 1
ATOM 5935 N N . THR A 1 741 ? -27.627 -7.716 10.611 1.00 86.81 741 THR A N 1
ATOM 5936 C CA . THR A 1 741 ? -27.135 -9.100 10.686 1.00 86.81 741 THR A CA 1
ATOM 5937 C C . THR A 1 741 ? -27.913 -10.065 9.794 1.00 86.81 741 THR A C 1
ATOM 5939 O O . THR A 1 741 ? -27.450 -11.180 9.568 1.00 86.81 741 THR A O 1
ATOM 5942 N N . ASP A 1 742 ? -29.052 -9.645 9.233 1.00 88.19 742 ASP A N 1
ATOM 5943 C CA . ASP A 1 742 ? -29.859 -10.478 8.341 1.00 88.19 742 ASP A CA 1
ATOM 5944 C C . ASP A 1 742 ? -29.158 -10.689 6.979 1.00 88.19 742 ASP A C 1
ATOM 5946 O O . ASP A 1 742 ? -28.986 -9.726 6.221 1.00 88.19 742 ASP A O 1
ATOM 5950 N N . PRO A 1 743 ? -28.799 -11.931 6.596 1.00 90.12 743 PRO A N 1
ATOM 5951 C CA . PRO A 1 743 ? -28.188 -12.219 5.298 1.00 90.12 743 PRO A CA 1
ATOM 5952 C C . PRO A 1 743 ? -29.016 -11.739 4.096 1.00 90.12 743 PRO A C 1
ATOM 5954 O O . PRO A 1 743 ? -28.448 -11.371 3.070 1.00 90.12 743 PRO A O 1
ATOM 5957 N N . LEU A 1 744 ? -30.349 -11.690 4.202 1.00 91.38 744 LEU A N 1
ATOM 5958 C CA . LEU A 1 744 ? -31.227 -11.204 3.130 1.00 91.38 744 LEU A CA 1
ATOM 5959 C C . LEU A 1 744 ? -31.098 -9.692 2.898 1.00 91.38 744 LEU A C 1
ATOM 5961 O O . LEU A 1 744 ? -31.469 -9.190 1.834 1.00 91.38 744 LEU A O 1
ATOM 5965 N N . ALA A 1 745 ? -30.594 -8.940 3.875 1.00 89.31 745 ALA A N 1
ATOM 5966 C CA . ALA A 1 745 ? -30.367 -7.499 3.783 1.00 89.31 745 ALA A CA 1
ATOM 5967 C C . ALA A 1 745 ? -28.964 -7.126 3.279 1.00 89.31 745 ALA A C 1
ATOM 5969 O O . ALA A 1 745 ? -28.664 -5.937 3.150 1.00 89.31 745 ALA A O 1
ATOM 5970 N N . ASN A 1 746 ? -28.110 -8.116 3.018 1.00 92.31 746 ASN A N 1
ATOM 5971 C CA . ASN A 1 746 ? -26.704 -7.899 2.723 1.00 92.31 746 ASN A CA 1
ATOM 5972 C C . ASN A 1 746 ? -26.309 -8.458 1.351 1.00 92.31 746 ASN A C 1
ATOM 5974 O O . ASN A 1 746 ? -26.820 -9.477 0.879 1.00 92.31 746 ASN A O 1
ATOM 5978 N N . TRP A 1 747 ? -25.376 -7.757 0.717 1.00 94.06 747 TRP A N 1
ATOM 5979 C CA . TRP A 1 747 ? -24.976 -7.948 -0.668 1.00 94.06 747 TRP A CA 1
ATOM 5980 C C . TRP A 1 747 ? -23.465 -8.120 -0.774 1.00 94.06 747 TRP A C 1
ATOM 5982 O O . TRP A 1 747 ? -22.715 -7.390 -0.140 1.00 94.06 747 TRP A O 1
ATOM 5992 N N . VAL A 1 748 ? -23.005 -9.027 -1.622 1.00 93.38 748 VAL A N 1
ATOM 5993 C CA . VAL A 1 748 ? -21.632 -9.029 -2.128 1.00 93.38 748 VAL A CA 1
ATOM 5994 C C . VAL A 1 748 ? -21.630 -8.248 -3.432 1.00 93.38 748 VAL A C 1
ATOM 5996 O O . VAL A 1 748 ? -22.489 -8.468 -4.286 1.00 93.38 748 VAL A O 1
ATOM 5999 N N . ILE A 1 749 ? -20.679 -7.332 -3.586 1.00 92.12 749 ILE A N 1
ATOM 6000 C CA . ILE A 1 749 ? -20.480 -6.605 -4.839 1.00 92.12 749 ILE A CA 1
ATOM 6001 C C . ILE A 1 749 ? -19.145 -7.061 -5.418 1.00 92.12 749 ILE A C 1
ATOM 6003 O O . ILE A 1 749 ? -18.089 -6.832 -4.830 1.00 92.12 749 ILE A O 1
ATOM 6007 N N . LEU A 1 750 ? -19.209 -7.736 -6.561 1.00 87.62 750 LEU A N 1
ATOM 6008 C CA . LEU A 1 750 ? -18.045 -8.189 -7.316 1.00 87.62 750 LEU A CA 1
ATOM 6009 C C . LEU A 1 750 ? -17.699 -7.118 -8.344 1.00 87.62 750 LEU A C 1
ATOM 6011 O O . LEU A 1 750 ? -18.600 -6.566 -8.976 1.00 87.62 750 LEU A O 1
ATOM 6015 N N . HIS A 1 751 ? -16.411 -6.844 -8.516 1.00 82.12 751 HIS A N 1
ATOM 6016 C CA . HIS A 1 751 ? -15.913 -5.910 -9.515 1.00 82.12 751 HIS A CA 1
ATOM 6017 C C . HIS A 1 751 ? -14.948 -6.618 -10.455 1.00 82.12 751 HIS A C 1
ATOM 6019 O O . HIS A 1 751 ? -13.994 -7.251 -10.007 1.00 82.12 751 HIS A O 1
ATOM 6025 N N . ASP A 1 752 ? -15.180 -6.458 -11.750 1.00 72.81 752 ASP A N 1
ATOM 6026 C CA . ASP A 1 752 ? -14.250 -6.879 -12.782 1.00 72.81 752 ASP A CA 1
ATOM 6027 C C . ASP A 1 752 ? -13.336 -5.706 -13.177 1.00 72.81 752 ASP A C 1
ATOM 6029 O O . ASP A 1 752 ? -13.737 -4.802 -13.912 1.00 72.81 752 ASP A O 1
ATOM 6033 N N . GLU A 1 753 ? -12.106 -5.705 -12.655 1.00 59.09 753 GLU A N 1
ATOM 6034 C CA . GLU A 1 753 ? -11.144 -4.599 -12.780 1.00 59.09 753 GLU A CA 1
ATOM 6035 C C . GLU A 1 753 ? -10.791 -4.234 -14.215 1.00 59.09 753 GLU A C 1
ATOM 6037 O O . GLU A 1 753 ? -10.592 -3.057 -14.519 1.00 59.09 753 GLU A O 1
ATOM 6042 N N . ARG A 1 754 ? -10.708 -5.230 -15.094 1.00 58.97 754 ARG A N 1
ATOM 6043 C CA . ARG A 1 754 ? -10.254 -5.011 -16.466 1.00 58.97 754 ARG A CA 1
ATOM 6044 C C . ARG A 1 754 ? -11.371 -4.418 -17.328 1.00 58.97 754 ARG A C 1
ATOM 6046 O O . ARG A 1 754 ? -11.091 -3.772 -18.335 1.00 58.97 754 ARG A O 1
ATOM 6053 N N . TYR A 1 755 ? -12.628 -4.604 -16.910 1.00 61.00 755 TYR A N 1
ATOM 6054 C CA . TYR A 1 755 ? -13.816 -4.350 -17.732 1.00 61.00 755 TYR A CA 1
ATOM 6055 C C . TYR A 1 755 ? -14.858 -3.441 -17.068 1.00 61.00 755 TYR A C 1
ATOM 6057 O O . TYR A 1 755 ? -15.882 -3.129 -17.673 1.00 61.00 755 TYR A O 1
ATOM 6065 N N . SER A 1 756 ? -14.582 -2.960 -15.850 1.00 68.00 756 SER A N 1
ATOM 6066 C CA . SER A 1 756 ? -15.393 -1.995 -15.087 1.00 68.00 756 SER A CA 1
ATOM 6067 C C . SER A 1 756 ? -16.843 -2.432 -14.809 1.00 68.00 756 SER A C 1
ATOM 6069 O O . SER A 1 756 ? -17.698 -1.593 -14.511 1.00 68.00 756 SER A O 1
ATOM 6071 N N . GLY A 1 757 ? -17.132 -3.734 -14.905 1.00 81.69 757 GLY A N 1
ATOM 6072 C CA . GLY A 1 757 ? -18.442 -4.318 -14.616 1.00 81.69 757 GLY A CA 1
ATOM 6073 C C . GLY A 1 757 ? -18.603 -4.663 -13.136 1.00 81.69 757 GLY A C 1
ATOM 6074 O O . GLY A 1 757 ? -17.667 -5.147 -12.499 1.00 81.69 757 GLY A O 1
ATOM 6075 N N . TYR A 1 758 ? -19.797 -4.431 -12.591 1.00 89.50 758 TYR A N 1
ATOM 6076 C CA . TYR A 1 758 ? -20.162 -4.744 -11.210 1.00 89.50 758 TYR A CA 1
ATOM 6077 C C . TYR A 1 758 ? -21.291 -5.762 -11.178 1.00 89.50 758 TYR A C 1
ATOM 6079 O O . TYR A 1 758 ? -22.266 -5.639 -11.915 1.00 89.50 758 TYR A O 1
ATOM 6087 N N . TYR A 1 759 ? -21.201 -6.728 -10.274 1.00 92.12 759 TYR A N 1
ATOM 6088 C CA . TYR A 1 759 ? -22.218 -7.760 -10.103 1.00 92.12 759 TYR A CA 1
ATOM 6089 C C . TYR A 1 759 ? -22.645 -7.793 -8.643 1.00 92.12 759 TYR A C 1
ATOM 6091 O O . TYR A 1 759 ? -21.811 -7.908 -7.747 1.00 92.12 759 TYR A O 1
ATOM 6099 N N . LEU A 1 760 ? -23.947 -7.668 -8.398 1.00 94.81 760 LEU A N 1
ATOM 6100 C CA . LEU A 1 760 ? -24.504 -7.636 -7.051 1.00 94.81 760 LEU A CA 1
ATOM 6101 C C . LEU A 1 760 ? -25.109 -9.000 -6.741 1.00 94.81 760 LEU A C 1
ATOM 6103 O O . LEU A 1 760 ? -25.989 -9.458 -7.463 1.00 94.81 760 LEU A O 1
ATOM 6107 N N . TYR A 1 761 ? -24.663 -9.633 -5.666 1.00 95.62 761 TYR A N 1
ATOM 6108 C CA . TYR A 1 761 ? -25.133 -10.937 -5.211 1.00 95.62 761 TYR A CA 1
ATOM 6109 C C . TYR A 1 761 ? -25.738 -10.813 -3.814 1.00 95.62 761 TYR A C 1
ATOM 6111 O O . TYR A 1 761 ? -25.074 -10.350 -2.892 1.00 95.62 761 TYR A O 1
ATOM 6119 N N . ASN A 1 762 ? -26.998 -11.203 -3.634 1.00 95.31 762 ASN A N 1
ATOM 6120 C CA . ASN A 1 762 ? -27.627 -11.202 -2.316 1.00 95.31 762 ASN A CA 1
ATOM 6121 C C . ASN A 1 762 ? -27.225 -12.461 -1.539 1.00 95.31 762 ASN A C 1
ATOM 6123 O O . ASN A 1 762 ? -27.417 -13.577 -2.028 1.00 95.31 762 ASN A O 1
ATOM 6127 N N . ILE A 1 763 ? -26.712 -12.276 -0.321 1.00 93.19 763 ILE A N 1
ATOM 6128 C CA . ILE A 1 763 ? -26.153 -13.364 0.491 1.00 93.19 763 ILE A CA 1
ATOM 6129 C C . ILE A 1 763 ? -27.259 -14.334 0.924 1.00 93.19 763 ILE A C 1
ATOM 6131 O O . ILE A 1 763 ? -27.128 -15.535 0.717 1.00 93.19 763 ILE A O 1
ATOM 6135 N N . GLY A 1 764 ? -28.367 -13.835 1.479 1.00 92.31 764 GLY A N 1
ATOM 6136 C CA . GLY A 1 764 ? -29.441 -14.687 2.002 1.00 92.31 764 GLY A CA 1
ATOM 6137 C C . GLY A 1 764 ? -30.287 -15.382 0.932 1.00 92.31 764 GLY A C 1
ATOM 6138 O O . GLY A 1 764 ? -30.770 -16.488 1.158 1.00 92.31 764 GLY A O 1
ATOM 6139 N N . ALA A 1 765 ? -30.488 -14.753 -0.229 1.00 94.75 765 ALA A N 1
ATOM 6140 C CA . ALA A 1 765 ? -31.273 -15.344 -1.317 1.00 94.75 765 ALA A CA 1
ATOM 6141 C C . ALA A 1 765 ? -30.455 -16.270 -2.228 1.00 94.75 765 ALA A C 1
ATOM 6143 O O . ALA A 1 765 ? -31.043 -17.058 -2.979 1.00 94.75 765 ALA A O 1
ATOM 6144 N N . GLU A 1 766 ? -29.125 -16.161 -2.170 1.00 94.50 766 GLU A N 1
ATOM 6145 C CA . GLU A 1 766 ? -28.165 -16.869 -3.017 1.00 94.50 766 GLU A CA 1
ATOM 6146 C C . GLU A 1 766 ? -28.402 -16.633 -4.520 1.00 94.50 766 GLU A C 1
ATOM 6148 O O . GLU A 1 766 ? -28.514 -17.564 -5.331 1.00 94.50 766 GLU A O 1
ATOM 6153 N N . ARG A 1 767 ? -28.589 -15.363 -4.893 1.00 95.56 767 ARG A N 1
ATOM 6154 C CA . ARG A 1 767 ? -28.946 -14.934 -6.254 1.00 95.56 767 ARG A CA 1
ATOM 6155 C C . ARG A 1 767 ? -28.312 -13.588 -6.598 1.00 95.56 767 ARG A C 1
ATOM 6157 O O . ARG A 1 767 ? -28.158 -12.729 -5.732 1.00 95.56 767 ARG A O 1
ATOM 6164 N N . PHE A 1 768 ? -28.005 -13.394 -7.875 1.00 95.81 768 PHE A N 1
ATOM 6165 C CA . PHE A 1 768 ? -27.571 -12.120 -8.437 1.00 95.81 768 PHE A CA 1
ATOM 6166 C C . PHE A 1 768 ? -28.752 -11.187 -8.696 1.00 95.81 768 PHE A C 1
ATOM 6168 O O . PHE A 1 768 ? -29.831 -11.640 -9.078 1.00 95.81 768 PHE A O 1
ATOM 6175 N N . LEU A 1 769 ? -28.526 -9.883 -8.551 1.00 95.62 769 LEU A N 1
ATOM 6176 C CA . LEU A 1 769 ? -29.409 -8.852 -9.081 1.00 95.62 769 LEU A CA 1
ATOM 6177 C C . LEU A 1 769 ? -29.445 -8.963 -10.609 1.00 95.62 769 LEU A C 1
ATOM 6179 O O . LEU A 1 769 ? -28.401 -8.994 -11.259 1.00 95.62 769 LEU A O 1
ATOM 6183 N N . ASN A 1 770 ? -30.647 -9.016 -11.172 1.00 94.19 770 ASN A N 1
ATOM 6184 C CA . ASN A 1 770 ? -30.862 -9.069 -12.610 1.00 94.19 770 ASN A CA 1
ATOM 6185 C C . ASN A 1 770 ? -32.177 -8.356 -12.954 1.00 94.19 770 ASN A C 1
ATOM 6187 O O . ASN A 1 770 ? -33.254 -8.842 -12.616 1.00 94.19 770 ASN A O 1
ATOM 6191 N N . LEU A 1 771 ? -32.087 -7.203 -13.624 1.00 92.12 771 LEU A N 1
ATOM 6192 C CA . LEU A 1 771 ? -33.220 -6.338 -13.962 1.00 92.12 771 LEU A CA 1
ATOM 6193 C C . LEU A 1 771 ? -34.227 -6.980 -14.920 1.00 92.12 771 LEU A C 1
ATOM 6195 O O . LEU A 1 771 ? -35.372 -6.542 -14.979 1.00 92.12 771 LEU A O 1
ATOM 6199 N N . SER A 1 772 ? -33.818 -8.027 -15.635 1.00 89.06 772 SER A N 1
ATOM 6200 C CA . SER A 1 772 ? -34.656 -8.749 -16.593 1.00 89.06 772 SER A CA 1
ATOM 6201 C C . SER A 1 772 ? -35.318 -10.000 -16.001 1.00 89.06 772 SER A C 1
ATOM 6203 O O . SER A 1 772 ? -36.130 -10.632 -16.675 1.00 89.06 772 SER A O 1
ATOM 6205 N N . ALA A 1 773 ? -34.977 -10.387 -14.766 1.00 90.88 773 ALA A N 1
ATOM 6206 C CA . ALA A 1 773 ? -35.533 -11.564 -14.101 1.00 90.88 773 ALA A CA 1
ATOM 6207 C C . ALA A 1 773 ? -36.823 -11.243 -13.326 1.00 90.88 773 ALA A C 1
ATOM 6209 O O . ALA A 1 773 ? -36.971 -10.151 -12.772 1.00 90.88 773 ALA A O 1
ATOM 6210 N N . ASP A 1 774 ? -37.737 -12.218 -13.220 1.00 87.69 774 ASP A N 1
ATOM 6211 C CA . ASP A 1 774 ? -38.916 -12.087 -12.352 1.00 87.69 774 ASP A CA 1
ATOM 6212 C C . ASP A 1 774 ? -38.480 -11.870 -10.893 1.00 87.69 774 ASP A C 1
ATOM 6214 O O . ASP A 1 774 ? -37.637 -12.593 -10.363 1.00 87.69 774 ASP A O 1
ATOM 6218 N N . GLY A 1 775 ? -39.017 -10.832 -10.250 1.00 88.75 775 GLY A N 1
ATOM 6219 C CA . GLY A 1 775 ? -38.612 -10.436 -8.899 1.00 88.75 775 GLY A CA 1
ATOM 6220 C C . GLY A 1 775 ? -37.184 -9.882 -8.774 1.00 88.75 775 GLY A C 1
ATOM 6221 O O . GLY A 1 775 ? -36.718 -9.724 -7.646 1.00 88.75 775 GLY A O 1
ATOM 6222 N N . PHE A 1 776 ? -36.512 -9.560 -9.888 1.00 94.31 776 PHE A N 1
ATOM 6223 C CA . PHE A 1 776 ? -35.184 -8.931 -9.967 1.00 94.31 776 PHE A CA 1
ATOM 6224 C C . PHE A 1 776 ? -33.990 -9.771 -9.471 1.00 94.31 776 PHE A C 1
ATOM 6226 O O . PHE A 1 776 ? -32.886 -9.240 -9.342 1.00 94.31 776 PHE A O 1
ATOM 6233 N N . LEU A 1 777 ? -34.167 -11.066 -9.190 1.00 95.62 777 LEU A N 1
ATOM 6234 C CA . LEU A 1 777 ? -33.102 -11.949 -8.697 1.00 95.62 777 LEU A CA 1
ATOM 6235 C C . LEU A 1 777 ? -32.966 -13.208 -9.567 1.00 95.62 777 LEU A C 1
ATOM 6237 O O . LEU A 1 777 ? -33.955 -13.837 -9.930 1.00 95.62 777 LEU A O 1
ATOM 6241 N N . SER A 1 778 ? -31.732 -13.604 -9.892 1.00 94.50 778 SER A N 1
ATOM 6242 C CA . SER A 1 778 ? -31.441 -14.713 -10.814 1.00 94.50 778 SER A CA 1
ATOM 6243 C C . SER A 1 778 ? -30.171 -15.485 -10.447 1.00 94.50 778 SER A C 1
ATOM 6245 O O . SER A 1 778 ? -29.310 -14.996 -9.723 1.00 94.50 778 SER A O 1
ATOM 6247 N N . THR A 1 779 ? -30.035 -16.720 -10.936 1.00 91.62 779 THR A N 1
ATOM 6248 C CA . THR A 1 779 ? -28.739 -17.426 -10.940 1.00 91.62 779 THR A CA 1
ATOM 6249 C C . THR A 1 779 ? -27.804 -16.892 -12.019 1.00 91.62 779 THR A C 1
ATOM 6251 O O . THR A 1 779 ? -26.600 -17.084 -11.911 1.00 91.62 779 THR A O 1
ATOM 6254 N N . GLN A 1 780 ? -28.354 -16.248 -13.054 1.00 88.94 780 GLN A N 1
ATOM 6255 C CA . GLN A 1 780 ? -27.585 -15.631 -14.128 1.00 88.94 780 GLN A CA 1
ATOM 6256 C C . GLN A 1 780 ? -27.183 -14.207 -13.716 1.00 88.94 780 GLN A C 1
ATOM 6258 O O . GLN A 1 780 ? -28.078 -13.371 -13.515 1.00 88.94 780 GLN A O 1
ATOM 6263 N N . PRO A 1 781 ? -25.878 -13.920 -13.572 1.00 90.62 781 PRO A N 1
ATOM 6264 C CA . PRO A 1 781 ? -25.398 -12.590 -13.225 1.00 90.62 781 PRO A CA 1
ATOM 6265 C C . PRO A 1 781 ? -25.691 -11.592 -14.349 1.00 90.62 781 PRO A C 1
ATOM 6267 O O . PRO A 1 781 ? -25.631 -11.922 -15.531 1.00 90.62 781 PRO A O 1
ATOM 6270 N N . GLN A 1 782 ? -25.986 -10.351 -13.973 1.00 89.69 782 GLN A N 1
ATOM 6271 C CA . GLN A 1 782 ? -26.060 -9.224 -14.898 1.00 89.69 782 GLN A CA 1
ATOM 6272 C C . GLN A 1 782 ? -24.984 -8.209 -14.518 1.00 89.69 782 GLN A C 1
ATOM 6274 O O . GLN A 1 782 ? -24.814 -7.908 -13.336 1.00 89.69 782 GLN A O 1
ATOM 6279 N N . SER A 1 783 ? -24.262 -7.694 -15.514 1.00 88.25 783 SER A N 1
ATOM 6280 C CA . SER A 1 783 ? -23.271 -6.639 -15.305 1.00 88.25 783 SER A CA 1
ATOM 6281 C C . SER A 1 783 ? -23.954 -5.284 -15.134 1.00 88.25 783 SER A C 1
ATOM 6283 O O . SER A 1 783 ? -24.842 -4.912 -15.905 1.00 88.25 783 SER A O 1
ATOM 6285 N N . PHE A 1 784 ? -23.510 -4.535 -14.132 1.00 89.88 784 PHE A N 1
ATOM 6286 C CA . PHE A 1 784 ? -23.923 -3.171 -13.848 1.00 89.88 784 PHE A CA 1
ATOM 6287 C C . PHE A 1 784 ? -22.725 -2.230 -13.955 1.00 89.88 784 PHE A C 1
ATOM 6289 O O . PHE A 1 784 ? -21.626 -2.537 -13.512 1.00 89.88 784 PHE A O 1
ATOM 6296 N N . SER A 1 785 ? -22.947 -1.025 -14.464 1.00 89.19 785 SER A N 1
ATOM 6297 C CA . SER A 1 785 ? -22.082 0.117 -14.191 1.00 89.19 785 SER A CA 1
ATOM 6298 C C . SER A 1 785 ? -22.427 0.698 -12.823 1.00 89.19 785 SER A C 1
ATOM 6300 O O . SER A 1 785 ? -23.593 1.011 -12.557 1.00 89.19 785 SER A O 1
ATOM 6302 N N . MET A 1 786 ? -21.408 0.893 -11.987 1.00 88.25 786 MET A N 1
ATOM 6303 C CA . MET A 1 786 ? -21.527 1.556 -10.691 1.00 88.25 786 MET A CA 1
ATOM 6304 C C . MET A 1 786 ? -20.915 2.957 -10.766 1.00 88.25 786 MET A C 1
ATOM 6306 O O . MET A 1 786 ? -19.748 3.118 -11.119 1.00 88.25 786 MET A O 1
ATOM 6310 N N . ARG A 1 787 ? -21.699 3.994 -10.450 1.00 86.50 787 ARG A N 1
ATOM 6311 C CA . ARG A 1 787 ? -21.239 5.395 -10.495 1.00 86.50 787 ARG A CA 1
ATOM 6312 C C . ARG A 1 787 ? -21.506 6.091 -9.171 1.00 86.50 787 ARG A C 1
ATOM 6314 O O . ARG A 1 787 ? -22.640 6.089 -8.698 1.00 86.50 787 ARG A O 1
ATOM 6321 N N . ALA A 1 788 ? -20.476 6.714 -8.604 1.00 85.38 788 ALA A N 1
ATOM 6322 C CA . ALA A 1 788 ? -20.627 7.591 -7.449 1.00 85.38 788 ALA A CA 1
ATOM 6323 C C . ALA A 1 788 ? -21.245 8.931 -7.881 1.00 85.38 788 ALA A C 1
ATOM 6325 O O . ALA A 1 788 ? -20.843 9.518 -8.887 1.00 85.38 788 ALA A O 1
ATOM 6326 N N . SER A 1 789 ? -22.224 9.423 -7.127 1.00 83.25 789 SER A N 1
ATOM 6327 C CA . SER A 1 789 ? -22.845 10.731 -7.333 1.00 83.25 789 SER A CA 1
ATOM 6328 C C . SER A 1 789 ? -23.226 11.341 -5.987 1.00 83.25 789 SER A C 1
ATOM 6330 O O . SER A 1 789 ? -23.987 10.763 -5.207 1.00 83.25 789 SER A O 1
ATOM 6332 N N . GLY A 1 790 ? -22.660 12.512 -5.685 1.00 80.12 790 GLY A N 1
ATOM 6333 C CA . GLY A 1 790 ? -22.756 13.094 -4.349 1.00 80.12 790 GLY A CA 1
ATOM 6334 C C . GLY A 1 790 ? -22.162 12.144 -3.309 1.00 80.12 790 GLY A C 1
ATOM 6335 O O . GLY A 1 790 ? -20.990 11.798 -3.395 1.00 80.12 790 GLY A O 1
ATOM 6336 N N . LYS A 1 791 ? -22.977 11.714 -2.339 1.00 74.38 791 LYS A N 1
ATOM 6337 C CA . LYS A 1 791 ? -22.551 10.797 -1.271 1.00 74.38 791 LYS A CA 1
ATOM 6338 C C . LYS A 1 791 ? -23.095 9.360 -1.401 1.00 74.38 791 LYS A C 1
ATOM 6340 O O . LYS A 1 791 ? -23.145 8.664 -0.384 1.00 74.38 791 LYS A O 1
ATOM 6345 N N . GLY A 1 792 ? -23.566 8.942 -2.580 1.00 86.19 792 GLY A N 1
ATOM 6346 C CA . GLY A 1 792 ? -24.065 7.580 -2.824 1.00 86.19 792 GLY A CA 1
ATOM 6347 C C . GLY A 1 792 ? -23.837 7.093 -4.254 1.00 86.19 792 GLY A C 1
ATOM 6348 O O . GLY A 1 792 ? -23.125 7.731 -5.028 1.00 86.19 792 GLY A O 1
ATOM 6349 N N . PHE A 1 793 ? -24.420 5.942 -4.588 1.00 91.44 793 PHE A N 1
ATOM 6350 C CA . PHE A 1 793 ? -24.106 5.183 -5.798 1.00 91.44 793 PHE A CA 1
ATOM 6351 C C . PHE A 1 793 ? -25.347 4.828 -6.614 1.00 91.44 793 PHE A C 1
ATOM 6353 O O . PHE A 1 793 ? -26.395 4.493 -6.059 1.00 91.44 793 PHE A O 1
ATOM 6360 N N . TYR A 1 794 ? -25.183 4.867 -7.936 1.00 90.38 794 TYR A N 1
ATOM 6361 C CA . TYR A 1 794 ? -26.106 4.292 -8.910 1.00 90.38 794 TYR A CA 1
ATOM 6362 C C . TYR A 1 794 ? -25.614 2.925 -9.367 1.00 90.38 794 TYR A C 1
ATOM 6364 O O . TYR A 1 794 ? -24.420 2.764 -9.625 1.00 90.38 794 TYR A O 1
ATOM 6372 N N . PHE A 1 795 ? -26.551 2.001 -9.568 1.00 91.38 795 PHE A N 1
ATOM 6373 C CA . PHE A 1 795 ? -26.321 0.731 -10.254 1.00 91.38 795 PHE A CA 1
ATOM 6374 C C . PHE A 1 795 ? -27.164 0.712 -11.528 1.00 91.38 795 PHE A C 1
ATOM 6376 O O . PHE A 1 795 ? -28.394 0.772 -11.459 1.00 91.38 795 PHE A O 1
ATOM 6383 N N . THR A 1 796 ? -26.499 0.677 -12.681 1.00 90.75 796 THR A N 1
ATOM 6384 C CA . THR A 1 796 ? -27.137 0.810 -14.003 1.00 90.75 796 THR A CA 1
ATOM 6385 C C . THR A 1 796 ? -26.782 -0.352 -14.919 1.00 90.75 796 THR A C 1
ATOM 6387 O O . THR A 1 796 ? -25.606 -0.669 -15.047 1.00 90.75 796 THR A O 1
ATOM 6390 N N . ALA A 1 797 ? -27.767 -0.958 -15.578 1.00 89.19 797 ALA A N 1
ATOM 6391 C CA . ALA A 1 797 ? -27.574 -1.919 -16.661 1.00 89.19 797 ALA A CA 1
ATOM 6392 C C . ALA A 1 797 ? -28.100 -1.287 -17.961 1.00 89.19 797 ALA A C 1
ATOM 6394 O O . ALA A 1 797 ? -29.303 -1.091 -18.135 1.00 89.19 797 ALA A O 1
ATOM 6395 N N . GLY A 1 798 ? -27.193 -0.882 -18.856 1.00 84.44 798 GLY A N 1
ATOM 6396 C CA . GLY A 1 798 ? -27.551 -0.054 -20.011 1.00 84.44 798 GLY A CA 1
ATOM 6397 C C . GLY A 1 798 ? -28.116 1.307 -19.580 1.00 84.44 798 GLY A C 1
ATOM 6398 O O . GLY A 1 798 ? -27.471 2.042 -18.834 1.00 84.44 798 GLY A O 1
ATOM 6399 N N . SER A 1 799 ? -29.321 1.646 -20.046 1.00 84.19 799 SER A N 1
ATOM 6400 C CA . SER A 1 799 ? -30.046 2.867 -19.655 1.00 84.19 799 SER A CA 1
ATOM 6401 C C . SER A 1 799 ? -30.953 2.693 -18.430 1.00 84.19 799 SER A C 1
ATOM 6403 O O . SER A 1 799 ? -31.601 3.654 -18.014 1.00 84.19 799 SER A O 1
ATOM 6405 N N . GLU A 1 800 ? -31.041 1.485 -17.870 1.00 89.38 800 GLU A N 1
ATOM 6406 C CA . GLU A 1 800 ? -31.923 1.168 -16.747 1.00 89.38 800 GLU A CA 1
ATOM 6407 C C . GLU A 1 800 ? -31.159 1.153 -15.420 1.00 89.38 800 GLU A C 1
ATOM 6409 O O . GLU A 1 800 ? -30.017 0.708 -15.342 1.00 89.38 800 GLU A O 1
ATOM 6414 N N . ALA A 1 801 ? -31.803 1.618 -14.354 1.00 89.56 801 ALA A N 1
ATOM 6415 C CA . ALA A 1 801 ? -31.296 1.625 -12.990 1.00 89.56 801 ALA A CA 1
ATOM 6416 C C . ALA A 1 801 ? -32.313 0.998 -12.037 1.00 89.56 801 ALA A C 1
ATOM 6418 O O . ALA A 1 801 ? -33.524 1.210 -12.183 1.00 89.56 801 ALA A O 1
ATOM 6419 N N . ILE A 1 802 ? -31.822 0.317 -11.002 1.00 90.31 802 ILE A N 1
ATOM 6420 C CA . ILE A 1 802 ? -32.666 -0.118 -9.887 1.00 90.31 802 ILE A CA 1
ATOM 6421 C C . ILE A 1 802 ? -33.109 1.100 -9.063 1.00 90.31 802 ILE A C 1
ATOM 6423 O O . ILE A 1 802 ? -32.285 1.924 -8.670 1.00 90.31 802 ILE A O 1
ATOM 6427 N N . GLY A 1 803 ? -34.413 1.248 -8.828 1.00 86.31 803 GLY A N 1
ATOM 6428 C CA . GLY A 1 803 ? -34.992 2.368 -8.086 1.00 86.31 803 GLY A CA 1
ATOM 6429 C C . GLY A 1 803 ? -35.994 1.923 -7.025 1.00 86.31 803 GLY A C 1
ATOM 6430 O O . GLY A 1 803 ? -36.654 0.893 -7.171 1.00 86.31 803 GLY A O 1
ATOM 6431 N N . VAL A 1 804 ? -36.120 2.728 -5.965 1.00 81.31 804 VAL A N 1
ATOM 6432 C CA . VAL A 1 804 ? -37.068 2.516 -4.864 1.00 81.31 804 VAL A CA 1
ATOM 6433 C C . VAL A 1 804 ? -38.013 3.705 -4.732 1.00 81.31 804 VAL A C 1
ATOM 6435 O O . VAL A 1 804 ? -37.575 4.830 -4.498 1.00 81.31 804 VAL A O 1
ATOM 6438 N N . ASN A 1 805 ? -39.319 3.458 -4.818 1.00 75.50 805 ASN A N 1
ATOM 6439 C CA . ASN A 1 805 ? -40.352 4.454 -4.559 1.00 75.50 805 ASN A CA 1
ATOM 6440 C C . ASN A 1 805 ? -41.518 3.829 -3.779 1.00 75.50 805 ASN A C 1
ATOM 6442 O O . ASN A 1 805 ? -42.310 3.075 -4.335 1.00 75.50 805 ASN A O 1
ATOM 6446 N N . SER A 1 806 ? -41.652 4.190 -2.501 1.00 63.22 806 SER A N 1
ATOM 6447 C CA . SER A 1 806 ? -42.670 3.626 -1.603 1.00 63.22 806 SER A CA 1
ATOM 6448 C C . SER A 1 806 ? -44.089 4.170 -1.801 1.00 63.22 806 SER A C 1
ATOM 6450 O O . SER A 1 806 ? -45.013 3.700 -1.145 1.00 63.22 806 SER A O 1
ATOM 6452 N N . THR A 1 807 ? -44.273 5.162 -2.677 1.00 64.44 807 THR A N 1
ATOM 6453 C CA . THR A 1 807 ? -45.588 5.767 -2.959 1.00 64.44 807 THR A CA 1
ATOM 6454 C C . THR A 1 807 ? -46.335 5.083 -4.108 1.00 64.44 807 THR A C 1
ATOM 6456 O O . THR A 1 807 ? -47.466 5.457 -4.409 1.00 64.44 807 THR A O 1
ATOM 6459 N N . ASP A 1 808 ? -45.725 4.077 -4.744 1.00 63.47 808 ASP A N 1
ATOM 6460 C CA . ASP A 1 808 ? -46.299 3.357 -5.881 1.00 63.47 808 ASP A CA 1
ATOM 6461 C C . ASP A 1 808 ? -47.088 2.111 -5.441 1.00 63.47 808 ASP A C 1
ATOM 6463 O O . ASP A 1 808 ? -46.590 1.268 -4.694 1.00 63.47 808 ASP A O 1
ATOM 6467 N N . ALA A 1 809 ? -48.317 1.974 -5.945 1.00 50.75 809 ALA A N 1
ATOM 6468 C CA . ALA A 1 809 ? -49.183 0.826 -5.686 1.00 50.75 809 ALA A CA 1
ATOM 6469 C C . ALA A 1 809 ? -48.711 -0.461 -6.394 1.00 50.75 809 ALA A C 1
ATOM 6471 O O . ALA A 1 809 ? -49.103 -1.551 -5.982 1.00 50.75 809 ALA A O 1
ATOM 6472 N N . ALA A 1 810 ? -47.873 -0.355 -7.435 1.00 49.94 810 ALA A N 1
ATOM 6473 C CA . ALA A 1 810 ? -47.346 -1.497 -8.191 1.00 49.94 810 ALA A CA 1
ATOM 6474 C C . ALA A 1 810 ? -46.166 -2.222 -7.505 1.00 49.94 810 ALA A C 1
ATOM 6476 O O . ALA A 1 810 ? -45.698 -3.241 -8.010 1.00 49.94 810 ALA A O 1
ATOM 6477 N N . GLY A 1 811 ? -45.696 -1.720 -6.356 1.00 63.62 811 GLY A N 1
ATOM 6478 C CA . GLY A 1 811 ? -44.553 -2.254 -5.612 1.00 63.62 811 GLY A CA 1
ATOM 6479 C C . GLY A 1 811 ? -43.428 -1.229 -5.453 1.00 63.62 811 GLY A C 1
ATOM 6480 O O . GLY A 1 811 ? -43.238 -0.348 -6.290 1.00 63.62 811 GLY A O 1
ATOM 6481 N N . ALA A 1 812 ? -42.672 -1.336 -4.356 1.00 73.94 812 ALA A N 1
ATOM 6482 C CA . ALA A 1 812 ? -41.676 -0.328 -3.989 1.00 73.94 812 ALA A CA 1
ATOM 6483 C C . ALA A 1 812 ? -40.406 -0.354 -4.859 1.00 73.94 812 ALA A C 1
ATOM 6485 O O . ALA A 1 812 ? -39.737 0.671 -4.960 1.00 73.94 812 ALA A O 1
ATOM 6486 N N . VAL A 1 813 ? -40.063 -1.492 -5.476 1.00 86.00 813 VAL A N 1
ATOM 6487 C CA . VAL A 1 813 ? -38.828 -1.692 -6.257 1.00 86.00 813 VAL A CA 1
ATOM 6488 C C . VAL A 1 813 ? -39.148 -1.818 -7.746 1.00 86.00 813 VAL A C 1
ATOM 6490 O O . VAL A 1 813 ? -40.040 -2.577 -8.116 1.00 86.00 813 VAL A O 1
ATOM 6493 N N . LYS A 1 814 ? -38.422 -1.089 -8.603 1.00 86.00 814 LYS A N 1
ATOM 6494 C CA . LYS A 1 814 ? -38.651 -1.058 -10.059 1.00 86.00 814 LYS A CA 1
ATOM 6495 C C . LYS A 1 814 ? -37.416 -0.643 -10.857 1.00 86.00 814 LYS A C 1
ATOM 6497 O O . LYS A 1 814 ? -36.469 -0.079 -10.308 1.00 86.00 814 LYS A O 1
ATOM 6502 N N . THR A 1 815 ? -37.466 -0.860 -12.167 1.00 87.31 815 THR A N 1
ATOM 6503 C CA . THR A 1 815 ? -36.532 -0.286 -13.144 1.00 87.31 815 THR A CA 1
ATOM 6504 C C . THR A 1 815 ? -36.897 1.169 -13.450 1.00 87.31 815 THR A C 1
ATOM 6506 O O . THR A 1 815 ? -38.066 1.543 -13.541 1.00 87.31 815 THR A O 1
ATOM 6509 N N . THR A 1 816 ? -35.888 2.032 -13.557 1.00 80.38 816 THR A N 1
ATOM 6510 C CA . THR A 1 816 ? -36.043 3.482 -13.774 1.00 80.38 816 THR A CA 1
ATOM 6511 C C . THR A 1 816 ? -34.914 4.020 -14.656 1.00 80.38 816 THR A C 1
ATOM 6513 O O . THR A 1 816 ? -33.854 3.413 -14.717 1.00 80.38 816 THR A O 1
ATOM 6516 N N . GLY A 1 817 ? -35.079 5.184 -15.291 1.00 76.19 817 GLY A N 1
ATOM 6517 C CA . GLY A 1 817 ? -34.029 5.822 -16.110 1.00 76.19 817 GLY A CA 1
ATOM 6518 C C . GLY A 1 817 ? -32.956 6.600 -15.328 1.00 76.19 817 GLY A C 1
ATOM 6519 O O . GLY A 1 817 ? -32.425 7.570 -15.855 1.00 76.19 817 GLY A O 1
ATOM 6520 N N . GLY A 1 818 ? -32.683 6.240 -14.066 1.00 66.88 818 GLY A N 1
ATOM 6521 C CA . GLY A 1 818 ? -31.740 6.951 -13.188 1.00 66.88 818 GLY A CA 1
ATOM 6522 C C . GLY A 1 818 ? -32.316 8.244 -12.594 1.00 66.88 818 GLY A C 1
ATOM 6523 O O . GLY A 1 818 ? -32.285 9.306 -13.206 1.00 66.88 818 GLY A O 1
ATOM 6524 N N . SER A 1 819 ? -32.844 8.165 -11.371 1.00 72.31 819 SER A N 1
ATOM 6525 C CA . SER A 1 819 ? -33.439 9.301 -10.641 1.00 72.31 819 SER A CA 1
ATOM 6526 C C . SER A 1 819 ? -32.959 9.329 -9.184 1.00 72.31 819 SER A C 1
ATOM 6528 O O . SER A 1 819 ? -32.257 8.417 -8.757 1.00 72.31 819 SER A O 1
ATOM 6530 N N . ALA A 1 820 ? -33.364 10.318 -8.375 1.00 73.06 820 ALA A N 1
ATOM 6531 C CA . ALA A 1 820 ? -33.035 10.347 -6.937 1.00 73.06 820 ALA A CA 1
ATOM 6532 C C . ALA A 1 820 ? -33.475 9.069 -6.178 1.00 73.06 820 ALA A C 1
ATOM 6534 O O . ALA A 1 820 ? -32.881 8.697 -5.165 1.00 73.06 820 ALA A O 1
ATOM 6535 N N . TYR A 1 821 ? -34.475 8.357 -6.705 1.00 81.12 821 TYR A N 1
ATOM 6536 C CA . TYR A 1 821 ? -34.963 7.069 -6.204 1.00 81.12 821 TYR A CA 1
ATOM 6537 C C . TYR A 1 821 ? -33.995 5.898 -6.449 1.00 81.12 821 TYR A C 1
ATOM 6539 O O . TYR A 1 821 ? -34.186 4.831 -5.874 1.00 81.12 821 TYR A O 1
ATOM 6547 N N . SER A 1 822 ? -32.967 6.081 -7.277 1.00 87.75 822 SER A N 1
ATOM 6548 C CA . SER A 1 822 ? -31.994 5.053 -7.681 1.00 87.75 822 SER A CA 1
ATOM 6549 C C . SER A 1 822 ? -30.628 5.212 -6.996 1.00 87.75 822 SER A C 1
ATOM 6551 O O . SER A 1 822 ? -29.681 4.509 -7.342 1.00 87.75 822 SER A O 1
ATOM 6553 N N . LEU A 1 823 ? -30.514 6.157 -6.056 1.00 89.38 823 LEU A N 1
ATOM 6554 C CA . LEU A 1 823 ? -29.298 6.432 -5.294 1.00 89.38 823 LEU A CA 1
ATOM 6555 C C . LEU A 1 823 ? -29.270 5.652 -3.982 1.00 89.38 823 LEU A C 1
ATOM 6557 O O . LEU A 1 823 ? -30.215 5.732 -3.192 1.00 89.38 823 LEU A O 1
ATOM 6561 N N . PHE A 1 824 ? -28.148 4.986 -3.712 1.00 89.50 824 PHE A N 1
ATOM 6562 C CA . PHE A 1 824 ? -27.949 4.217 -2.487 1.00 89.50 824 PHE A CA 1
ATOM 6563 C C . PHE A 1 824 ? -26.691 4.642 -1.729 1.00 89.50 824 PHE A C 1
ATOM 6565 O O . PHE A 1 824 ? -25.619 4.803 -2.313 1.00 89.50 824 PHE A O 1
ATOM 6572 N N . TYR A 1 825 ? -26.804 4.778 -0.411 1.00 88.19 825 TYR A N 1
ATOM 6573 C CA . TYR A 1 825 ? -25.658 4.666 0.480 1.00 88.19 825 TYR A CA 1
ATOM 6574 C C . TYR A 1 825 ? -25.240 3.204 0.562 1.00 88.19 825 TYR A C 1
ATOM 6576 O O . TYR A 1 825 ? -26.074 2.324 0.773 1.00 88.19 825 TYR A O 1
ATOM 6584 N N . VAL A 1 826 ? -23.945 2.966 0.378 1.00 90.06 826 VAL A N 1
ATOM 6585 C CA . VAL A 1 826 ? -23.341 1.639 0.465 1.00 90.06 826 VAL A CA 1
ATOM 6586 C C . VAL A 1 826 ? -22.559 1.583 1.768 1.00 90.06 826 VAL A C 1
ATOM 6588 O O . VAL A 1 826 ? -21.567 2.298 1.931 1.00 90.06 826 VAL A O 1
ATOM 6591 N N . TYR A 1 827 ? -23.034 0.762 2.698 1.00 88.12 827 TYR A N 1
ATOM 6592 C CA . TYR A 1 827 ? -22.392 0.542 3.988 1.00 88.12 827 TYR A CA 1
ATOM 6593 C C . TYR A 1 827 ? -21.678 -0.801 3.981 1.00 88.12 827 TYR A C 1
ATOM 6595 O O . TYR A 1 827 ? -22.306 -1.835 3.773 1.00 88.12 827 TYR A O 1
ATOM 6603 N N . ASP A 1 828 ? -20.375 -0.762 4.203 1.00 87.94 828 ASP A N 1
ATOM 6604 C CA . ASP A 1 828 ? -19.516 -1.913 4.424 1.00 87.94 828 ASP A CA 1
ATOM 6605 C C . ASP A 1 828 ? -19.811 -2.511 5.800 1.00 87.94 828 ASP A C 1
ATOM 6607 O O . ASP A 1 828 ? -19.572 -1.869 6.823 1.00 87.94 828 ASP A O 1
ATOM 6611 N N . ASN A 1 829 ? -20.401 -3.702 5.821 1.00 87.88 829 ASN A N 1
ATOM 6612 C CA . ASN A 1 829 ? -20.852 -4.383 7.021 1.00 87.88 829 ASN A CA 1
ATOM 6613 C C . ASN A 1 829 ? -19.804 -5.392 7.492 1.00 87.88 829 ASN A C 1
ATOM 6615 O O . ASN A 1 829 ? -19.773 -6.548 7.060 1.00 87.88 829 ASN A O 1
ATOM 6619 N N . TYR A 1 830 ? -18.999 -4.968 8.462 1.00 81.06 830 TYR A N 1
ATOM 6620 C CA . TYR A 1 830 ? -17.938 -5.794 9.031 1.00 81.06 830 TYR A CA 1
ATOM 6621 C C . TYR A 1 830 ? -18.450 -6.952 9.900 1.00 81.06 830 TYR A C 1
ATOM 6623 O O . TYR A 1 830 ? -17.682 -7.849 10.241 1.00 81.06 830 TYR A O 1
ATOM 6631 N N . GLY A 1 831 ? -19.741 -6.967 10.251 1.00 76.69 831 GLY A N 1
ATOM 6632 C CA . GLY A 1 831 ? -20.358 -8.065 10.996 1.00 76.69 831 GLY A CA 1
ATOM 6633 C C . GLY A 1 831 ? -20.607 -9.331 10.166 1.00 76.69 831 GLY A C 1
ATOM 6634 O O . GLY A 1 831 ? -20.907 -10.373 10.744 1.00 76.69 831 GLY A O 1
ATOM 6635 N N . LEU A 1 832 ? -20.493 -9.261 8.833 1.00 79.06 832 LEU A N 1
ATOM 6636 C CA . LEU A 1 832 ? -20.846 -10.347 7.908 1.00 79.06 832 LEU A CA 1
ATOM 6637 C C . LEU A 1 832 ? -19.771 -10.582 6.834 1.00 79.06 832 LEU A C 1
ATOM 6639 O O . LEU A 1 832 ? -20.077 -10.687 5.645 1.00 79.06 832 LEU A O 1
ATOM 6643 N N . ASN A 1 833 ? -18.503 -10.690 7.232 1.00 70.25 833 ASN A N 1
ATOM 6644 C CA . ASN A 1 833 ? -17.428 -11.028 6.291 1.00 70.25 833 ASN A CA 1
ATOM 6645 C C . ASN A 1 833 ? -17.687 -12.377 5.604 1.00 70.25 833 ASN A C 1
ATOM 6647 O O . ASN A 1 833 ? -18.104 -13.347 6.243 1.00 70.25 833 ASN A O 1
ATOM 6651 N N . GLN A 1 834 ? -17.432 -12.436 4.297 1.00 75.06 834 GLN A N 1
ATOM 6652 C CA . GLN A 1 834 ? -17.696 -13.630 3.500 1.00 75.06 834 GLN A CA 1
ATOM 6653 C C . GLN A 1 834 ? -16.479 -14.559 3.473 1.00 75.06 834 GLN A C 1
ATOM 6655 O O . GLN A 1 834 ? -15.345 -14.081 3.387 1.00 75.06 834 GLN A O 1
ATOM 6660 N N . PRO A 1 835 ? -16.680 -15.888 3.516 1.00 74.19 835 PRO A N 1
ATOM 6661 C CA . PRO A 1 835 ? -15.576 -16.822 3.380 1.00 74.19 835 PRO A CA 1
ATOM 6662 C C . PRO A 1 835 ? -14.956 -16.712 1.983 1.00 74.19 835 PRO A C 1
ATOM 6664 O O . PRO A 1 835 ? -15.660 -16.569 0.979 1.00 74.19 835 PRO A O 1
ATOM 6667 N N . VAL A 1 836 ? -13.631 -16.856 1.916 1.00 72.25 836 VAL A N 1
ATOM 6668 C CA . VAL A 1 836 ? -12.848 -16.838 0.668 1.00 72.25 836 VAL A CA 1
ATOM 6669 C C . VAL A 1 836 ? -13.402 -17.810 -0.382 1.00 72.25 836 VAL A C 1
ATOM 6671 O O . VAL A 1 836 ? -13.442 -17.487 -1.563 1.00 72.25 836 VAL A O 1
ATOM 6674 N N . THR A 1 837 ? -13.928 -18.960 0.042 1.00 81.38 837 THR A N 1
ATOM 6675 C CA . THR A 1 837 ? -14.520 -19.959 -0.859 1.00 81.38 837 THR A CA 1
ATOM 6676 C C . THR A 1 837 ? -15.743 -19.446 -1.621 1.00 81.38 837 THR A C 1
ATOM 6678 O O . THR A 1 837 ? -15.889 -19.745 -2.807 1.00 81.38 837 THR A O 1
ATOM 6681 N N . LEU A 1 838 ? -16.617 -18.663 -0.975 1.00 82.50 838 LEU A N 1
ATOM 6682 C CA . LEU A 1 838 ? -17.765 -18.052 -1.647 1.00 82.50 838 LEU A CA 1
ATOM 6683 C C . LEU A 1 838 ? -17.289 -16.987 -2.636 1.00 82.50 838 LEU A C 1
ATOM 6685 O O . LEU A 1 838 ? -17.745 -16.982 -3.776 1.00 82.50 838 LEU A O 1
ATOM 6689 N N . ARG A 1 839 ? -16.340 -16.136 -2.221 1.00 78.31 839 ARG A N 1
ATOM 6690 C CA . ARG A 1 839 ? -15.712 -15.132 -3.092 1.00 78.31 839 ARG A CA 1
ATOM 6691 C C . ARG A 1 839 ? -15.175 -15.780 -4.362 1.00 78.31 839 ARG A C 1
ATOM 6693 O O . ARG A 1 839 ? -15.568 -15.374 -5.444 1.00 78.31 839 ARG A O 1
ATOM 6700 N N . ASP A 1 840 ? -14.317 -16.786 -4.230 1.00 80.88 840 ASP A N 1
ATOM 6701 C CA . ASP A 1 840 ? -13.662 -17.428 -5.375 1.00 80.88 840 ASP A CA 1
ATOM 6702 C C . ASP A 1 840 ? -14.677 -18.076 -6.313 1.00 80.88 840 ASP A C 1
ATOM 6704 O O . ASP A 1 840 ? -14.568 -17.947 -7.531 1.00 80.88 840 ASP A O 1
ATOM 6708 N N . SER A 1 841 ? -15.720 -18.690 -5.748 1.00 85.69 841 SER A N 1
ATOM 6709 C CA . SER A 1 841 ? -16.818 -19.267 -6.528 1.00 85.69 841 SER A CA 1
ATOM 6710 C C . SER A 1 841 ? -17.585 -18.200 -7.314 1.00 85.69 841 SER A C 1
ATOM 6712 O O . SER A 1 841 ? -17.910 -18.410 -8.478 1.00 85.69 841 SER A O 1
ATOM 6714 N N . LEU A 1 842 ? -17.868 -17.047 -6.700 1.00 87.56 842 LEU A N 1
ATOM 6715 C CA . LEU A 1 842 ? -18.561 -15.941 -7.359 1.00 87.56 842 LEU A CA 1
ATOM 6716 C C . LEU A 1 842 ? -17.677 -15.247 -8.404 1.00 87.56 842 LEU A C 1
ATOM 6718 O O . LEU A 1 842 ? -18.159 -14.948 -9.494 1.00 87.56 842 LEU A O 1
ATOM 6722 N N . THR A 1 843 ? -16.392 -15.031 -8.110 1.00 81.44 843 THR A N 1
ATOM 6723 C CA . THR A 1 843 ? -15.420 -14.452 -9.049 1.00 81.44 843 THR A CA 1
ATOM 6724 C C . THR A 1 843 ? -15.271 -15.330 -10.289 1.00 81.44 843 THR A C 1
ATOM 6726 O O . THR A 1 843 ? -15.377 -14.820 -11.402 1.00 81.44 843 THR A O 1
ATOM 6729 N N . ALA A 1 844 ? -15.142 -16.650 -10.117 1.00 82.44 844 ALA A N 1
ATOM 6730 C CA . ALA A 1 844 ? -15.043 -17.599 -11.228 1.00 82.44 844 ALA A CA 1
ATOM 6731 C C . ALA A 1 844 ? -16.283 -17.603 -12.144 1.00 82.44 844 ALA A C 1
ATOM 6733 O O . ALA A 1 844 ? -16.178 -17.950 -13.319 1.00 82.44 844 ALA A O 1
ATOM 6734 N N . ILE A 1 845 ? -17.455 -17.211 -11.628 1.00 84.81 845 ILE A N 1
ATOM 6735 C CA . ILE A 1 845 ? -18.682 -17.058 -12.424 1.00 84.81 845 ILE A CA 1
ATOM 6736 C C . ILE A 1 845 ? -18.644 -15.772 -13.263 1.00 84.81 845 ILE A C 1
ATOM 6738 O O . ILE A 1 845 ? -19.099 -15.782 -14.406 1.00 84.81 845 ILE A O 1
ATOM 6742 N N . VAL A 1 846 ? -18.144 -14.660 -12.710 1.00 83.62 846 VAL A N 1
ATOM 6743 C CA . VAL A 1 846 ? -18.273 -13.331 -13.338 1.00 83.62 846 VAL A CA 1
ATOM 6744 C C . VAL A 1 846 ? -17.081 -12.914 -14.201 1.00 83.62 846 VAL A C 1
ATOM 6746 O O . VAL A 1 846 ? -17.273 -12.180 -15.167 1.00 83.62 846 VAL A O 1
ATOM 6749 N N . GLU A 1 847 ? -15.872 -13.394 -13.907 1.00 78.44 847 GLU A N 1
ATOM 6750 C CA . GLU A 1 847 ? -14.641 -13.017 -14.621 1.00 78.44 847 GLU A CA 1
ATOM 6751 C C . GLU A 1 847 ? -14.670 -13.363 -16.128 1.00 78.44 847 GLU A C 1
ATOM 6753 O O . GLU A 1 847 ? -14.317 -12.504 -16.946 1.00 78.44 847 GLU A O 1
ATOM 6758 N N . PRO A 1 848 ? -15.168 -14.542 -16.568 1.00 79.06 848 PRO A N 1
ATOM 6759 C CA . PRO A 1 848 ? -15.291 -14.824 -17.999 1.00 79.06 848 PRO A CA 1
ATOM 6760 C C . PRO A 1 848 ? -16.243 -13.860 -18.722 1.00 79.06 848 PRO A C 1
ATOM 6762 O O . PRO A 1 848 ? -16.052 -13.578 -19.903 1.00 79.06 848 PRO A O 1
ATOM 6765 N N . LEU A 1 849 ? -17.263 -13.333 -18.037 1.00 79.12 849 LEU A N 1
ATOM 6766 C CA . LEU A 1 849 ? -18.262 -12.453 -18.649 1.00 79.12 849 LEU A CA 1
ATOM 6767 C C . LEU A 1 849 ? -17.675 -11.085 -18.995 1.00 79.12 849 LEU A C 1
ATOM 6769 O O . LEU A 1 849 ? -17.905 -10.585 -20.096 1.00 79.12 849 LEU A O 1
ATOM 6773 N N . GLY A 1 850 ? -16.883 -10.491 -18.098 1.00 74.81 850 GLY A N 1
ATOM 6774 C CA . GLY A 1 850 ? -16.208 -9.235 -18.416 1.00 74.81 850 GLY A CA 1
ATOM 6775 C C . GLY A 1 850 ? -15.159 -9.417 -19.513 1.00 74.81 850 GLY A C 1
ATOM 6776 O O . GLY A 1 850 ? -15.100 -8.609 -20.444 1.00 74.81 850 GLY A O 1
ATOM 6777 N N . LYS A 1 851 ? -14.387 -10.514 -19.467 1.00 77.50 851 LYS A N 1
ATOM 6778 C CA . LYS A 1 851 ? -13.359 -10.809 -20.480 1.00 77.50 851 LYS A CA 1
ATOM 6779 C C . LYS A 1 851 ? -13.947 -10.989 -21.871 1.00 77.50 851 LYS A C 1
ATOM 6781 O O . LYS A 1 851 ? -13.438 -10.399 -22.827 1.00 77.50 851 LYS A O 1
ATOM 6786 N N . ALA A 1 852 ? -15.054 -11.718 -21.977 1.00 78.56 852 ALA A N 1
ATOM 6787 C CA . ALA A 1 852 ? -15.791 -11.839 -23.225 1.00 78.56 852 ALA A CA 1
ATOM 6788 C C . ALA A 1 852 ? -16.304 -10.476 -23.717 1.00 78.56 852 ALA A C 1
ATOM 6790 O O . ALA A 1 852 ? -16.101 -10.153 -24.883 1.00 78.56 852 ALA A O 1
ATOM 6791 N N . ALA A 1 853 ? -16.873 -9.635 -22.846 1.00 75.00 853 ALA A N 1
ATOM 6792 C CA . ALA A 1 853 ? -17.389 -8.323 -23.241 1.00 75.00 853 ALA A CA 1
ATOM 6793 C C . ALA A 1 853 ? -16.312 -7.395 -23.846 1.00 75.00 853 ALA A C 1
ATOM 6795 O O . ALA A 1 853 ? -16.579 -6.724 -24.846 1.00 75.00 853 ALA A O 1
ATOM 6796 N N . LEU A 1 854 ? -15.081 -7.378 -23.310 1.00 72.75 854 LEU A N 1
ATOM 6797 C CA . LEU A 1 854 ? -13.978 -6.635 -23.947 1.00 72.75 854 LEU A CA 1
ATOM 6798 C C . LEU A 1 854 ? -13.614 -7.224 -25.298 1.00 72.75 854 LEU A C 1
ATOM 6800 O O . LEU A 1 854 ? -13.478 -6.488 -26.275 1.00 72.75 854 LEU A O 1
ATOM 6804 N N . TYR A 1 855 ? -13.395 -8.536 -25.346 1.00 80.44 855 TYR A N 1
ATOM 6805 C CA . TYR A 1 855 ? -13.022 -9.186 -26.592 1.00 80.44 855 TYR A CA 1
ATOM 6806 C C . TYR A 1 855 ? -14.069 -8.907 -27.664 1.00 80.44 855 TYR A C 1
ATOM 6808 O O . TYR A 1 855 ? -13.701 -8.521 -28.765 1.00 80.44 855 TYR A O 1
ATOM 6816 N N . MET A 1 856 ? -15.358 -8.937 -27.332 1.00 78.38 856 MET A N 1
ATOM 6817 C CA . MET A 1 856 ? -16.421 -8.580 -28.267 1.00 78.38 856 MET A CA 1
ATOM 6818 C C . MET A 1 856 ? -16.314 -7.142 -28.799 1.00 78.38 856 MET A C 1
ATOM 6820 O O . MET A 1 856 ? -16.635 -6.908 -29.963 1.00 78.38 856 MET A O 1
ATOM 6824 N N . HIS A 1 857 ? -15.852 -6.184 -27.989 1.00 72.69 857 HIS A N 1
ATOM 6825 C CA . HIS A 1 857 ? -15.651 -4.803 -28.437 1.00 72.69 857 HIS A CA 1
ATOM 6826 C C . HIS A 1 857 ? -14.519 -4.679 -29.471 1.00 72.69 857 HIS A C 1
ATOM 6828 O O . HIS A 1 857 ? -14.650 -3.936 -30.443 1.00 72.69 857 HIS A O 1
ATOM 6834 N N . ASN A 1 858 ? -13.428 -5.426 -29.284 1.00 72.56 858 ASN A N 1
ATOM 6835 C CA . ASN A 1 858 ? -12.208 -5.278 -30.083 1.00 72.56 858 ASN A CA 1
ATOM 6836 C C . ASN A 1 858 ? -12.141 -6.243 -31.282 1.00 72.56 858 ASN A C 1
ATOM 6838 O O . ASN A 1 858 ? -11.583 -5.902 -32.325 1.00 72.56 858 ASN A O 1
ATOM 6842 N N . ILE A 1 859 ? -12.728 -7.438 -31.168 1.00 82.69 859 ILE A N 1
ATOM 6843 C CA . ILE A 1 859 ? -12.525 -8.533 -32.127 1.00 82.69 859 ILE A CA 1
ATOM 6844 C C . ILE A 1 859 ? -13.173 -8.281 -33.484 1.00 82.69 859 ILE A C 1
ATOM 6846 O O . ILE A 1 859 ? -12.723 -8.822 -34.489 1.00 82.69 859 ILE A O 1
ATOM 6850 N N . GLN A 1 860 ? -14.202 -7.432 -33.547 1.00 80.44 860 GLN A N 1
ATOM 6851 C CA . GLN A 1 860 ? -14.871 -7.139 -34.812 1.00 80.44 860 GLN A CA 1
ATOM 6852 C C . GLN A 1 860 ? -13.917 -6.459 -35.805 1.00 80.44 860 GLN A C 1
ATOM 6854 O O . GLN A 1 860 ? -14.011 -6.700 -37.006 1.00 80.44 860 GLN A O 1
ATOM 6859 N N . GLN A 1 861 ? -12.966 -5.652 -35.318 1.00 79.75 861 GLN A N 1
ATOM 6860 C CA . GLN A 1 861 ? -11.929 -5.061 -36.168 1.00 79.75 861 GLN A CA 1
ATOM 6861 C C . GLN A 1 861 ? -10.956 -6.123 -36.690 1.00 79.75 861 GLN A C 1
ATOM 6863 O O . GLN A 1 861 ? -10.605 -6.088 -37.865 1.00 79.75 861 GLN A O 1
ATOM 6868 N N . MET A 1 862 ? -10.596 -7.100 -35.852 1.00 83.62 862 MET A N 1
ATOM 6869 C CA . MET A 1 862 ? -9.762 -8.236 -36.252 1.00 83.62 862 MET A CA 1
ATOM 6870 C C . MET A 1 862 ? -10.444 -9.100 -37.312 1.00 83.62 862 MET A C 1
ATOM 6872 O O . MET A 1 862 ? -9.831 -9.427 -38.322 1.00 83.62 862 MET A O 1
ATOM 6876 N N . ILE A 1 863 ? -11.731 -9.410 -37.136 1.00 85.44 863 ILE A N 1
ATOM 6877 C CA . ILE A 1 863 ? -12.539 -10.141 -38.125 1.00 85.44 863 ILE A CA 1
ATOM 6878 C C . ILE A 1 863 ? -12.621 -9.375 -39.454 1.00 85.44 863 ILE A C 1
ATOM 6880 O O . ILE A 1 863 ? -12.609 -9.977 -40.527 1.00 85.44 863 ILE A O 1
ATOM 6884 N N . ASN A 1 864 ? -12.666 -8.045 -39.407 1.00 84.12 864 ASN A N 1
ATOM 6885 C CA . ASN A 1 864 ? -12.726 -7.217 -40.609 1.00 84.12 864 ASN A CA 1
ATOM 6886 C C . ASN A 1 864 ? -11.359 -7.029 -41.296 1.00 84.12 864 ASN A C 1
ATOM 6888 O O . ASN A 1 864 ? -11.325 -6.529 -42.423 1.00 84.12 864 ASN A O 1
ATOM 6892 N N . ALA A 1 865 ? -10.248 -7.413 -40.659 1.00 82.88 865 ALA A N 1
ATOM 6893 C CA . ALA A 1 865 ? -8.922 -7.305 -41.254 1.00 82.88 865 ALA A CA 1
ATOM 6894 C C . ALA A 1 865 ? -8.763 -8.274 -42.446 1.00 82.88 865 ALA A C 1
ATOM 6896 O O . ALA A 1 865 ? -9.317 -9.380 -42.431 1.00 82.88 865 ALA A O 1
ATOM 6897 N N . PRO A 1 866 ? -8.000 -7.897 -43.491 1.00 85.69 866 PRO A N 1
ATOM 6898 C CA . PRO A 1 866 ? -7.677 -8.814 -44.579 1.00 85.69 866 PRO A CA 1
ATOM 6899 C C . PRO A 1 866 ? -6.944 -10.064 -44.070 1.00 85.69 866 PRO A C 1
ATOM 6901 O O . PRO A 1 866 ? -6.070 -9.977 -43.211 1.00 85.69 866 PRO A O 1
ATOM 6904 N N . VAL A 1 867 ? -7.266 -11.228 -44.630 1.00 89.31 867 VAL A N 1
ATOM 6905 C CA . VAL A 1 867 ? -6.511 -12.468 -44.393 1.00 89.31 867 VAL A CA 1
ATOM 6906 C C . VAL A 1 867 ? -5.134 -12.359 -45.062 1.00 89.31 867 VAL A C 1
ATOM 6908 O O . VAL A 1 867 ? -5.011 -11.765 -46.133 1.00 89.31 867 VAL A O 1
ATOM 6911 N N . GLY A 1 868 ? -4.096 -12.934 -44.452 1.00 86.56 868 GLY A N 1
ATOM 6912 C CA . GLY A 1 868 ? -2.752 -12.984 -45.039 1.00 86.56 868 GLY A CA 1
ATOM 6913 C C . GLY A 1 868 ? -1.873 -11.759 -44.762 1.00 86.56 868 GLY A C 1
ATOM 6914 O O . GLY A 1 868 ? -0.815 -11.620 -45.373 1.00 86.56 868 GLY A O 1
ATOM 6915 N N . VAL A 1 869 ? -2.281 -10.875 -43.849 1.00 89.19 869 VAL A N 1
ATOM 6916 C CA . VAL A 1 869 ? -1.497 -9.703 -43.425 1.00 89.19 869 VAL A CA 1
ATOM 6917 C C . VAL A 1 869 ? -1.116 -9.823 -41.952 1.00 89.19 869 VAL A C 1
ATOM 6919 O O . VAL A 1 869 ? -1.813 -10.471 -41.180 1.00 89.19 869 VAL A O 1
ATOM 6922 N N . VAL A 1 870 ? -0.028 -9.176 -41.547 1.00 89.69 870 VAL A N 1
ATOM 6923 C CA . VAL A 1 870 ? 0.397 -9.063 -40.146 1.00 89.69 870 VAL A CA 1
ATOM 6924 C C . VAL A 1 870 ? -0.726 -8.472 -39.290 1.00 89.69 870 VAL A C 1
ATOM 6926 O O . VAL A 1 870 ? -1.272 -7.426 -39.626 1.00 89.69 870 VAL A O 1
ATOM 6929 N N . GLY A 1 871 ? -1.056 -9.139 -38.185 1.00 87.06 871 GLY A N 1
ATOM 6930 C CA . GLY A 1 871 ? -2.198 -8.853 -37.316 1.00 87.06 871 GLY A CA 1
ATOM 6931 C C . GLY A 1 871 ? -3.516 -9.481 -37.793 1.00 87.06 871 GLY A C 1
ATOM 6932 O O . GLY A 1 871 ? -4.438 -9.624 -36.998 1.00 87.06 871 GLY A O 1
ATOM 6933 N N . GLY A 1 872 ? -3.622 -9.886 -39.061 1.00 87.75 872 GLY A N 1
ATOM 6934 C CA . GLY A 1 872 ? -4.778 -10.587 -39.623 1.00 87.75 872 GLY A CA 1
ATOM 6935 C C . GLY A 1 872 ? -4.665 -12.111 -39.518 1.00 87.75 872 GLY A C 1
ATOM 6936 O O . GLY A 1 872 ? -3.638 -12.650 -39.106 1.00 87.75 872 GLY A O 1
ATOM 6937 N N . PHE A 1 873 ? -5.725 -12.816 -39.913 1.00 90.00 873 PHE A N 1
ATOM 6938 C CA . PHE A 1 873 ? -5.765 -14.283 -39.887 1.00 90.00 873 PHE A CA 1
ATOM 6939 C C . PHE A 1 873 ? -4.865 -14.912 -40.952 1.00 90.00 873 PHE A C 1
ATOM 6941 O O . PHE A 1 873 ? -4.684 -14.355 -42.038 1.00 90.00 873 PHE A O 1
ATOM 6948 N N . THR A 1 874 ? -4.358 -16.112 -40.672 1.00 87.12 874 THR A N 1
ATOM 6949 C CA . THR A 1 874 ? -3.604 -16.936 -41.635 1.00 87.12 874 THR A CA 1
ATOM 6950 C C . THR A 1 874 ? -4.481 -17.449 -42.780 1.00 87.12 874 THR A C 1
ATOM 6952 O O . THR A 1 874 ? -4.001 -17.617 -43.902 1.00 87.12 874 THR A O 1
ATOM 6955 N N . SER A 1 875 ? -5.769 -17.689 -42.511 1.00 88.50 875 SER A N 1
ATOM 6956 C CA . SER A 1 875 ? -6.731 -18.259 -43.454 1.00 88.50 875 SER A CA 1
ATOM 6957 C C . SER A 1 875 ? -8.157 -17.747 -43.229 1.00 88.50 875 SER A C 1
ATOM 6959 O O . SER A 1 875 ? -8.514 -17.239 -42.165 1.00 88.50 875 SER A O 1
ATOM 6961 N N . GLU A 1 876 ? -8.997 -17.915 -44.250 1.00 89.50 876 GLU A N 1
ATOM 6962 C CA . GLU A 1 876 ? -10.434 -17.628 -44.175 1.00 89.50 876 GLU A CA 1
ATOM 6963 C C . GLU A 1 876 ? -11.181 -18.546 -43.192 1.00 89.50 876 GLU A C 1
ATOM 6965 O O . GLU A 1 876 ? -12.168 -18.135 -42.586 1.00 89.50 876 GLU A O 1
ATOM 6970 N N . GLU A 1 877 ? -10.689 -19.771 -42.997 1.00 89.69 877 GLU A N 1
ATOM 6971 C CA . GLU A 1 877 ? -11.243 -20.744 -42.051 1.00 89.69 877 GLU A CA 1
ATOM 6972 C C . GLU A 1 877 ? -11.030 -20.288 -40.602 1.00 89.69 877 GLU A C 1
ATOM 6974 O O . GLU A 1 877 ? -11.995 -20.173 -39.848 1.00 89.69 877 GLU A O 1
ATOM 6979 N N . ALA A 1 878 ? -9.801 -19.886 -40.253 1.00 86.50 878 ALA A N 1
ATOM 6980 C CA . ALA A 1 878 ? -9.478 -19.356 -38.926 1.00 86.50 878 ALA A CA 1
ATOM 6981 C C . ALA A 1 878 ? -10.320 -18.117 -38.565 1.00 86.50 878 ALA A C 1
ATOM 6983 O O . ALA A 1 878 ? -10.756 -17.949 -37.423 1.00 86.50 878 ALA A O 1
ATOM 6984 N N . ARG A 1 879 ? -10.599 -17.260 -39.555 1.00 90.62 879 ARG A N 1
ATOM 6985 C CA . ARG A 1 879 ? -11.491 -16.107 -39.395 1.00 90.62 879 ARG A CA 1
ATOM 6986 C C . ARG A 1 879 ? -12.940 -16.526 -39.128 1.00 90.62 879 ARG A C 1
ATOM 6988 O O . ARG A 1 879 ? -13.592 -15.953 -38.252 1.00 90.62 879 ARG A O 1
ATOM 6995 N N . ALA A 1 880 ? -13.452 -17.495 -39.886 1.00 89.75 880 ALA A N 1
ATOM 6996 C CA . ALA A 1 880 ? -14.824 -17.980 -39.759 1.00 89.75 880 ALA A CA 1
ATOM 6997 C C . ALA A 1 880 ? -15.078 -18.661 -38.403 1.00 89.75 880 ALA A C 1
ATOM 6999 O O . ALA A 1 880 ? -16.123 -18.426 -37.790 1.00 89.75 880 ALA A O 1
ATOM 7000 N N . ASP A 1 881 ? -14.112 -19.436 -37.906 1.00 87.38 881 ASP A N 1
ATOM 7001 C CA . ASP A 1 881 ? -14.187 -20.084 -36.593 1.00 87.38 881 ASP A CA 1
ATOM 7002 C C . ASP A 1 881 ? -14.349 -19.061 -35.467 1.00 87.38 881 ASP A C 1
ATOM 7004 O O . ASP A 1 881 ? -15.200 -19.213 -34.581 1.00 87.38 881 ASP A O 1
ATOM 7008 N N . LEU A 1 882 ? -13.590 -17.964 -35.530 1.00 88.88 882 LEU A N 1
ATOM 7009 C CA . LEU A 1 882 ? -13.701 -16.913 -34.532 1.00 88.88 882 LEU A CA 1
ATOM 7010 C C . LEU A 1 882 ? -15.006 -16.118 -34.642 1.00 88.88 882 LEU A C 1
ATOM 7012 O O . LEU A 1 882 ? -15.605 -15.791 -33.617 1.00 88.88 882 LEU A O 1
ATOM 7016 N N . GLN A 1 883 ? -15.479 -15.838 -35.860 1.00 90.31 883 GLN A N 1
ATOM 7017 C CA . GLN A 1 883 ? -16.778 -15.196 -36.085 1.00 90.31 883 GLN A CA 1
ATOM 7018 C C . GLN A 1 883 ? -17.925 -16.032 -35.488 1.00 90.31 883 GLN A C 1
ATOM 7020 O O . GLN A 1 883 ? -18.797 -15.494 -34.806 1.00 90.31 883 GLN A O 1
ATOM 7025 N N . ALA A 1 884 ? -17.895 -17.357 -35.655 1.00 89.12 884 ALA A N 1
ATOM 7026 C CA . ALA A 1 884 ? -18.894 -18.251 -35.067 1.00 89.12 884 ALA A CA 1
ATOM 7027 C C . ALA A 1 884 ? -18.839 -18.285 -33.527 1.00 89.12 884 ALA A C 1
ATOM 7029 O O . ALA A 1 884 ? -19.870 -18.453 -32.866 1.00 89.12 884 ALA A O 1
ATOM 7030 N N . ALA A 1 885 ? -17.646 -18.136 -32.943 1.00 88.56 885 ALA A N 1
ATOM 7031 C CA . ALA A 1 885 ? -17.476 -18.016 -31.499 1.00 88.56 885 ALA A CA 1
ATOM 7032 C C . ALA A 1 885 ? -17.984 -16.659 -30.975 1.00 88.56 885 ALA A C 1
ATOM 7034 O O . ALA A 1 885 ? -18.654 -16.620 -29.941 1.00 88.56 885 ALA A O 1
ATOM 7035 N N . TYR A 1 886 ? -17.728 -15.571 -31.710 1.00 88.44 886 TYR A N 1
ATOM 7036 C CA . TYR A 1 886 ? -18.201 -14.219 -31.400 1.00 88.44 886 TYR A CA 1
ATOM 7037 C C . TYR A 1 886 ? -19.731 -14.143 -31.311 1.00 88.44 886 TYR A C 1
ATOM 7039 O O . TYR A 1 886 ? -20.267 -13.632 -30.331 1.00 88.44 886 TYR A O 1
ATOM 7047 N N . GLU A 1 887 ? -20.450 -14.742 -32.262 1.00 88.38 887 GLU A N 1
ATOM 7048 C CA . GLU A 1 887 ? -21.924 -14.769 -32.277 1.00 88.38 887 GLU A CA 1
ATOM 7049 C C . GLU A 1 887 ? -22.550 -15.488 -31.070 1.00 88.38 887 GLU A C 1
ATOM 7051 O O . GLU A 1 887 ? -23.735 -15.317 -30.783 1.00 88.38 887 GLU A O 1
ATOM 7056 N N . LYS A 1 888 ? -21.767 -16.300 -30.350 1.00 85.38 888 LYS A N 1
ATOM 7057 C CA . LYS A 1 888 ? -22.208 -17.058 -29.170 1.00 85.38 888 LYS A CA 1
ATOM 7058 C C . LYS A 1 888 ? -21.623 -16.532 -27.862 1.00 85.38 888 LYS A C 1
ATOM 7060 O O . LYS A 1 888 ? -21.909 -17.122 -26.817 1.00 85.38 888 LYS A O 1
ATOM 7065 N N . ALA A 1 889 ? -20.843 -15.454 -27.897 1.00 81.00 889 ALA A N 1
ATOM 7066 C CA . ALA A 1 889 ? -20.078 -14.957 -26.757 1.00 81.00 889 ALA A CA 1
ATOM 7067 C C . ALA A 1 889 ? -20.945 -14.661 -25.517 1.00 81.00 889 ALA A C 1
ATOM 7069 O O . ALA A 1 889 ? -20.542 -15.010 -24.410 1.00 81.00 889 ALA A O 1
ATOM 7070 N N . ASP A 1 890 ? -22.169 -14.153 -25.697 1.00 72.81 890 ASP A N 1
ATOM 7071 C CA . ASP A 1 890 ? -23.111 -13.884 -24.594 1.00 72.81 890 ASP A CA 1
ATOM 7072 C C . ASP A 1 890 ? -23.579 -15.155 -23.862 1.00 72.81 890 ASP A C 1
ATOM 7074 O O . ASP A 1 890 ? -23.911 -15.123 -22.678 1.00 72.81 890 ASP A O 1
ATOM 7078 N N . THR A 1 891 ? -23.623 -16.293 -24.561 1.00 78.19 891 THR A N 1
ATOM 7079 C CA . THR A 1 891 ? -24.122 -17.573 -24.018 1.00 78.19 891 THR A CA 1
ATOM 7080 C C . THR A 1 891 ? -23.010 -18.556 -23.665 1.00 78.19 891 THR A C 1
ATOM 7082 O O . THR A 1 891 ? -23.234 -19.485 -22.890 1.00 78.19 891 THR A O 1
ATOM 7085 N N . ASN A 1 892 ? -21.813 -18.368 -24.225 1.00 84.62 892 ASN A N 1
ATOM 7086 C CA . ASN A 1 892 ? -20.644 -19.200 -23.972 1.00 84.62 892 ASN A CA 1
ATOM 7087 C C . ASN A 1 892 ? -19.351 -18.357 -23.974 1.00 84.62 892 ASN A C 1
ATOM 7089 O O . ASN A 1 892 ? -18.509 -18.502 -24.869 1.00 84.62 892 ASN A O 1
ATOM 7093 N N . PRO A 1 893 ? -19.179 -17.475 -22.972 1.00 81.88 893 PRO A N 1
ATOM 7094 C CA . PRO A 1 893 ? -18.071 -16.522 -22.915 1.00 81.88 893 PRO A CA 1
ATOM 7095 C C . PRO A 1 893 ? -16.706 -17.213 -22.869 1.00 81.88 893 PRO A C 1
ATOM 7097 O O . PRO A 1 893 ? -15.770 -16.770 -23.527 1.00 81.88 893 PRO A O 1
ATOM 7100 N N . GLN A 1 894 ? -16.587 -18.340 -22.156 1.00 80.81 894 GLN A N 1
ATOM 7101 C CA . GLN A 1 894 ? -15.317 -19.059 -22.034 1.00 80.81 894 GLN A CA 1
ATOM 7102 C C . GLN A 1 894 ? -14.870 -19.690 -23.357 1.00 80.81 894 GLN A C 1
ATOM 7104 O O . GLN A 1 894 ? -13.688 -19.639 -23.689 1.00 80.81 894 GLN A O 1
ATOM 7109 N N . ALA A 1 895 ? -15.794 -20.269 -24.131 1.00 84.38 895 ALA A N 1
ATOM 7110 C CA . ALA A 1 895 ? -15.450 -20.803 -25.447 1.00 84.38 895 ALA A CA 1
ATOM 7111 C C . ALA A 1 895 ? -15.023 -19.688 -26.410 1.00 84.38 895 ALA A C 1
ATOM 7113 O O . ALA A 1 895 ? -14.074 -19.875 -27.165 1.00 84.38 895 ALA A O 1
ATOM 7114 N N . PHE A 1 896 ? -15.677 -18.524 -26.346 1.00 87.88 896 PHE A N 1
ATOM 7115 C CA . PHE A 1 896 ? -15.282 -17.354 -27.126 1.00 87.88 896 PHE A CA 1
ATOM 7116 C C . PHE A 1 896 ? -13.894 -16.832 -26.736 1.00 87.88 896 PHE A C 1
ATOM 7118 O O . PHE A 1 896 ? -13.061 -16.622 -27.611 1.00 87.88 896 PHE A O 1
ATOM 7125 N N . ILE A 1 897 ? -13.603 -16.704 -25.438 1.00 83.75 897 ILE A N 1
ATOM 7126 C CA . ILE A 1 897 ? -12.271 -16.332 -24.934 1.00 83.75 897 ILE A CA 1
ATOM 7127 C C . ILE A 1 897 ? -11.201 -17.277 -25.472 1.00 83.75 897 ILE A C 1
ATOM 7129 O O . ILE A 1 897 ? -10.208 -16.819 -26.029 1.00 83.75 897 ILE A O 1
ATOM 7133 N N . ASN A 1 898 ? -11.431 -18.586 -25.361 1.00 86.50 898 ASN A N 1
ATOM 7134 C CA . ASN A 1 898 ? -10.492 -19.582 -25.859 1.00 86.50 898 ASN A CA 1
ATOM 7135 C C . ASN A 1 898 ? -10.311 -19.472 -27.381 1.00 86.50 898 ASN A C 1
ATOM 7137 O O . ASN A 1 898 ? -9.201 -19.654 -27.866 1.00 86.50 898 ASN A O 1
ATOM 7141 N N . ALA A 1 899 ? -11.370 -19.173 -28.137 1.00 86.88 899 ALA A N 1
ATOM 7142 C CA . ALA A 1 899 ? -11.266 -18.970 -29.579 1.00 86.88 899 ALA A CA 1
ATOM 7143 C C . ALA A 1 899 ? -10.429 -17.726 -29.925 1.00 86.88 899 ALA A C 1
ATOM 7145 O O . ALA A 1 899 ? -9.610 -17.787 -30.833 1.00 86.88 899 ALA A O 1
ATOM 7146 N N . VAL A 1 900 ? -10.588 -16.623 -29.182 1.00 85.06 900 VAL A N 1
ATOM 7147 C CA . VAL A 1 900 ? -9.800 -15.390 -29.369 1.00 85.06 900 VAL A CA 1
ATOM 7148 C C . VAL A 1 900 ? -8.325 -15.615 -29.037 1.00 85.06 900 VAL A C 1
ATOM 7150 O O . VAL A 1 900 ? -7.461 -15.242 -29.821 1.00 85.06 900 VAL A O 1
ATOM 7153 N N . GLU A 1 901 ? -8.022 -16.228 -27.891 1.00 86.31 901 GLU A N 1
ATOM 7154 C CA . GLU A 1 901 ? -6.635 -16.430 -27.435 1.00 86.31 901 GLU A CA 1
ATOM 7155 C C . GLU A 1 901 ? -5.862 -17.443 -28.285 1.00 86.31 901 GLU A C 1
ATOM 7157 O O . GLU A 1 901 ? -4.636 -17.391 -28.330 1.00 86.31 901 GLU A O 1
ATOM 7162 N N . ASN A 1 902 ? -6.573 -18.337 -28.974 1.00 87.50 902 ASN A N 1
ATOM 7163 C CA . ASN A 1 902 ? -5.994 -19.301 -29.906 1.00 87.50 902 ASN A CA 1
ATOM 7164 C C . ASN A 1 902 ? -6.248 -18.923 -31.375 1.00 87.50 902 ASN A C 1
ATOM 7166 O O . ASN A 1 902 ? -6.122 -19.781 -32.248 1.00 87.50 902 ASN A O 1
ATOM 7170 N N . ALA A 1 903 ? -6.638 -17.674 -31.657 1.00 85.44 903 ALA A N 1
ATOM 7171 C CA . ALA A 1 903 ? -6.873 -17.226 -33.022 1.00 85.44 903 ALA A CA 1
ATOM 7172 C C . ALA A 1 903 ? -5.572 -17.312 -33.831 1.00 85.44 903 ALA A C 1
ATOM 7174 O O . ALA A 1 903 ? -4.544 -16.754 -33.444 1.00 85.44 903 ALA A O 1
ATOM 7175 N N . ASP A 1 904 ? -5.628 -18.009 -34.965 1.00 87.69 904 ASP A N 1
ATOM 7176 C CA . ASP A 1 904 ? -4.475 -18.200 -35.842 1.00 87.69 904 ASP A CA 1
ATOM 7177 C C . ASP A 1 904 ? -4.221 -16.927 -36.668 1.00 87.69 904 ASP A C 1
ATOM 7179 O O . ASP A 1 904 ? -4.787 -16.727 -37.750 1.00 87.69 904 ASP A O 1
ATOM 7183 N N . ILE A 1 905 ? -3.419 -16.023 -36.097 1.00 89.06 905 ILE A N 1
ATOM 7184 C CA . ILE A 1 905 ? -3.059 -14.720 -36.668 1.00 89.06 905 ILE A CA 1
ATOM 7185 C C . ILE A 1 905 ? -1.576 -14.648 -37.039 1.00 89.06 905 ILE A C 1
ATOM 7187 O O . ILE A 1 905 ? -0.714 -15.288 -36.440 1.00 89.06 905 ILE A O 1
ATOM 7191 N N . ILE A 1 906 ? -1.262 -13.812 -38.023 1.00 88.62 906 ILE A N 1
ATOM 7192 C CA . ILE A 1 906 ? 0.100 -13.606 -38.515 1.00 88.62 906 ILE A CA 1
ATOM 7193 C C . ILE A 1 906 ? 0.810 -12.572 -37.636 1.00 88.62 906 ILE A C 1
ATOM 7195 O O . ILE A 1 906 ? 0.410 -11.410 -37.586 1.00 88.62 906 ILE A O 1
ATOM 7199 N N . ALA A 1 907 ? 1.899 -12.957 -36.974 1.00 89.00 907 ALA A N 1
ATOM 7200 C CA . ALA A 1 907 ? 2.702 -12.041 -36.163 1.00 89.00 907 ALA A CA 1
ATOM 7201 C C . ALA A 1 907 ? 3.644 -11.160 -37.010 1.00 89.00 907 ALA A C 1
ATOM 7203 O O . ALA A 1 907 ? 4.081 -11.551 -38.093 1.00 89.00 907 ALA A O 1
ATOM 7204 N N . PHE A 1 908 ? 3.996 -9.974 -36.495 1.00 90.81 908 PHE A N 1
ATOM 7205 C CA . PHE A 1 908 ? 5.069 -9.154 -37.063 1.00 90.81 908 PHE A CA 1
ATOM 7206 C C . PHE A 1 908 ? 6.427 -9.675 -36.585 1.00 90.81 908 PHE A C 1
ATOM 7208 O O . PHE A 1 908 ? 6.732 -9.616 -35.396 1.00 90.81 908 PHE A O 1
ATOM 7215 N N . ASP A 1 909 ? 7.257 -10.135 -37.511 1.00 87.19 909 ASP A N 1
ATOM 7216 C CA . ASP A 1 909 ? 8.649 -10.514 -37.278 1.00 87.19 909 ASP A CA 1
ATOM 7217 C C . ASP A 1 909 ? 9.581 -9.565 -38.054 1.00 87.19 909 ASP A C 1
ATOM 7219 O O . ASP A 1 909 ? 9.785 -9.740 -39.261 1.00 87.19 909 ASP A O 1
ATOM 7223 N N . PRO A 1 910 ? 10.098 -8.497 -37.427 1.00 81.50 910 PRO A N 1
ATOM 7224 C CA . PRO A 1 910 ? 10.905 -7.519 -38.136 1.00 81.50 910 PRO A CA 1
ATOM 7225 C C . PRO A 1 910 ? 12.218 -8.118 -38.639 1.00 81.50 910 PRO A C 1
ATOM 7227 O O . PRO A 1 910 ? 12.623 -7.793 -39.744 1.00 81.50 910 PRO A O 1
ATOM 7230 N N . ASP A 1 911 ? 12.869 -8.997 -37.879 1.00 73.88 911 ASP A N 1
ATOM 7231 C CA . ASP A 1 911 ? 14.258 -9.390 -38.140 1.00 73.88 911 ASP A CA 1
ATOM 7232 C C . ASP A 1 911 ? 14.384 -10.622 -39.057 1.00 73.88 911 ASP A C 1
ATOM 7234 O O . ASP A 1 911 ? 15.400 -10.761 -39.760 1.00 73.88 911 ASP A O 1
ATOM 7238 N N . HIS A 1 912 ? 13.334 -11.452 -39.115 1.00 68.88 912 HIS A N 1
ATOM 7239 C CA . HIS A 1 912 ? 13.290 -12.715 -39.863 1.00 68.88 912 HIS A CA 1
ATOM 7240 C C . HIS A 1 912 ? 12.088 -12.819 -40.811 1.00 68.88 912 HIS A C 1
ATOM 7242 O O . HIS A 1 912 ? 11.634 -13.902 -41.167 1.00 68.88 912 HIS A O 1
ATOM 7248 N N . SER A 1 913 ? 11.497 -11.711 -41.231 1.00 81.44 913 SER A N 1
ATOM 7249 C CA . SER A 1 913 ? 10.518 -11.749 -42.312 1.00 81.44 913 SER A CA 1
ATOM 7250 C C . SER A 1 913 ? 10.673 -10.544 -43.208 1.00 81.44 913 SER A C 1
ATOM 7252 O O . SER A 1 913 ? 11.251 -9.512 -42.857 1.00 81.44 913 SER A O 1
ATOM 7254 N N . VAL A 1 914 ? 10.178 -10.713 -44.422 1.00 86.81 914 VAL A N 1
ATOM 7255 C CA . VAL A 1 914 ? 10.152 -9.660 -45.418 1.00 86.81 914 VAL A CA 1
ATOM 7256 C C . VAL A 1 914 ? 8.727 -9.471 -45.897 1.00 86.81 914 VAL A C 1
ATOM 7258 O O . VAL A 1 914 ? 7.942 -10.416 -45.953 1.00 86.81 914 VAL A O 1
ATOM 7261 N N . TYR A 1 915 ? 8.385 -8.232 -46.214 1.00 88.81 915 TYR A N 1
ATOM 7262 C CA . TYR A 1 915 ? 7.006 -7.798 -46.345 1.00 88.81 915 TYR A CA 1
ATOM 7263 C C . TYR A 1 915 ? 6.788 -7.057 -47.651 1.00 88.81 915 TYR A C 1
ATOM 7265 O O . TYR A 1 915 ? 7.618 -6.246 -48.071 1.00 88.81 915 TYR A O 1
ATOM 7273 N N . LYS A 1 916 ? 5.628 -7.274 -48.259 1.00 86.12 916 LYS A N 1
ATOM 7274 C CA . LYS A 1 916 ? 5.053 -6.328 -49.212 1.00 86.12 916 LYS A CA 1
ATOM 7275 C C . LYS A 1 916 ? 4.216 -5.338 -48.417 1.00 86.12 916 LYS A C 1
ATOM 7277 O O . LYS A 1 916 ? 3.424 -5.723 -47.563 1.00 86.12 916 LYS A O 1
ATOM 7282 N N . LEU A 1 917 ? 4.408 -4.053 -48.680 1.00 85.19 917 LEU A N 1
ATOM 7283 C CA . LEU A 1 917 ? 3.657 -2.997 -48.009 1.00 85.19 917 LEU A CA 1
ATOM 7284 C C . LEU A 1 917 ? 2.507 -2.577 -48.916 1.00 85.19 917 LEU A C 1
ATOM 7286 O O . LEU A 1 917 ? 2.730 -1.870 -49.903 1.00 85.19 917 LEU A O 1
ATOM 7290 N N . ARG A 1 918 ? 1.296 -3.043 -48.599 1.00 82.12 918 ARG A N 1
ATOM 7291 C CA . ARG A 1 918 ? 0.069 -2.707 -49.326 1.00 82.12 918 ARG A CA 1
ATOM 7292 C C . ARG A 1 918 ? -0.634 -1.539 -48.653 1.00 82.12 918 ARG A C 1
ATOM 7294 O O . ARG A 1 918 ? -0.790 -1.525 -47.441 1.00 82.12 918 ARG A O 1
ATOM 7301 N N . SER A 1 919 ? -1.087 -0.556 -49.416 1.00 77.12 919 SER A N 1
ATOM 7302 C CA . SER A 1 919 ? -1.878 0.542 -48.878 1.00 77.12 919 SER A CA 1
ATOM 7303 C C . SER A 1 919 ? -3.230 0.029 -48.383 1.00 77.12 919 SER A C 1
ATOM 7305 O O . SER A 1 919 ? -3.903 -0.737 -49.071 1.00 77.12 919 SER A O 1
ATOM 7307 N N . ALA A 1 920 ? -3.643 0.491 -47.206 1.00 75.44 920 ALA A N 1
ATOM 7308 C CA . ALA A 1 920 ? -4.955 0.203 -46.635 1.00 75.44 920 ALA A CA 1
ATOM 7309 C C . ALA A 1 920 ? -6.065 1.141 -47.147 1.00 75.44 920 ALA A C 1
ATOM 7311 O O . ALA A 1 920 ? -7.141 1.201 -46.562 1.00 75.44 920 ALA A O 1
ATOM 7312 N N . TYR A 1 921 ? -5.793 1.923 -48.196 1.00 71.94 921 TYR A N 1
ATOM 7313 C CA . TYR A 1 921 ? -6.743 2.851 -48.799 1.00 71.94 921 TYR A CA 1
ATOM 7314 C C . TYR A 1 921 ? -7.256 2.321 -50.144 1.00 71.94 921 TYR A C 1
ATOM 7316 O O . TYR A 1 921 ? -6.506 2.222 -51.117 1.00 71.94 921 TYR A O 1
ATOM 7324 N N . ASP A 1 922 ? -8.559 2.055 -50.217 1.00 60.84 922 ASP A N 1
ATOM 7325 C CA . ASP A 1 922 ? -9.197 1.371 -51.352 1.00 60.84 922 ASP A CA 1
ATOM 7326 C C . ASP A 1 922 ? -9.302 2.234 -52.627 1.00 60.84 922 ASP A C 1
ATOM 7328 O O . ASP A 1 922 ? -9.463 1.718 -53.735 1.00 60.84 922 ASP A O 1
ATOM 7332 N N . GLY A 1 923 ? -9.158 3.561 -52.511 1.00 57.81 923 GLY A N 1
ATOM 7333 C CA . GLY A 1 923 ? -9.174 4.490 -53.651 1.00 57.81 923 GLY A CA 1
ATOM 7334 C C . GLY A 1 923 ? -7.904 4.459 -54.517 1.00 57.81 923 GLY A C 1
ATOM 7335 O O . GLY A 1 923 ? -7.853 5.113 -55.557 1.00 57.81 923 GLY A O 1
ATOM 7336 N N . LEU A 1 924 ? -6.885 3.690 -54.116 1.00 57.66 924 LEU A N 1
ATOM 7337 C CA . LEU A 1 924 ? -5.632 3.459 -54.847 1.00 57.66 924 LEU A CA 1
ATOM 7338 C C . LEU A 1 924 ? -5.665 2.171 -55.686 1.00 57.66 924 LEU A C 1
ATOM 7340 O O . LEU A 1 924 ? -4.610 1.631 -55.996 1.00 57.66 924 LEU A O 1
ATOM 7344 N N . SER A 1 925 ? -6.844 1.678 -56.076 1.00 52.31 925 SER A N 1
ATOM 7345 C CA . SER A 1 925 ? -7.056 0.390 -56.772 1.00 52.31 925 SER A CA 1
ATOM 7346 C C . SER A 1 925 ? -6.195 0.150 -58.020 1.00 52.31 925 SER A C 1
ATOM 7348 O O . SER A 1 925 ? -5.991 -0.994 -58.412 1.00 52.31 925 SER A O 1
ATOM 7350 N N . ALA A 1 926 ? -5.638 1.199 -58.631 1.00 52.12 926 ALA A N 1
ATOM 7351 C CA . ALA A 1 926 ? -4.660 1.043 -59.696 1.00 52.12 926 ALA A CA 1
ATOM 7352 C C . ALA A 1 926 ? -3.235 0.758 -59.190 1.00 52.12 926 ALA A C 1
ATOM 7354 O O . ALA A 1 926 ? -2.525 0.109 -59.945 1.00 52.12 926 ALA A O 1
ATOM 7355 N N . THR A 1 927 ? -2.820 1.225 -57.992 1.00 57.03 927 THR A N 1
ATOM 7356 C CA . THR A 1 927 ? -1.451 1.234 -57.407 1.00 57.03 927 THR A CA 1
ATOM 7357 C C . THR A 1 927 ? -1.347 0.899 -55.898 1.00 57.03 927 THR A C 1
ATOM 7359 O O . THR A 1 927 ? -1.087 1.797 -55.088 1.00 57.03 927 THR A O 1
ATOM 7362 N N . PRO A 1 928 ? -1.483 -0.373 -55.479 1.00 67.06 928 PRO A N 1
ATOM 7363 C CA . PRO A 1 928 ? -1.635 -0.699 -54.061 1.00 67.06 928 PRO A CA 1
ATOM 7364 C C . PRO A 1 928 ? -0.324 -0.866 -53.267 1.00 67.06 928 PRO A C 1
ATOM 7366 O O . PRO A 1 928 ? -0.381 -0.787 -52.047 1.00 67.06 928 PRO A O 1
ATOM 7369 N N . TYR A 1 929 ? 0.848 -1.057 -53.887 1.00 76.62 929 TYR A N 1
ATOM 7370 C CA . TYR A 1 929 ? 2.090 -1.403 -53.164 1.00 76.62 929 TYR A CA 1
ATOM 7371 C C . TYR A 1 929 ? 3.145 -0.286 -53.140 1.00 76.62 929 TYR A C 1
ATOM 7373 O O . TYR A 1 929 ? 3.340 0.421 -54.137 1.00 76.62 929 TYR A O 1
ATOM 7381 N N . LEU A 1 930 ? 3.868 -0.165 -52.017 1.00 77.31 930 LEU A N 1
ATOM 7382 C CA . LEU A 1 930 ? 5.048 0.699 -51.890 1.00 77.31 930 LEU A CA 1
ATOM 7383 C C . LEU A 1 930 ? 6.223 0.143 -52.717 1.00 77.31 930 LEU A C 1
ATOM 7385 O O . LEU A 1 930 ? 6.449 -1.061 -52.766 1.00 77.31 930 LEU A O 1
ATOM 7389 N N . THR A 1 931 ? 7.004 1.017 -53.350 1.00 74.56 931 THR A N 1
ATOM 7390 C CA . THR A 1 931 ? 8.201 0.670 -54.139 1.00 74.56 931 THR A CA 1
ATOM 7391 C C . THR A 1 931 ? 9.221 1.825 -54.119 1.00 74.56 931 THR A C 1
ATOM 7393 O O . THR A 1 931 ? 8.931 2.903 -53.594 1.00 74.56 931 THR A O 1
ATOM 7396 N N . SER A 1 932 ? 10.426 1.619 -54.661 1.00 70.00 932 SER A N 1
ATOM 7397 C CA . SER A 1 932 ? 11.491 2.615 -54.820 1.00 70.00 932 SER A CA 1
ATOM 7398 C C . SER A 1 932 ? 11.998 2.712 -56.270 1.00 70.00 932 SER A C 1
ATOM 7400 O O . SER A 1 932 ? 11.861 1.780 -57.065 1.00 70.00 932 SER A O 1
ATOM 7402 N N . ASP A 1 933 ? 12.528 3.878 -56.668 1.00 63.62 933 ASP A N 1
ATOM 7403 C CA . ASP A 1 933 ? 13.094 4.114 -58.007 1.00 63.62 933 ASP A CA 1
ATOM 7404 C C . ASP A 1 933 ? 14.640 4.070 -58.007 1.00 63.62 933 ASP A C 1
ATOM 7406 O O . ASP A 1 933 ? 15.277 4.188 -56.958 1.00 63.62 933 ASP A O 1
ATOM 7410 N N . PRO A 1 934 ? 15.291 3.949 -59.186 1.00 54.81 934 PRO A N 1
ATOM 7411 C CA . PRO A 1 934 ? 16.753 4.036 -59.302 1.00 54.81 934 PRO A CA 1
ATOM 7412 C C . PRO A 1 934 ? 17.345 5.400 -58.899 1.00 54.81 934 PRO A C 1
ATOM 7414 O O . PRO A 1 934 ? 18.562 5.521 -58.782 1.00 54.81 934 PRO A O 1
ATOM 7417 N N . GLY A 1 935 ? 16.506 6.428 -58.723 1.00 58.75 935 GLY A N 1
ATOM 7418 C CA . GLY A 1 935 ? 16.863 7.758 -58.227 1.00 58.75 935 GLY A CA 1
ATOM 7419 C C . GLY A 1 935 ? 16.813 7.870 -56.700 1.00 58.75 935 GLY A C 1
ATOM 7420 O O . GLY A 1 935 ? 16.887 8.988 -56.187 1.00 58.75 935 GLY A O 1
ATOM 7421 N N . GLN A 1 936 ? 16.717 6.731 -55.999 1.00 62.94 936 GLN A N 1
ATOM 7422 C CA . GLN A 1 936 ? 16.701 6.593 -54.543 1.00 62.94 936 GLN A CA 1
ATOM 7423 C C . GLN A 1 936 ? 15.410 7.076 -53.865 1.00 62.94 936 GLN A C 1
ATOM 7425 O O . GLN A 1 936 ? 15.462 7.411 -52.692 1.00 62.94 936 GLN A O 1
ATOM 7430 N N . ARG A 1 937 ? 14.252 7.134 -54.539 1.00 67.56 937 ARG A N 1
ATOM 7431 C CA . ARG A 1 937 ? 13.004 7.701 -53.979 1.00 67.56 937 ARG A CA 1
ATOM 7432 C C . ARG A 1 937 ? 11.886 6.671 -53.832 1.00 67.56 937 ARG A C 1
ATOM 7434 O O . ARG A 1 937 ? 11.704 5.838 -54.714 1.00 67.56 937 ARG A O 1
ATOM 7441 N N . LEU A 1 938 ? 11.098 6.765 -52.756 1.00 71.94 938 LEU A N 1
ATOM 7442 C CA . LEU A 1 938 ? 9.891 5.948 -52.538 1.00 71.94 938 LEU A CA 1
ATOM 7443 C C . LEU A 1 938 ? 8.653 6.480 -53.283 1.00 71.94 938 LEU A C 1
ATOM 7445 O O . LEU A 1 938 ? 8.441 7.688 -53.349 1.00 71.94 938 LEU A O 1
ATOM 7449 N N . TYR A 1 939 ? 7.801 5.586 -53.793 1.00 67.50 939 TYR A N 1
ATOM 7450 C CA . TYR A 1 939 ? 6.495 5.897 -54.404 1.00 67.50 939 TYR A CA 1
ATOM 7451 C C . TYR A 1 939 ? 5.581 4.651 -54.448 1.00 67.50 939 TYR A C 1
ATOM 7453 O O . TYR A 1 939 ? 6.033 3.549 -54.155 1.00 67.50 939 TYR A O 1
ATOM 7461 N N . CYS A 1 940 ? 4.299 4.804 -54.812 1.00 64.25 940 CYS A N 1
ATOM 7462 C CA . CYS A 1 940 ? 3.374 3.675 -55.030 1.00 64.25 940 CYS A CA 1
ATOM 7463 C C . CYS A 1 940 ? 3.231 3.360 -56.520 1.00 64.25 940 CYS A C 1
ATOM 7465 O O . CYS A 1 940 ? 3.202 4.279 -57.342 1.00 64.25 940 CYS A O 1
ATOM 7467 N N . LYS A 1 941 ? 3.112 2.079 -56.885 1.00 56.97 941 LYS A N 1
ATOM 7468 C CA . LYS A 1 941 ? 3.054 1.648 -58.293 1.00 56.97 941 LYS A CA 1
ATOM 7469 C C . LYS A 1 941 ? 1.898 0.700 -58.583 1.00 56.97 941 LYS A C 1
ATOM 7471 O O . LYS A 1 941 ? 1.416 0.005 -57.696 1.00 56.97 941 LYS A O 1
ATOM 7476 N N . ALA A 1 942 ? 1.466 0.714 -59.849 1.00 53.44 942 ALA A N 1
ATOM 7477 C CA . ALA A 1 942 ? 0.350 -0.069 -60.356 1.00 53.44 942 ALA A CA 1
ATOM 7478 C C . ALA A 1 942 ? 0.572 -1.578 -60.385 1.00 53.44 942 ALA A C 1
ATOM 7480 O O . ALA A 1 942 ? 1.631 -2.004 -60.844 1.00 53.44 942 ALA A O 1
ATOM 7481 N N . GLU A 1 943 ? -0.454 -2.359 -60.022 1.00 50.03 943 GLU A N 1
ATOM 7482 C CA . GLU A 1 943 ? -0.441 -3.837 -60.015 1.00 50.03 943 GLU A CA 1
ATOM 7483 C C . GLU A 1 943 ? -0.011 -4.410 -61.387 1.00 50.03 943 GLU A C 1
ATOM 7485 O O . GLU A 1 943 ? 0.772 -5.350 -61.482 1.00 50.03 943 GLU A O 1
ATOM 7490 N N . ALA A 1 944 ? -0.394 -3.743 -62.483 1.00 45.66 944 ALA A N 1
ATOM 7491 C CA . ALA A 1 944 ? -0.089 -4.153 -63.857 1.00 45.66 944 ALA A CA 1
ATOM 7492 C C . ALA A 1 944 ? 1.336 -3.811 -64.371 1.00 45.66 944 ALA A C 1
ATOM 7494 O O . ALA A 1 944 ? 1.630 -4.048 -65.546 1.00 45.66 944 ALA A O 1
ATOM 7495 N N . LYS A 1 945 ? 2.237 -3.218 -63.565 1.00 44.81 945 LYS A N 1
ATOM 7496 C CA . LYS A 1 945 ? 3.596 -2.823 -64.005 1.00 44.81 945 LYS A CA 1
ATOM 7497 C C . LYS A 1 945 ? 4.686 -3.353 -63.065 1.00 44.81 945 LYS A C 1
ATOM 7499 O O . LYS A 1 945 ? 5.128 -2.644 -62.171 1.00 44.81 945 LYS A O 1
ATOM 7504 N N . VAL A 1 946 ? 5.179 -4.557 -63.360 1.00 49.38 946 VAL A N 1
ATOM 7505 C CA . VAL A 1 946 ? 6.359 -5.269 -62.808 1.00 49.38 946 VAL A CA 1
ATOM 7506 C C . VAL A 1 946 ? 7.235 -4.453 -61.836 1.00 49.38 946 VAL A C 1
ATOM 7508 O O . VAL A 1 946 ? 8.039 -3.618 -62.267 1.00 49.38 946 VAL A O 1
ATOM 7511 N N . ALA A 1 947 ? 7.009 -4.654 -60.535 1.00 50.97 947 ALA A N 1
ATOM 7512 C CA . ALA A 1 947 ? 7.986 -4.890 -59.459 1.00 50.97 947 ALA A CA 1
ATOM 7513 C C . ALA A 1 947 ? 7.252 -4.762 -58.107 1.00 50.97 947 ALA A C 1
ATOM 7515 O O . ALA A 1 947 ? 7.034 -3.651 -57.631 1.00 50.97 947 ALA A O 1
ATOM 7516 N N . GLU A 1 948 ? 6.855 -5.888 -57.510 1.00 63.47 948 GLU A N 1
ATOM 7517 C CA . GLU A 1 948 ? 6.420 -5.943 -56.109 1.00 63.47 948 GLU A CA 1
ATOM 7518 C C . GLU A 1 948 ? 7.671 -5.893 -55.243 1.00 63.47 948 GLU A C 1
ATOM 7520 O O . GLU A 1 948 ? 8.461 -6.837 -55.203 1.00 63.47 948 GLU A O 1
ATOM 7525 N N . GLN A 1 949 ? 7.917 -4.743 -54.634 1.00 75.38 949 GLN A N 1
ATOM 7526 C CA . GLN A 1 949 ? 9.126 -4.557 -53.863 1.00 75.38 949 GLN A CA 1
ATOM 7527 C C . GLN A 1 949 ? 8.976 -5.186 -52.484 1.00 75.38 949 GLN A C 1
ATOM 7529 O O . GLN A 1 949 ? 7.964 -5.010 -51.808 1.00 75.38 949 GLN A O 1
ATOM 7534 N N . ILE A 1 950 ? 10.007 -5.917 -52.086 1.00 81.44 950 ILE A N 1
ATOM 7535 C CA . ILE A 1 950 ? 10.072 -6.599 -50.804 1.00 81.44 950 ILE A CA 1
ATOM 7536 C C . ILE A 1 950 ? 10.839 -5.698 -49.838 1.00 81.44 950 ILE A C 1
ATOM 7538 O O . ILE A 1 950 ? 11.914 -5.192 -50.167 1.00 81.44 950 ILE A O 1
ATOM 7542 N N . PHE A 1 951 ? 10.256 -5.471 -48.667 1.00 85.75 951 PHE A N 1
ATOM 7543 C CA . PHE A 1 951 ? 10.815 -4.647 -47.608 1.00 85.75 951 PHE A CA 1
ATOM 7544 C C . PHE A 1 951 ? 11.210 -5.516 -46.430 1.00 85.75 951 PHE A C 1
ATOM 7546 O O . PHE A 1 951 ? 10.448 -6.370 -45.983 1.00 85.75 951 PHE A O 1
ATOM 7553 N N . ARG A 1 952 ? 12.388 -5.252 -45.887 1.00 86.88 952 ARG A N 1
ATOM 7554 C CA . ARG A 1 952 ? 12.878 -5.876 -44.667 1.00 86.88 952 ARG A CA 1
ATOM 7555 C C . ARG A 1 952 ? 12.912 -4.840 -43.557 1.00 86.88 952 ARG A C 1
ATOM 7557 O O . ARG A 1 952 ? 13.403 -3.729 -43.759 1.00 86.88 952 ARG A O 1
ATOM 7564 N N . PHE A 1 953 ? 12.420 -5.207 -42.386 1.00 89.25 953 PHE A N 1
ATOM 7565 C CA . PHE A 1 953 ? 12.586 -4.407 -41.181 1.00 89.25 953 PHE A CA 1
ATOM 7566 C C . PHE A 1 953 ? 13.824 -4.923 -40.437 1.00 89.25 953 PHE A C 1
ATOM 7568 O O . PHE A 1 953 ? 14.295 -6.025 -40.678 1.00 89.25 953 PHE A O 1
ATOM 7575 N N . GLN A 1 954 ? 14.451 -4.088 -39.623 1.00 86.50 954 GLN A N 1
ATOM 7576 C CA . GLN A 1 954 ? 15.535 -4.513 -38.741 1.00 86.50 954 GLN A CA 1
ATOM 7577 C C . GLN A 1 954 ? 15.490 -3.656 -37.489 1.00 86.50 954 GLN A C 1
ATOM 7579 O O . GLN A 1 954 ? 15.496 -2.421 -37.594 1.00 86.50 954 GLN A O 1
ATOM 7584 N N . THR A 1 955 ? 15.455 -4.293 -36.325 1.00 85.19 955 THR A N 1
ATOM 7585 C CA . THR A 1 955 ? 15.357 -3.617 -35.028 1.00 85.19 955 THR A CA 1
ATOM 7586 C C . THR A 1 955 ? 16.511 -2.624 -34.828 1.00 85.19 955 THR A C 1
ATOM 7588 O O . THR A 1 955 ? 17.681 -2.945 -35.043 1.00 85.19 955 THR A O 1
ATOM 7591 N N . ARG A 1 956 ? 16.200 -1.376 -34.445 1.00 81.88 956 ARG A N 1
ATOM 7592 C CA . ARG A 1 956 ? 17.187 -0.300 -34.256 1.00 81.88 956 ARG A CA 1
ATOM 7593 C C . ARG A 1 956 ? 16.728 0.742 -33.231 1.00 81.88 956 ARG A C 1
ATOM 7595 O O . ARG A 1 956 ? 15.954 1.649 -33.540 1.00 81.88 956 ARG A O 1
ATOM 7602 N N . GLY A 1 957 ? 17.299 0.688 -32.027 1.00 82.75 957 GLY A N 1
ATOM 7603 C CA . GLY A 1 957 ? 16.909 1.580 -30.929 1.00 82.75 957 GLY A CA 1
ATOM 7604 C C . GLY A 1 957 ? 15.443 1.357 -30.547 1.00 82.75 957 GLY A C 1
ATOM 7605 O O . GLY A 1 957 ? 15.036 0.219 -30.361 1.00 82.75 957 GLY A O 1
ATOM 7606 N N . TYR A 1 958 ? 14.649 2.429 -30.475 1.00 77.56 958 TYR A N 1
ATOM 7607 C CA . TYR A 1 958 ? 13.206 2.372 -30.175 1.00 77.56 958 TYR A CA 1
ATOM 7608 C C . TYR A 1 958 ? 12.309 2.134 -31.409 1.00 77.56 958 TYR A C 1
ATOM 7610 O O . TYR A 1 958 ? 11.097 2.303 -31.328 1.00 77.56 958 TYR A O 1
ATOM 7618 N N . GLY A 1 959 ? 12.885 1.806 -32.567 1.00 85.94 959 GLY A N 1
ATOM 7619 C CA . GLY A 1 959 ? 12.134 1.571 -33.800 1.00 85.94 959 GLY A CA 1
ATOM 7620 C C . GLY A 1 959 ? 12.863 0.620 -34.743 1.00 85.94 959 GLY A C 1
ATOM 7621 O O . GLY A 1 959 ? 13.642 -0.228 -34.316 1.00 85.94 959 GLY A O 1
ATOM 7622 N N . TYR A 1 960 ? 12.633 0.787 -36.039 1.00 89.88 960 TYR A N 1
ATOM 7623 C CA . TYR A 1 960 ? 13.108 -0.094 -37.095 1.00 89.88 960 TYR A CA 1
ATOM 7624 C C . TYR A 1 960 ? 13.863 0.691 -38.163 1.00 89.88 960 TYR A C 1
ATOM 7626 O O . TYR A 1 960 ? 13.475 1.788 -38.568 1.00 89.88 960 TYR A O 1
ATOM 7634 N N . SER A 1 961 ? 14.940 0.103 -38.664 1.00 89.19 961 SER A N 1
ATOM 7635 C CA . SER A 1 961 ? 15.485 0.472 -39.966 1.00 89.19 961 SER A CA 1
ATOM 7636 C C . SER A 1 961 ? 14.776 -0.340 -41.045 1.00 89.19 961 SER A C 1
ATOM 7638 O O . SER A 1 961 ? 14.613 -1.548 -40.905 1.00 89.19 961 SER A O 1
ATOM 7640 N N . ILE A 1 962 ? 14.319 0.332 -42.098 1.00 88.06 962 ILE A N 1
ATOM 7641 C CA . ILE A 1 962 ? 13.586 -0.296 -43.200 1.00 88.06 962 ILE A CA 1
ATOM 7642 C C . ILE A 1 962 ? 14.520 -0.366 -44.402 1.00 88.06 962 ILE A C 1
ATOM 7644 O O . ILE A 1 962 ? 15.140 0.638 -44.770 1.00 88.06 962 ILE A O 1
ATOM 7648 N N . HIS A 1 963 ? 14.623 -1.550 -44.993 1.00 84.00 963 HIS A N 1
ATOM 7649 C CA . HIS A 1 963 ? 15.532 -1.872 -46.085 1.00 84.00 963 HIS A CA 1
ATOM 7650 C C . HIS A 1 963 ? 14.770 -2.416 -47.273 1.00 84.00 963 HIS A C 1
ATOM 7652 O O . HIS A 1 963 ? 13.734 -3.062 -47.127 1.00 84.00 963 HIS A O 1
ATOM 7658 N N . SER A 1 964 ? 15.297 -2.141 -48.453 1.00 79.50 964 SER A N 1
ATOM 7659 C CA . SER A 1 964 ? 14.767 -2.646 -49.704 1.00 79.50 964 SER A CA 1
ATOM 7660 C C . SER A 1 964 ? 15.837 -2.538 -50.780 1.00 79.50 964 SER A C 1
ATOM 7662 O O . SER A 1 964 ? 16.474 -1.489 -50.916 1.00 79.50 964 SER A O 1
ATOM 7664 N N . GLN A 1 965 ? 16.056 -3.621 -51.530 1.00 76.62 965 GLN A N 1
ATOM 7665 C CA . GLN A 1 965 ? 17.113 -3.702 -52.544 1.00 76.62 965 GLN A CA 1
ATOM 7666 C C . GLN A 1 965 ? 18.483 -3.295 -51.970 1.00 76.62 965 GLN A C 1
ATOM 7668 O O . GLN A 1 965 ? 19.206 -2.483 -52.553 1.00 76.62 965 GLN A O 1
ATOM 7673 N N . GLY A 1 966 ? 18.827 -3.815 -50.787 1.00 74.44 966 GLY A N 1
ATOM 7674 C CA . GLY A 1 966 ? 20.123 -3.576 -50.140 1.00 74.44 966 GLY A CA 1
ATOM 7675 C C . GLY A 1 966 ? 20.402 -2.116 -49.758 1.00 74.44 966 GLY A C 1
ATOM 7676 O O . GLY A 1 966 ? 21.537 -1.771 -49.421 1.00 74.44 966 GLY A O 1
ATOM 7677 N N . GLN A 1 967 ? 19.389 -1.248 -49.808 1.00 79.56 967 GLN A N 1
ATOM 7678 C CA . GLN A 1 967 ? 19.466 0.139 -49.372 1.00 79.56 967 GLN A CA 1
ATOM 7679 C C . GLN A 1 967 ? 18.505 0.367 -48.210 1.00 79.56 967 GLN A C 1
ATOM 7681 O O . GLN A 1 967 ? 17.384 -0.136 -48.197 1.00 79.56 967 GLN A O 1
ATOM 7686 N N . SER A 1 968 ? 18.932 1.165 -47.242 1.00 85.38 968 SER A N 1
ATOM 7687 C CA . SER A 1 968 ? 18.097 1.561 -46.112 1.00 85.38 968 SER A CA 1
ATOM 7688 C C . SER A 1 968 ? 17.426 2.895 -46.390 1.00 85.38 968 SER A C 1
ATOM 7690 O O . SER A 1 968 ? 18.007 3.756 -47.047 1.00 85.38 968 SER A O 1
ATOM 7692 N N . LEU A 1 969 ? 16.242 3.124 -45.841 1.00 84.12 969 LEU A N 1
ATOM 7693 C CA . LEU A 1 969 ? 15.625 4.449 -45.882 1.00 84.12 969 LEU A CA 1
ATOM 7694 C C . LEU A 1 969 ? 16.420 5.445 -45.011 1.00 84.12 969 LEU A C 1
ATOM 7696 O O . LEU A 1 969 ? 16.873 5.080 -43.925 1.00 84.12 969 LEU A O 1
ATOM 7700 N N . ARG A 1 970 ? 16.605 6.690 -45.469 1.00 80.81 970 ARG A N 1
ATOM 7701 C CA . ARG A 1 970 ? 17.236 7.795 -44.714 1.00 80.81 970 ARG A CA 1
ATOM 7702 C C . ARG A 1 970 ? 16.252 8.478 -43.752 1.00 80.81 970 ARG A C 1
ATOM 7704 O O . ARG A 1 970 ? 15.060 8.480 -44.039 1.00 80.81 970 ARG A O 1
ATOM 7711 N N . PRO A 1 971 ? 16.712 9.129 -42.663 1.00 76.62 971 PRO A N 1
ATOM 7712 C CA . PRO A 1 971 ? 15.851 9.959 -41.825 1.00 76.62 971 PRO A CA 1
ATOM 7713 C C . PRO A 1 971 ? 15.121 11.031 -42.643 1.00 76.62 971 PRO A C 1
ATOM 7715 O O . PRO A 1 971 ? 15.645 11.552 -43.626 1.00 76.62 971 PRO A O 1
ATOM 7718 N N . THR A 1 972 ? 13.920 11.397 -42.209 1.00 66.69 972 THR A N 1
ATOM 7719 C CA . THR A 1 972 ? 13.163 12.506 -42.798 1.00 66.69 972 THR A CA 1
ATOM 7720 C C . THR A 1 972 ? 13.646 13.841 -42.222 1.00 66.69 972 THR A C 1
ATOM 7722 O O . THR A 1 972 ? 13.498 14.084 -41.023 1.00 66.69 972 THR A O 1
ATOM 7725 N N . GLU A 1 973 ? 14.183 14.724 -43.060 1.00 57.22 973 GLU A N 1
ATOM 7726 C CA . GLU A 1 973 ? 14.632 16.067 -42.668 1.00 57.22 973 GLU A CA 1
ATOM 7727 C C . GLU A 1 973 ? 13.494 17.098 -42.812 1.00 57.22 973 GLU A C 1
ATOM 7729 O O . GLU A 1 973 ? 13.367 17.754 -43.840 1.00 57.22 973 GLU A O 1
ATOM 7734 N N . GLY A 1 974 ? 12.650 17.259 -41.789 1.00 54.22 974 GLY A N 1
ATOM 7735 C CA . GLY A 1 974 ? 11.719 18.398 -41.702 1.00 54.22 974 GLY A CA 1
ATOM 7736 C C . GLY A 1 974 ? 10.604 18.473 -42.767 1.00 54.22 974 GLY A C 1
ATOM 7737 O O . GLY A 1 974 ? 10.500 17.692 -43.705 1.00 54.22 974 GLY A O 1
ATOM 7738 N N . THR A 1 975 ? 9.678 19.406 -42.568 1.00 48.97 975 THR A N 1
ATOM 7739 C CA . THR A 1 975 ? 8.280 19.372 -43.035 1.00 48.97 975 THR A CA 1
ATOM 7740 C C . THR A 1 975 ? 8.008 19.838 -44.476 1.00 48.97 975 THR A C 1
ATOM 7742 O O . THR A 1 975 ? 6.917 20.340 -44.749 1.00 48.97 975 THR A O 1
ATOM 7745 N N . SER A 1 976 ? 8.920 19.667 -45.441 1.00 46.53 976 SER A N 1
ATOM 7746 C CA . SER A 1 976 ? 8.629 20.105 -46.819 1.00 46.53 976 SER A CA 1
ATOM 7747 C C . SER A 1 976 ? 9.255 19.255 -47.928 1.00 46.53 976 SER A C 1
ATOM 7749 O O . SER A 1 976 ? 10.419 19.429 -48.268 1.00 46.53 976 SER A O 1
ATOM 7751 N N . GLY A 1 977 ? 8.437 18.423 -48.582 1.00 49.50 977 GLY A N 1
ATOM 7752 C CA . GLY A 1 977 ? 8.497 18.220 -50.037 1.00 49.50 977 GLY A CA 1
ATOM 7753 C C . GLY A 1 977 ? 9.629 17.370 -50.630 1.00 49.50 977 GLY A C 1
ATOM 7754 O O . GLY A 1 977 ? 9.678 17.260 -51.856 1.00 49.50 977 GLY A O 1
ATOM 7755 N N . TYR A 1 978 ? 10.491 16.726 -49.833 1.00 52.41 978 TYR A N 1
ATOM 7756 C CA . TYR A 1 978 ? 11.536 15.819 -50.345 1.00 52.41 978 TYR A CA 1
ATOM 7757 C C . TYR A 1 978 ? 11.171 14.333 -50.218 1.00 52.41 978 TYR A C 1
ATOM 7759 O O . TYR A 1 978 ? 10.618 13.886 -49.211 1.00 52.41 978 TYR A O 1
ATOM 7767 N N . ALA A 1 979 ? 11.432 13.564 -51.281 1.00 59.22 979 ALA A N 1
ATOM 7768 C CA . ALA A 1 979 ? 11.160 12.129 -51.310 1.00 59.22 979 ALA A CA 1
ATOM 7769 C C . ALA A 1 979 ? 12.079 11.429 -50.310 1.00 59.22 979 ALA A C 1
ATOM 7771 O O . ALA A 1 979 ? 13.254 11.790 -50.228 1.00 59.22 979 ALA A O 1
ATOM 7772 N N . ILE A 1 980 ? 11.558 10.451 -49.554 1.00 69.75 980 ILE A N 1
ATOM 7773 C CA . ILE A 1 980 ? 12.391 9.672 -48.629 1.00 69.75 980 ILE A CA 1
ATOM 7774 C C . ILE A 1 980 ? 13.461 8.980 -49.464 1.00 69.75 980 ILE A C 1
ATOM 7776 O O . ILE A 1 980 ? 13.148 8.127 -50.300 1.00 69.75 980 ILE A O 1
ATOM 7780 N N . ALA A 1 981 ? 14.700 9.413 -49.252 1.00 71.94 981 ALA A N 1
ATOM 7781 C CA . ALA A 1 981 ? 15.848 8.908 -49.968 1.00 71.94 981 ALA A CA 1
ATOM 7782 C C . ALA A 1 981 ? 16.286 7.557 -49.391 1.00 71.94 981 ALA A C 1
ATOM 7784 O O . ALA A 1 981 ? 16.190 7.332 -48.183 1.00 71.94 981 ALA A O 1
ATOM 7785 N N . THR A 1 982 ? 16.815 6.676 -50.228 1.00 75.69 982 THR A N 1
ATOM 7786 C CA . THR A 1 982 ? 17.509 5.465 -49.789 1.00 75.69 982 THR A CA 1
ATOM 7787 C C . THR A 1 982 ? 19.019 5.717 -49.666 1.00 75.69 982 THR A C 1
ATOM 7789 O O . THR A 1 982 ? 19.576 6.623 -50.286 1.00 75.69 982 THR A O 1
ATOM 7792 N N . THR A 1 983 ? 19.709 4.941 -48.833 1.00 72.75 983 THR A N 1
ATOM 7793 C CA . THR A 1 983 ? 21.153 5.044 -48.600 1.00 72.75 983 THR A CA 1
ATOM 7794 C C . THR A 1 983 ? 21.795 3.675 -48.430 1.00 72.75 983 THR A C 1
ATOM 7796 O O . THR A 1 983 ? 21.218 2.770 -47.831 1.00 72.75 983 THR A O 1
ATOM 7799 N N . THR A 1 984 ? 23.020 3.532 -48.927 1.00 75.50 984 THR A N 1
ATOM 7800 C CA . THR A 1 984 ? 23.900 2.397 -48.612 1.00 75.50 984 THR A CA 1
ATOM 7801 C C . THR A 1 984 ? 24.812 2.694 -47.420 1.00 75.50 984 THR A C 1
ATOM 7803 O O . THR A 1 984 ? 25.385 1.765 -46.862 1.00 75.50 984 THR A O 1
ATOM 7806 N N . ASP A 1 985 ? 24.936 3.964 -47.012 1.00 80.94 985 ASP A N 1
ATOM 7807 C CA . ASP A 1 985 ? 25.753 4.394 -45.873 1.00 80.94 985 ASP A CA 1
ATOM 7808 C C . ASP A 1 985 ? 25.045 4.064 -44.543 1.00 80.94 985 ASP A C 1
ATOM 7810 O O . ASP A 1 985 ? 23.979 4.635 -44.266 1.00 80.94 985 ASP A O 1
ATOM 7814 N N . PRO A 1 986 ? 25.618 3.180 -43.698 1.00 78.88 986 PRO A N 1
ATOM 7815 C CA . PRO A 1 986 ? 25.043 2.820 -42.405 1.00 78.88 986 PRO A CA 1
ATOM 7816 C C . PRO A 1 986 ? 24.829 4.000 -41.449 1.00 78.88 986 PRO A C 1
ATOM 7818 O O . PRO A 1 986 ? 23.894 3.967 -40.646 1.00 78.88 986 PRO A O 1
ATOM 7821 N N . SER A 1 987 ? 25.649 5.052 -41.543 1.00 80.19 987 SER A N 1
ATOM 7822 C CA . SER A 1 987 ? 25.551 6.235 -40.679 1.00 80.19 987 SER A CA 1
ATOM 7823 C C . SER A 1 987 ? 24.335 7.111 -40.997 1.00 80.19 987 SER A C 1
ATOM 7825 O O . SER A 1 987 ? 23.830 7.814 -40.127 1.00 80.19 987 SER A O 1
ATOM 7827 N N . GLN A 1 988 ? 23.810 7.014 -42.221 1.00 80.31 988 GLN A N 1
ATOM 7828 C CA . GLN A 1 988 ? 22.713 7.842 -42.726 1.00 80.31 988 GLN A CA 1
ATOM 7829 C C . GLN A 1 988 ? 21.362 7.123 -42.720 1.00 80.31 988 GLN A C 1
ATOM 7831 O O . GLN A 1 988 ? 20.411 7.605 -43.330 1.00 80.31 988 GLN A O 1
ATOM 7836 N N . ARG A 1 989 ? 21.259 5.947 -42.095 1.00 85.25 989 ARG A N 1
ATOM 7837 C CA . ARG A 1 989 ? 20.003 5.185 -42.027 1.00 85.25 989 ARG A CA 1
ATOM 7838 C C . ARG A 1 989 ? 19.012 5.877 -41.090 1.00 85.25 989 ARG A C 1
ATOM 7840 O O . ARG A 1 989 ? 19.408 6.399 -40.047 1.00 85.25 989 ARG A O 1
ATOM 7847 N N . GLY A 1 990 ? 17.728 5.844 -41.421 1.00 81.94 990 GLY A N 1
ATOM 7848 C CA . GLY A 1 990 ? 16.631 6.324 -40.583 1.00 81.94 990 GLY A CA 1
ATOM 7849 C C . GLY A 1 990 ? 16.223 5.318 -39.508 1.00 81.94 990 GLY A C 1
ATOM 7850 O O . GLY A 1 990 ? 16.566 4.135 -39.583 1.00 81.94 990 GLY A O 1
ATOM 7851 N N . THR A 1 991 ? 15.486 5.806 -38.513 1.00 86.50 991 THR A N 1
ATOM 7852 C CA . THR A 1 991 ? 14.763 4.980 -37.540 1.00 86.50 991 THR A CA 1
ATOM 7853 C C . THR A 1 991 ? 13.286 5.333 -37.639 1.00 86.50 991 THR A C 1
ATOM 7855 O O . THR A 1 991 ? 12.915 6.497 -37.470 1.00 86.50 991 THR A O 1
ATOM 7858 N N . TYR A 1 992 ? 12.465 4.328 -37.921 1.00 85.31 992 TYR A N 1
ATOM 7859 C CA . TYR A 1 992 ? 11.029 4.439 -38.133 1.00 85.31 992 TYR A CA 1
ATOM 7860 C C . TYR A 1 992 ? 10.272 3.677 -37.054 1.00 85.31 992 TYR A C 1
ATOM 7862 O O . TYR A 1 992 ? 10.683 2.599 -36.646 1.00 85.31 992 TYR A O 1
ATOM 7870 N N . ILE A 1 993 ? 9.152 4.217 -36.608 1.00 85.25 993 ILE A N 1
ATOM 7871 C CA . ILE A 1 993 ? 8.210 3.550 -35.723 1.00 85.25 993 ILE A CA 1
ATOM 7872 C C . ILE A 1 993 ? 7.085 2.993 -36.589 1.00 85.25 993 ILE A C 1
ATOM 7874 O O . ILE A 1 993 ? 6.581 3.677 -37.485 1.00 85.25 993 ILE A O 1
ATOM 7878 N N . LEU A 1 994 ? 6.734 1.741 -36.314 1.00 87.00 994 LEU A N 1
ATOM 7879 C CA . LEU A 1 994 ? 5.523 1.105 -36.800 1.00 87.00 994 LEU A CA 1
ATOM 7880 C C . LEU A 1 994 ? 4.451 1.313 -35.726 1.00 87.00 994 LEU A C 1
ATOM 7882 O O . LEU A 1 994 ? 4.565 0.762 -34.635 1.00 87.00 994 LEU A O 1
ATOM 7886 N N . GLU A 1 995 ? 3.463 2.153 -36.004 1.00 84.44 995 GLU A N 1
ATOM 7887 C CA . GLU A 1 995 ? 2.363 2.444 -35.085 1.00 84.44 995 GLU A CA 1
ATOM 7888 C C . GLU A 1 995 ? 1.077 1.814 -35.623 1.00 84.44 995 GLU A C 1
ATOM 7890 O O . GLU A 1 995 ? 0.598 2.191 -36.691 1.00 84.44 995 GLU A O 1
ATOM 7895 N N . GLU A 1 996 ? 0.504 0.857 -34.900 1.00 82.44 996 GLU A N 1
ATOM 7896 C CA . GLU A 1 996 ? -0.808 0.302 -35.237 1.00 82.44 996 GLU A CA 1
ATOM 7897 C C . GLU A 1 996 ? -1.900 1.331 -34.903 1.00 82.44 996 GLU A C 1
ATOM 7899 O O . GLU A 1 996 ? -1.985 1.814 -33.772 1.00 82.44 996 GLU A O 1
ATOM 7904 N N . LYS A 1 997 ? -2.707 1.724 -35.897 1.00 76.69 997 LYS A N 1
ATOM 7905 C CA . LYS A 1 997 ? -3.803 2.698 -35.706 1.00 76.69 997 LYS A CA 1
ATOM 7906 C C . LYS A 1 997 ? -5.171 2.051 -35.618 1.00 76.69 997 LYS A C 1
ATOM 7908 O O . LYS A 1 997 ? -6.027 2.539 -34.887 1.00 76.69 997 LYS A O 1
ATOM 7913 N N . GLU A 1 998 ? -5.362 0.995 -36.388 1.00 75.50 998 GLU A N 1
ATOM 7914 C CA . GLU A 1 998 ? -6.512 0.096 -36.375 1.00 75.50 998 GLU A CA 1
ATOM 7915 C C . GLU A 1 998 ? -5.943 -1.321 -36.486 1.00 75.50 998 GLU A C 1
ATOM 7917 O O . GLU A 1 998 ? -4.803 -1.478 -36.926 1.00 75.50 998 GLU A O 1
ATOM 7922 N N . TRP A 1 999 ? -6.705 -2.340 -36.088 1.00 80.06 999 TRP A N 1
ATOM 7923 C CA . TRP A 1 999 ? -6.207 -3.717 -36.073 1.00 80.06 999 TRP A CA 1
ATOM 7924 C C . TRP A 1 999 ? -5.600 -4.132 -37.427 1.00 80.06 999 TRP A C 1
ATOM 7926 O O . TRP A 1 999 ? -6.241 -3.966 -38.468 1.00 80.06 999 TRP A O 1
ATOM 7936 N N . ALA A 1 1000 ? -4.369 -4.656 -37.411 1.00 85.25 1000 ALA A N 1
ATOM 7937 C CA . ALA A 1 1000 ? -3.576 -5.046 -38.584 1.00 85.25 1000 ALA A CA 1
ATOM 7938 C C . ALA A 1 1000 ? -3.205 -3.895 -39.551 1.00 85.25 1000 ALA A C 1
ATOM 7940 O O . ALA A 1 1000 ? -2.680 -4.135 -40.642 1.00 85.25 1000 ALA A O 1
ATOM 7941 N N . ASN A 1 1001 ? -3.466 -2.638 -39.178 1.00 85.38 1001 ASN A N 1
ATOM 7942 C CA . ASN A 1 1001 ? -3.314 -1.465 -40.031 1.00 85.38 1001 ASN A CA 1
ATOM 7943 C C . ASN A 1 1001 ? -2.303 -0.471 -39.446 1.00 85.38 1001 ASN A C 1
ATOM 7945 O O . ASN A 1 1001 ? -2.522 0.149 -38.398 1.00 85.38 1001 ASN A O 1
ATOM 7949 N N . PHE A 1 1002 ? -1.197 -0.279 -40.163 1.00 86.19 1002 PHE A N 1
ATOM 7950 C CA . PHE A 1 1002 ? -0.019 0.377 -39.623 1.00 86.19 1002 PHE A CA 1
ATOM 7951 C C . PHE A 1 1002 ? 0.302 1.722 -40.272 1.00 86.19 1002 PHE A C 1
ATOM 7953 O O . PHE A 1 1002 ? 0.226 1.927 -41.485 1.00 86.19 1002 PHE A O 1
ATOM 7960 N N . LEU A 1 1003 ? 0.756 2.636 -39.427 1.00 83.06 1003 LEU A N 1
ATOM 7961 C CA . LEU A 1 1003 ? 1.411 3.884 -39.764 1.00 83.06 1003 LEU A CA 1
ATOM 7962 C C . LEU A 1 1003 ? 2.931 3.713 -39.654 1.00 83.06 1003 LEU A C 1
ATOM 7964 O O . LEU A 1 1003 ? 3.430 3.136 -38.692 1.00 83.06 1003 LEU A O 1
ATOM 7968 N N . ILE A 1 1004 ? 3.678 4.243 -40.628 1.00 84.00 1004 ILE A N 1
ATOM 7969 C CA . ILE A 1 1004 ? 5.148 4.162 -40.656 1.00 84.00 1004 ILE A CA 1
ATOM 7970 C C . ILE A 1 1004 ? 5.743 5.576 -40.746 1.00 84.00 1004 ILE A C 1
ATOM 7972 O O . ILE A 1 1004 ? 5.517 6.276 -41.737 1.00 84.00 1004 ILE A O 1
ATOM 7976 N N . GLY A 1 1005 ? 6.500 6.005 -39.727 1.00 78.88 1005 GLY A N 1
ATOM 7977 C CA . GLY A 1 1005 ? 7.062 7.367 -39.622 1.00 78.88 1005 GLY A CA 1
ATOM 7978 C C . GLY A 1 1005 ? 8.256 7.474 -38.654 1.00 78.88 1005 GLY A C 1
ATOM 7979 O O . GLY A 1 1005 ? 8.589 6.493 -38.004 1.00 78.88 1005 GLY A O 1
ATOM 7980 N N . PRO A 1 1006 ? 8.960 8.616 -38.558 1.00 71.19 1006 PRO A N 1
ATOM 7981 C CA . PRO A 1 1006 ? 10.133 8.799 -37.696 1.00 71.19 1006 PRO A CA 1
ATOM 7982 C C . PRO A 1 1006 ? 9.757 9.006 -36.215 1.00 71.19 1006 PRO A C 1
ATOM 7984 O O . PRO A 1 1006 ? 8.691 9.526 -35.897 1.00 71.19 1006 PRO A O 1
ATOM 7987 N N . ALA A 1 1007 ? 10.686 8.716 -35.297 1.00 62.50 1007 ALA A N 1
ATOM 7988 C CA . ALA A 1 1007 ? 10.459 8.798 -33.845 1.00 62.50 1007 ALA A CA 1
ATOM 7989 C C . ALA A 1 1007 ? 10.207 10.212 -33.259 1.00 62.50 1007 ALA A C 1
ATOM 7991 O O . ALA A 1 1007 ? 9.822 10.316 -32.098 1.00 62.50 1007 ALA A O 1
ATOM 7992 N N . GLN A 1 1008 ? 10.438 11.300 -34.013 1.00 54.22 1008 GLN A N 1
ATOM 7993 C CA . GLN A 1 1008 ? 10.420 12.687 -33.497 1.00 54.22 1008 GLN A CA 1
ATOM 7994 C C . GLN A 1 1008 ? 9.422 13.648 -34.182 1.00 54.22 1008 GLN A C 1
ATOM 7996 O O . GLN A 1 1008 ? 9.532 14.858 -34.012 1.00 54.22 1008 GLN A O 1
ATOM 8001 N N . ASN A 1 1009 ? 8.436 13.173 -34.951 1.00 52.66 1009 ASN A N 1
ATOM 8002 C CA . ASN A 1 1009 ? 7.425 14.058 -35.551 1.00 52.66 1009 ASN A CA 1
ATOM 8003 C C . ASN A 1 1009 ? 6.141 13.291 -35.896 1.00 52.66 1009 ASN A C 1
ATOM 8005 O O . ASN A 1 1009 ? 6.135 12.502 -36.835 1.00 52.66 1009 ASN A O 1
ATOM 8009 N N . THR A 1 1010 ? 5.024 13.593 -35.229 1.00 54.56 1010 THR A N 1
ATOM 8010 C CA . THR A 1 1010 ? 3.705 12.981 -35.513 1.00 54.56 1010 THR A CA 1
ATOM 8011 C C . THR A 1 1010 ? 3.100 13.394 -36.861 1.00 54.56 1010 THR A C 1
ATOM 8013 O O . THR A 1 1010 ? 2.039 12.909 -37.239 1.00 54.56 1010 THR A O 1
ATOM 8016 N N . ASN A 1 1011 ? 3.776 14.269 -37.613 1.00 54.50 1011 ASN A N 1
ATOM 8017 C CA . ASN A 1 1011 ? 3.274 14.822 -38.868 1.00 54.50 1011 ASN A CA 1
ATOM 8018 C C . ASN A 1 1011 ? 3.958 14.247 -40.126 1.00 54.50 1011 ASN A C 1
ATOM 8020 O O . ASN A 1 1011 ? 3.571 14.634 -41.221 1.00 54.50 1011 ASN A O 1
ATOM 8024 N N . ALA A 1 1012 ? 4.967 13.372 -40.019 1.00 63.34 1012 ALA A N 1
ATOM 8025 C CA . ALA A 1 1012 ? 5.769 12.905 -41.162 1.00 63.34 1012 ALA A CA 1
ATOM 8026 C C . ALA A 1 1012 ? 5.586 11.396 -41.427 1.00 63.34 1012 ALA A C 1
ATOM 8028 O O . ALA A 1 1012 ? 6.331 10.580 -40.900 1.00 63.34 1012 ALA A O 1
ATOM 8029 N N . MET A 1 1013 ? 4.614 11.016 -42.263 1.00 71.12 1013 MET A N 1
ATOM 8030 C CA . MET A 1 1013 ? 4.253 9.607 -42.518 1.00 71.12 1013 MET A CA 1
ATOM 8031 C C . MET A 1 1013 ? 4.585 9.156 -43.948 1.00 71.12 1013 MET A C 1
ATOM 8033 O O . MET A 1 1013 ? 4.553 9.963 -44.880 1.00 71.12 1013 MET A O 1
ATOM 8037 N N . ILE A 1 1014 ? 4.853 7.860 -44.145 1.00 75.88 1014 ILE A N 1
ATOM 8038 C CA . ILE A 1 1014 ? 4.961 7.254 -45.485 1.00 75.88 1014 ILE A CA 1
ATOM 8039 C C . ILE A 1 1014 ? 3.560 7.205 -46.127 1.00 75.88 1014 ILE A C 1
ATOM 8041 O O . ILE A 1 1014 ? 2.660 6.599 -45.552 1.00 75.88 1014 ILE A O 1
ATOM 8045 N N . CYS A 1 1015 ? 3.363 7.823 -47.304 1.00 65.38 1015 CYS A N 1
ATOM 8046 C CA . CYS A 1 1015 ? 2.062 7.903 -47.992 1.00 65.38 1015 CYS A CA 1
ATOM 8047 C C . CYS A 1 1015 ? 2.084 7.503 -49.481 1.00 65.38 1015 CYS A C 1
ATOM 8049 O O . CYS A 1 1015 ? 3.137 7.524 -50.126 1.00 65.38 1015 CYS A O 1
ATOM 8051 N N . GLY A 1 1016 ? 0.904 7.189 -50.033 1.00 57.69 1016 GLY A N 1
ATOM 8052 C CA . GLY A 1 1016 ? 0.704 6.787 -51.426 1.00 57.69 1016 GLY A CA 1
ATOM 8053 C C . GLY A 1 1016 ? -0.063 7.785 -52.298 1.00 57.69 1016 GLY A C 1
ATOM 8054 O O . GLY A 1 1016 ? -1.259 7.970 -52.132 1.00 57.69 1016 GLY A O 1
ATOM 8055 N N . ASN A 1 1017 ? 0.648 8.398 -53.252 1.00 51.94 1017 ASN A N 1
ATOM 8056 C CA . ASN A 1 1017 ? 0.228 8.591 -54.655 1.00 51.94 1017 ASN A CA 1
ATOM 8057 C C . ASN A 1 1017 ? 1.329 9.277 -55.491 1.00 51.94 1017 ASN A C 1
ATOM 8059 O O . ASN A 1 1017 ? 1.312 9.131 -56.699 1.00 51.94 1017 ASN A O 1
ATOM 8063 N N . TYR A 1 1018 ? 2.313 9.946 -54.866 1.00 53.69 1018 TYR A N 1
ATOM 8064 C CA . TYR A 1 1018 ? 3.636 10.343 -55.406 1.00 53.69 1018 TYR A CA 1
ATOM 8065 C C . TYR A 1 1018 ? 4.503 10.837 -54.219 1.00 53.69 1018 TYR A C 1
ATOM 8067 O O . TYR A 1 1018 ? 4.492 12.032 -53.949 1.00 53.69 1018 TYR A O 1
ATOM 8075 N N . SER A 1 1019 ? 5.176 9.978 -53.437 1.00 49.38 1019 SER A N 1
ATOM 8076 C CA . SER A 1 1019 ? 5.735 10.397 -52.126 1.00 49.38 1019 SER A CA 1
ATOM 8077 C C . SER A 1 1019 ? 6.911 11.392 -52.230 1.00 49.38 1019 SER A C 1
ATOM 8079 O O . SER A 1 1019 ? 7.981 11.063 -52.748 1.00 49.38 1019 SER A O 1
ATOM 8081 N N . PRO A 1 1020 ? 6.730 12.614 -51.690 1.00 50.34 1020 PRO A N 1
ATOM 8082 C CA . PRO A 1 1020 ? 7.619 13.109 -50.654 1.00 50.34 1020 PRO A CA 1
ATOM 8083 C C . PRO A 1 1020 ? 6.831 13.529 -49.409 1.00 50.34 1020 PRO A C 1
ATOM 8085 O O . PRO A 1 1020 ? 5.785 14.162 -49.529 1.00 50.34 1020 PRO A O 1
ATOM 8088 N N . VAL A 1 1021 ? 7.332 13.166 -48.226 1.00 52.19 1021 VAL A N 1
ATOM 8089 C CA . VAL A 1 1021 ? 6.752 13.395 -46.885 1.00 52.19 1021 VAL A CA 1
ATOM 8090 C C . VAL A 1 1021 ? 5.805 14.610 -46.832 1.00 52.19 1021 VAL A C 1
ATOM 8092 O O . VAL A 1 1021 ? 6.251 15.758 -46.902 1.00 52.19 1021 VAL A O 1
ATOM 8095 N N . LYS A 1 1022 ? 4.493 14.369 -46.695 1.00 48.97 1022 LYS A N 1
ATOM 8096 C CA . LYS A 1 1022 ? 3.508 15.423 -46.408 1.00 48.97 1022 LYS A CA 1
ATOM 8097 C C . LYS A 1 1022 ? 3.266 15.520 -44.908 1.00 48.97 1022 LYS A C 1
ATOM 8099 O O . LYS A 1 1022 ? 3.064 14.507 -44.246 1.00 48.97 1022 LYS A O 1
ATOM 8104 N N . THR A 1 1023 ? 3.185 16.753 -44.416 1.00 44.88 1023 THR A N 1
ATOM 8105 C CA . THR A 1 1023 ? 2.538 17.092 -43.149 1.00 44.88 1023 THR A CA 1
ATOM 8106 C C . THR A 1 1023 ? 1.033 16.893 -43.287 1.00 44.88 1023 THR A C 1
ATOM 8108 O O . THR A 1 1023 ? 0.347 17.707 -43.901 1.00 44.88 1023 THR A O 1
ATOM 8111 N N . ALA A 1 1024 ? 0.504 15.788 -42.766 1.00 42.88 1024 ALA A N 1
ATOM 8112 C CA . ALA A 1 1024 ? -0.934 15.542 -42.770 1.00 42.88 1024 ALA A CA 1
ATOM 8113 C C . ALA A 1 1024 ? -1.530 15.809 -41.386 1.00 42.88 1024 ALA A C 1
ATOM 8115 O O . ALA A 1 1024 ? -1.148 15.189 -40.397 1.00 42.88 1024 ALA A O 1
ATOM 8116 N N . ALA A 1 1025 ? -2.533 16.686 -41.345 1.00 42.66 1025 ALA A N 1
ATOM 8117 C CA . ALA A 1 1025 ? -3.563 16.662 -40.318 1.00 42.66 1025 ALA A CA 1
ATOM 8118 C C . ALA A 1 1025 ? -4.335 15.334 -40.447 1.00 42.66 1025 ALA A C 1
ATOM 8120 O O . ALA A 1 1025 ? -5.280 15.262 -41.219 1.00 42.66 1025 ALA A O 1
ATOM 8121 N N . MET A 1 1026 ? -3.831 14.292 -39.779 1.00 44.94 1026 MET A N 1
ATOM 8122 C CA . MET A 1 1026 ? -4.352 12.953 -39.423 1.00 44.94 1026 MET A CA 1
ATOM 8123 C C . MET A 1 1026 ? -5.357 12.165 -40.311 1.00 44.94 1026 MET A C 1
ATOM 8125 O O . MET A 1 1026 ? -5.546 10.993 -40.017 1.00 44.94 1026 MET A O 1
ATOM 8129 N N . ASN A 1 1027 ? -5.963 12.685 -41.388 1.00 44.47 1027 ASN A N 1
ATOM 8130 C CA . ASN A 1 1027 ? -7.176 12.093 -41.986 1.00 44.47 1027 ASN A CA 1
ATOM 8131 C C . ASN A 1 1027 ? -7.291 12.122 -43.535 1.00 44.47 1027 ASN A C 1
ATOM 8133 O O . ASN A 1 1027 ? -8.410 12.098 -44.036 1.00 44.47 1027 ASN A O 1
ATOM 8137 N N . ALA A 1 1028 ? -6.210 12.150 -44.330 1.00 49.66 1028 ALA A N 1
ATOM 8138 C CA . ALA A 1 1028 ? -6.352 12.134 -45.803 1.00 49.66 1028 ALA A CA 1
ATOM 8139 C C . ALA A 1 1028 ? -5.372 11.196 -46.545 1.00 49.66 1028 ALA A C 1
ATOM 8141 O O . ALA A 1 1028 ? -4.160 11.401 -46.509 1.00 49.66 1028 ALA A O 1
ATOM 8142 N N . ASP A 1 1029 ? -5.961 10.205 -47.230 1.00 57.38 1029 ASP A N 1
ATOM 8143 C CA . ASP A 1 1029 ? -5.521 9.450 -48.417 1.00 57.38 1029 ASP A CA 1
ATOM 8144 C C . ASP A 1 1029 ? -4.087 8.858 -48.431 1.00 57.38 1029 ASP A C 1
ATOM 8146 O O . ASP A 1 1029 ? -3.140 9.461 -48.938 1.00 57.38 1029 ASP A O 1
ATOM 8150 N N . GLY A 1 1030 ? -3.941 7.611 -47.949 1.00 58.34 1030 GLY A N 1
ATOM 8151 C CA . GLY A 1 1030 ? -2.833 6.716 -48.335 1.00 58.34 1030 GLY A CA 1
ATOM 8152 C C . GLY A 1 1030 ? -1.645 6.562 -47.372 1.00 58.34 1030 GLY A C 1
ATOM 8153 O O . GLY A 1 1030 ? -0.604 6.082 -47.806 1.00 58.34 1030 GLY A O 1
ATOM 8154 N N . THR A 1 1031 ? -1.747 6.957 -46.098 1.00 68.69 1031 THR A N 1
ATOM 8155 C CA . THR A 1 1031 ? -0.664 6.833 -45.083 1.00 68.69 1031 THR A CA 1
ATOM 8156 C C . THR A 1 1031 ? -0.642 5.513 -44.308 1.00 68.69 1031 THR A C 1
ATOM 8158 O O . THR A 1 1031 ? 0.273 5.271 -43.523 1.00 68.69 1031 THR A O 1
ATOM 8161 N N . ARG A 1 1032 ? -1.666 4.688 -44.512 1.00 78.94 1032 ARG A N 1
ATOM 8162 C CA . ARG A 1 1032 ? -1.960 3.455 -43.783 1.00 78.94 1032 ARG A CA 1
ATOM 8163 C C . ARG A 1 1032 ? -1.557 2.228 -44.602 1.00 78.94 1032 ARG A C 1
ATOM 8165 O O . ARG A 1 1032 ? -1.819 2.201 -45.809 1.00 78.94 1032 ARG A O 1
ATOM 8172 N N . TRP A 1 1033 ? -0.948 1.236 -43.958 1.00 82.69 1033 TRP A N 1
ATOM 8173 C CA . TRP A 1 1033 ? -0.298 0.100 -44.611 1.00 82.69 1033 TRP A CA 1
ATOM 8174 C C . TRP A 1 1033 ? -0.670 -1.234 -43.962 1.00 82.69 1033 TRP A C 1
ATOM 8176 O O . TRP A 1 1033 ? -0.556 -1.395 -42.750 1.00 82.69 1033 TRP A O 1
ATOM 8186 N N . TYR A 1 1034 ? -1.038 -2.204 -44.793 1.00 87.31 1034 TYR A N 1
ATOM 8187 C CA . TYR A 1 1034 ? -1.020 -3.623 -44.469 1.00 87.31 1034 TYR A CA 1
ATOM 8188 C C . TYR A 1 1034 ? 0.363 -4.194 -44.790 1.00 87.31 1034 TYR A C 1
ATOM 8190 O O . TYR A 1 1034 ? 0.928 -3.937 -45.859 1.00 87.31 1034 TYR A O 1
ATOM 8198 N N . LEU A 1 1035 ? 0.909 -4.969 -43.859 1.00 90.94 1035 LEU A N 1
ATOM 8199 C CA . LEU A 1 1035 ? 2.163 -5.691 -44.037 1.00 90.94 1035 LEU A CA 1
ATOM 8200 C C . LEU A 1 1035 ? 1.825 -7.118 -44.457 1.00 90.94 1035 LEU A C 1
ATOM 8202 O O . LEU A 1 1035 ? 1.286 -7.880 -43.664 1.00 90.94 1035 LEU A O 1
ATOM 8206 N N . GLU A 1 1036 ? 2.136 -7.486 -45.692 1.00 89.25 1036 GLU A N 1
ATOM 8207 C CA . GLU A 1 1036 ? 1.884 -8.835 -46.207 1.00 89.25 1036 GLU A CA 1
ATOM 8208 C C . GLU A 1 1036 ? 3.194 -9.623 -46.173 1.00 89.25 1036 GLU A C 1
ATOM 8210 O O . GLU A 1 1036 ? 4.134 -9.231 -46.878 1.00 89.25 1036 GLU A O 1
ATOM 8215 N N . PRO A 1 1037 ? 3.315 -10.699 -45.374 1.00 88.88 1037 PRO A N 1
ATOM 8216 C CA . PRO A 1 1037 ? 4.502 -11.540 -45.407 1.00 88.88 1037 PRO A CA 1
ATOM 8217 C C . PRO A 1 1037 ? 4.741 -12.078 -46.818 1.00 88.88 1037 PRO A C 1
ATOM 8219 O O . PRO A 1 1037 ? 3.853 -12.644 -47.457 1.00 88.88 1037 PRO A O 1
ATOM 8222 N N . CYS A 1 1038 ? 5.957 -11.903 -47.319 1.00 86.12 1038 CYS A N 1
ATOM 8223 C CA . CYS A 1 1038 ? 6.346 -12.389 -48.629 1.00 86.12 1038 CYS A CA 1
ATOM 8224 C C . CYS A 1 1038 ? 7.058 -13.734 -48.473 1.00 86.12 1038 CYS A C 1
ATOM 8226 O O . CYS A 1 1038 ? 8.231 -13.789 -48.113 1.00 86.12 1038 CYS A O 1
ATOM 8228 N N . THR A 1 1039 ? 6.340 -14.818 -48.757 1.00 84.00 1039 THR A N 1
ATOM 8229 C CA . THR A 1 1039 ? 6.833 -16.193 -48.592 1.00 84.00 1039 THR A CA 1
ATOM 8230 C C . THR A 1 1039 ? 7.535 -16.746 -49.833 1.00 84.00 1039 THR A C 1
ATOM 8232 O O . THR A 1 1039 ? 8.261 -17.732 -49.729 1.00 84.00 1039 THR A O 1
ATOM 8235 N N . THR A 1 1040 ? 7.375 -16.117 -51.003 1.00 84.88 1040 THR A N 1
ATOM 8236 C CA . THR A 1 1040 ? 8.059 -16.500 -52.250 1.00 84.88 1040 THR A CA 1
ATOM 8237 C C . THR A 1 1040 ? 8.553 -15.282 -53.033 1.00 84.88 1040 THR A C 1
ATOM 8239 O O . THR A 1 1040 ? 7.965 -14.203 -52.982 1.00 84.88 1040 THR A O 1
ATOM 8242 N N . SER A 1 1041 ? 9.645 -15.454 -53.778 1.00 84.00 1041 SER A N 1
ATOM 8243 C CA . SER A 1 1041 ? 10.197 -14.480 -54.723 1.00 84.00 1041 SER A CA 1
ATOM 8244 C C . SER A 1 1041 ? 10.421 -15.141 -56.077 1.00 84.00 1041 SER A C 1
ATOM 8246 O O . SER A 1 1041 ? 10.888 -16.273 -56.137 1.00 84.00 1041 SER A O 1
ATOM 8248 N N . SER A 1 1042 ? 10.110 -14.464 -57.183 1.00 83.56 1042 SER A N 1
ATOM 8249 C CA . SER A 1 1042 ? 10.100 -15.112 -58.499 1.00 83.56 1042 SER A CA 1
ATOM 8250 C C . SER A 1 1042 ? 11.220 -14.661 -59.437 1.00 83.56 1042 SER A C 1
ATOM 8252 O O . SER A 1 1042 ? 11.454 -13.460 -59.587 1.00 83.56 1042 SER A O 1
ATOM 8254 N N . VAL A 1 1043 ? 11.822 -15.604 -60.166 1.00 85.56 1043 VAL A N 1
ATOM 8255 C CA . VAL A 1 1043 ? 12.833 -15.364 -61.211 1.00 85.56 1043 VAL A CA 1
ATOM 8256 C C . VAL A 1 1043 ? 12.317 -15.870 -62.555 1.00 85.56 1043 VAL A C 1
ATOM 8258 O O . VAL A 1 1043 ? 11.917 -17.022 -62.688 1.00 85.56 1043 VAL A O 1
ATOM 8261 N N . SER A 1 1044 ? 12.331 -15.014 -63.579 1.00 86.25 1044 SER A N 1
ATOM 8262 C CA . SER A 1 1044 ? 11.991 -15.421 -64.951 1.00 86.25 1044 SER A CA 1
ATOM 8263 C C . SER A 1 1044 ? 13.236 -15.901 -65.692 1.00 86.25 1044 SER A C 1
ATOM 8265 O O . SER A 1 1044 ? 14.214 -15.157 -65.802 1.00 86.25 1044 SER A O 1
ATOM 8267 N N . LEU A 1 1045 ? 13.195 -17.123 -66.220 1.00 88.25 1045 LEU A N 1
ATOM 8268 C CA . LEU A 1 1045 ? 14.266 -17.690 -67.033 1.00 88.25 1045 LEU A CA 1
ATOM 8269 C C . LEU A 1 1045 ? 14.138 -17.219 -68.489 1.00 88.25 1045 LEU A C 1
ATOM 8271 O O . LEU A 1 1045 ? 13.049 -16.972 -69.006 1.00 88.25 1045 LEU A O 1
ATOM 8275 N N . ASN A 1 1046 ? 15.268 -17.063 -69.167 1.00 85.62 1046 ASN A N 1
ATOM 8276 C CA . ASN A 1 1046 ? 15.329 -16.602 -70.550 1.00 85.62 1046 ASN A CA 1
ATOM 8277 C C . ASN A 1 1046 ? 15.113 -17.763 -71.551 1.00 85.62 1046 ASN A C 1
ATOM 8279 O O . ASN A 1 1046 ? 14.799 -18.897 -71.183 1.00 85.62 1046 ASN A O 1
ATOM 8283 N N . SER A 1 1047 ? 15.304 -17.494 -72.848 1.00 82.50 1047 SER A N 1
ATOM 8284 C CA . SER A 1 1047 ? 15.085 -18.484 -73.916 1.00 82.50 1047 SER A CA 1
ATOM 8285 C C . SER A 1 1047 ? 15.992 -19.721 -73.840 1.00 82.50 1047 SER A C 1
ATOM 8287 O O . SER A 1 1047 ? 15.680 -20.732 -74.462 1.00 82.50 1047 SER A O 1
ATOM 8289 N N . THR A 1 1048 ? 17.105 -19.655 -73.104 1.00 83.69 1048 THR A N 1
ATOM 8290 C CA . THR A 1 1048 ? 18.042 -20.771 -72.893 1.00 83.69 1048 THR A CA 1
ATOM 8291 C C . THR A 1 1048 ? 17.807 -21.488 -71.560 1.00 83.69 1048 THR A C 1
ATOM 8293 O O . THR A 1 1048 ? 18.604 -22.343 -71.185 1.00 83.69 1048 THR A O 1
ATOM 8296 N N . GLY A 1 1049 ? 16.724 -21.150 -70.848 1.00 87.69 1049 GLY A N 1
ATOM 8297 C CA . GLY A 1 1049 ? 16.399 -21.741 -69.551 1.00 87.69 1049 GLY A CA 1
ATOM 8298 C C . GLY A 1 1049 ? 17.303 -21.243 -68.428 1.00 87.69 1049 GLY A C 1
ATOM 8299 O O . GLY A 1 1049 ? 17.497 -21.956 -67.454 1.00 87.69 1049 GLY A O 1
ATOM 8300 N N . THR A 1 1050 ? 17.890 -20.046 -68.553 1.00 89.62 1050 THR A N 1
ATOM 8301 C CA . THR A 1 1050 ? 18.761 -19.461 -67.520 1.00 89.62 1050 THR A CA 1
ATOM 8302 C C . THR A 1 1050 ? 18.221 -18.141 -66.988 1.00 89.62 1050 THR A C 1
ATOM 8304 O O . THR A 1 1050 ? 17.649 -17.339 -67.725 1.00 89.62 1050 THR A O 1
ATOM 8307 N N . GLY A 1 1051 ? 18.419 -17.891 -65.702 1.00 89.69 1051 GLY A N 1
ATOM 8308 C CA . GLY A 1 1051 ? 18.092 -16.641 -65.026 1.00 89.69 1051 GLY A CA 1
ATOM 8309 C C . GLY A 1 1051 ? 19.165 -16.309 -64.000 1.00 89.69 1051 GLY A C 1
ATOM 8310 O O . GLY A 1 1051 ? 20.029 -17.129 -63.708 1.00 89.69 1051 GLY A O 1
ATOM 8311 N N . ALA A 1 1052 ? 19.127 -15.100 -63.460 1.00 89.75 1052 ALA A N 1
ATOM 8312 C CA . ALA A 1 1052 ? 20.036 -14.684 -62.403 1.00 89.75 1052 ALA A CA 1
ATOM 8313 C C . ALA A 1 1052 ? 19.248 -14.010 -61.287 1.00 89.75 1052 ALA A C 1
ATOM 8315 O O . ALA A 1 1052 ? 18.246 -13.344 -61.561 1.00 89.75 1052 ALA A O 1
ATOM 8316 N N . ILE A 1 1053 ? 19.719 -14.169 -60.054 1.00 88.19 1053 ILE A N 1
ATOM 8317 C CA . ILE A 1 1053 ? 19.156 -13.485 -58.894 1.00 88.19 1053 ILE A CA 1
ATOM 8318 C C . ILE A 1 1053 ? 20.264 -12.987 -57.972 1.00 88.19 1053 ILE A C 1
ATOM 8320 O O . ILE A 1 1053 ? 21.270 -13.657 -57.735 1.00 88.19 1053 ILE A O 1
ATOM 8324 N N . TYR A 1 1054 ? 20.043 -11.784 -57.457 1.00 89.06 1054 TYR A N 1
ATOM 8325 C CA . TYR A 1 1054 ? 20.792 -11.187 -56.365 1.00 89.06 1054 TYR A CA 1
ATOM 8326 C C . TYR A 1 1054 ? 19.805 -10.466 -55.440 1.00 89.06 1054 TYR A C 1
ATOM 8328 O O . TYR A 1 1054 ? 19.317 -9.389 -55.781 1.00 89.06 1054 TYR A O 1
ATOM 8336 N N . ALA A 1 1055 ? 19.461 -11.091 -54.312 1.00 86.19 1055 ALA A N 1
ATOM 8337 C CA . ALA A 1 1055 ? 18.446 -10.610 -53.372 1.00 86.19 1055 ALA A CA 1
ATOM 8338 C C . ALA A 1 1055 ? 19.057 -10.242 -52.013 1.00 86.19 1055 ALA A C 1
ATOM 8340 O O . ALA A 1 1055 ? 20.084 -10.787 -51.611 1.00 86.19 1055 ALA A O 1
ATOM 8341 N N . ASP A 1 1056 ? 18.438 -9.301 -51.302 1.00 81.31 1056 ASP A N 1
ATOM 8342 C CA . ASP A 1 1056 ? 18.828 -8.848 -49.958 1.00 81.31 1056 ASP A CA 1
ATOM 8343 C C . ASP A 1 1056 ? 18.202 -9.688 -48.827 1.00 81.31 1056 ASP A C 1
ATOM 8345 O O . ASP A 1 1056 ? 18.332 -9.366 -47.643 1.00 81.31 1056 ASP A O 1
ATOM 8349 N N . TYR A 1 1057 ? 17.581 -10.805 -49.199 1.00 84.19 1057 TYR A N 1
ATOM 8350 C CA . TYR A 1 1057 ? 17.011 -11.839 -48.342 1.00 84.19 1057 TYR A CA 1
ATOM 8351 C C . TYR A 1 1057 ? 17.435 -13.224 -48.846 1.00 84.19 1057 TYR A C 1
ATOM 8353 O O . TYR A 1 1057 ? 17.893 -13.369 -49.983 1.00 84.19 1057 TYR A O 1
ATOM 8361 N N . ALA A 1 1058 ? 17.313 -14.235 -47.986 1.00 86.81 1058 ALA A N 1
ATOM 8362 C CA . ALA A 1 1058 ? 17.639 -15.608 -48.339 1.00 86.81 1058 ALA A CA 1
ATOM 8363 C C . ALA A 1 1058 ? 16.502 -16.269 -49.121 1.00 86.81 1058 ALA A C 1
ATOM 8365 O O . ALA A 1 1058 ? 15.323 -15.990 -48.898 1.00 86.81 1058 ALA A O 1
ATOM 8366 N N . VAL A 1 1059 ? 16.872 -17.174 -50.022 1.00 89.50 1059 VAL A N 1
ATOM 8367 C CA . VAL A 1 1059 ? 15.924 -17.932 -50.840 1.00 89.50 1059 VAL A CA 1
ATOM 8368 C C . VAL A 1 1059 ? 16.300 -19.407 -50.896 1.00 89.50 1059 VAL A C 1
ATOM 8370 O O . VAL A 1 1059 ? 17.474 -19.758 -50.959 1.00 89.50 1059 VAL A O 1
ATOM 8373 N N . GLN A 1 1060 ? 15.303 -20.281 -50.892 1.00 90.38 1060 GLN A N 1
ATOM 8374 C CA . GLN A 1 1060 ? 15.471 -21.714 -51.096 1.00 90.38 1060 GLN A CA 1
ATOM 8375 C C . GLN A 1 1060 ? 15.532 -22.030 -52.587 1.00 90.38 1060 GLN A C 1
ATOM 8377 O O . GLN A 1 1060 ? 14.682 -21.573 -53.352 1.00 90.38 1060 GLN A O 1
ATOM 8382 N N . ILE A 1 1061 ? 16.485 -22.871 -52.989 1.00 89.50 1061 ILE A N 1
ATOM 8383 C CA . ILE A 1 1061 ? 16.490 -23.461 -54.330 1.00 89.50 1061 ILE A CA 1
ATOM 8384 C C . ILE A 1 1061 ? 15.376 -24.526 -54.389 1.00 89.50 1061 ILE A C 1
ATOM 8386 O O . ILE A 1 1061 ? 15.415 -25.468 -53.587 1.00 89.50 1061 ILE A O 1
ATOM 8390 N N . PRO A 1 1062 ? 14.375 -24.392 -55.282 1.00 86.56 1062 PRO A N 1
ATOM 8391 C CA . PRO A 1 1062 ? 13.291 -25.359 -55.418 1.00 86.56 1062 PRO A CA 1
ATOM 8392 C C . PRO A 1 1062 ? 13.768 -26.678 -56.025 1.00 86.56 1062 PRO A C 1
ATOM 8394 O O . PRO A 1 1062 ? 14.742 -26.723 -56.777 1.00 86.56 1062 PRO A O 1
ATOM 8397 N N . GLU A 1 1063 ? 13.035 -27.753 -55.752 1.00 81.06 1063 GLU A N 1
ATOM 8398 C CA . GLU A 1 1063 ? 13.277 -29.047 -56.387 1.00 81.06 1063 GLU A CA 1
ATOM 8399 C C . GLU A 1 1063 ? 13.111 -28.950 -57.919 1.00 81.06 1063 GLU A C 1
ATOM 8401 O O . GLU A 1 1063 ? 12.197 -28.294 -58.419 1.00 81.06 1063 GLU A O 1
ATOM 8406 N N . GLY A 1 1064 ? 14.017 -29.580 -58.675 1.00 80.00 1064 GLY A N 1
ATOM 8407 C CA . GLY A 1 1064 ? 14.014 -29.551 -60.146 1.00 80.00 1064 GLY A CA 1
ATOM 8408 C C . GLY A 1 1064 ? 14.650 -28.307 -60.783 1.00 80.00 1064 GLY A C 1
ATOM 8409 O O . GLY A 1 1064 ? 14.660 -28.193 -62.008 1.00 80.00 1064 GLY A O 1
ATOM 8410 N N . VAL A 1 1065 ? 15.207 -27.396 -59.980 1.00 88.50 1065 VAL A N 1
ATOM 8411 C CA . VAL A 1 1065 ? 15.910 -26.193 -60.436 1.00 88.50 1065 VAL A CA 1
ATOM 8412 C C . VAL A 1 1065 ? 17.374 -26.260 -60.004 1.00 88.50 1065 VAL A C 1
ATOM 8414 O O . VAL A 1 1065 ? 17.668 -26.513 -58.839 1.00 88.50 1065 VAL A O 1
ATOM 8417 N N . GLN A 1 1066 ? 18.299 -26.005 -60.929 1.00 90.69 1066 GLN A N 1
ATOM 8418 C CA . GLN A 1 1066 ? 19.732 -25.978 -60.622 1.00 90.69 1066 GLN A CA 1
ATOM 8419 C C . GLN A 1 1066 ? 20.197 -24.545 -60.372 1.00 90.69 1066 GLN A C 1
ATOM 8421 O O . GLN A 1 1066 ? 19.761 -23.624 -61.067 1.00 90.69 1066 GLN A O 1
ATOM 8426 N N . ALA A 1 1067 ? 21.109 -24.345 -59.424 1.00 91.88 1067 ALA A N 1
ATOM 8427 C CA . ALA A 1 1067 ? 21.705 -23.044 -59.149 1.00 91.88 1067 ALA A CA 1
ATOM 8428 C C . ALA A 1 1067 ? 23.230 -23.141 -59.102 1.00 91.88 1067 ALA A C 1
ATOM 8430 O O . ALA A 1 1067 ? 23.786 -24.149 -58.676 1.00 91.88 1067 ALA A O 1
ATOM 8431 N N . PHE A 1 1068 ? 23.907 -22.084 -59.544 1.00 91.56 1068 PHE A N 1
ATOM 8432 C CA . PHE A 1 1068 ? 25.352 -22.078 -59.741 1.00 91.56 1068 PHE A CA 1
ATOM 8433 C C . PHE A 1 1068 ? 25.993 -20.768 -59.280 1.00 91.56 1068 PHE A C 1
ATOM 8435 O O . PHE A 1 1068 ? 25.454 -19.676 -59.502 1.00 91.56 1068 PHE A O 1
ATOM 8442 N N . VAL A 1 1069 ? 27.197 -20.889 -58.724 1.00 91.25 1069 VAL A N 1
ATOM 8443 C CA . VAL A 1 1069 ? 28.165 -19.798 -58.519 1.00 91.25 1069 VAL A CA 1
ATOM 8444 C C . VAL A 1 1069 ? 29.298 -19.916 -59.541 1.00 91.25 1069 VAL A C 1
ATOM 8446 O O . VAL A 1 1069 ? 29.538 -21.002 -60.070 1.00 91.25 1069 VAL A O 1
ATOM 8449 N N . ALA A 1 1070 ? 29.999 -18.820 -59.837 1.00 88.94 1070 ALA A N 1
ATOM 8450 C CA . ALA A 1 1070 ? 31.121 -18.840 -60.778 1.00 88.94 1070 ALA A CA 1
ATOM 8451 C C . ALA A 1 1070 ? 32.464 -18.798 -60.050 1.00 88.94 1070 ALA A C 1
ATOM 8453 O O . ALA A 1 1070 ? 32.734 -17.852 -59.326 1.00 88.94 1070 ALA A O 1
ATOM 8454 N N . ASN A 1 1071 ? 33.346 -19.763 -60.293 1.00 84.38 1071 ASN A N 1
ATOM 8455 C CA . ASN A 1 1071 ? 34.602 -19.881 -59.545 1.00 84.38 1071 ASN A CA 1
ATOM 8456 C C . ASN A 1 1071 ? 35.701 -18.965 -60.092 1.00 84.38 1071 ASN A C 1
ATOM 8458 O O . ASN A 1 1071 ? 36.369 -18.268 -59.338 1.00 84.38 1071 ASN A O 1
ATOM 8462 N N . HIS A 1 1072 ? 35.940 -19.037 -61.404 1.00 84.94 1072 HIS A N 1
ATOM 8463 C CA . HIS A 1 1072 ? 36.948 -18.267 -62.135 1.00 84.94 1072 HIS A CA 1
ATOM 8464 C C . HIS A 1 1072 ? 36.668 -18.340 -63.645 1.00 84.94 1072 HIS A C 1
ATOM 8466 O O . HIS A 1 1072 ? 35.827 -19.123 -64.102 1.00 84.94 1072 HIS A O 1
ATOM 8472 N N . VAL A 1 1073 ? 37.392 -17.534 -64.426 1.00 86.31 1073 VAL A N 1
ATOM 8473 C CA . VAL A 1 1073 ? 37.401 -17.609 -65.894 1.00 86.31 1073 VAL A CA 1
ATOM 8474 C C . VAL A 1 1073 ? 38.700 -18.252 -66.354 1.00 86.31 1073 VAL A C 1
ATOM 8476 O O . VAL A 1 1073 ? 39.778 -17.811 -65.959 1.00 86.31 1073 VAL A O 1
ATOM 8479 N N . SER A 1 1074 ? 38.601 -19.305 -67.163 1.00 84.31 1074 SER A N 1
ATOM 8480 C CA . SER A 1 1074 ? 39.766 -19.991 -67.717 1.00 84.31 1074 SER A CA 1
ATOM 8481 C C . SER A 1 1074 ? 40.474 -19.127 -68.775 1.00 84.31 1074 SER A C 1
ATOM 8483 O O . SER A 1 1074 ? 39.850 -18.228 -69.354 1.00 84.31 1074 SER A O 1
ATOM 8485 N N . PRO A 1 1075 ? 41.754 -19.400 -69.093 1.00 80.25 1075 PRO A N 1
ATOM 8486 C CA . PRO A 1 1075 ? 42.480 -18.699 -70.157 1.00 80.25 1075 PRO A CA 1
ATOM 8487 C C . PRO A 1 1075 ? 41.791 -18.754 -71.533 1.00 80.25 1075 PRO A C 1
ATOM 8489 O O . PRO A 1 1075 ? 41.991 -17.869 -72.361 1.00 80.25 1075 PRO A O 1
ATOM 8492 N N . GLU A 1 1076 ? 40.954 -19.766 -71.776 1.00 82.62 1076 GLU A N 1
ATOM 8493 C CA . GLU A 1 1076 ? 40.179 -19.957 -73.008 1.00 82.62 1076 GLU A CA 1
ATOM 8494 C C . GLU A 1 1076 ? 38.863 -19.159 -73.036 1.00 82.62 1076 GLU A C 1
ATOM 8496 O O . GLU A 1 1076 ? 38.133 -19.211 -74.027 1.00 82.62 1076 GLU A O 1
ATOM 8501 N N . GLY A 1 1077 ? 38.540 -18.412 -71.974 1.00 83.31 1077 GLY A N 1
ATOM 8502 C CA . GLY A 1 1077 ? 37.319 -17.611 -71.900 1.00 83.31 1077 GLY A CA 1
ATOM 8503 C C . GLY A 1 1077 ? 36.076 -18.376 -71.453 1.00 83.31 1077 GLY A C 1
ATOM 8504 O O . GLY A 1 1077 ? 34.954 -17.985 -71.793 1.00 83.31 1077 GLY A O 1
ATOM 8505 N N . VAL A 1 1078 ? 36.267 -19.465 -70.712 1.00 87.81 1078 VAL A N 1
ATOM 8506 C CA . VAL A 1 1078 ? 35.188 -20.299 -70.183 1.00 87.81 1078 VAL A CA 1
ATOM 8507 C C . VAL A 1 1078 ? 34.992 -20.000 -68.695 1.00 87.81 1078 VAL A C 1
ATOM 8509 O O . VAL A 1 1078 ? 35.949 -20.012 -67.924 1.00 87.81 1078 VAL A O 1
ATOM 8512 N N . ILE A 1 1079 ? 33.757 -19.718 -68.277 1.00 89.56 1079 ILE A N 1
ATOM 8513 C CA . ILE A 1 1079 ? 33.398 -19.522 -66.866 1.00 89.56 1079 ILE A CA 1
ATOM 8514 C C . ILE A 1 1079 ? 33.143 -20.893 -66.249 1.00 89.56 1079 ILE A C 1
ATOM 8516 O O . ILE A 1 1079 ? 32.175 -21.561 -66.620 1.00 89.56 1079 ILE A O 1
ATOM 8520 N N . LYS A 1 1080 ? 33.988 -21.286 -65.294 1.00 88.38 1080 LYS A N 1
ATOM 8521 C CA . LYS A 1 1080 ? 33.808 -22.523 -64.528 1.00 88.38 1080 LYS A CA 1
ATOM 8522 C C . LYS A 1 1080 ? 32.803 -22.299 -63.402 1.00 88.38 1080 LYS A C 1
ATOM 8524 O O . LYS A 1 1080 ? 32.925 -21.331 -62.646 1.00 88.38 1080 LYS A O 1
ATOM 8529 N N . LEU A 1 1081 ? 31.819 -23.187 -63.308 1.00 88.44 1081 LEU A N 1
ATOM 8530 C CA . LEU A 1 1081 ? 30.715 -23.107 -62.358 1.00 88.44 1081 LEU A CA 1
ATOM 8531 C C . LEU A 1 1081 ? 30.841 -24.181 -61.270 1.00 88.44 1081 LEU A C 1
ATOM 8533 O O . LEU A 1 1081 ? 31.346 -25.271 -61.528 1.00 88.44 1081 LEU A O 1
ATOM 8537 N N . THR A 1 1082 ? 30.335 -23.876 -60.076 1.00 88.25 1082 THR A N 1
ATOM 8538 C CA . THR A 1 1082 ? 30.041 -24.875 -59.036 1.00 88.25 1082 THR A CA 1
ATOM 8539 C C . THR A 1 1082 ? 28.538 -24.903 -58.817 1.00 88.25 1082 THR A C 1
ATOM 8541 O O . THR A 1 1082 ? 27.931 -23.846 -58.619 1.00 88.25 1082 THR A O 1
ATOM 8544 N N . GLU A 1 1083 ? 27.938 -26.091 -58.867 1.00 89.06 1083 GLU A N 1
ATOM 8545 C CA . GLU A 1 1083 ? 26.532 -26.275 -58.508 1.00 89.06 1083 GLU A CA 1
ATOM 8546 C C . GLU A 1 1083 ? 26.353 -26.119 -56.995 1.00 89.06 1083 GLU A C 1
ATOM 8548 O O . GLU A 1 1083 ? 27.162 -26.597 -56.200 1.00 89.06 1083 GLU A O 1
ATOM 8553 N N . ILE A 1 1084 ? 25.297 -25.415 -56.599 1.00 89.19 1084 ILE A N 1
ATOM 8554 C CA . ILE A 1 1084 ? 24.930 -25.195 -55.203 1.00 89.19 1084 ILE A CA 1
ATOM 8555 C C . ILE A 1 1084 ? 23.527 -25.744 -54.946 1.00 89.19 1084 ILE A C 1
ATOM 8557 O O . ILE A 1 1084 ? 22.652 -25.712 -55.812 1.00 89.19 1084 ILE A O 1
ATOM 8561 N N . HIS A 1 1085 ? 23.302 -26.213 -53.722 1.00 85.38 1085 HIS A N 1
ATOM 8562 C CA . HIS A 1 1085 ? 22.024 -26.761 -53.276 1.00 85.38 1085 HIS A CA 1
ATOM 8563 C C . HIS A 1 1085 ? 21.592 -26.111 -51.959 1.00 85.38 1085 HIS A C 1
ATOM 8565 O O . HIS A 1 1085 ? 22.419 -25.593 -51.208 1.00 85.38 1085 HIS A O 1
ATOM 8571 N N . GLY A 1 1086 ? 20.295 -26.180 -51.653 1.00 85.50 1086 GLY A N 1
ATOM 8572 C CA . GLY A 1 1086 ? 19.757 -25.685 -50.386 1.00 85.50 1086 GLY A CA 1
ATOM 8573 C C . GLY A 1 1086 ? 19.453 -24.186 -50.392 1.00 85.50 1086 GLY A C 1
ATOM 8574 O O . GLY A 1 1086 ? 18.914 -23.657 -51.367 1.00 85.50 1086 GLY A O 1
ATOM 8575 N N . VAL A 1 1087 ? 19.744 -23.518 -49.274 1.00 88.38 1087 VAL A N 1
ATOM 8576 C CA . VAL A 1 1087 ? 19.420 -22.101 -49.069 1.00 88.38 1087 VAL A CA 1
ATOM 8577 C C . VAL A 1 1087 ? 20.536 -21.211 -49.605 1.00 88.38 1087 VAL A C 1
ATOM 8579 O O . VAL A 1 1087 ? 21.705 -21.386 -49.269 1.00 88.38 1087 VAL A O 1
ATOM 8582 N N . VAL A 1 1088 ? 20.163 -20.214 -50.399 1.00 89.06 1088 VAL A N 1
ATOM 8583 C CA . VAL A 1 1088 ? 21.044 -19.157 -50.897 1.00 89.06 1088 VAL A CA 1
ATOM 8584 C C . VAL A 1 1088 ? 20.945 -17.976 -49.930 1.00 89.06 1088 VAL A C 1
ATOM 8586 O O . VAL A 1 1088 ? 19.862 -17.397 -49.803 1.00 89.06 1088 VAL A O 1
ATOM 8589 N N . PRO A 1 1089 ? 22.029 -17.593 -49.234 1.00 88.25 1089 PRO A N 1
ATOM 8590 C CA . PRO A 1 1089 ? 21.978 -16.502 -48.264 1.00 88.25 1089 PRO A CA 1
ATOM 8591 C C . PRO A 1 1089 ? 21.791 -15.122 -48.912 1.00 88.25 1089 PRO A C 1
ATOM 8593 O O . PRO A 1 1089 ? 22.094 -14.954 -50.100 1.00 88.25 1089 PRO A O 1
ATOM 8596 N N . PRO A 1 1090 ? 21.404 -14.093 -48.131 1.00 86.38 1090 PRO A N 1
ATOM 8597 C CA . PRO A 1 1090 ? 21.288 -12.725 -48.625 1.00 86.38 1090 PRO A CA 1
ATOM 8598 C C . PRO A 1 1090 ? 22.591 -12.224 -49.256 1.00 86.38 1090 PRO A C 1
ATOM 8600 O O . PRO A 1 1090 ? 23.690 -12.565 -48.804 1.00 86.38 1090 PRO A O 1
ATOM 8603 N N . ALA A 1 1091 ? 22.466 -11.350 -50.254 1.00 85.31 1091 ALA A N 1
ATOM 8604 C CA . ALA A 1 1091 ? 23.580 -10.740 -50.976 1.00 85.31 1091 ALA A CA 1
ATOM 8605 C C . ALA A 1 1091 ? 24.517 -11.763 -51.648 1.00 85.31 1091 ALA A C 1
ATOM 8607 O O . ALA A 1 1091 ? 25.726 -11.534 -51.733 1.00 85.31 1091 ALA A O 1
ATOM 8608 N N . THR A 1 1092 ? 23.966 -12.871 -52.153 1.00 89.44 1092 THR A N 1
ATOM 8609 C CA . THR A 1 1092 ? 24.719 -13.912 -52.870 1.00 89.44 1092 THR A CA 1
ATOM 8610 C C . THR A 1 1092 ? 24.284 -13.960 -54.340 1.00 89.44 1092 THR A C 1
ATOM 8612 O O . THR A 1 1092 ? 23.122 -14.261 -54.612 1.00 89.44 1092 THR A O 1
ATOM 8615 N N . PRO A 1 1093 ? 25.166 -13.632 -55.305 1.00 91.44 1093 PRO A N 1
ATOM 8616 C CA . PRO A 1 1093 ? 24.808 -13.616 -56.720 1.00 91.44 1093 PRO A CA 1
ATOM 8617 C C . PRO A 1 1093 ? 24.898 -15.020 -57.313 1.00 91.44 1093 PRO A C 1
ATOM 8619 O O . PRO A 1 1093 ? 25.954 -15.650 -57.264 1.00 91.44 1093 PRO A O 1
ATOM 8622 N N . ILE A 1 1094 ? 23.802 -15.501 -57.896 1.00 92.50 1094 ILE A N 1
ATOM 8623 C CA . ILE A 1 1094 ? 23.740 -16.846 -58.478 1.00 92.50 1094 ILE A CA 1
ATOM 8624 C C . ILE A 1 1094 ? 23.074 -16.831 -59.853 1.00 92.50 1094 ILE A C 1
ATOM 8626 O O . ILE A 1 1094 ? 22.246 -15.966 -60.163 1.00 92.50 1094 ILE A O 1
ATOM 8630 N N . ILE A 1 1095 ? 23.418 -17.826 -60.669 1.00 92.56 1095 ILE A N 1
ATOM 8631 C CA . ILE A 1 1095 ? 22.661 -18.189 -61.869 1.00 92.56 1095 ILE A CA 1
ATOM 8632 C C . ILE A 1 1095 ? 21.776 -19.377 -61.545 1.00 92.56 1095 ILE A C 1
ATOM 8634 O O . ILE A 1 1095 ? 22.198 -20.301 -60.863 1.00 92.56 1095 ILE A O 1
ATOM 8638 N N . ILE A 1 1096 ? 20.564 -19.360 -62.079 1.00 91.94 1096 ILE A N 1
ATOM 8639 C CA . ILE A 1 1096 ? 19.590 -20.435 -61.971 1.00 91.94 1096 ILE A CA 1
ATOM 8640 C C . ILE A 1 1096 ? 19.327 -21.006 -63.366 1.00 91.94 1096 ILE A C 1
ATOM 8642 O O . ILE A 1 1096 ? 19.243 -20.251 -64.338 1.00 91.94 1096 ILE A O 1
ATOM 8646 N N . ARG A 1 1097 ? 19.185 -22.329 -63.467 1.00 90.06 1097 ARG A N 1
ATOM 8647 C CA . ARG A 1 1097 ? 18.869 -23.058 -64.698 1.00 90.06 1097 ARG A CA 1
ATOM 8648 C C . ARG A 1 1097 ? 17.636 -23.949 -64.513 1.00 90.06 1097 ARG A C 1
ATOM 8650 O O . ARG A 1 1097 ? 17.510 -24.642 -63.508 1.00 90.06 1097 ARG A O 1
ATOM 8657 N N . GLY A 1 1098 ? 16.758 -23.933 -65.511 1.00 87.69 1098 GLY A N 1
ATOM 8658 C CA . GLY A 1 1098 ? 15.499 -24.677 -65.577 1.00 87.69 1098 GLY A CA 1
ATOM 8659 C C . GLY A 1 1098 ? 14.947 -24.703 -67.006 1.00 87.69 1098 GLY A C 1
ATOM 8660 O O . GLY A 1 1098 ? 15.711 -24.636 -67.973 1.00 87.69 1098 GLY A O 1
ATOM 8661 N N . GLU A 1 1099 ? 13.626 -24.787 -67.165 1.00 85.88 1099 GLU A N 1
ATOM 8662 C CA . GLU A 1 1099 ? 12.983 -24.798 -68.485 1.00 85.88 1099 GLU A CA 1
ATOM 8663 C C . GLU A 1 1099 ? 12.991 -23.407 -69.153 1.00 85.88 1099 GLU A C 1
ATOM 8665 O O . GLU A 1 1099 ? 12.926 -22.360 -68.501 1.00 85.88 1099 GLU A O 1
ATOM 8670 N N . SER A 1 1100 ? 13.066 -23.364 -70.489 1.00 84.19 1100 SER A N 1
ATOM 8671 C CA . SER A 1 1100 ? 13.022 -22.106 -71.249 1.00 84.19 1100 SER A CA 1
ATOM 8672 C C . SER A 1 1100 ? 11.747 -21.313 -70.945 1.00 84.19 1100 SER A C 1
ATOM 8674 O O . SER A 1 1100 ? 10.646 -21.843 -71.058 1.00 84.19 1100 SER A O 1
ATOM 8676 N N . TYR A 1 1101 ? 11.897 -20.022 -70.626 1.00 83.81 1101 TYR A N 1
ATOM 8677 C CA . TYR A 1 1101 ? 10.798 -19.116 -70.246 1.00 83.81 1101 TYR A CA 1
ATOM 8678 C C . TYR A 1 1101 ? 10.023 -19.497 -68.971 1.00 83.81 1101 TYR A C 1
ATOM 8680 O O . TYR A 1 1101 ? 8.970 -18.916 -68.704 1.00 83.81 1101 TYR A O 1
ATOM 8688 N N . GLN A 1 1102 ? 10.534 -20.428 -68.162 1.00 88.06 1102 GLN A N 1
ATOM 8689 C CA . GLN A 1 1102 ? 9.934 -20.772 -66.876 1.00 88.06 1102 GLN A CA 1
ATOM 8690 C C . GLN A 1 1102 ? 9.982 -19.580 -65.910 1.00 88.06 1102 GLN A C 1
ATOM 8692 O O . GLN A 1 1102 ? 10.978 -18.856 -65.834 1.00 88.06 1102 GLN A O 1
ATOM 8697 N N . LYS A 1 1103 ? 8.915 -19.399 -65.128 1.00 88.06 1103 LYS A N 1
ATOM 8698 C CA . LYS A 1 1103 ? 8.923 -18.554 -63.931 1.00 88.06 1103 LYS A CA 1
ATOM 8699 C C . LYS A 1 1103 ? 9.190 -19.457 -62.729 1.00 88.06 1103 LYS A C 1
ATOM 8701 O O . LYS A 1 1103 ? 8.368 -20.310 -62.413 1.00 88.06 1103 LYS A O 1
ATOM 8706 N N . VAL A 1 1104 ? 10.353 -19.306 -62.108 1.00 87.75 1104 VAL A N 1
ATOM 8707 C CA . VAL A 1 1104 ? 10.752 -20.073 -60.926 1.00 87.75 1104 VAL A CA 1
ATOM 8708 C C . VAL A 1 1104 ? 10.342 -19.297 -59.681 1.00 87.75 1104 VAL A C 1
ATOM 8710 O O . VAL A 1 1104 ? 10.761 -18.153 -59.516 1.00 87.75 1104 VAL A O 1
ATOM 8713 N N . GLU A 1 1105 ? 9.538 -19.908 -58.815 1.00 89.12 1105 GLU A N 1
ATOM 8714 C CA . GLU A 1 1105 ? 9.181 -19.367 -57.500 1.00 89.12 1105 GLU A CA 1
ATOM 8715 C C . GLU A 1 1105 ? 10.170 -19.896 -56.458 1.00 89.12 1105 GLU A C 1
ATOM 8717 O O . GLU A 1 1105 ? 10.303 -21.103 -56.274 1.00 89.12 1105 GLU A O 1
ATOM 8722 N N . LEU A 1 1106 ? 10.882 -18.992 -55.796 1.00 88.56 1106 LEU A N 1
ATOM 8723 C CA . LEU A 1 1106 ? 11.885 -19.285 -54.782 1.00 88.56 1106 LEU A CA 1
ATOM 8724 C C . LEU A 1 1106 ? 11.284 -19.001 -53.400 1.00 88.56 1106 LEU A C 1
ATOM 8726 O O . LEU A 1 1106 ? 10.984 -17.837 -53.116 1.00 88.56 1106 LEU A O 1
ATOM 8730 N N . PRO A 1 1107 ? 11.093 -20.010 -52.533 1.00 89.25 1107 PRO A N 1
ATOM 8731 C CA . PRO A 1 1107 ? 10.654 -19.773 -51.164 1.00 89.25 1107 PRO A CA 1
ATOM 8732 C C . PRO A 1 1107 ? 11.622 -18.836 -50.443 1.00 89.25 1107 PRO A C 1
ATOM 8734 O O . PRO A 1 1107 ? 12.835 -19.032 -50.499 1.00 89.25 1107 PRO A O 1
ATOM 8737 N N . VAL A 1 1108 ? 11.097 -17.813 -49.779 1.00 86.88 1108 VAL A N 1
ATOM 8738 C CA . VAL A 1 1108 ? 11.894 -16.913 -48.947 1.00 86.88 1108 VAL A CA 1
ATOM 8739 C C . VAL A 1 1108 ? 12.099 -17.579 -47.595 1.00 86.88 1108 VAL A C 1
ATOM 8741 O O . VAL A 1 1108 ? 11.145 -18.063 -46.989 1.00 86.88 1108 VAL A O 1
ATOM 8744 N N . LEU A 1 1109 ? 13.347 -17.626 -47.138 1.00 81.69 1109 LEU A N 1
ATOM 8745 C CA . LEU A 1 1109 ? 13.725 -18.273 -45.886 1.00 81.69 1109 LEU A CA 1
ATOM 8746 C C . LEU A 1 1109 ? 14.552 -17.345 -45.005 1.00 81.69 1109 LEU A C 1
ATOM 8748 O O . LEU A 1 1109 ? 15.076 -16.321 -45.446 1.00 81.69 1109 LEU A O 1
ATOM 8752 N N . ASN A 1 1110 ? 14.714 -17.779 -43.760 1.00 71.06 1110 ASN A N 1
ATOM 8753 C CA . ASN A 1 1110 ? 15.581 -17.149 -42.782 1.00 71.06 1110 ASN A CA 1
ATOM 8754 C C . ASN A 1 1110 ? 16.909 -17.878 -42.690 1.00 71.06 1110 ASN A C 1
ATOM 8756 O O . ASN A 1 1110 ? 16.952 -19.103 -42.626 1.00 71.06 1110 ASN A O 1
ATOM 8760 N N . VAL A 1 1111 ? 17.983 -17.096 -42.675 1.00 72.19 1111 VAL A N 1
ATOM 8761 C CA . VAL A 1 1111 ? 19.356 -17.574 -42.528 1.00 72.19 1111 VAL A CA 1
ATOM 8762 C C . VAL A 1 1111 ? 20.082 -16.593 -41.621 1.00 72.19 1111 VAL A C 1
ATOM 8764 O O . VAL A 1 1111 ? 19.989 -15.379 -41.813 1.00 72.19 1111 VAL A O 1
ATOM 8767 N N . THR A 1 1112 ? 20.791 -17.110 -40.627 1.00 70.88 1112 THR A N 1
ATOM 8768 C CA . THR A 1 1112 ? 21.610 -16.314 -39.708 1.00 70.88 1112 THR A CA 1
ATOM 8769 C C . THR A 1 1112 ? 22.860 -15.766 -40.406 1.00 70.88 1112 THR A C 1
ATOM 8771 O O . THR A 1 1112 ? 23.351 -16.330 -41.387 1.00 70.88 1112 THR A O 1
ATOM 8774 N N . ASP A 1 1113 ? 23.445 -14.685 -39.878 1.00 70.06 1113 ASP A N 1
ATOM 8775 C CA . ASP A 1 1113 ? 24.695 -14.124 -40.422 1.00 70.06 1113 ASP A CA 1
ATOM 8776 C C . ASP A 1 1113 ? 25.848 -15.143 -40.411 1.00 70.06 1113 ASP A C 1
ATOM 8778 O O . ASP A 1 1113 ? 26.701 -15.136 -41.303 1.00 70.06 1113 ASP A O 1
ATOM 8782 N N . SER A 1 1114 ? 25.854 -16.053 -39.432 1.00 73.50 1114 SER A N 1
ATOM 8783 C CA . SER A 1 1114 ? 26.828 -17.140 -39.326 1.00 73.50 1114 SER A CA 1
ATOM 8784 C C . SER A 1 1114 ? 26.677 -18.161 -40.454 1.00 73.50 1114 SER A C 1
ATOM 8786 O O . SER A 1 1114 ? 27.668 -18.501 -41.096 1.00 73.50 1114 SER A O 1
ATOM 8788 N N . GLU A 1 1115 ? 25.455 -18.602 -40.757 1.00 74.31 1115 GLU A N 1
ATOM 8789 C CA . GLU A 1 1115 ? 25.184 -19.512 -41.880 1.00 74.31 1115 GLU A CA 1
ATOM 8790 C C . GLU A 1 1115 ? 25.515 -18.854 -43.230 1.00 74.31 1115 GLU A C 1
ATOM 8792 O O . GLU A 1 1115 ? 26.127 -19.477 -44.100 1.00 74.31 1115 GLU A O 1
ATOM 8797 N N . ALA A 1 1116 ? 25.214 -17.560 -43.382 1.00 75.50 1116 ALA A N 1
ATOM 8798 C CA . ALA A 1 1116 ? 25.580 -16.794 -44.570 1.00 75.50 1116 ALA A CA 1
ATOM 8799 C C . ALA A 1 1116 ? 27.105 -16.657 -44.745 1.00 75.50 1116 ALA A C 1
ATOM 8801 O O . ALA A 1 1116 ? 27.614 -16.688 -45.868 1.00 75.50 1116 ALA A O 1
ATOM 8802 N N . ALA A 1 1117 ? 27.852 -16.500 -43.647 1.00 76.50 1117 ALA A N 1
ATOM 8803 C CA . ALA A 1 1117 ? 29.312 -16.446 -43.666 1.00 76.50 1117 ALA A CA 1
ATOM 8804 C C . ALA A 1 1117 ? 29.945 -17.800 -44.027 1.00 76.50 1117 ALA A C 1
ATOM 8806 O O . ALA A 1 1117 ? 30.906 -17.823 -44.794 1.00 76.50 1117 ALA A O 1
ATOM 8807 N N . VAL A 1 1118 ? 29.387 -18.911 -43.530 1.00 79.88 1118 VAL A N 1
ATOM 8808 C CA . VAL A 1 1118 ? 29.831 -20.275 -43.871 1.00 79.88 1118 VAL A CA 1
ATOM 8809 C C . VAL A 1 1118 ? 29.636 -20.559 -45.359 1.00 79.88 1118 VAL A C 1
ATOM 8811 O O . VAL A 1 1118 ? 30.559 -21.027 -46.018 1.00 79.88 1118 VAL A O 1
ATOM 8814 N N . PHE A 1 1119 ? 28.481 -20.207 -45.926 1.00 83.31 1119 PHE A N 1
ATOM 8815 C CA . PHE A 1 1119 ? 28.249 -20.367 -47.363 1.00 83.31 1119 PHE A CA 1
ATOM 8816 C C . PHE A 1 1119 ? 29.276 -19.580 -48.196 1.00 83.31 1119 PHE A C 1
ATOM 8818 O O . PHE A 1 1119 ? 29.860 -20.104 -49.142 1.00 83.31 1119 PHE A O 1
ATOM 8825 N N . ARG A 1 1120 ? 29.538 -18.317 -47.828 1.00 77.50 1120 ARG A N 1
ATOM 8826 C CA . ARG A 1 1120 ? 30.490 -17.454 -48.548 1.00 77.50 1120 ARG A CA 1
ATOM 8827 C C . ARG A 1 1120 ? 31.946 -17.906 -48.425 1.00 77.50 1120 ARG A C 1
ATOM 8829 O O . ARG A 1 1120 ? 32.729 -17.609 -49.319 1.00 77.50 1120 ARG A O 1
ATOM 8836 N N . SER A 1 1121 ? 32.325 -18.593 -47.347 1.00 78.19 1121 SER A N 1
ATOM 8837 C CA . SER A 1 1121 ? 33.670 -19.171 -47.219 1.00 78.19 1121 SER A CA 1
ATOM 8838 C C . SER A 1 1121 ? 33.809 -20.509 -47.947 1.00 78.19 1121 SER A C 1
ATOM 8840 O O . SER A 1 1121 ? 34.910 -20.853 -48.373 1.00 78.19 1121 SER A O 1
ATOM 8842 N N . GLN A 1 1122 ? 32.706 -21.243 -48.118 1.00 81.75 1122 GLN A N 1
ATOM 8843 C CA . GLN A 1 1122 ? 32.669 -22.520 -48.829 1.00 81.75 1122 GLN A CA 1
ATOM 8844 C C . GLN A 1 1122 ? 32.771 -22.357 -50.352 1.00 81.75 1122 GLN A C 1
ATOM 8846 O O . GLN A 1 1122 ? 33.380 -23.198 -51.013 1.00 81.75 1122 GLN A O 1
ATOM 8851 N N . TYR A 1 1123 ? 32.203 -21.286 -50.912 1.00 82.25 1123 TYR A N 1
ATOM 8852 C CA . TYR A 1 1123 ? 32.099 -21.098 -52.357 1.00 82.25 1123 TYR A CA 1
ATOM 8853 C C . TYR A 1 1123 ? 32.791 -19.814 -52.830 1.00 82.25 1123 TYR A C 1
ATOM 8855 O O . TYR A 1 1123 ? 32.365 -18.706 -52.507 1.00 82.25 1123 TYR A O 1
ATOM 8863 N N . ALA A 1 1124 ? 33.828 -19.956 -53.663 1.00 80.88 1124 ALA A N 1
ATOM 8864 C CA . ALA A 1 1124 ? 34.395 -18.830 -54.402 1.00 80.88 1124 ALA A CA 1
ATOM 8865 C C . ALA A 1 1124 ? 33.400 -18.358 -55.474 1.00 80.88 1124 ALA A C 1
ATOM 8867 O O . ALA A 1 1124 ? 32.849 -19.178 -56.207 1.00 80.88 1124 ALA A O 1
ATOM 8868 N N . ASN A 1 1125 ? 33.170 -17.044 -55.571 1.00 90.56 1125 ASN A N 1
ATOM 8869 C CA . ASN A 1 1125 ? 32.204 -16.490 -56.516 1.00 90.56 1125 ASN A CA 1
ATOM 8870 C C . ASN A 1 1125 ? 32.711 -15.194 -57.171 1.00 90.56 1125 ASN A C 1
ATOM 8872 O O . ASN A 1 1125 ? 32.829 -14.166 -56.508 1.00 90.56 1125 ASN A O 1
ATOM 8876 N N . ILE A 1 1126 ? 32.988 -15.237 -58.476 1.00 90.25 1126 ILE A N 1
ATOM 8877 C CA . ILE A 1 1126 ? 33.376 -14.073 -59.291 1.00 90.25 1126 ILE A CA 1
ATOM 8878 C C . ILE A 1 1126 ? 32.169 -13.289 -59.804 1.00 90.25 1126 ILE A C 1
ATOM 8880 O O . ILE A 1 1126 ? 32.335 -12.196 -60.353 1.00 90.25 1126 ILE A O 1
ATOM 8884 N N . PHE A 1 1127 ? 30.952 -13.831 -59.668 1.00 92.62 1127 PHE A N 1
ATOM 8885 C CA . PHE A 1 1127 ? 29.771 -13.022 -59.908 1.00 92.62 1127 PHE A CA 1
ATOM 8886 C C . PHE A 1 1127 ? 29.716 -11.903 -58.877 1.00 92.62 1127 PHE A C 1
ATOM 8888 O O . PHE A 1 1127 ? 29.880 -12.107 -57.677 1.00 92.62 1127 PHE A O 1
ATOM 8895 N N . GLN A 1 1128 ? 29.420 -10.714 -59.369 1.00 91.44 1128 GLN A N 1
ATOM 8896 C CA . GLN A 1 1128 ? 29.065 -9.557 -58.575 1.00 91.44 1128 GLN A CA 1
ATOM 8897 C C . GLN A 1 1128 ? 27.585 -9.265 -58.793 1.00 91.44 1128 GLN A C 1
ATOM 8899 O O . GLN A 1 1128 ? 27.035 -9.545 -59.859 1.00 91.44 1128 GLN A O 1
ATOM 8904 N N . GLY A 1 1129 ? 26.923 -8.724 -57.779 1.00 87.44 1129 GLY A N 1
ATOM 8905 C CA . GLY A 1 1129 ? 25.501 -8.405 -57.827 1.00 87.44 1129 GLY A CA 1
ATOM 8906 C C . GLY A 1 1129 ? 25.248 -6.906 -57.775 1.00 87.44 1129 GLY A C 1
ATOM 8907 O O . GLY A 1 1129 ? 26.027 -6.154 -57.191 1.00 87.44 1129 GLY A O 1
ATOM 8908 N N . VAL A 1 1130 ? 24.132 -6.465 -58.354 1.00 80.62 1130 VAL A N 1
ATOM 8909 C CA . VAL A 1 1130 ? 23.589 -5.125 -58.101 1.00 80.62 1130 VAL A CA 1
ATOM 8910 C C . VAL A 1 1130 ? 22.138 -5.237 -57.653 1.00 80.62 1130 VAL A C 1
ATOM 8912 O O . VAL A 1 1130 ? 21.309 -5.837 -58.333 1.00 80.62 1130 VAL A O 1
ATOM 8915 N N . PHE A 1 1131 ? 21.810 -4.650 -56.503 1.00 77.75 1131 PHE A N 1
ATOM 8916 C CA . PHE A 1 1131 ? 20.429 -4.622 -56.017 1.00 77.75 1131 PHE A CA 1
ATOM 8917 C C . PHE A 1 1131 ? 19.566 -3.603 -56.768 1.00 77.75 1131 PHE A C 1
ATOM 8919 O O . PHE A 1 1131 ? 18.375 -3.812 -56.975 1.00 77.75 1131 PHE A O 1
ATOM 8926 N N . THR A 1 1132 ? 20.171 -2.513 -57.241 1.00 74.12 1132 THR A N 1
ATOM 8927 C CA . THR A 1 1132 ? 19.494 -1.475 -58.024 1.00 74.12 1132 THR A CA 1
ATOM 8928 C C . THR A 1 1132 ? 20.038 -1.425 -59.446 1.00 74.12 1132 THR A C 1
ATOM 8930 O O . THR A 1 1132 ? 21.166 -1.830 -59.735 1.00 74.12 1132 THR A O 1
ATOM 8933 N N . ARG A 1 1133 ? 19.213 -0.938 -60.377 1.00 76.50 1133 ARG A N 1
ATOM 8934 C CA . ARG A 1 1133 ? 19.612 -0.797 -61.779 1.00 76.50 1133 ARG A CA 1
ATOM 8935 C C . ARG A 1 1133 ? 20.751 0.221 -61.876 1.00 76.50 1133 ARG A C 1
ATOM 8937 O O . ARG A 1 1133 ? 20.537 1.407 -61.643 1.00 76.50 1133 ARG A O 1
ATOM 8944 N N . THR A 1 1134 ? 21.928 -0.225 -62.298 1.00 77.25 1134 THR A N 1
ATOM 8945 C CA . THR A 1 1134 ? 23.112 0.631 -62.466 1.00 77.25 1134 THR A CA 1
ATOM 8946 C C . THR A 1 1134 ? 23.213 1.082 -63.922 1.00 77.25 1134 THR A C 1
ATOM 8948 O O . THR A 1 1134 ? 23.045 0.257 -64.814 1.00 77.25 1134 THR A O 1
ATOM 8951 N N . THR A 1 1135 ? 23.444 2.374 -64.195 1.00 77.81 1135 THR A N 1
ATOM 8952 C CA . THR A 1 1135 ? 23.445 2.948 -65.568 1.00 77.81 1135 THR A CA 1
ATOM 8953 C C . THR A 1 1135 ? 24.752 3.641 -65.986 1.00 77.81 1135 THR A C 1
ATOM 8955 O O . THR A 1 1135 ? 24.880 4.037 -67.144 1.00 77.81 1135 THR A O 1
ATOM 8958 N N . ASN A 1 1136 ? 25.736 3.728 -65.081 1.00 79.12 1136 ASN A N 1
ATOM 8959 C CA . ASN A 1 1136 ? 26.996 4.462 -65.268 1.00 79.12 1136 ASN A CA 1
ATOM 8960 C C . ASN A 1 1136 ? 28.245 3.567 -65.178 1.00 79.12 1136 ASN A C 1
ATOM 8962 O O . ASN A 1 1136 ? 29.313 4.033 -64.790 1.00 79.12 1136 ASN A O 1
ATOM 8966 N N . MET A 1 1137 ? 28.135 2.277 -65.500 1.00 82.06 1137 MET A N 1
ATOM 8967 C CA . MET A 1 1137 ? 29.313 1.406 -65.497 1.00 82.06 1137 MET A CA 1
ATOM 8968 C C . MET A 1 1137 ? 30.247 1.726 -66.670 1.00 82.06 1137 MET A C 1
ATOM 8970 O O . MET A 1 1137 ? 29.799 1.936 -67.805 1.00 82.06 1137 MET A O 1
ATOM 8974 N N . THR A 1 1138 ? 31.555 1.745 -66.410 1.00 84.75 1138 THR A N 1
ATOM 8975 C CA . THR A 1 1138 ? 32.572 1.990 -67.438 1.00 84.75 1138 THR A CA 1
ATOM 8976 C C . THR A 1 1138 ? 32.464 0.931 -68.534 1.00 84.75 1138 THR A C 1
ATOM 8978 O O . THR A 1 1138 ? 32.516 -0.271 -68.280 1.00 84.75 1138 THR A O 1
ATOM 8981 N N . LYS A 1 1139 ? 32.259 1.361 -69.783 1.00 79.44 1139 LYS A N 1
ATOM 8982 C CA . LYS A 1 1139 ? 32.114 0.423 -70.904 1.00 79.44 1139 LYS A CA 1
ATOM 8983 C C . LYS A 1 1139 ? 33.383 -0.412 -71.058 1.00 79.44 1139 LYS A C 1
ATOM 8985 O O . LYS A 1 1139 ? 34.484 0.123 -70.997 1.00 79.44 1139 LYS A O 1
ATOM 8990 N N . GLY A 1 1140 ? 33.211 -1.709 -71.295 1.00 77.94 1140 GLY A N 1
ATOM 8991 C CA . GLY A 1 1140 ? 34.317 -2.647 -71.503 1.00 77.94 1140 GLY A CA 1
ATOM 8992 C C . GLY A 1 1140 ? 34.924 -3.232 -70.226 1.00 77.94 1140 GLY A C 1
ATOM 8993 O O . GLY A 1 1140 ? 35.690 -4.182 -70.335 1.00 77.94 1140 GLY A O 1
ATOM 8994 N N . THR A 1 1141 ? 34.551 -2.749 -69.034 1.00 86.56 1141 THR A N 1
ATOM 8995 C CA . THR A 1 1141 ? 35.107 -3.238 -67.757 1.00 86.56 1141 THR A CA 1
ATOM 8996 C C . THR A 1 1141 ? 34.205 -4.241 -67.033 1.00 86.56 1141 THR A C 1
ATOM 8998 O O . THR A 1 1141 ? 34.443 -4.540 -65.867 1.00 86.56 1141 THR A O 1
ATOM 9001 N N . PHE A 1 1142 ? 33.131 -4.722 -67.667 1.00 91.38 1142 PHE A N 1
ATOM 9002 C CA . PHE A 1 1142 ? 32.193 -5.673 -67.067 1.00 91.38 1142 PHE A CA 1
ATOM 9003 C C . PHE A 1 1142 ? 31.393 -6.451 -68.124 1.00 91.38 1142 PHE A C 1
ATOM 9005 O O . PHE A 1 1142 ? 31.333 -6.058 -69.293 1.00 91.38 1142 PHE A O 1
ATOM 9012 N N . PHE A 1 1143 ? 30.763 -7.544 -67.694 1.00 92.06 1143 PHE A N 1
ATOM 9013 C CA . PHE A 1 1143 ? 29.997 -8.473 -68.525 1.00 92.06 1143 PHE A CA 1
ATOM 9014 C C . PHE A 1 1143 ? 28.661 -8.814 -67.861 1.00 92.06 1143 PHE A C 1
ATOM 9016 O O . PHE A 1 1143 ? 28.615 -9.008 -66.648 1.00 92.06 1143 PHE A O 1
ATOM 9023 N N . THR A 1 1144 ? 27.584 -8.922 -68.641 1.00 91.38 1144 THR A N 1
ATOM 9024 C CA . THR A 1 1144 ? 26.238 -9.256 -68.142 1.00 91.38 1144 THR A CA 1
ATOM 9025 C C . THR A 1 1144 ? 25.685 -10.514 -68.797 1.00 91.38 1144 THR A C 1
ATOM 9027 O O . THR A 1 1144 ? 26.060 -10.860 -69.922 1.00 91.38 1144 THR A O 1
ATOM 9030 N N . LEU A 1 1145 ? 24.776 -11.191 -68.087 1.00 90.12 1145 LEU A N 1
ATOM 9031 C CA . LEU A 1 1145 ? 24.119 -12.400 -68.573 1.00 90.12 1145 LEU A CA 1
ATOM 9032 C C . LEU A 1 1145 ? 23.229 -12.074 -69.778 1.00 90.12 1145 LEU A C 1
ATOM 9034 O O . LEU A 1 1145 ? 22.325 -11.240 -69.706 1.00 90.12 1145 LEU A O 1
ATOM 9038 N N . THR A 1 1146 ? 23.472 -12.749 -70.895 1.00 87.56 1146 THR A N 1
ATOM 9039 C CA . THR A 1 1146 ? 22.652 -12.643 -72.102 1.00 87.56 1146 THR A CA 1
ATOM 9040 C C . THR A 1 1146 ? 22.682 -13.942 -72.900 1.00 87.56 1146 THR A C 1
ATOM 9042 O O . THR A 1 1146 ? 23.380 -14.888 -72.544 1.00 87.56 1146 THR A O 1
ATOM 9045 N N . ASN A 1 1147 ? 21.931 -13.980 -73.999 1.00 84.62 1147 ASN A N 1
ATOM 9046 C CA . ASN A 1 1147 ? 21.922 -15.101 -74.927 1.00 84.62 1147 ASN A CA 1
ATOM 9047 C C . ASN A 1 1147 ? 22.672 -14.725 -76.207 1.00 84.62 1147 ASN A C 1
ATOM 9049 O O . ASN A 1 1147 ? 22.348 -13.727 -76.854 1.00 84.62 1147 ASN A O 1
ATOM 9053 N N . ALA A 1 1148 ? 23.653 -15.542 -76.585 1.00 81.31 1148 ALA A N 1
ATOM 9054 C CA . ALA A 1 1148 ? 24.360 -15.451 -77.858 1.00 81.31 1148 ALA A CA 1
ATOM 9055 C C . ALA A 1 1148 ? 24.367 -16.832 -78.521 1.00 81.31 1148 ALA A C 1
ATOM 9057 O O . ALA A 1 1148 ? 24.683 -17.827 -77.875 1.00 81.31 1148 ALA A O 1
ATOM 9058 N N . ASP A 1 1149 ? 23.958 -16.900 -79.790 1.00 78.50 1149 ASP A N 1
ATOM 9059 C CA . ASP A 1 1149 ? 23.928 -18.133 -80.594 1.00 78.50 1149 ASP A CA 1
ATOM 9060 C C . ASP A 1 1149 ? 23.229 -19.328 -79.913 1.00 78.50 1149 ASP A C 1
ATOM 9062 O O . ASP A 1 1149 ? 23.652 -20.478 -80.020 1.00 78.50 1149 ASP A O 1
ATOM 9066 N N . GLY A 1 1150 ? 22.139 -19.053 -79.188 1.00 76.56 1150 GLY A N 1
ATOM 9067 C CA . GLY A 1 1150 ? 21.357 -20.079 -78.491 1.00 76.56 1150 GLY A CA 1
ATOM 9068 C C . GLY A 1 1150 ? 21.994 -20.610 -77.202 1.00 76.56 1150 GLY A C 1
ATOM 9069 O O . GLY A 1 1150 ? 21.482 -21.577 -76.646 1.00 76.56 1150 GLY A O 1
ATOM 9070 N N . LYS A 1 1151 ? 23.068 -19.983 -76.705 1.00 80.94 1151 LYS A N 1
ATOM 9071 C CA . LYS A 1 1151 ? 23.718 -20.321 -75.433 1.00 80.94 1151 LYS A CA 1
ATOM 9072 C C . LYS A 1 1151 ? 23.685 -19.140 -74.453 1.00 80.94 1151 LYS A C 1
ATOM 9074 O O . LYS A 1 1151 ? 23.790 -17.988 -74.891 1.00 80.94 1151 LYS A O 1
ATOM 9079 N N . PRO A 1 1152 ? 23.545 -19.398 -73.143 1.00 88.38 1152 PRO A N 1
ATOM 9080 C CA . PRO A 1 1152 ? 23.748 -18.378 -72.122 1.00 88.38 1152 PRO A CA 1
ATOM 9081 C C . PRO A 1 1152 ? 25.234 -18.012 -72.049 1.00 88.38 1152 PRO A C 1
ATOM 9083 O O . PRO A 1 1152 ? 26.106 -18.882 -72.081 1.00 88.38 1152 PRO A O 1
ATOM 9086 N N . VAL A 1 1153 ? 25.527 -16.720 -71.970 1.00 90.50 1153 VAL A N 1
ATOM 9087 C CA . VAL A 1 1153 ? 26.893 -16.192 -71.944 1.00 90.50 1153 VAL A CA 1
ATOM 9088 C C . VAL A 1 1153 ? 26.981 -14.931 -71.088 1.00 90.50 1153 VAL A C 1
ATOM 9090 O O . VAL A 1 1153 ? 25.992 -14.212 -70.931 1.00 90.50 1153 VAL A O 1
ATOM 9093 N N . MET A 1 1154 ? 28.181 -14.609 -70.606 1.00 92.00 1154 MET A N 1
ATOM 9094 C CA . MET A 1 1154 ? 28.496 -13.280 -70.075 1.00 92.00 1154 MET A CA 1
ATOM 9095 C C . MET A 1 1154 ? 29.103 -12.444 -71.192 1.00 92.00 1154 MET A C 1
ATOM 9097 O O . MET A 1 1154 ? 30.219 -12.698 -71.642 1.00 92.00 1154 MET A O 1
ATOM 9101 N N . LYS A 1 1155 ? 28.368 -11.445 -71.675 1.00 90.94 1155 LYS A N 1
ATOM 9102 C CA . LYS A 1 1155 ? 28.782 -10.608 -72.808 1.00 90.94 1155 LYS A CA 1
ATOM 9103 C C . LYS A 1 1155 ? 29.079 -9.192 -72.346 1.00 90.94 1155 LYS A C 1
ATOM 9105 O O . LYS A 1 1155 ? 28.379 -8.673 -71.480 1.00 90.94 1155 LYS A O 1
ATOM 9110 N N . ARG A 1 1156 ? 30.065 -8.540 -72.970 1.00 88.94 1156 ARG A N 1
ATOM 9111 C CA . ARG A 1 1156 ? 30.266 -7.095 -72.798 1.00 88.94 1156 ARG A CA 1
ATOM 9112 C C . ARG A 1 1156 ? 29.015 -6.357 -73.273 1.00 88.94 1156 ARG A C 1
ATOM 9114 O O . ARG A 1 1156 ? 28.682 -6.432 -74.462 1.00 88.94 1156 ARG A O 1
ATOM 9121 N N . PRO A 1 1157 ? 28.287 -5.666 -72.387 1.00 84.81 1157 PRO A N 1
ATOM 9122 C CA . PRO A 1 1157 ? 27.062 -5.006 -72.793 1.00 84.81 1157 PRO A CA 1
ATOM 9123 C C . PRO A 1 1157 ? 27.379 -3.778 -73.653 1.00 84.81 1157 PRO A C 1
ATOM 9125 O O . PRO A 1 1157 ? 28.343 -3.051 -73.421 1.00 84.81 1157 PRO A O 1
ATOM 9128 N N . ALA A 1 1158 ? 26.528 -3.513 -74.648 1.00 79.31 1158 ALA A N 1
ATOM 9129 C CA . ALA A 1 1158 ? 26.628 -2.308 -75.482 1.00 79.31 1158 ALA A CA 1
ATOM 9130 C C . ALA A 1 1158 ? 26.291 -1.018 -74.701 1.00 79.31 1158 ALA A C 1
ATOM 9132 O O . ALA A 1 1158 ? 26.686 0.091 -75.078 1.00 79.31 1158 ALA A O 1
ATOM 9133 N N . LEU A 1 1159 ? 25.544 -1.171 -73.606 1.00 80.69 1159 LEU A N 1
ATOM 9134 C CA . LEU A 1 1159 ? 25.131 -0.110 -72.698 1.00 80.69 1159 LEU A CA 1
ATOM 9135 C C . LEU A 1 1159 ? 25.935 -0.195 -71.398 1.00 80.69 1159 LEU A C 1
ATOM 9137 O O . LEU A 1 1159 ? 26.319 -1.277 -70.969 1.00 80.69 1159 LEU A O 1
ATOM 9141 N N . SER A 1 1160 ? 26.119 0.942 -70.734 1.00 83.31 1160 SER A N 1
ATOM 9142 C CA . SER A 1 1160 ? 26.747 1.059 -69.407 1.00 83.31 1160 SER A CA 1
ATOM 9143 C C . SER A 1 1160 ? 25.843 0.563 -68.264 1.00 83.31 1160 SER A C 1
ATOM 9145 O O . SER A 1 1160 ? 25.813 1.162 -67.190 1.00 83.31 1160 SER A O 1
ATOM 9147 N N . LEU A 1 1161 ? 25.053 -0.490 -68.505 1.00 84.69 1161 LEU A N 1
ATOM 9148 C CA . LEU A 1 1161 ? 23.894 -0.844 -67.692 1.00 84.69 1161 LEU A CA 1
ATOM 9149 C C . LEU A 1 1161 ? 23.909 -2.287 -67.178 1.00 84.69 1161 LEU A C 1
ATOM 9151 O O . LEU A 1 1161 ? 24.134 -3.217 -67.950 1.00 84.69 1161 LEU A O 1
ATOM 9155 N N . VAL A 1 1162 ? 23.536 -2.452 -65.904 1.00 83.00 1162 VAL A N 1
ATOM 9156 C CA . VAL A 1 1162 ? 23.174 -3.731 -65.268 1.00 83.00 1162 VAL A CA 1
ATOM 9157 C C . VAL A 1 1162 ? 21.782 -3.593 -64.639 1.00 83.00 1162 VAL A C 1
ATOM 9159 O O . VAL A 1 1162 ? 21.482 -2.587 -63.991 1.00 83.00 1162 VAL A O 1
ATOM 9162 N N . SER A 1 1163 ? 20.903 -4.569 -64.876 1.00 79.12 1163 SER A N 1
ATOM 9163 C CA . SER A 1 1163 ? 19.542 -4.598 -64.316 1.00 79.12 1163 SER A CA 1
ATOM 9164 C C . SER A 1 1163 ? 19.553 -4.801 -62.796 1.00 79.12 1163 SER A C 1
ATOM 9166 O O . SER A 1 1163 ? 20.468 -5.422 -62.274 1.00 79.12 1163 SER A O 1
ATOM 9168 N N . ALA A 1 1164 ? 18.528 -4.303 -62.094 1.00 76.38 1164 ALA A N 1
ATOM 9169 C CA . ALA A 1 1164 ? 18.356 -4.518 -60.651 1.00 76.38 1164 ALA A CA 1
ATOM 9170 C C . ALA A 1 1164 ? 18.211 -6.010 -60.301 1.00 76.38 1164 ALA A C 1
ATOM 9172 O O . ALA A 1 1164 ? 17.709 -6.780 -61.123 1.00 76.38 1164 ALA A O 1
ATOM 9173 N N . ASN A 1 1165 ? 18.615 -6.383 -59.083 1.00 79.12 1165 ASN A N 1
ATOM 9174 C CA . ASN A 1 1165 ? 18.619 -7.751 -58.546 1.00 79.12 1165 ASN A CA 1
ATOM 9175 C C . ASN A 1 1165 ? 19.257 -8.791 -59.485 1.00 79.12 1165 ASN A C 1
ATOM 9177 O O . ASN A 1 1165 ? 18.836 -9.947 -59.533 1.00 79.12 1165 ASN A O 1
ATOM 9181 N N . SER A 1 1166 ? 20.254 -8.364 -60.260 1.00 84.56 1166 SER A N 1
ATOM 9182 C CA . SER A 1 1166 ? 20.920 -9.173 -61.279 1.00 84.56 1166 SER A CA 1
ATOM 9183 C C . SER A 1 1166 ? 22.423 -9.221 -61.031 1.00 84.56 1166 SER A C 1
ATOM 9185 O O . SER A 1 1166 ? 22.952 -8.539 -60.150 1.00 84.56 1166 SER A O 1
ATOM 9187 N N . ILE A 1 1167 ? 23.107 -10.039 -61.824 1.00 91.12 1167 ILE A N 1
ATOM 9188 C CA . ILE A 1 1167 ? 24.533 -10.320 -61.688 1.00 91.12 1167 ILE A CA 1
ATOM 9189 C C . ILE A 1 1167 ? 25.343 -9.738 -62.854 1.00 91.12 1167 ILE A C 1
ATOM 9191 O O . ILE A 1 1167 ? 24.837 -9.537 -63.963 1.00 91.12 1167 ILE A O 1
ATOM 9195 N N . TYR A 1 1168 ? 26.632 -9.527 -62.618 1.00 92.56 1168 TYR A N 1
ATOM 9196 C CA . TYR A 1 1168 ? 27.637 -9.176 -63.616 1.00 92.56 1168 TYR A CA 1
ATOM 9197 C C . TYR A 1 1168 ? 29.000 -9.774 -63.233 1.00 92.56 1168 TYR A C 1
ATOM 9199 O O . TYR A 1 1168 ? 29.180 -10.255 -62.120 1.00 92.56 1168 TYR A O 1
ATOM 9207 N N . ILE A 1 1169 ? 29.968 -9.748 -64.148 1.00 92.00 1169 ILE A N 1
ATOM 9208 C CA . ILE A 1 1169 ? 31.375 -10.068 -63.854 1.00 92.00 1169 ILE A CA 1
ATOM 9209 C C . ILE A 1 1169 ? 32.223 -8.834 -64.182 1.00 92.00 1169 ILE A C 1
ATOM 9211 O O . ILE A 1 1169 ? 32.091 -8.321 -65.300 1.00 92.00 1169 ILE A O 1
ATOM 9215 N N . PRO A 1 1170 ? 33.054 -8.318 -63.258 1.00 90.12 1170 PRO A N 1
ATOM 9216 C CA . PRO A 1 1170 ? 34.022 -7.271 -63.568 1.00 90.12 1170 PRO A CA 1
ATOM 9217 C C . PRO A 1 1170 ? 35.159 -7.828 -64.434 1.00 90.12 1170 PRO A C 1
ATOM 9219 O O . PRO A 1 1170 ? 35.507 -8.999 -64.351 1.00 90.12 1170 PRO A O 1
ATOM 9222 N N . PHE A 1 1171 ? 35.742 -6.990 -65.286 1.00 87.56 1171 PHE A N 1
ATOM 9223 C CA . PHE A 1 1171 ? 36.977 -7.334 -65.983 1.00 87.56 1171 PHE A CA 1
ATOM 9224 C C . PHE A 1 1171 ? 38.166 -7.113 -65.041 1.00 87.56 1171 PHE A C 1
ATOM 9226 O O . PHE A 1 1171 ? 38.401 -5.979 -64.622 1.00 87.56 1171 PHE A O 1
ATOM 9233 N N . GLU A 1 1172 ? 38.903 -8.176 -64.727 1.00 84.06 1172 GLU A N 1
ATOM 9234 C CA . GLU A 1 1172 ? 40.064 -8.145 -63.832 1.00 84.06 1172 GLU A CA 1
ATOM 9235 C C . GLU A 1 1172 ? 41.375 -8.441 -64.577 1.00 84.06 1172 GLU A C 1
ATOM 9237 O O . GLU A 1 1172 ? 41.395 -9.081 -65.634 1.00 84.06 1172 GLU A O 1
ATOM 9242 N N . GLU A 1 1173 ? 42.486 -7.953 -64.021 1.00 74.62 1173 GLU A N 1
ATOM 9243 C CA . GLU A 1 1173 ? 43.828 -8.163 -64.563 1.00 74.62 1173 GLU A CA 1
ATOM 9244 C C . GLU A 1 1173 ? 44.173 -9.664 -64.544 1.00 74.62 1173 GLU A C 1
ATOM 9246 O O . GLU A 1 1173 ? 44.208 -10.291 -63.489 1.00 74.62 1173 GLU A O 1
ATOM 9251 N N . GLY A 1 1174 ? 44.379 -10.255 -65.728 1.00 73.12 1174 GLY A N 1
ATOM 9252 C CA . GLY A 1 1174 ? 44.597 -11.699 -65.904 1.00 73.12 1174 GLY A CA 1
ATOM 9253 C C . GLY A 1 1174 ? 43.458 -12.444 -66.611 1.00 73.12 1174 GLY A C 1
ATOM 9254 O O . GLY A 1 1174 ? 43.659 -13.583 -67.030 1.00 73.12 1174 GLY A O 1
ATOM 9255 N N . MET A 1 1175 ? 42.296 -11.813 -66.822 1.00 85.06 1175 MET A N 1
ATOM 9256 C CA . MET A 1 1175 ? 41.234 -12.387 -67.657 1.00 85.06 1175 MET A CA 1
ATOM 9257 C C . MET A 1 1175 ? 41.542 -12.227 -69.159 1.00 85.06 1175 MET A C 1
ATOM 9259 O O . MET A 1 1175 ? 42.044 -11.175 -69.571 1.00 85.06 1175 MET A O 1
ATOM 9263 N N . PRO A 1 1176 ? 41.210 -13.215 -70.013 1.00 83.38 1176 PRO A N 1
ATOM 9264 C CA . PRO A 1 1176 ? 41.396 -13.085 -71.456 1.00 83.38 1176 PRO A CA 1
ATOM 9265 C C . PRO A 1 1176 ? 40.464 -12.009 -72.035 1.00 83.38 1176 PRO A C 1
ATOM 9267 O O . PRO A 1 1176 ? 39.257 -12.042 -71.820 1.00 83.38 1176 PRO A O 1
ATOM 9270 N N . ASP A 1 1177 ? 41.008 -11.054 -72.796 1.00 86.75 1177 ASP A N 1
ATOM 9271 C CA . ASP A 1 1177 ? 40.260 -9.918 -73.359 1.00 86.75 1177 ASP A CA 1
ATOM 9272 C C . ASP A 1 1177 ? 39.286 -10.350 -74.477 1.00 86.75 1177 ASP A C 1
ATOM 9274 O O . ASP A 1 1177 ? 39.579 -10.262 -75.671 1.00 86.75 1177 ASP A O 1
ATOM 9278 N N . LEU A 1 1178 ? 38.110 -10.847 -74.084 1.00 86.81 1178 LEU A N 1
ATOM 9279 C CA . LEU A 1 1178 ? 37.079 -11.367 -74.982 1.00 86.81 1178 LEU A CA 1
ATOM 9280 C C . LEU A 1 1178 ? 35.812 -10.505 -74.974 1.00 86.81 1178 LEU A C 1
ATOM 9282 O O . LEU A 1 1178 ? 35.501 -9.788 -74.025 1.00 86.81 1178 LEU A O 1
ATOM 9286 N N . GLN A 1 1179 ? 35.028 -10.599 -76.052 1.00 86.94 1179 GLN A N 1
ATOM 9287 C CA . GLN A 1 1179 ? 33.700 -9.971 -76.124 1.00 86.94 1179 GLN A CA 1
ATOM 9288 C C . GLN A 1 1179 ? 32.633 -10.756 -75.357 1.00 86.94 1179 GLN A C 1
ATOM 9290 O O . GLN A 1 1179 ? 31.582 -10.215 -75.005 1.00 86.94 1179 GLN A O 1
ATOM 9295 N N . THR A 1 1180 ? 32.851 -12.051 -75.152 1.00 88.75 1180 THR A N 1
ATOM 9296 C CA . THR A 1 1180 ? 31.870 -12.968 -74.581 1.00 88.75 1180 THR A CA 1
ATOM 9297 C C . THR A 1 1180 ? 32.598 -14.121 -73.905 1.00 88.75 1180 THR A C 1
ATOM 9299 O O . THR A 1 1180 ? 33.484 -14.710 -74.518 1.00 88.75 1180 THR A O 1
ATOM 9302 N N . TYR A 1 1181 ? 32.198 -14.441 -72.678 1.00 90.12 1181 TYR A N 1
ATOM 9303 C CA . TYR A 1 1181 ? 32.593 -15.653 -71.972 1.00 90.12 1181 TYR A CA 1
ATOM 9304 C C . TYR A 1 1181 ? 31.429 -16.634 -71.938 1.00 90.12 1181 TYR A C 1
ATOM 9306 O O . TYR A 1 1181 ? 30.276 -16.236 -71.745 1.00 90.12 1181 TYR A O 1
ATOM 9314 N N . VAL A 1 1182 ? 31.727 -17.913 -72.123 1.00 88.69 1182 VAL A N 1
ATOM 9315 C CA . VAL A 1 1182 ? 30.717 -18.975 -72.175 1.00 88.69 1182 VAL A CA 1
ATOM 9316 C C . VAL A 1 1182 ? 30.725 -19.735 -70.857 1.00 88.69 1182 VAL A C 1
ATOM 9318 O O . VAL A 1 1182 ? 31.788 -19.957 -70.286 1.00 88.69 1182 VAL A O 1
ATOM 9321 N N . PHE A 1 1183 ? 29.552 -20.122 -70.365 1.00 88.94 1183 PHE A N 1
ATOM 9322 C CA . PHE A 1 1183 ? 29.455 -20.971 -69.181 1.00 88.94 1183 PHE A CA 1
ATOM 9323 C C . PHE A 1 1183 ? 29.779 -22.419 -69.508 1.00 88.94 1183 PHE A C 1
ATOM 9325 O O . PHE A 1 1183 ? 29.298 -22.953 -70.511 1.00 88.94 1183 PHE A O 1
ATOM 9332 N N . ASP A 1 1184 ? 30.534 -23.049 -68.619 1.00 84.50 1184 ASP A N 1
ATOM 9333 C CA . ASP A 1 1184 ? 30.684 -24.492 -68.589 1.00 84.50 1184 ASP A CA 1
ATOM 9334 C C . ASP A 1 1184 ? 29.694 -25.086 -67.592 1.00 84.50 1184 ASP A C 1
ATOM 9336 O O . ASP A 1 1184 ? 29.889 -24.992 -66.382 1.00 84.50 1184 ASP A O 1
ATOM 9340 N N . PHE A 1 1185 ? 28.600 -25.638 -68.107 1.00 79.50 1185 PHE A N 1
ATOM 9341 C CA . PHE A 1 1185 ? 27.648 -26.384 -67.287 1.00 79.50 1185 PHE A CA 1
ATOM 9342 C C . PHE A 1 1185 ? 27.967 -27.886 -67.239 1.00 79.50 1185 PHE A C 1
ATOM 9344 O O . PHE A 1 1185 ? 27.297 -28.597 -66.496 1.00 79.50 1185 PHE A O 1
ATOM 9351 N N . ASP A 1 1186 ? 28.931 -28.362 -68.038 1.00 65.75 1186 ASP A N 1
ATOM 9352 C CA . ASP A 1 1186 ? 29.168 -29.791 -68.274 1.00 65.75 1186 ASP A CA 1
ATOM 9353 C C . ASP A 1 1186 ? 30.451 -30.302 -67.574 1.00 65.75 1186 ASP A C 1
ATOM 9355 O O . ASP A 1 1186 ? 30.590 -31.507 -67.372 1.00 65.75 1186 ASP A O 1
ATOM 9359 N N . ASP A 1 1187 ? 31.365 -29.411 -67.168 1.00 60.62 1187 ASP A N 1
ATOM 9360 C CA . ASP A 1 1187 ? 32.637 -29.729 -66.497 1.00 60.62 1187 ASP A CA 1
ATOM 9361 C C . ASP A 1 1187 ? 32.614 -29.251 -65.025 1.00 60.62 1187 ASP A C 1
ATOM 9363 O O . ASP A 1 1187 ? 33.120 -28.179 -64.669 1.00 60.62 1187 ASP A O 1
ATOM 9367 N N . LEU A 1 1188 ? 31.952 -30.038 -64.171 1.00 52.84 1188 LEU A N 1
ATOM 9368 C CA . LEU A 1 1188 ? 31.817 -29.794 -62.730 1.00 52.84 1188 LEU A CA 1
ATOM 9369 C C . LEU A 1 1188 ? 33.182 -29.957 -62.040 1.00 52.84 1188 LEU A C 1
ATOM 9371 O O . LEU A 1 1188 ? 33.780 -31.032 -62.061 1.00 52.84 1188 LEU A O 1
ATOM 9375 N N . VAL A 1 1189 ? 33.695 -28.892 -61.418 1.00 46.81 1189 VAL A N 1
ATOM 9376 C CA . VAL A 1 1189 ? 34.914 -28.978 -60.601 1.00 46.81 1189 VAL A CA 1
ATOM 9377 C C . VAL A 1 1189 ? 34.533 -29.514 -59.222 1.00 46.81 1189 VAL A C 1
ATOM 9379 O O . VAL A 1 1189 ? 34.196 -28.743 -58.325 1.00 46.81 1189 VAL A O 1
ATOM 9382 N N . ASP A 1 1190 ? 34.610 -30.833 -59.041 1.00 39.06 1190 ASP A N 1
ATOM 9383 C CA . ASP A 1 1190 ? 34.543 -31.447 -57.715 1.00 39.06 1190 ASP A CA 1
ATOM 9384 C C . ASP A 1 1190 ? 35.803 -31.062 -56.927 1.00 39.06 1190 ASP A C 1
ATOM 9386 O O . ASP A 1 1190 ? 36.934 -31.431 -57.260 1.00 39.06 1190 ASP A O 1
ATOM 9390 N N . GLY A 1 1191 ? 35.626 -30.280 -55.865 1.00 41.88 1191 GLY A N 1
ATOM 9391 C CA . GLY A 1 1191 ? 36.699 -30.005 -54.923 1.00 41.88 1191 GLY A CA 1
ATOM 9392 C C . GLY A 1 1191 ? 37.119 -31.290 -54.206 1.00 41.88 1191 GLY A C 1
ATOM 9393 O O . GLY A 1 1191 ? 36.433 -31.691 -53.276 1.00 41.88 1191 GLY A O 1
ATOM 9394 N N . ILE A 1 1192 ? 38.222 -31.921 -54.644 1.00 33.19 1192 ILE A N 1
ATOM 9395 C CA . ILE A 1 1192 ? 39.328 -32.529 -53.859 1.00 33.19 1192 ILE A CA 1
ATOM 9396 C C . ILE A 1 1192 ? 40.253 -33.382 -54.780 1.00 33.19 1192 ILE A C 1
ATOM 9398 O O . ILE A 1 1192 ? 39.856 -34.411 -55.310 1.00 33.19 1192 ILE A O 1
ATOM 9402 N N . ASN A 1 1193 ? 41.536 -32.981 -54.833 1.00 29.23 1193 ASN A N 1
ATOM 9403 C CA . ASN A 1 1193 ? 42.776 -33.678 -55.259 1.00 29.23 1193 ASN A CA 1
ATOM 9404 C C . ASN A 1 1193 ? 43.045 -34.086 -56.741 1.00 29.23 1193 ASN A C 1
ATOM 9406 O O . ASN A 1 1193 ? 42.145 -34.494 -57.465 1.00 29.23 1193 ASN A O 1
ATOM 9410 N N . PRO A 1 1194 ? 44.324 -34.019 -57.198 1.00 52.12 1194 PRO A N 1
ATOM 9411 C CA . PRO A 1 1194 ? 44.715 -34.115 -58.607 1.00 52.12 1194 PRO A CA 1
ATOM 9412 C C . PRO A 1 1194 ? 45.135 -35.535 -59.026 1.00 52.12 1194 PRO A C 1
ATOM 9414 O O . PRO A 1 1194 ? 45.696 -36.261 -58.212 1.00 52.12 1194 PRO A O 1
ATOM 9417 N N . GLN A 1 1195 ? 44.961 -35.888 -60.307 1.00 24.44 1195 GLN A N 1
ATOM 9418 C CA . GLN A 1 1195 ? 45.931 -36.566 -61.203 1.00 24.44 1195 GLN A CA 1
ATOM 9419 C C . GLN A 1 1195 ? 45.261 -36.848 -62.579 1.00 24.44 1195 GLN A C 1
ATOM 9421 O O . GLN A 1 1195 ? 44.040 -36.965 -62.651 1.00 24.44 1195 GLN A O 1
ATOM 9426 N N . PRO A 1 1196 ? 46.029 -36.918 -63.686 1.00 50.62 1196 PRO A N 1
ATOM 9427 C CA . PRO A 1 1196 ? 45.540 -36.684 -65.044 1.00 50.62 1196 PRO A CA 1
ATOM 9428 C C . PRO A 1 1196 ? 45.253 -37.980 -65.812 1.00 50.62 1196 PRO A C 1
ATOM 9430 O O . PRO A 1 1196 ? 46.055 -38.910 -65.760 1.00 50.62 1196 PRO A O 1
ATOM 9433 N N . VAL A 1 1197 ? 44.196 -38.012 -66.634 1.00 25.73 1197 VAL A N 1
ATOM 9434 C CA . VAL A 1 1197 ? 44.078 -38.991 -67.730 1.00 25.73 1197 VAL A CA 1
ATOM 9435 C C . VAL A 1 1197 ? 43.368 -38.379 -68.942 1.00 25.73 1197 VAL A C 1
ATOM 9437 O O . VAL A 1 1197 ? 42.258 -37.867 -68.855 1.00 25.73 1197 VAL A O 1
ATOM 9440 N N . ASN A 1 1198 ? 44.046 -38.474 -70.086 1.00 30.84 1198 ASN A N 1
ATOM 9441 C CA . ASN A 1 1198 ? 43.559 -38.199 -71.435 1.00 30.84 1198 ASN A CA 1
ATOM 9442 C C . ASN A 1 1198 ? 42.267 -38.958 -71.779 1.00 30.84 1198 ASN A C 1
ATOM 9444 O O . ASN A 1 1198 ? 42.230 -40.177 -71.627 1.00 30.84 1198 ASN A O 1
ATOM 9448 N N . ALA A 1 1199 ? 41.326 -38.301 -72.461 1.00 26.64 1199 ALA A N 1
ATOM 9449 C CA . ALA A 1 1199 ? 40.556 -38.938 -73.530 1.00 26.64 1199 ALA A CA 1
ATOM 9450 C C . ALA A 1 1199 ? 40.005 -37.896 -74.516 1.00 26.64 1199 ALA A C 1
ATOM 9452 O O . ALA A 1 1199 ? 39.258 -36.989 -74.169 1.00 26.64 1199 ALA A O 1
ATOM 9453 N N . GLN A 1 1200 ? 40.407 -38.059 -75.773 1.00 32.22 1200 GLN A N 1
ATOM 9454 C CA . GLN A 1 1200 ? 39.927 -37.345 -76.951 1.00 32.22 1200 GLN A CA 1
ATOM 9455 C C . GLN A 1 1200 ? 38.425 -37.580 -77.187 1.00 32.22 1200 GLN A C 1
ATOM 9457 O O . GLN A 1 1200 ? 37.985 -38.724 -77.125 1.00 32.22 1200 GLN A O 1
ATOM 9462 N N . SER A 1 1201 ? 37.681 -36.565 -77.648 1.00 28.31 1201 SER A N 1
ATOM 9463 C CA . SER A 1 1201 ? 36.737 -36.755 -78.769 1.00 28.31 1201 SER A CA 1
ATOM 9464 C C . SER A 1 1201 ? 36.284 -35.444 -79.442 1.00 28.31 1201 SER A C 1
ATOM 9466 O O . SER A 1 1201 ? 35.499 -34.662 -78.929 1.00 28.31 1201 SER A O 1
ATOM 9468 N N . SER A 1 1202 ? 36.807 -35.282 -80.662 1.00 29.16 1202 SER A N 1
ATOM 9469 C CA . SER A 1 1202 ? 36.179 -34.764 -81.892 1.00 29.16 1202 SER A CA 1
ATOM 9470 C C . SER A 1 1202 ? 35.467 -33.402 -81.944 1.00 29.16 1202 SER A C 1
ATOM 9472 O O . SER A 1 1202 ? 34.354 -33.207 -81.467 1.00 29.16 1202 SER A O 1
ATOM 9474 N N . MET A 1 1203 ? 36.083 -32.543 -82.760 1.00 29.69 1203 MET A N 1
ATOM 9475 C CA . MET A 1 1203 ? 35.560 -31.320 -83.364 1.00 29.69 1203 MET A CA 1
ATOM 9476 C C . MET A 1 1203 ? 34.378 -31.533 -84.337 1.00 29.69 1203 MET A C 1
ATOM 9478 O O . MET A 1 1203 ? 34.186 -32.599 -84.920 1.00 29.69 1203 MET A O 1
ATOM 9482 N N . LEU A 1 1204 ? 33.641 -30.436 -84.518 1.00 39.66 1204 LEU A N 1
ATOM 9483 C CA . LEU A 1 1204 ? 32.424 -30.180 -85.295 1.00 39.66 1204 LEU A CA 1
ATOM 9484 C C . LEU A 1 1204 ? 32.492 -30.431 -86.828 1.00 39.66 1204 LEU A C 1
ATOM 9486 O O . LEU A 1 1204 ? 33.551 -30.366 -87.444 1.00 39.66 1204 LEU A O 1
ATOM 9490 N N . ASN A 1 1205 ? 31.290 -30.518 -87.425 1.00 42.22 1205 ASN A N 1
ATOM 9491 C CA . ASN A 1 1205 ? 30.886 -30.256 -88.827 1.00 42.22 1205 ASN A CA 1
ATOM 9492 C C . ASN A 1 1205 ? 30.884 -31.401 -89.870 1.00 42.22 1205 ASN A C 1
ATOM 9494 O O . ASN A 1 1205 ? 31.897 -31.992 -90.234 1.00 42.22 1205 ASN A O 1
ATOM 9498 N N . GLY A 1 1206 ? 29.682 -31.653 -90.416 1.00 52.19 1206 GLY A N 1
ATOM 9499 C CA . GLY A 1 1206 ? 29.373 -32.693 -91.403 1.00 52.19 1206 GLY A CA 1
ATOM 9500 C C . GLY A 1 1206 ? 29.940 -32.419 -92.800 1.00 52.19 1206 GLY A C 1
ATOM 9501 O O . GLY A 1 1206 ? 29.800 -31.326 -93.348 1.00 52.19 1206 GLY A O 1
ATOM 9502 N N . GLN A 1 1207 ? 30.560 -33.444 -93.385 1.00 67.25 1207 GLN A N 1
ATOM 9503 C CA . GLN A 1 1207 ? 31.162 -33.434 -94.721 1.00 67.25 1207 GLN A CA 1
ATOM 9504 C C . GLN A 1 1207 ? 30.090 -33.498 -95.827 1.00 67.25 1207 GLN A C 1
ATOM 9506 O O . GLN A 1 1207 ? 29.095 -34.212 -95.694 1.00 67.25 1207 GLN A O 1
ATOM 9511 N N . TRP A 1 1208 ? 30.309 -32.777 -96.931 1.00 75.12 1208 TRP A N 1
ATOM 9512 C CA . TRP A 1 1208 ? 29.406 -32.730 -98.088 1.00 75.12 1208 TRP A CA 1
ATOM 9513 C C . TRP A 1 1208 ? 29.831 -33.727 -99.175 1.00 75.12 1208 TRP A C 1
ATOM 9515 O O . TRP A 1 1208 ? 31.022 -33.876 -99.456 1.00 75.12 1208 TRP A O 1
ATOM 9525 N N . TYR A 1 1209 ? 28.859 -34.379 -99.816 1.00 79.12 1209 TYR A N 1
ATOM 9526 C CA . TYR A 1 1209 ? 29.070 -35.342 -100.902 1.00 79.12 1209 TYR A CA 1
ATOM 9527 C C . TYR A 1 1209 ? 28.220 -34.998 -102.132 1.00 79.12 1209 TYR A C 1
ATOM 9529 O O . TYR A 1 1209 ? 27.133 -34.437 -102.001 1.00 79.12 1209 TYR A O 1
ATOM 9537 N N . ASP A 1 1210 ? 28.685 -35.337 -103.333 1.00 80.00 1210 ASP A N 1
ATOM 9538 C CA . ASP A 1 1210 ? 27.862 -35.270 -104.545 1.00 80.00 1210 ASP A CA 1
ATOM 9539 C C . ASP A 1 1210 ? 26.818 -36.406 -104.576 1.00 80.00 1210 ASP A C 1
ATOM 9541 O O . ASP A 1 1210 ? 26.813 -37.311 -103.737 1.00 80.00 1210 ASP A O 1
ATOM 9545 N N . LEU A 1 1211 ? 25.902 -36.374 -105.549 1.00 78.19 1211 LEU A N 1
ATOM 9546 C CA . LEU A 1 1211 ? 24.858 -37.402 -105.688 1.00 78.19 1211 LEU A CA 1
ATOM 9547 C C . LEU A 1 1211 ? 25.402 -38.791 -106.073 1.00 78.19 1211 LEU A C 1
ATOM 9549 O O . LEU A 1 1211 ? 24.631 -39.749 -106.086 1.00 78.19 1211 LEU A O 1
ATOM 9553 N N . GLN A 1 1212 ? 26.700 -38.907 -106.371 1.00 72.12 1212 GLN A N 1
ATOM 9554 C CA . GLN A 1 1212 ? 27.400 -40.172 -106.600 1.00 72.12 1212 GLN A CA 1
ATOM 9555 C C . GLN A 1 1212 ? 28.208 -40.627 -105.369 1.00 72.12 1212 GLN A C 1
ATOM 9557 O O . GLN A 1 1212 ? 28.900 -41.640 -105.436 1.00 72.12 1212 GLN A O 1
ATOM 9562 N N . GLY A 1 1213 ? 28.104 -39.921 -104.236 1.00 63.47 1213 GLY A N 1
ATOM 9563 C CA . GLY A 1 1213 ? 28.720 -40.305 -102.965 1.00 63.47 1213 GLY A CA 1
ATOM 9564 C C . GLY A 1 1213 ? 30.195 -39.924 -102.829 1.00 63.47 1213 GLY A C 1
ATOM 9565 O O . GLY A 1 1213 ? 30.867 -40.421 -101.926 1.00 63.47 1213 GLY A O 1
ATOM 9566 N N . ARG A 1 1214 ? 30.723 -39.043 -103.687 1.00 71.31 1214 ARG A N 1
ATOM 9567 C CA . ARG A 1 1214 ? 32.108 -38.553 -103.590 1.00 71.31 1214 ARG A CA 1
ATOM 9568 C C . ARG A 1 1214 ? 32.166 -37.278 -102.764 1.00 71.31 1214 ARG A C 1
ATOM 9570 O O . ARG A 1 1214 ? 31.298 -36.420 -102.887 1.00 71.31 1214 ARG A O 1
ATOM 9577 N N . LYS A 1 1215 ? 33.196 -37.152 -101.926 1.00 72.12 1215 LYS A N 1
ATOM 9578 C CA . LYS A 1 1215 ? 33.379 -36.003 -101.031 1.00 72.12 1215 LYS A CA 1
ATOM 9579 C C . LYS A 1 1215 ? 33.680 -34.737 -101.834 1.00 72.12 1215 LYS A C 1
ATOM 9581 O O . LYS A 1 1215 ? 34.551 -34.746 -102.701 1.00 72.12 1215 LYS A O 1
ATOM 9586 N N . VAL A 1 1216 ? 32.980 -33.652 -101.520 1.00 72.31 1216 VAL A N 1
ATOM 9587 C CA . VAL A 1 1216 ? 33.097 -32.361 -102.203 1.00 72.31 1216 VAL A CA 1
ATOM 9588 C C . VAL A 1 1216 ? 33.722 -31.348 -101.252 1.00 72.31 1216 VAL A C 1
ATOM 9590 O O . VAL A 1 1216 ? 33.330 -31.251 -100.092 1.00 72.31 1216 VAL A O 1
ATOM 9593 N N . VAL A 1 1217 ? 34.721 -30.614 -101.744 1.00 62.00 1217 VAL A N 1
ATOM 9594 C CA . VAL A 1 1217 ? 35.496 -29.662 -100.932 1.00 62.00 1217 VAL A CA 1
ATOM 9595 C C . VAL A 1 1217 ? 34.836 -28.277 -100.898 1.00 62.00 1217 VAL A C 1
ATOM 9597 O O . VAL A 1 1217 ? 34.915 -27.622 -99.870 1.00 62.00 1217 VAL A O 1
ATOM 9600 N N . ASN A 1 1218 ? 34.129 -27.872 -101.964 1.00 63.22 1218 ASN A N 1
ATOM 9601 C CA . ASN A 1 1218 ? 33.360 -26.620 -102.048 1.00 63.22 1218 ASN A CA 1
ATOM 9602 C C . ASN A 1 1218 ? 32.037 -26.835 -102.809 1.00 63.22 1218 ASN A C 1
ATOM 9604 O O . ASN A 1 1218 ? 32.027 -27.468 -103.868 1.00 63.22 1218 ASN A O 1
ATOM 9608 N N . THR A 1 1219 ? 30.927 -26.306 -102.293 1.00 70.44 1219 THR A N 1
ATOM 9609 C CA . THR A 1 1219 ? 29.592 -26.382 -102.910 1.00 70.44 1219 THR A CA 1
ATOM 9610 C C . THR A 1 1219 ? 29.396 -25.283 -103.965 1.00 70.44 1219 THR A C 1
ATOM 9612 O O . THR A 1 1219 ? 29.940 -24.186 -103.856 1.00 70.44 1219 THR A O 1
ATOM 9615 N N . VAL A 1 1220 ? 28.624 -25.572 -105.020 1.00 73.06 1220 VAL A N 1
ATOM 9616 C CA . VAL A 1 1220 ? 28.263 -24.601 -106.070 1.00 73.06 1220 VAL A CA 1
ATOM 9617 C C . VAL A 1 1220 ? 26.776 -24.267 -105.972 1.00 73.06 1220 VAL A C 1
ATOM 9619 O O . VAL A 1 1220 ? 25.930 -25.165 -105.973 1.00 73.06 1220 VAL A O 1
ATOM 9622 N N . LYS A 1 1221 ? 26.461 -22.968 -105.924 1.00 67.69 1221 LYS A N 1
ATOM 9623 C CA . LYS A 1 1221 ? 25.099 -22.430 -105.813 1.00 67.69 1221 LYS A CA 1
ATOM 9624 C C . LYS A 1 1221 ? 24.185 -22.995 -106.908 1.00 67.69 1221 LYS A C 1
ATOM 9626 O O . LYS A 1 1221 ? 24.489 -22.890 -108.093 1.00 67.69 1221 LYS A O 1
ATOM 9631 N N . GLY A 1 1222 ? 23.063 -23.595 -106.515 1.00 64.88 1222 GLY A N 1
ATOM 9632 C CA . GLY A 1 1222 ? 22.076 -24.195 -107.417 1.00 64.88 1222 GLY A CA 1
ATOM 9633 C C . GLY A 1 1222 ? 22.188 -25.713 -107.627 1.00 64.88 1222 GLY A C 1
ATOM 9634 O O . GLY A 1 1222 ? 21.224 -26.291 -108.146 1.00 64.88 1222 GLY A O 1
ATOM 9635 N N . ASN A 1 1223 ? 23.272 -26.367 -107.182 1.00 77.44 1223 ASN A N 1
ATOM 9636 C CA . ASN A 1 1223 ? 23.455 -27.828 -107.244 1.00 77.44 1223 ASN A CA 1
ATOM 9637 C C . ASN A 1 1223 ? 22.963 -28.551 -105.978 1.00 77.44 1223 ASN A C 1
ATOM 9639 O O . ASN A 1 1223 ? 22.782 -27.937 -104.929 1.00 77.44 1223 ASN A O 1
ATOM 9643 N N . ILE A 1 1224 ? 22.722 -29.866 -106.080 1.00 75.69 1224 ILE A N 1
ATOM 9644 C CA . ILE A 1 1224 ? 22.229 -30.708 -104.975 1.00 75.69 1224 ILE A CA 1
ATOM 9645 C C . ILE A 1 1224 ? 23.350 -31.614 -104.460 1.00 75.69 1224 ILE A C 1
ATOM 9647 O O . ILE A 1 1224 ? 23.959 -32.350 -105.236 1.00 75.69 1224 ILE A O 1
ATOM 9651 N N . TYR A 1 1225 ? 23.557 -31.599 -103.146 1.00 84.56 1225 TYR A N 1
ATOM 9652 C CA . TYR A 1 1225 ? 24.559 -32.381 -102.424 1.00 84.56 1225 TYR A CA 1
ATOM 9653 C C . TYR A 1 1225 ? 23.916 -33.204 -101.301 1.00 84.56 1225 TYR A C 1
ATOM 9655 O O . TYR A 1 1225 ? 22.756 -32.997 -100.938 1.00 84.56 1225 TYR A O 1
ATOM 9663 N N . ILE A 1 1226 ? 24.669 -34.153 -100.750 1.00 75.81 1226 ILE A N 1
ATOM 9664 C CA . ILE A 1 1226 ? 24.289 -34.959 -99.592 1.00 75.81 1226 ILE A CA 1
ATOM 9665 C C . ILE A 1 1226 ? 25.139 -34.521 -98.400 1.00 75.81 1226 ILE A C 1
ATOM 9667 O O . ILE A 1 1226 ? 26.360 -34.659 -98.416 1.00 75.81 1226 ILE A O 1
ATOM 9671 N N . ASN A 1 1227 ? 24.482 -34.025 -97.355 1.00 74.12 1227 ASN A N 1
ATOM 9672 C CA . ASN A 1 1227 ? 25.081 -33.777 -96.045 1.00 74.12 1227 ASN A CA 1
ATOM 9673 C C . ASN A 1 1227 ? 24.154 -34.394 -94.990 1.00 74.12 1227 ASN A C 1
ATOM 9675 O O . ASN A 1 1227 ? 22.930 -34.279 -95.094 1.00 74.12 1227 ASN A O 1
ATOM 9679 N N . ASN A 1 1228 ? 24.717 -35.145 -94.040 1.00 71.81 1228 ASN A N 1
ATOM 9680 C CA . ASN A 1 1228 ? 23.967 -35.873 -93.010 1.00 71.81 1228 ASN A CA 1
ATOM 9681 C C . ASN A 1 1228 ? 22.773 -36.686 -93.566 1.00 71.81 1228 ASN A C 1
ATOM 9683 O O . ASN A 1 1228 ? 21.670 -36.668 -93.021 1.00 71.81 1228 ASN A O 1
ATOM 9687 N N . ARG A 1 1229 ? 23.005 -37.415 -94.672 1.00 63.59 1229 ARG A N 1
ATOM 9688 C CA . ARG A 1 1229 ? 22.057 -38.342 -95.334 1.00 63.59 1229 ARG A CA 1
ATOM 9689 C C . ARG A 1 1229 ? 20.790 -37.701 -95.929 1.00 63.59 1229 ARG A C 1
ATOM 9691 O O . ARG A 1 1229 ? 19.873 -38.425 -96.310 1.00 63.59 1229 ARG A O 1
ATOM 9698 N N . LYS A 1 1230 ? 20.738 -36.373 -96.076 1.00 64.88 1230 LYS A N 1
ATOM 9699 C CA . LYS A 1 1230 ? 19.645 -35.660 -96.762 1.00 64.88 1230 LYS A CA 1
ATOM 9700 C C . LYS A 1 1230 ? 20.152 -34.986 -98.038 1.00 64.88 1230 LYS A C 1
ATOM 9702 O O . LYS A 1 1230 ? 21.268 -34.474 -98.060 1.00 64.88 1230 LYS A O 1
ATOM 9707 N N . LYS A 1 1231 ? 19.331 -34.983 -99.098 1.00 74.88 1231 LYS A N 1
ATOM 9708 C CA . LYS A 1 1231 ? 19.600 -34.213 -100.325 1.00 74.88 1231 LYS A CA 1
ATOM 9709 C C . LYS A 1 1231 ? 19.270 -32.745 -100.065 1.00 74.88 1231 LYS A C 1
ATOM 9711 O O . LYS A 1 1231 ? 18.123 -32.423 -99.767 1.00 74.88 1231 LYS A O 1
ATOM 9716 N N . ILE A 1 1232 ? 20.263 -31.873 -100.180 1.00 75.44 1232 ILE A N 1
ATOM 9717 C CA . ILE A 1 1232 ? 20.153 -30.436 -99.920 1.00 75.44 1232 ILE A CA 1
ATOM 9718 C C . ILE A 1 1232 ? 20.604 -29.696 -101.179 1.00 75.44 1232 ILE A C 1
ATOM 9720 O O . ILE A 1 1232 ? 21.655 -30.006 -101.734 1.00 75.44 1232 ILE A O 1
ATOM 9724 N N . ARG A 1 1233 ? 19.798 -28.739 -101.655 1.00 73.94 1233 ARG A N 1
ATOM 9725 C CA . ARG A 1 1233 ? 20.178 -27.847 -102.758 1.00 73.94 1233 ARG A CA 1
ATOM 9726 C C . ARG A 1 1233 ? 20.893 -26.628 -102.189 1.00 73.94 1233 ARG A C 1
ATOM 9728 O O . ARG A 1 1233 ? 20.305 -25.934 -101.362 1.00 73.94 1233 ARG A O 1
ATOM 9735 N N . GLU A 1 1234 ? 22.115 -26.373 -102.643 1.00 71.19 1234 GLU A N 1
ATOM 9736 C CA . GLU A 1 1234 ? 22.908 -25.235 -102.185 1.00 71.19 1234 GLU A CA 1
ATOM 9737 C C . GLU A 1 1234 ? 22.266 -23.930 -102.662 1.00 71.19 1234 GLU A C 1
ATOM 9739 O O . GLU A 1 1234 ? 22.034 -23.757 -103.866 1.00 71.19 1234 GLU A O 1
ATOM 9744 N N . LYS A 1 1235 ? 21.909 -23.059 -101.713 1.00 56.97 1235 LYS A N 1
ATOM 9745 C CA . LYS A 1 1235 ? 21.107 -21.857 -101.962 1.00 56.97 1235 LYS A CA 1
ATOM 9746 C C . LYS A 1 1235 ? 21.904 -20.655 -102.408 1.00 56.97 1235 LYS A C 1
ATOM 9748 O O . LYS A 1 1235 ? 23.001 -20.396 -101.874 1.00 56.97 1235 LYS A O 1
#

pLDDT: mean 82.01, std 13.74, range [24.44, 98.31]

Sequence (1235 aa):
MKKFLLFSLILMVNGQWSMVNAQNWQSTTDKMWGNYCYREKNGRWLDALTTQGGMTSMPATENIRLAYYWRIPKGKVRADIVWTNAFARFASLNIVLTYPETGDTLAVNSVSNDVIQSVTRTDDLFGKVIDFPADDFYRVEISSPKWSYIKNIQYFSFQRESTDPVMIPRNFGGTSAHMFGFRSTDPDAPSGGAYDWGYVECMAPSEYLCPGTYFMTMGPLNGYMGMQTSSVYGDNDFNKSVLFSVWDNGNTDEDPNLSLYLQSRVMDGNSDAVHTHAGGEGSSASIMFKDKPHWWRQDHWIQFLLNTRPETVTVTVKDSKGQDSTFFYDNILMSTWYKVDTMPEWRYMATIRSSGQSDLLSSWYCFIEPFTSYAGNKLHRVFYRNAMGRAANSGRWYSRNRVDLVNDTYPRDFHYDFGRGASQEHAGAFFLDMGAYIHQHDSAAVIPLVTDKTCVDTIDTDRLMRRVEEAVMRDSKLDKNWALNLTADPIPSSTWTIIADQSYKTNVYGKLTDLFDDNDGTHCSSDKGSPYKLSLKADDEQTVTSFDIYWAHKYSWRTKYADIYTSTDGQEWTLAFDSLLIRCEDYTKVSFPRPVKTQYLQVRFYQGYDSNGLSINTLTFRGAYNLDKVKAIAKEQIDNAGTFTYFPDAALKTVKSVYNDGRCTNADLLAAALRALYNGTQPLNYSRLHYVRHISPQRAYNLQNMSGYGTLTATADKKLTTRSATAAGTLTAFAGQQDVTDPLANWVILHDERYSGYYLYNIGAERFLNLSADGFLSTQPQSFSMRASGKGFYFTAGSEAIGVNSTDAAGAVKTTGGSAYSLFYVYDNYGLNQPVTLRDSLTAIVEPLGKAALYMHNIQQMINAPVGVVGGFTSEEARADLQAAYEKADTNPQAFINAVENADIIAFDPDHSVYKLRSAYDGLSATPYLTSDPGQRLYCKAEAKVAEQIFRFQTRGYGYSIHSQGQSLRPTEGTSGYAIATTTDPSQRGTYILEEKEWANFLIGPAQNTNAMICGNYSPVKTAAMNADGTRWYLEPCTTSSVSLNSTGTGAIYADYAVQIPEGVQAFVANHVSPEGVIKLTEIHGVVPPATPIIIRGESYQKVELPVLNVTDSEAAVFRSQYANIFQGVFTRTTNMTKGTFFTLTNADGKPVMKRPALSLVSANSIYIPFEEGMPDLQTYVFDFDDLVDGINPQPVNAQSSMLNGQWYDLQGRKVVNTVKGNIYINNRKKIREK

Radius of gyration: 47.09 Å; chains: 1; bounding box: 148×86×167 Å